Protein 1Z94 (pdb70)

InterPro domains:
  IPR013538 Activator of Hsp90 ATPase homologue 1/2-like, C-terminal [PF08327] (13-142)
  IPR023393 START-like domain superfamily [G3DSA:3.30.530.20] (1-147)

CATH classification: 3.30.530.20

B-factor: mean 37.77, std 13.96, range [12.82, 100.97]

Secondary structure (DSSP, 8-state):
---EEEEEEESS-HHHHHHHTT-HHHHHHHSS-TTEEE----B--STT-EE--EEETTT--EE-EEEEEEEEETTTEEEE--EES-----EEEEEEEETTEEEEEEEE----TTS-HHHHHHHHHHHHHHHHHHHS--/--EEEEEEEESS-HHHHHHHHH-HHHHHHHSS-TTEEE----B--STT-EE--EEETTT--EE-EEEEEEEEETTTEEEE--EES-TTS----EEEEEEE-SSSEEEEEEEE---TTS-HHHHHHHHHHHHHHHHHHHS--/-EEEEEEEEESS-HHHHHHHHH-HHHHHHHSS-TTEEE----B--STT-EE--EEETTT--EE-EEEEEEEEETTTEEEE--EE-STT-----EEEEEEEETTEEEEEEEEEEE-TTS-HHHHHHHHHHHHHHHHHHHS--/-EEEEEEEEESS-HHHHHHHTT-HHHHHHHSS-TTEEE----B--STT-EE--EEETTT--EE-EEEEEEEEETTTEEEE--EES-TT-----EEEEEEEETTEEEEEEEEEEE-TTS-HHHHHHHHHHHHHHHHHHHS--/-EEEEEEEEESS-HHHHHHHHH-HHHHHHHSS-TTEEE----B--STT-EE--EEETTT--EE---EEEEEEETTTEEEE--------EEEEEEEETTEEEEEEEEEEE-TTS-HHHHHHHHHHHHHHHHHHHS--/-EEEEEEEEESS-HHHHHHHHH-HHHHHHHSS-TTEEE----B--STT-EE--EEETTT--EE-EEEEEEEEETTTEEEE--EE-SSS-----EEEEEEEETTEEEEEEEEEEE-TTS-HHHHHHHHHHHHHHHHHHHS--

Organism: Chromobacterium violaceum (strain ATCC 12472 / DSM 30191 / JCM 1249 / CCUG 213 / NBRC 12614 / NCIMB 9131 / NCTC 9757 / MK) (NCBI:txid243365)

Foldseek 3Di:
DFKDKDKDDAQAALLLLLCLVQPPVNCQQQQFFPQKGDDWDDRPPDAQGKTKWIARNPPRDIKIKMWGWHDRDRSAKTKIKMDTPDDWMIKMWGWDADPSHIMIMMMDGTHDPVDDVVVVVVSVVRSVVRSRVPRNDD/DQKDKDKDDALAALLLLLCLVQDPVNCQFQQFFPQKGDDWDDGDPDAQDKTKWIARNVPRDIWMKMWGWHDRDRSAKTKIKIDTPPPVFDWIIKMWGWDADPSHIIIMMMGHTGGPVDDVVVVVVGVVRSVVRSNVVRNDD/DDKDKDKDFAQAALLLLLCLVQPPVNCQFQQFFPQKGDDWDARQPDQFGKGWWIARNVPRDIWIKIWGWNDDDRSAKTKTKMATPDPPAGDIIKMWGWDADPSHIMIMMMDPDGDPVDDPVVVVVSVVRSVVRSRVVRNDD/DFKDKDKDFAQAALQLLLCLVQDPVNCQQQQFFPQKGDDWDAGDPDAQGKGWWIARNVPRDIKIKIWGWHDDDRSAKTKIKMFIPDPVTPDIIKMWGWDADPSHIMIMMMGDDPPPVDPVVVVVVSVVRSVVRSRVVRNDD/DDKDKDKDFAQAALQLLLCLVQPPVSCQFQQFFPQKGDDWDDGPPDAQGKTWWIARNVPGDIKIKMWGWHDRDRSAKTWTWMDTCQIIKMWGWDQDPSHIMIMMMDPRDDVVDPVVVVVNSVVRSVVRSNVVGNDD/DDKDKDKDDAQAALQLLLCLVQDPVSCQFQQFFPQKGDDWDAGDPDQFDKTKWIARNPPRDIWIKMWGWHDRDRSAKTKTKMATPDPLHDDMIKIWGWDADPSHIMIMMMDPDRRPSDDVVVVVVRVVRSVVRSNVVGNDD

Structure (mmCIF, N/CA/C/O backbone):
data_1Z94
#
_entry.id   1Z94
#
_cell.length_a   105.095
_cell.length_b   170.247
_cell.length_c   128.126
_cell.angle_alpha   90.00
_cell.angle_beta   90.00
_cell.angle_gamma   90.00
#
_symmetry.space_group_name_H-M   'C 2 2 21'
#
loop_
_entity.id
_entity.type
_entity.pdbx_description
1 polymer 'conserved hypothetical protein'
2 water water
#
loop_
_atom_site.group_PDB
_atom_site.id
_atom_site.type_symbol
_atom_site.label_atom_id
_atom_site.label_alt_id
_atom_site.label_comp_id
_atom_site.label_asym_id
_atom_site.label_entity_id
_atom_site.label_seq_id
_atom_site.pdbx_PDB_ins_code
_atom_site.Cartn_x
_atom_site.Cartn_y
_atom_site.Cartn_z
_atom_site.occupancy
_atom_site.B_iso_or_equiv
_atom_site.auth_seq_id
_atom_site.auth_comp_id
_atom_site.auth_asym_id
_atom_site.auth_atom_id
_atom_site.pdbx_PDB_model_num
ATOM 1 N N . PRO A 1 2 ? 77.628 10.212 71.397 1.00 61.30 2 PRO A N 1
ATOM 2 C CA . PRO A 1 2 ? 76.408 10.878 70.874 1.00 59.87 2 PRO A CA 1
ATOM 3 C C . PRO A 1 2 ? 75.825 11.806 71.934 1.00 57.94 2 PRO A C 1
ATOM 4 O O . PRO A 1 2 ? 74.689 11.624 72.379 1.00 56.51 2 PRO A O 1
ATOM 8 N N . ASN A 1 3 ? 76.618 12.801 72.330 1.00 50.67 3 ASN A N 1
ATOM 9 C CA . ASN A 1 3 ? 76.210 13.759 73.349 1.00 46.47 3 ASN A CA 1
ATOM 10 C C . ASN A 1 3 ? 76.608 15.189 72.976 1.00 43.36 3 ASN A C 1
ATOM 11 O O . ASN A 1 3 ? 76.430 16.105 73.772 1.00 41.01 3 ASN A O 1
ATOM 16 N N . THR A 1 4 ? 77.161 15.378 71.782 1.00 44.54 4 THR A N 1
ATOM 17 C CA . THR A 1 4 ? 77.551 16.717 71.349 1.00 42.81 4 THR A CA 1
ATOM 18 C C . THR A 1 4 ? 76.704 17.201 70.181 1.00 42.86 4 THR A C 1
ATOM 19 O O . THR A 1 4 ? 76.462 16.463 69.228 1.00 42.77 4 THR A O 1
ATOM 23 N N . ILE A 1 5 ? 76.258 18.450 70.273 1.00 39.00 5 ILE A N 1
ATOM 24 C CA . ILE A 1 5 ? 75.424 19.075 69.250 1.00 37.95 5 ILE A CA 1
ATOM 25 C C . ILE A 1 5 ? 76.097 20.344 68.697 1.00 36.31 5 ILE A C 1
ATOM 26 O O . ILE A 1 5 ? 76.763 21.076 69.436 1.00 34.94 5 ILE A O 1
ATOM 31 N N . ARG A 1 6 ? 75.917 20.599 67.404 1.00 33.17 6 ARG A N 1
ATOM 32 C CA . ARG A 1 6 ? 76.509 21.771 66.757 1.00 33.07 6 ARG A CA 1
ATOM 33 C C . ARG A 1 6 ? 75.507 22.541 65.883 1.00 31.21 6 ARG A C 1
ATOM 34 O O . ARG A 1 6 ? 74.808 21.953 65.052 1.00 28.54 6 ARG A O 1
ATOM 42 N N . LEU A 1 7 ? 75.450 23.857 66.073 1.00 28.32 7 LEU A N 1
ATOM 43 C CA . LEU A 1 7 ? 74.541 24.704 65.299 1.00 28.28 7 LEU A CA 1
ATOM 44 C C . LEU A 1 7 ? 75.270 25.921 64.745 1.00 26.87 7 LEU A C 1
ATOM 45 O O . LEU A 1 7 ? 76.194 26.445 65.371 1.00 25.54 7 LEU A O 1
ATOM 50 N N . HIS A 1 8 ? 74.845 26.361 63.566 1.00 25.75 8 HIS A N 1
ATOM 51 C CA . HIS A 1 8 ? 75.443 27.516 62.912 1.00 27.65 8 HIS A CA 1
ATOM 52 C C . HIS A 1 8 ? 74.337 28.368 62.295 1.00 25.60 8 HIS A C 1
ATOM 53 O O . HIS A 1 8 ? 73.414 27.847 61.656 1.00 20.99 8 HIS A O 1
ATOM 60 N N . ARG A 1 9 ? 74.434 29.677 62.495 1.00 26.39 9 ARG A N 1
ATOM 61 C CA . ARG A 1 9 ? 73.456 30.610 61.954 1.00 25.38 9 ARG A CA 1
ATOM 62 C C . ARG A 1 9 ? 74.112 31.933 61.581 1.00 26.07 9 ARG A C 1
ATOM 63 O O . ARG A 1 9 ? 75.123 32.341 62.166 1.00 23.01 9 ARG A O 1
ATOM 71 N N . VAL A 1 10 ? 73.529 32.590 60.588 1.00 20.58 10 VAL A N 1
ATOM 72 C CA . VAL A 1 10 ? 73.994 33.887 60.169 1.00 19.90 10 VAL A CA 1
ATOM 73 C C . VAL A 1 10 ? 72.873 34.795 60.639 1.00 18.65 10 VAL A C 1
ATOM 74 O O . VAL A 1 10 ? 71.701 34.550 60.348 1.00 17.73 10 VAL A O 1
ATOM 78 N N . LEU A 1 11 ? 73.239 35.815 61.401 1.00 19.66 11 LEU A N 1
ATOM 79 C CA . LEU A 1 11 ? 72.266 36.756 61.946 1.00 22.43 11 LEU A CA 1
ATOM 80 C C . LEU A 1 11 ? 72.481 38.152 61.386 1.00 23.11 11 LEU A C 1
ATOM 81 O O . LEU A 1 11 ? 73.618 38.561 61.134 1.00 22.54 11 LEU A O 1
ATOM 86 N N . SER A 1 12 ? 71.380 38.870 61.182 1.00 24.12 12 SER A N 1
ATOM 87 C CA . SER A 1 12 ? 71.442 40.231 60.671 1.00 25.31 12 SER A CA 1
ATOM 88 C C . SER A 1 12 ? 71.536 41.197 61.839 1.00 24.68 12 SER A C 1
ATOM 89 O O . SER A 1 12 ? 70.683 42.061 62.020 1.00 26.22 12 SER A O 1
ATOM 92 N N . ALA A 1 13 ? 72.579 41.033 62.643 1.00 23.55 13 ALA A N 1
ATOM 93 C CA . ALA A 1 13 ? 72.785 41.906 63.787 1.00 23.25 13 ALA A CA 1
ATOM 94 C C . ALA A 1 13 ? 74.267 41.927 64.093 1.00 21.72 13 ALA A C 1
ATOM 95 O O . ALA A 1 13 ? 74.995 40.980 63.764 1.00 21.19 13 ALA A O 1
ATOM 97 N N . PRO A 1 14 ? 74.752 43.026 64.687 1.00 23.15 14 PRO A N 1
ATOM 98 C CA . PRO A 1 14 ? 76.182 43.044 64.991 1.00 22.43 14 PRO A CA 1
ATOM 99 C C . PRO A 1 14 ? 76.481 42.064 66.125 1.00 21.20 14 PRO A C 1
ATOM 100 O O . PRO A 1 14 ? 75.629 41.822 66.984 1.00 21.33 14 PRO A O 1
ATOM 104 N N . PRO A 1 15 ? 77.694 41.482 66.130 1.00 19.15 15 PRO A N 1
ATOM 105 C CA . PRO A 1 15 ? 78.160 40.515 67.133 1.00 20.64 15 PRO A CA 1
ATOM 106 C C . PRO A 1 15 ? 77.937 40.957 68.578 1.00 23.11 15 PRO A C 1
ATOM 107 O O . PRO A 1 15 ? 77.542 40.158 69.427 1.00 22.73 15 PRO A O 1
ATOM 111 N N . GLU A 1 16 ? 78.221 42.226 68.854 1.00 22.47 16 GLU A N 1
ATOM 112 C CA . GLU A 1 16 ? 78.067 42.762 70.202 1.00 24.49 16 GLU A CA 1
ATOM 113 C C . GLU A 1 16 ? 76.620 42.640 70.706 1.00 23.55 16 GLU A C 1
ATOM 114 O O . GLU A 1 16 ? 76.389 42.327 71.873 1.00 24.12 16 GLU A O 1
ATOM 120 N N . ARG A 1 17 ? 75.651 42.877 69.828 1.00 22.50 17 ARG A N 1
ATOM 121 C CA . ARG A 1 17 ? 74.243 42.787 70.220 1.00 21.15 17 ARG A CA 1
ATOM 122 C C . ARG A 1 17 ? 73.831 41.336 70.458 1.00 20.18 17 ARG A C 1
ATOM 123 O O . ARG A 1 17 ? 73.026 41.048 71.345 1.00 20.26 17 ARG A O 1
ATOM 131 N N . VAL A 1 18 ? 74.373 40.418 69.665 1.00 20.36 18 VAL A N 1
ATOM 132 C CA . VAL A 1 18 ? 74.028 39.014 69.839 1.00 19.56 18 VAL A CA 1
ATOM 133 C C . VAL A 1 18 ? 74.637 38.527 71.151 1.00 22.44 18 VAL A C 1
ATOM 134 O O . VAL A 1 18 ? 74.031 37.735 71.880 1.00 20.38 18 VAL A O 1
ATOM 138 N N . TYR A 1 19 ? 75.846 39.004 71.438 1.00 20.09 19 TYR A N 1
ATOM 139 C CA . TYR A 1 19 ? 76.550 38.643 72.666 1.00 22.05 19 TYR A CA 1
ATOM 140 C C . TYR A 1 19 ? 75.700 39.010 73.885 1.00 21.31 19 TYR A C 1
ATOM 141 O O . TYR A 1 19 ? 75.488 38.183 74.779 1.00 19.99 19 TYR A O 1
ATOM 150 N N . ARG A 1 20 ? 75.204 40.245 73.903 1.00 22.86 20 ARG A N 1
ATOM 151 C CA . ARG A 1 20 ? 74.386 40.736 75.016 1.00 23.27 20 ARG A CA 1
ATOM 152 C C . ARG A 1 20 ? 73.105 39.941 75.208 1.00 22.93 20 ARG A C 1
ATOM 153 O O . ARG A 1 20 ? 72.627 39.789 76.334 1.00 20.95 20 ARG A O 1
ATOM 161 N N . ALA A 1 21 ? 72.540 39.450 74.107 1.00 23.79 21 ALA A N 1
ATOM 162 C CA . ALA A 1 21 ? 71.308 38.683 74.171 1.00 23.26 21 ALA A CA 1
ATOM 163 C C . ALA A 1 21 ? 71.523 37.390 74.940 1.00 22.02 21 ALA A C 1
ATOM 164 O O . ALA A 1 21 ? 70.600 36.878 75.562 1.00 23.70 21 ALA A O 1
ATOM 166 N N . PHE A 1 22 ? 72.747 36.867 74.891 1.00 24.72 22 PHE A N 1
ATOM 167 C CA . PHE A 1 22 ? 73.099 35.627 75.585 1.00 25.32 22 PHE A CA 1
ATOM 168 C C . PHE A 1 22 ? 73.366 35.795 77.082 1.00 26.01 22 PHE A C 1
ATOM 169 O O . PHE A 1 22 ? 73.496 34.800 77.806 1.00 28.62 22 PHE A O 1
ATOM 177 N N . LEU A 1 23 ? 73.438 37.040 77.546 1.00 22.47 23 LEU A N 1
ATOM 178 C CA . LEU A 1 23 ? 73.720 37.315 78.951 1.00 24.94 23 LEU A CA 1
ATOM 179 C C . LEU A 1 23 ? 72.669 38.160 79.664 1.00 25.55 23 LEU A C 1
ATOM 180 O O . LEU A 1 23 ? 72.532 38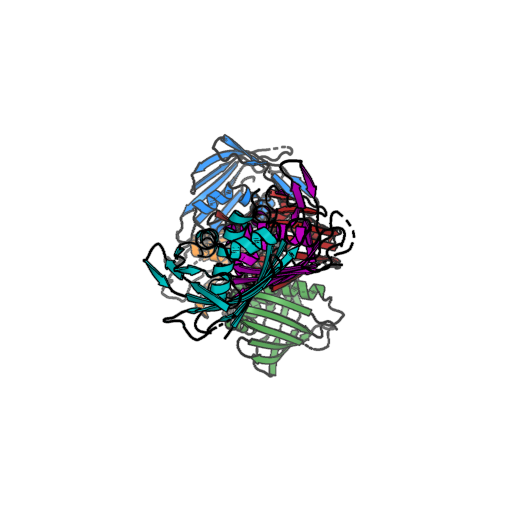.077 80.884 1.00 26.57 23 LEU A O 1
ATOM 185 N N . ASP A 1 24 ? 71.953 38.987 78.909 1.00 21.19 24 ASP A N 1
ATOM 186 C CA . ASP A 1 24 ? 70.930 39.862 79.481 1.00 23.08 24 ASP A CA 1
ATOM 187 C C . ASP A 1 24 ? 69.723 39.041 79.944 1.00 22.76 24 ASP A C 1
ATOM 188 O O . ASP A 1 24 ? 69.027 38.431 79.136 1.00 24.10 24 ASP A O 1
ATOM 193 N N . PRO A 1 25 ? 69.459 39.018 81.259 1.00 25.25 25 PRO A N 1
ATOM 194 C CA . PRO A 1 25 ? 68.323 38.244 81.769 1.00 24.25 25 PRO A CA 1
ATOM 195 C C . PRO A 1 25 ? 66.970 38.614 81.158 1.00 24.15 25 PRO A C 1
ATOM 196 O O . PRO A 1 25 ? 66.085 37.768 81.059 1.00 22.46 25 PRO A O 1
ATOM 200 N N . LEU A 1 26 ? 66.808 39.872 80.764 1.00 23.30 26 LEU A N 1
ATOM 201 C CA . LEU A 1 26 ? 65.559 40.307 80.157 1.00 22.83 26 LEU A CA 1
ATOM 202 C C . LEU A 1 26 ? 65.463 39.708 78.753 1.00 23.13 26 LEU A C 1
ATOM 203 O O . LEU A 1 26 ? 64.378 39.382 78.282 1.00 23.01 26 LEU A O 1
ATOM 208 N N . ALA A 1 27 ? 66.607 39.558 78.090 1.00 23.99 27 ALA A N 1
ATOM 209 C CA . ALA A 1 27 ? 66.641 38.970 76.750 1.00 21.59 27 ALA A CA 1
ATOM 210 C C . ALA A 1 27 ? 66.456 37.462 76.839 1.00 21.24 27 ALA A C 1
ATOM 211 O O . ALA A 1 27 ? 65.671 36.872 76.096 1.00 21.04 27 ALA A O 1
ATOM 213 N N . LEU A 1 28 ? 67.203 36.839 77.742 1.00 18.89 28 LEU A N 1
ATOM 214 C CA . LEU A 1 28 ? 67.140 35.392 77.904 1.00 23.06 28 LEU A CA 1
ATOM 215 C C . LEU A 1 28 ? 65.736 34.883 78.212 1.00 23.37 28 LEU A C 1
ATOM 216 O O . LEU A 1 28 ? 65.288 33.912 77.613 1.00 23.24 28 LEU A O 1
ATOM 221 N N . ALA A 1 29 ? 65.043 35.535 79.139 1.00 23.07 29 ALA A N 1
ATOM 222 C CA . ALA A 1 29 ? 63.699 35.099 79.484 1.00 26.20 29 ALA A CA 1
ATOM 223 C C . ALA A 1 29 ? 62.778 35.114 78.263 1.00 27.21 29 ALA A C 1
ATOM 224 O O . ALA A 1 29 ? 61.814 34.344 78.201 1.00 26.41 29 ALA A O 1
ATOM 226 N N . LYS A 1 30 ? 63.074 35.977 77.289 1.00 26.72 30 LYS A N 1
ATOM 227 C CA . LYS A 1 30 ? 62.231 36.057 76.096 1.00 23.80 30 LYS A CA 1
ATOM 228 C C . LYS A 1 30 ? 62.581 35.082 74.983 1.00 23.62 30 LYS A C 1
ATOM 229 O O . LYS A 1 30 ? 61.685 34.480 74.397 1.00 24.02 30 LYS A O 1
ATOM 235 N N . TRP A 1 31 ? 63.865 34.917 74.676 1.00 23.37 31 TRP A N 1
ATOM 236 C CA . TRP A 1 31 ? 64.238 34.028 73.577 1.00 22.91 31 TRP A CA 1
ATOM 237 C C . TRP A 1 31 ? 64.699 32.605 73.893 1.00 23.68 31 TRP A C 1
ATOM 238 O O . TRP A 1 31 ? 64.503 31.709 73.075 1.00 23.81 31 TRP A O 1
ATOM 249 N N . LEU A 1 32 ? 65.313 32.387 75.053 1.00 22.87 32 LEU A N 1
ATOM 250 C CA . LEU A 1 32 ? 65.814 31.051 75.390 1.00 24.65 32 LEU A CA 1
ATOM 251 C C . LEU A 1 32 ? 64.767 29.937 75.466 1.00 22.52 32 LEU A C 1
ATOM 252 O O . LEU A 1 32 ? 64.884 28.917 74.794 1.00 24.84 32 LEU A O 1
ATOM 257 N N . PRO A 1 33 ? 63.728 30.117 76.286 1.00 23.48 33 PRO A N 1
ATOM 258 C CA . PRO A 1 33 ? 62.721 29.055 76.379 1.00 23.03 33 PRO A CA 1
ATOM 259 C C . PRO A 1 33 ? 62.027 28.769 75.056 1.00 24.30 33 PRO A C 1
ATOM 260 O O . PRO A 1 33 ? 61.496 29.671 74.416 1.00 24.46 33 PRO A O 1
ATOM 264 N N . PRO A 1 34 ? 62.043 27.505 74.616 1.00 26.32 34 PRO A N 1
ATOM 265 C CA . PRO A 1 34 ? 61.382 27.187 73.348 1.00 27.90 34 PRO A CA 1
ATOM 266 C C . PRO A 1 34 ? 59.856 27.377 73.388 1.00 28.35 34 PRO A C 1
ATOM 267 O O . PRO A 1 34 ? 59.284 27.738 74.426 1.00 26.13 34 PRO A O 1
ATOM 271 N N . GLU A 1 35 ? 59.208 27.153 72.249 1.00 31.31 35 GLU A N 1
ATOM 272 C CA . GLU A 1 35 ? 57.761 27.334 72.136 1.00 33.66 35 GLU A CA 1
ATOM 273 C C . GLU A 1 35 ? 56.931 26.651 73.223 1.00 34.01 35 GLU A C 1
ATOM 274 O O . GLU A 1 35 ? 57.121 25.471 73.524 1.00 33.55 35 GLU A O 1
ATOM 280 N N . GLY A 1 36 ? 56.007 27.407 73.809 1.00 31.11 36 GLY A N 1
ATOM 281 C CA . GLY A 1 36 ? 55.163 26.855 74.850 1.00 29.12 36 GLY A CA 1
ATOM 282 C C . GLY A 1 36 ? 55.808 26.818 76.226 1.00 29.11 36 GLY A C 1
ATOM 283 O O . GLY A 1 36 ? 55.248 26.230 77.153 1.00 26.93 36 GLY A O 1
ATOM 284 N N . PHE A 1 37 ? 56.975 27.451 76.361 1.00 24.34 37 PHE A N 1
ATOM 285 C CA . PHE A 1 37 ? 57.709 27.499 77.626 1.00 23.24 37 PHE A CA 1
ATOM 286 C C . PHE A 1 37 ? 57.980 28.937 78.042 1.00 25.34 37 PHE A C 1
ATOM 287 O O . PHE A 1 37 ? 58.139 29.830 77.191 1.00 23.97 37 PHE A O 1
ATOM 295 N N . VAL A 1 38 ? 57.997 29.172 79.350 1.00 23.56 38 VAL A N 1
ATOM 296 C CA . VAL A 1 38 ? 58.348 30.486 79.870 1.00 25.07 38 VAL A CA 1
ATOM 297 C C . VAL A 1 38 ? 59.656 30.230 80.618 1.00 26.33 38 VAL A C 1
ATOM 298 O O . VAL A 1 38 ? 60.066 29.076 80.785 1.00 24.58 38 VAL A O 1
ATOM 302 N N . CYS A 1 39 ? 60.314 31.294 81.055 1.00 29.36 39 CYS A N 1
ATOM 303 C CA . CYS A 1 39 ? 61.578 31.155 81.759 1.00 29.57 39 CYS A CA 1
ATOM 304 C C . CYS A 1 39 ? 61.697 32.177 82.865 1.00 30.42 39 CYS A C 1
ATOM 305 O O . CYS A 1 39 ? 61.392 33.350 82.671 1.00 31.89 39 CYS A O 1
ATOM 308 N N . LYS A 1 40 ? 62.127 31.723 84.036 1.00 28.98 40 LYS A N 1
ATOM 309 C CA . LYS A 1 40 ? 62.330 32.623 85.168 1.00 28.64 40 LYS A CA 1
ATOM 310 C C . LYS A 1 40 ? 63.828 32.616 85.431 1.00 26.13 40 LYS A C 1
ATOM 311 O O . LYS A 1 40 ? 64.430 31.555 85.549 1.00 27.51 40 LYS A O 1
ATOM 317 N N . VAL A 1 41 ? 64.442 33.785 85.507 1.00 32.05 41 VAL A N 1
ATOM 318 C CA . VAL A 1 41 ? 65.880 33.830 85.761 1.00 33.67 41 VAL A CA 1
ATOM 319 C C . VAL A 1 41 ? 66.124 34.057 87.241 1.00 33.89 41 VAL A C 1
ATOM 320 O O . VAL A 1 41 ? 65.742 35.091 87.781 1.00 35.93 41 VAL A O 1
ATOM 324 N N . LEU A 1 42 ? 66.740 33.078 87.899 1.00 37.77 42 LEU A N 1
ATOM 325 C CA . LEU A 1 42 ? 67.027 33.176 89.330 1.00 39.77 42 LEU A CA 1
ATOM 326 C C . LEU A 1 42 ? 68.365 33.874 89.593 1.00 40.62 42 LEU A C 1
ATOM 327 O O . LEU A 1 42 ? 68.450 34.762 90.440 1.00 42.09 42 LEU A O 1
ATOM 332 N N . GLU A 1 43 ? 69.404 33.462 88.870 1.00 35.12 43 GLU A N 1
ATOM 333 C CA . GLU A 1 43 ? 70.736 34.046 89.021 1.00 35.35 43 GLU A CA 1
ATOM 334 C C . GLU A 1 43 ? 71.346 34.392 87.672 1.00 33.36 43 GLU A C 1
ATOM 335 O O . GLU A 1 43 ? 71.174 33.649 86.705 1.00 32.79 43 GLU A O 1
ATOM 341 N N . HIS A 1 44 ? 72.069 35.508 87.607 1.00 36.25 44 HIS A N 1
ATOM 342 C CA . HIS A 1 44 ? 72.697 35.927 86.353 1.00 36.26 44 HIS A CA 1
ATOM 343 C C . HIS A 1 44 ? 73.973 36.747 86.563 1.00 36.24 44 HIS A C 1
ATOM 344 O O . HIS A 1 44 ? 74.104 37.868 86.062 1.00 37.90 44 HIS A O 1
ATOM 351 N N . ASP A 1 45 ? 74.917 36.164 87.297 1.00 28.33 45 ASP A N 1
ATOM 352 C CA . ASP A 1 45 ? 76.192 36.811 87.584 1.00 26.02 45 ASP A CA 1
ATOM 353 C C . ASP A 1 45 ? 77.099 36.596 86.377 1.00 25.19 45 ASP A C 1
ATOM 354 O O . ASP A 1 45 ? 77.853 35.623 86.328 1.00 22.20 45 ASP A O 1
ATOM 359 N N . ALA A 1 46 ? 77.014 37.497 85.398 1.00 24.37 46 ALA A N 1
ATOM 360 C CA . ALA A 1 46 ? 77.810 37.374 84.178 1.00 23.47 46 ALA A CA 1
ATOM 361 C C . ALA A 1 46 ? 79.264 37.834 84.307 1.00 24.03 46 ALA A C 1
ATOM 362 O O . ALA A 1 46 ? 79.663 38.875 83.768 1.00 19.41 46 ALA A O 1
ATOM 364 N N . ARG A 1 47 ? 80.047 37.034 85.023 1.00 23.33 47 ARG A N 1
ATOM 365 C CA . ARG A 1 47 ? 81.473 37.275 85.237 1.00 22.99 47 ARG A CA 1
ATOM 366 C C . ARG A 1 47 ? 82.091 35.885 85.148 1.00 20.88 47 ARG A C 1
ATOM 367 O O . ARG A 1 47 ? 81.405 34.897 85.401 1.00 19.80 47 ARG A O 1
ATOM 375 N N . VAL A 1 48 ? 83.362 35.799 84.767 1.00 19.42 48 VAL A N 1
ATOM 376 C CA . VAL A 1 48 ? 84.022 34.505 84.665 1.00 20.31 48 VAL A CA 1
ATOM 377 C C . VAL A 1 48 ? 84.103 33.940 86.069 1.00 22.63 48 VAL A C 1
ATOM 378 O O . VAL A 1 48 ? 84.645 34.582 86.963 1.00 21.71 48 VAL A O 1
ATOM 382 N N . GLY A 1 49 ? 83.546 32.743 86.251 1.00 26.12 49 GLY A N 1
ATOM 383 C CA . GLY A 1 49 ? 83.527 32.110 87.554 1.00 24.31 49 GLY A CA 1
ATOM 384 C C . GLY A 1 49 ? 82.183 32.381 88.209 1.00 26.30 49 GLY A C 1
ATOM 385 O O . GLY A 1 49 ? 81.876 31.848 89.278 1.00 24.23 49 GLY A O 1
ATOM 386 N N . GLY A 1 50 ? 81.381 33.222 87.556 1.00 23.55 50 GLY A N 1
ATOM 387 C CA . GLY A 1 50 ? 80.061 33.569 88.067 1.00 23.83 50 GLY A CA 1
ATOM 388 C C . GLY A 1 50 ? 78.972 32.559 87.736 1.00 23.76 50 GLY A C 1
ATOM 389 O O . GLY A 1 50 ? 79.055 31.827 86.737 1.00 25.27 50 GLY A O 1
ATOM 390 N N . ALA A 1 51 ? 77.934 32.516 88.566 1.00 23.01 51 ALA A N 1
ATOM 391 C CA . ALA A 1 51 ? 76.842 31.571 88.345 1.00 24.15 51 ALA A CA 1
ATOM 392 C C . ALA A 1 51 ? 75.560 32.165 87.766 1.00 23.59 51 ALA A C 1
ATOM 393 O O . ALA A 1 51 ? 75.220 33.327 87.998 1.00 21.71 51 ALA A O 1
ATOM 395 N N . TYR A 1 52 ? 74.854 31.339 87.007 1.00 24.57 52 TYR A N 1
ATOM 396 C CA . TYR A 1 52 ? 73.572 31.717 86.435 1.00 27.07 52 TYR A CA 1
ATOM 397 C C . TYR A 1 52 ? 72.664 30.534 86.779 1.00 28.39 52 TYR A C 1
ATOM 398 O O . TYR A 1 52 ? 73.137 29.399 86.925 1.00 27.37 52 TYR A O 1
ATOM 407 N N . LYS A 1 53 ? 71.374 30.798 86.921 1.00 26.67 53 LYS A N 1
ATOM 408 C CA . LYS A 1 53 ? 70.421 29.747 87.241 1.00 30.31 53 LYS A CA 1
ATOM 409 C C . LYS A 1 53 ? 69.064 30.164 86.703 1.00 30.67 53 LYS A C 1
ATOM 410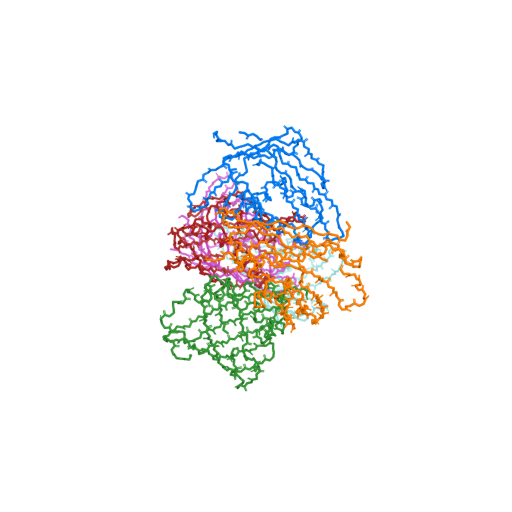 O O . LYS A 1 53 ? 68.621 31.288 86.933 1.00 30.98 53 LYS A O 1
ATOM 424 N N . GLU A 1 55 ? 64.934 28.518 85.187 1.00 33.83 55 GLU A N 1
ATOM 425 C CA . GLU A 1 55 ? 63.979 27.430 85.202 1.00 35.00 55 GLU A CA 1
ATOM 426 C C . GLU A 1 55 ? 63.005 27.603 84.046 1.00 33.42 55 GLU A C 1
ATOM 427 O O . GLU A 1 55 ? 62.486 28.698 83.817 1.00 33.73 55 GLU A O 1
ATOM 433 N N . PHE A 1 56 ? 62.807 26.529 83.287 1.00 31.43 56 PHE A N 1
ATOM 434 C CA . PHE A 1 56 ? 61.867 26.534 82.171 1.00 30.82 56 PHE A CA 1
ATOM 435 C C . PHE A 1 56 ? 60.584 25.903 82.690 1.00 32.31 56 PHE A C 1
ATOM 436 O O . PHE A 1 56 ? 60.629 24.888 83.393 1.00 33.22 56 PHE A O 1
ATOM 444 N N . LEU A 1 57 ? 59.445 26.497 82.354 1.00 37.35 57 LEU A N 1
ATOM 445 C CA . LEU A 1 57 ? 58.160 25.957 82.776 1.00 36.21 57 LEU A CA 1
ATOM 446 C C . LEU A 1 57 ? 57.237 25.782 81.576 1.00 35.72 57 LEU A C 1
ATOM 447 O O . LEU A 1 57 ? 57.015 26.731 80.826 1.00 34.19 57 LEU A O 1
ATOM 452 N N . ALA A 1 58 ? 56.720 24.572 81.379 1.00 30.23 58 ALA A N 1
ATOM 453 C CA . ALA A 1 58 ? 55.789 24.336 80.278 1.00 32.19 58 ALA A CA 1
ATOM 454 C C . ALA A 1 58 ? 54.558 25.132 80.691 1.00 32.01 58 ALA A C 1
ATOM 455 O O . ALA A 1 58 ? 54.016 24.917 81.781 1.00 33.19 58 ALA A O 1
ATOM 457 N N . PHE A 1 59 ? 54.118 26.059 79.845 1.00 30.57 59 PHE A N 1
ATOM 458 C CA . PHE A 1 59 ? 52.976 26.888 80.208 1.00 29.83 59 PHE A CA 1
ATOM 459 C C . PHE A 1 59 ? 51.651 26.158 80.418 1.00 29.82 59 PHE A C 1
ATOM 460 O O . PHE A 1 59 ? 50.896 26.489 81.333 1.00 30.11 59 PHE A O 1
ATOM 468 N N . ALA A 1 60 ? 51.360 25.176 79.577 1.00 31.37 60 ALA A N 1
ATOM 469 C CA . ALA A 1 60 ? 50.103 24.448 79.701 1.00 33.83 60 ALA A CA 1
ATOM 470 C C . ALA A 1 60 ? 50.025 23.602 80.971 1.00 36.68 60 ALA A C 1
ATOM 471 O O . ALA A 1 60 ? 49.105 23.764 81.772 1.00 37.44 60 ALA A O 1
ATOM 473 N N . SER A 1 61 ? 50.996 22.711 81.159 1.00 47.64 61 SER A N 1
ATOM 474 C CA . SER A 1 61 ? 51.016 21.827 82.323 1.00 50.04 61 SER A CA 1
ATOM 475 C C . SER A 1 61 ? 51.595 22.477 83.574 1.00 51.10 61 SER A C 1
ATOM 476 O O . SER A 1 61 ? 51.074 22.301 84.672 1.00 52.82 61 SER A O 1
ATOM 479 N N . GLY A 1 62 ? 52.686 23.213 83.409 1.00 47.34 62 GLY A N 1
ATOM 480 C CA . GLY A 1 62 ? 53.310 23.860 84.546 1.00 46.68 62 GLY A CA 1
ATOM 481 C C . GLY A 1 62 ? 54.505 23.065 85.037 1.00 47.36 62 GLY A C 1
ATOM 482 O O . GLY A 1 62 ? 55.080 23.380 86.079 1.00 46.98 62 GLY A O 1
ATOM 483 N N . GLN A 1 63 ? 54.876 22.026 84.293 1.00 37.44 63 GLN A N 1
ATOM 484 C CA . GLN A 1 63 ? 56.021 21.208 84.672 1.00 38.82 63 GLN A CA 1
ATOM 485 C C . GLN A 1 63 ? 57.275 22.089 84.692 1.00 39.59 63 GLN A C 1
ATOM 486 O O . GLN A 1 63 ? 57.599 22.756 83.702 1.00 36.93 63 GLN A O 1
ATOM 492 N N . LYS A 1 64 ? 57.967 22.080 85.826 1.00 50.85 64 LYS A N 1
ATOM 493 C CA . LYS A 1 64 ? 59.172 22.877 86.021 1.00 52.77 64 LYS A CA 1
ATOM 494 C C . LYS A 1 64 ? 60.449 22.117 85.657 1.00 52.57 64 LYS A C 1
ATOM 495 O O . LYS A 1 64 ? 60.497 20.891 85.726 1.00 53.33 64 LYS A O 1
ATOM 501 N N . HIS A 1 65 ? 61.475 22.864 85.262 1.00 46.47 65 HIS A N 1
ATOM 502 C CA . HIS A 1 65 ? 62.776 22.309 84.879 1.00 45.07 65 HIS A CA 1
ATOM 503 C C . HIS A 1 65 ? 63.852 23.337 85.203 1.00 42.68 65 HIS A C 1
ATOM 504 O O . HIS A 1 65 ? 64.058 24.285 84.444 1.00 41.73 65 HIS A O 1
ATOM 511 N N . ALA A 1 66 ? 64.539 23.153 86.324 1.00 39.52 66 ALA A N 1
ATOM 512 C CA . ALA A 1 66 ? 65.585 24.087 86.723 1.00 36.70 66 ALA A CA 1
ATOM 513 C C . ALA A 1 66 ? 66.957 23.623 86.246 1.00 35.66 66 ALA A C 1
ATOM 514 O O . ALA A 1 66 ? 67.230 22.422 86.188 1.00 33.76 66 ALA A O 1
ATOM 516 N N . PHE A 1 67 ? 67.804 24.582 85.879 1.00 34.61 67 PHE A N 1
ATOM 517 C CA . PHE A 1 67 ? 69.163 24.293 85.425 1.00 32.97 67 PHE A CA 1
ATOM 518 C C . PHE A 1 67 ? 70.066 25.492 85.702 1.00 32.25 67 PHE A C 1
ATOM 519 O O . PHE A 1 67 ? 69.594 26.621 85.831 1.00 32.20 67 PHE A O 1
ATOM 527 N N . GLY A 1 68 ? 71.367 25.240 85.789 1.00 30.50 68 GLY A N 1
ATOM 528 C CA . GLY A 1 68 ? 72.301 26.315 86.059 1.00 28.13 68 GLY A CA 1
ATOM 529 C C . GLY A 1 68 ? 73.729 25.908 85.773 1.00 27.83 68 GLY A C 1
ATOM 530 O O . GLY A 1 68 ? 74.005 24.766 85.410 1.00 24.90 68 GLY A O 1
ATOM 531 N N . GLY A 1 69 ? 74.646 26.853 85.938 1.00 30.64 69 GLY A N 1
ATOM 532 C CA . GLY A 1 69 ? 76.039 26.563 85.689 1.00 28.04 69 GLY A CA 1
ATOM 533 C C . GLY A 1 69 ? 76.884 27.787 85.942 1.00 28.69 69 GLY A C 1
ATOM 534 O O . GLY A 1 69 ? 76.462 28.716 86.634 1.00 27.40 69 GLY A O 1
ATOM 535 N N . ARG A 1 70 ? 78.087 27.796 85.385 1.00 26.98 70 ARG A N 1
ATOM 536 C CA . ARG A 1 70 ? 78.972 28.931 85.581 1.00 26.85 70 ARG A CA 1
ATOM 537 C C . ARG A 1 70 ? 79.613 29.340 84.265 1.00 25.33 70 ARG A C 1
ATOM 538 O O . ARG A 1 70 ? 79.788 28.518 83.365 1.00 23.22 70 ARG A O 1
ATOM 546 N N . TYR A 1 71 ? 79.938 30.621 84.156 1.00 24.03 71 TYR A N 1
ATOM 547 C CA . TYR A 1 71 ? 80.567 31.149 82.959 1.00 24.36 71 TYR A CA 1
ATOM 548 C C . TYR A 1 71 ? 82.076 30.897 83.034 1.00 23.27 71 TYR A C 1
ATOM 549 O O . TYR A 1 71 ? 82.717 31.195 84.050 1.00 21.21 71 TYR A O 1
ATOM 558 N N . LEU A 1 72 ? 82.632 30.350 81.958 1.00 23.52 72 LEU A N 1
ATOM 559 C CA . LEU A 1 72 ? 84.062 30.053 81.889 1.00 23.94 72 LEU A CA 1
ATOM 560 C C . LEU A 1 72 ? 84.823 31.034 80.987 1.00 24.77 72 LEU A C 1
ATOM 561 O O . LEU A 1 72 ? 86.017 31.262 81.173 1.00 21.92 72 LEU A O 1
ATOM 566 N N . GLU A 1 73 ? 84.126 31.595 80.002 1.00 25.00 73 GLU A N 1
ATOM 567 C CA . GLU A 1 73 ? 84.727 32.544 79.065 1.00 25.92 73 GLU A CA 1
ATOM 568 C C . GLU A 1 73 ? 83.704 33.612 78.677 1.00 25.72 73 GLU A C 1
ATOM 569 O O . GLU A 1 73 ? 82.534 33.308 78.436 1.00 25.39 73 GLU A O 1
ATOM 575 N N . LEU A 1 74 ? 84.155 34.860 78.623 1.00 24.96 74 LEU A N 1
ATOM 576 C CA . LEU A 1 74 ? 83.295 35.980 78.269 1.00 23.35 74 LEU A CA 1
ATOM 577 C C . LEU A 1 74 ? 84.074 37.048 77.508 1.00 22.93 74 LEU A C 1
ATOM 578 O O . LEU A 1 74 ? 84.653 37.951 78.111 1.00 22.71 74 LEU A O 1
ATOM 583 N N . VAL A 1 75 ? 84.106 36.942 76.186 1.00 23.97 75 VAL A N 1
ATOM 584 C CA . VAL A 1 75 ? 84.799 37.944 75.381 1.00 24.03 75 VAL A CA 1
ATOM 585 C C . VAL A 1 75 ? 83.725 38.668 74.582 1.00 24.37 75 VAL A C 1
ATOM 586 O O . VAL A 1 75 ? 83.188 38.120 73.625 1.00 24.30 75 VAL A O 1
ATOM 590 N N . PRO A 1 76 ? 83.403 39.914 74.975 1.00 21.55 76 PRO A N 1
ATOM 591 C CA . PRO A 1 76 ? 82.379 40.734 74.320 1.00 22.18 76 PRO A CA 1
ATOM 592 C C . PRO A 1 76 ? 82.377 40.653 72.799 1.00 21.19 76 PRO A C 1
ATOM 593 O O . PRO A 1 76 ? 83.355 41.018 72.149 1.00 22.17 76 PRO A O 1
ATOM 597 N N . GLY A 1 77 ? 81.268 40.162 72.254 1.00 21.72 77 GLY A N 1
ATOM 598 C CA . GLY A 1 77 ? 81.108 40.041 70.816 1.00 21.34 77 GLY A CA 1
ATOM 599 C C . GLY A 1 77 ? 81.909 38.942 70.141 1.00 22.28 77 GLY A C 1
ATOM 600 O O . GLY A 1 77 ? 81.982 38.894 68.922 1.00 22.25 77 GLY A O 1
ATOM 601 N N . GLU A 1 78 ? 82.503 38.044 70.914 1.00 21.47 78 GLU A N 1
ATOM 602 C CA . GLU A 1 78 ? 83.308 36.995 70.304 1.00 19.46 78 GLU A CA 1
ATOM 603 C C . GLU A 1 78 ? 83.114 35.596 70.865 1.00 20.80 78 GLU A C 1
ATOM 604 O O . GLU A 1 78 ? 83.075 34.624 70.107 1.00 18.33 78 GLU A O 1
ATOM 610 N N . ARG A 1 79 ? 82.992 35.488 72.183 1.00 19.85 79 ARG A N 1
ATOM 611 C CA . ARG A 1 79 ? 82.897 34.173 72.794 1.00 22.08 79 ARG A CA 1
ATOM 612 C C . ARG A 1 79 ? 82.283 34.134 74.186 1.00 22.18 79 ARG A C 1
ATOM 613 O O . ARG A 1 79 ? 82.528 35.000 75.029 1.00 21.67 79 ARG A O 1
ATOM 621 N N . ILE A 1 80 ? 81.480 33.105 74.405 1.00 20.21 80 ILE A N 1
ATOM 622 C CA . ILE A 1 80 ? 80.848 32.852 75.689 1.00 20.40 80 ILE A CA 1
ATOM 623 C C . ILE A 1 80 ? 80.913 31.341 75.859 1.00 21.23 80 ILE A C 1
ATOM 624 O O . ILE A 1 80 ? 80.624 30.591 74.923 1.00 20.34 80 ILE A O 1
ATOM 629 N N . ARG A 1 81 ? 81.339 30.899 77.034 1.00 21.33 81 ARG A N 1
ATOM 630 C CA . ARG A 1 81 ? 81.393 29.478 77.336 1.00 21.73 81 ARG A CA 1
ATOM 631 C C . ARG A 1 81 ? 80.878 29.340 78.755 1.00 22.66 81 ARG A C 1
ATOM 632 O O . ARG A 1 81 ? 81.242 30.126 79.634 1.00 21.49 81 ARG A O 1
ATOM 640 N N . TYR A 1 82 ? 80.002 28.367 78.973 1.00 23.33 82 TYR A N 1
ATOM 641 C CA . TYR A 1 82 ? 79.453 28.152 80.300 1.00 25.75 82 TYR A CA 1
ATOM 642 C C . TYR A 1 82 ? 79.062 26.700 80.495 1.00 25.87 82 TYR A C 1
ATOM 643 O O . TYR A 1 82 ? 78.833 25.967 79.525 1.00 24.42 82 TYR A O 1
ATOM 652 N N . THR A 1 83 ? 78.999 26.287 81.755 1.00 22.20 83 THR A N 1
ATOM 653 C CA . THR A 1 83 ? 78.610 24.924 82.082 1.00 25.09 83 THR A CA 1
ATOM 654 C C . THR A 1 83 ? 77.095 24.967 82.194 1.00 26.13 83 THR A C 1
ATOM 655 O O . THR A 1 83 ? 76.511 26.049 82.305 1.00 23.75 83 THR A O 1
ATOM 659 N N . ASP A 1 84 ? 76.466 23.799 82.163 1.00 24.58 84 ASP A N 1
ATOM 660 C CA . ASP A 1 84 ? 75.017 23.706 82.248 1.00 29.38 84 ASP A CA 1
ATOM 661 C C . ASP A 1 84 ? 74.649 22.364 82.885 1.00 32.22 84 ASP A C 1
ATOM 662 O O . ASP A 1 84 ? 75.081 21.311 82.418 1.00 30.85 84 ASP A O 1
ATOM 667 N N . ARG A 1 85 ? 73.847 22.408 83.943 1.00 31.95 85 ARG A N 1
ATOM 668 C CA . ARG A 1 85 ? 73.439 21.191 84.643 1.00 37.12 85 ARG A CA 1
ATOM 669 C C . ARG A 1 85 ? 71.997 21.273 85.145 1.00 37.92 85 ARG A C 1
ATOM 670 O O . ARG A 1 85 ? 71.583 22.283 85.710 1.00 37.87 85 ARG A O 1
ATOM 678 N N . PHE A 1 86 ? 71.235 20.204 84.932 1.00 43.42 86 PHE A N 1
ATOM 679 C CA . PHE A 1 86 ? 69.839 20.141 85.375 1.00 46.99 86 PHE A CA 1
ATOM 680 C C . PHE A 1 86 ? 69.740 19.650 86.823 1.00 50.02 86 PHE A C 1
ATOM 681 O O . PHE A 1 86 ? 70.555 18.839 87.267 1.00 49.41 86 PHE A O 1
ATOM 689 N N . ASP A 1 87 ? 68.742 20.136 87.555 1.00 59.20 87 ASP A N 1
ATOM 690 C CA . ASP A 1 87 ? 68.538 19.701 88.935 1.00 63.35 87 ASP A CA 1
ATOM 691 C C . ASP A 1 87 ? 67.814 18.354 88.953 1.00 66.07 87 ASP A C 1
ATOM 692 O O . ASP A 1 87 ? 66.870 18.160 89.720 1.00 66.73 87 ASP A O 1
ATOM 697 N N . ASP A 1 88 ? 68.260 17.428 88.107 1.00 69.44 88 ASP A N 1
ATOM 698 C CA . ASP A 1 88 ? 67.648 16.107 88.020 1.00 72.14 88 ASP A CA 1
ATOM 699 C C . ASP A 1 88 ? 68.669 15.029 87.655 1.00 73.23 88 ASP A C 1
ATOM 700 O O . ASP A 1 88 ? 69.267 15.066 86.579 1.00 73.71 88 ASP A O 1
ATOM 705 N N . ALA A 1 89 ? 68.861 14.065 88.551 1.00 77.37 89 ALA A N 1
ATOM 706 C CA . ALA A 1 89 ? 69.814 12.987 88.310 1.00 77.84 89 ALA A CA 1
ATOM 707 C C . ALA A 1 89 ? 69.134 11.789 87.656 1.00 77.82 89 ALA A C 1
ATOM 708 O O . ALA A 1 89 ? 68.621 11.887 86.541 1.00 78.04 89 ALA A O 1
ATOM 710 N N . GLY A 1 93 ? 74.751 14.831 85.095 1.00 59.39 93 GLY A N 1
ATOM 711 C CA . GLY A 1 93 ? 75.799 15.082 84.122 1.00 60.03 93 GLY A CA 1
ATOM 712 C C . GLY A 1 93 ? 75.911 16.558 83.789 1.00 59.41 93 GLY A C 1
ATOM 713 O O . GLY A 1 93 ? 74.897 17.251 83.665 1.00 60.63 93 GLY A O 1
ATOM 714 N N . ASP A 1 94 ? 77.141 17.040 83.627 1.00 43.75 94 ASP A N 1
ATOM 715 C CA . ASP A 1 94 ? 77.372 18.449 83.327 1.00 41.34 94 ASP A CA 1
ATOM 716 C C . ASP A 1 94 ? 77.698 18.720 81.853 1.00 39.32 94 ASP A C 1
ATOM 717 O O . ASP A 1 94 ? 78.494 18.010 81.231 1.00 38.20 94 ASP A O 1
ATOM 730 N N . ILE A 1 96 ? 78.805 21.578 78.692 1.00 31.22 96 ILE A N 1
ATOM 731 C CA . ILE A 1 96 ? 79.576 22.783 78.432 1.00 30.23 96 ILE A CA 1
ATOM 732 C C . ILE A 1 96 ? 79.183 23.251 77.042 1.00 29.92 96 ILE A C 1
ATOM 733 O O . ILE A 1 96 ? 79.263 22.499 76.067 1.00 29.71 96 ILE A O 1
ATOM 738 N N . THR A 1 97 ? 78.738 24.491 76.948 1.00 27.67 97 THR A N 1
ATOM 739 C CA . THR A 1 97 ? 78.350 25.015 75.657 1.00 27.93 97 THR A CA 1
ATOM 740 C C . THR A 1 97 ? 79.244 26.207 75.355 1.00 26.36 97 THR A C 1
ATOM 741 O O . THR A 1 97 ? 79.595 26.974 76.257 1.00 24.71 97 THR A O 1
ATOM 745 N N . THR A 1 98 ? 79.646 26.344 74.100 1.00 24.74 98 THR A N 1
ATOM 746 C CA . THR A 1 98 ? 80.467 27.477 73.730 1.00 25.53 98 THR A CA 1
ATOM 747 C C . THR A 1 98 ? 79.844 28.166 72.520 1.00 25.16 98 THR A C 1
ATOM 748 O O . THR A 1 98 ? 79.535 27.532 71.501 1.00 24.08 98 THR A O 1
ATOM 752 N N . ILE A 1 99 ? 79.623 29.466 72.672 1.00 22.61 99 ILE A N 1
ATOM 753 C CA . ILE A 1 99 ? 79.055 30.304 71.631 1.00 21.73 99 ILE A CA 1
ATOM 754 C C . ILE A 1 99 ? 80.201 31.134 71.068 1.00 20.89 99 ILE A C 1
ATOM 755 O O . ILE A 1 99 ? 80.957 31.764 71.818 1.00 21.14 99 ILE A O 1
ATOM 760 N N . THR A 1 100 ? 80.352 31.117 69.751 1.00 19.29 100 THR A N 1
ATOM 761 C CA . THR A 1 100 ? 81.410 31.876 69.114 1.00 19.58 100 THR A CA 1
ATOM 762 C C . THR A 1 100 ? 80.764 32.781 68.074 1.00 21.31 100 THR A C 1
ATOM 763 O O . THR A 1 100 ? 79.873 32.363 67.322 1.00 19.17 100 THR A O 1
ATOM 767 N N . LEU A 1 101 ? 81.205 34.031 68.055 1.00 22.08 101 LEU A N 1
ATOM 768 C CA . LEU A 1 101 ? 80.663 35.017 67.140 1.00 22.91 101 LEU A CA 1
ATOM 769 C C . LEU A 1 101 ? 81.774 35.700 66.368 1.00 24.65 101 LEU A C 1
ATOM 770 O O . LEU A 1 101 ? 82.866 35.916 66.896 1.00 22.70 101 LEU A O 1
ATOM 775 N N . ALA A 1 102 ? 81.483 36.043 65.118 1.00 23.69 102 ALA A N 1
ATOM 776 C CA . ALA A 1 102 ? 82.440 36.737 64.273 1.00 25.27 102 ALA A CA 1
ATOM 777 C C . ALA A 1 102 ? 81.661 37.747 63.444 1.00 25.82 102 ALA A C 1
ATOM 778 O O . ALA A 1 102 ? 80.504 37.519 63.101 1.00 24.53 102 ALA A O 1
ATOM 780 N N . PRO A 1 103 ? 82.281 38.891 63.129 1.00 26.37 103 PRO A N 1
ATOM 781 C CA . PRO A 1 103 ? 81.570 39.887 62.332 1.00 26.99 103 PRO A CA 1
ATOM 782 C C . PRO A 1 103 ? 81.425 39.483 60.870 1.00 26.39 103 PRO A C 1
ATOM 783 O O . PRO A 1 103 ? 82.233 38.727 60.335 1.00 27.06 103 PRO A O 1
ATOM 787 N N . LEU A 1 104 ? 80.373 39.988 60.240 1.00 22.44 104 LEU A N 1
ATOM 788 C CA . LEU A 1 104 ? 80.111 39.740 58.829 1.00 23.79 104 LEU A CA 1
ATOM 789 C C . LEU A 1 104 ? 79.563 41.044 58.294 1.00 25.17 104 LEU A C 1
ATOM 790 O O . LEU A 1 104 ? 79.060 41.872 59.062 1.00 23.68 104 LEU A O 1
ATOM 795 N N . SER A 1 105 ? 79.651 41.231 56.985 1.00 27.68 105 SER A N 1
ATOM 796 C CA . SER A 1 105 ? 79.126 42.445 56.384 1.00 29.14 105 SER A CA 1
ATOM 797 C C . SER A 1 105 ? 77.634 42.550 56.681 1.00 28.43 105 SER A C 1
ATOM 798 O O . SER A 1 105 ? 77.126 43.638 56.928 1.00 28.02 105 SER A O 1
ATOM 801 N N . CYS A 1 106 ? 76.931 41.419 56.670 1.00 28.82 106 CYS A N 1
ATOM 802 C CA . CYS A 1 106 ? 75.494 41.436 56.935 1.00 27.29 106 CYS A CA 1
ATOM 803 C C . CYS A 1 106 ? 75.157 41.439 58.427 1.00 26.54 106 CYS A C 1
ATOM 804 O O . CYS A 1 106 ? 74.006 41.592 58.802 1.00 29.50 106 CYS A O 1
ATOM 807 N N . GLY A 1 107 ? 76.151 41.264 59.285 1.00 24.36 107 GLY A N 1
ATOM 808 C CA . GLY A 1 107 ? 75.850 41.246 60.704 1.00 22.65 107 GLY A CA 1
ATOM 809 C C . GLY A 1 107 ? 76.769 40.347 61.500 1.00 21.94 107 GLY A C 1
ATOM 810 O O . GLY A 1 107 ? 77.894 40.738 61.818 1.00 21.30 107 GLY A O 1
ATOM 811 N N . ALA A 1 108 ? 76.313 39.137 61.815 1.00 20.26 108 ALA A N 1
ATOM 812 C CA . ALA A 1 108 ? 77.148 38.235 62.598 1.00 21.89 108 ALA A CA 1
ATOM 813 C C . ALA A 1 108 ? 77.017 36.757 62.267 1.00 21.94 108 ALA A C 1
ATOM 814 O O . ALA A 1 108 ? 75.954 36.283 61.848 1.00 21.82 108 ALA A O 1
ATOM 816 N N . ASP A 1 109 ? 78.124 36.045 62.461 1.00 23.44 109 ASP A N 1
ATOM 817 C CA . ASP A 1 109 ? 78.167 34.606 62.251 1.00 26.53 109 ASP A CA 1
ATOM 818 C C . ASP A 1 109 ? 78.134 33.975 63.636 1.00 25.80 109 ASP A C 1
ATOM 819 O O . ASP A 1 109 ? 78.984 34.269 64.474 1.00 28.30 109 ASP A O 1
ATOM 824 N N . LEU A 1 110 ? 77.157 33.107 63.866 1.00 23.27 110 LEU A N 1
ATOM 825 C CA . LEU A 1 110 ? 76.980 32.461 65.161 1.00 21.37 110 LEU A CA 1
ATOM 826 C C . LEU A 1 110 ? 77.207 30.953 65.122 1.00 24.20 110 LEU A C 1
ATOM 827 O O . LEU A 1 110 ? 76.588 30.246 64.321 1.00 22.64 110 LEU A O 1
ATOM 832 N N . SER A 1 111 ? 78.103 30.471 65.983 1.00 22.44 111 SER A N 1
ATOM 833 C CA . SER A 1 111 ? 78.393 29.043 66.072 1.00 25.40 111 SER A CA 1
ATOM 834 C C . SER A 1 111 ? 78.154 28.566 67.493 1.00 26.01 111 SER A C 1
ATOM 835 O O . SER A 1 111 ? 78.613 29.186 68.455 1.00 26.61 111 SER A O 1
ATOM 838 N N . ILE A 1 112 ? 77.440 27.459 67.630 1.00 26.78 112 ILE A N 1
ATOM 839 C CA . ILE A 1 112 ? 77.175 26.910 68.947 1.00 26.50 112 ILE A CA 1
ATOM 840 C C . ILE A 1 112 ? 77.569 25.440 69.001 1.00 28.52 112 ILE A C 1
ATOM 841 O O . ILE A 1 112 ? 77.300 24.668 68.076 1.00 26.66 112 ILE A O 1
ATOM 846 N N . VAL A 1 113 ? 78.233 25.070 70.088 1.00 29.87 113 VAL A N 1
ATOM 847 C CA . VAL A 1 113 ? 78.611 23.689 70.314 1.00 32.35 113 VAL A CA 1
ATOM 848 C C . VAL A 1 113 ? 78.210 23.375 71.748 1.00 31.80 113 VAL A C 1
ATOM 849 O O . VAL A 1 113 ? 78.563 24.099 72.684 1.00 31.18 113 VAL A O 1
ATOM 853 N N . GLN A 1 114 ? 77.429 22.316 71.909 1.00 33.14 114 GLN A N 1
ATOM 854 C CA . GLN A 1 114 ? 76.981 21.898 73.227 1.00 34.30 114 GLN A CA 1
ATOM 855 C C . GLN A 1 114 ? 77.464 20.464 73.448 1.00 34.90 114 GLN A C 1
ATOM 856 O O . GLN A 1 114 ? 76.996 19.535 72.786 1.00 35.66 114 GLN A O 1
ATOM 862 N N . GLU A 1 115 ? 78.414 20.303 74.366 1.00 33.15 115 GLU A N 1
ATOM 863 C CA . GLU A 1 115 ? 79.001 19.001 74.693 1.00 33.98 115 GLU A CA 1
ATOM 864 C C . GLU A 1 115 ? 78.509 18.451 76.029 1.00 32.03 115 GLU A C 1
ATOM 865 O O . GLU A 1 115 ? 78.045 19.204 76.890 1.00 29.13 115 GLU A O 1
ATOM 871 N N . GLY A 1 116 ? 78.638 17.134 76.198 1.00 32.22 116 GLY A N 1
ATOM 872 C CA . GLY A 1 116 ? 78.245 16.481 77.438 1.00 30.69 116 GLY A CA 1
ATOM 873 C C . GLY A 1 116 ? 76.762 16.300 77.688 1.00 32.44 116 GLY A C 1
ATOM 874 O O . GLY A 1 116 ? 76.346 16.065 78.826 1.00 32.04 116 GLY A O 1
ATOM 875 N N . ILE A 1 117 ? 75.952 16.398 76.638 1.00 30.43 117 ILE A N 1
ATOM 876 C CA . ILE A 1 117 ? 74.509 16.248 76.814 1.00 33.11 117 ILE A CA 1
ATOM 877 C C . ILE A 1 117 ? 74.212 14.821 77.302 1.00 33.10 117 ILE A C 1
ATOM 878 O O . ILE A 1 117 ? 74.617 13.855 76.667 1.00 32.99 117 ILE A O 1
ATOM 883 N N . PRO A 1 118 ? 73.503 14.678 78.437 1.00 40.72 118 PRO A N 1
ATOM 884 C CA . PRO A 1 118 ? 73.177 13.351 78.976 1.00 44.13 118 PRO A CA 1
ATOM 885 C C . PRO A 1 118 ? 72.517 12.447 77.940 1.00 47.01 118 PRO A C 1
ATOM 886 O O . PRO A 1 118 ? 71.655 12.887 77.175 1.00 47.29 118 PRO A O 1
ATOM 890 N N . ASP A 1 119 ? 72.930 11.185 77.918 1.00 52.47 119 ASP A N 1
ATOM 891 C CA . ASP A 1 119 ? 72.381 10.215 76.978 1.00 54.62 119 ASP A CA 1
ATOM 892 C C . ASP A 1 119 ? 70.874 10.065 77.168 1.00 54.74 119 ASP A C 1
ATOM 893 O O . ASP A 1 119 ? 70.168 9.626 76.261 1.00 55.60 119 ASP A O 1
ATOM 898 N N . ALA A 1 120 ? 70.385 10.442 78.346 1.00 51.57 120 ALA A N 1
ATOM 899 C CA . ALA A 1 120 ? 68.964 10.344 78.654 1.00 53.08 120 ALA A CA 1
ATOM 900 C C . ALA A 1 120 ? 68.123 11.236 77.752 1.00 54.67 120 ALA A C 1
ATOM 901 O O . ALA A 1 120 ? 66.973 10.914 77.445 1.00 55.84 120 ALA A O 1
ATOM 903 N N . ILE A 1 121 ? 68.690 12.364 77.336 1.00 56.46 121 ILE A N 1
ATOM 904 C CA . ILE A 1 121 ? 67.968 13.283 76.468 1.00 55.48 121 ILE A CA 1
ATOM 905 C C . ILE A 1 121 ? 68.433 13.125 75.023 1.00 53.90 121 ILE A C 1
ATOM 906 O O . ILE A 1 121 ? 69.592 13.376 74.698 1.00 53.86 121 ILE A O 1
ATOM 911 N N . PRO A 1 122 ? 67.524 12.680 74.138 1.00 43.11 122 PRO A N 1
ATOM 912 C CA . PRO A 1 122 ? 67.829 12.477 72.719 1.00 41.75 122 PRO A CA 1
ATOM 913 C C . PRO A 1 122 ? 68.382 13.751 72.088 1.00 40.60 122 PRO A C 1
ATOM 914 O O . PRO A 1 122 ? 67.792 14.820 72.225 1.00 38.89 122 PRO A O 1
ATOM 918 N N . PRO A 1 123 ? 69.526 13.650 71.394 1.00 53.48 123 PRO A N 1
ATOM 919 C CA . PRO A 1 123 ? 70.132 14.819 70.753 1.00 52.91 123 PRO A CA 1
ATOM 920 C C . PRO A 1 123 ? 69.157 15.536 69.816 1.00 52.41 123 PRO A C 1
ATOM 921 O O . PRO A 1 123 ? 69.116 16.766 69.783 1.00 52.78 123 PRO A O 1
ATOM 925 N N . GLU A 1 124 ? 68.374 14.757 69.070 1.00 37.92 124 GLU A N 1
ATOM 926 C CA . GLU A 1 124 ? 67.408 15.304 68.125 1.00 36.02 124 GLU A CA 1
ATOM 927 C C . GLU A 1 124 ? 66.459 16.278 68.798 1.00 33.62 124 GLU A C 1
ATOM 928 O O . GLU A 1 124 ? 66.045 17.259 68.193 1.00 32.07 124 GLU A O 1
ATOM 934 N N . ASN A 1 125 ? 66.113 16.004 70.050 1.00 31.83 125 ASN A N 1
ATOM 935 C CA . ASN A 1 125 ? 65.218 16.877 70.794 1.00 31.12 125 ASN A CA 1
ATOM 936 C C . ASN A 1 125 ? 65.944 18.166 71.185 1.00 30.99 125 ASN A C 1
ATOM 937 O O . ASN A 1 125 ? 65.313 19.195 71.412 1.00 29.04 125 ASN A O 1
ATOM 942 N N . CYS A 1 126 ? 67.269 18.101 71.277 1.00 33.05 126 CYS A N 1
ATOM 943 C CA . CYS A 1 126 ? 68.053 19.286 71.609 1.00 33.96 126 CYS A CA 1
ATOM 944 C C . CYS A 1 126 ? 68.116 20.201 70.384 1.00 32.69 126 CYS A C 1
ATOM 945 O O . CYS A 1 126 ? 68.062 21.423 70.511 1.00 33.24 126 CYS A O 1
ATOM 948 N N . TYR A 1 127 ? 68.241 19.600 69.204 1.00 30.20 127 TYR A N 1
ATOM 949 C CA . TYR A 1 127 ? 68.296 20.360 67.963 1.00 31.07 127 TYR A CA 1
ATOM 950 C C . TYR A 1 127 ? 66.976 21.096 67.781 1.00 32.45 127 TYR A C 1
ATOM 951 O O . TYR A 1 127 ? 66.964 22.285 67.468 1.00 33.38 127 TYR A O 1
ATOM 960 N N . LEU A 1 128 ? 65.870 20.381 67.984 1.00 32.99 128 LEU A N 1
ATOM 961 C CA . LEU A 1 128 ? 64.539 20.960 67.853 1.00 33.04 128 LEU A CA 1
ATOM 962 C C . LEU A 1 128 ? 64.360 22.126 68.815 1.00 32.73 128 LEU A C 1
ATOM 963 O O . LEU A 1 128 ? 63.799 23.166 68.455 1.00 33.07 128 LEU A O 1
ATOM 968 N N . GLY A 1 129 ? 64.832 21.944 70.044 1.00 31.04 129 GLY A N 1
ATOM 969 C CA . GLY A 1 129 ? 64.720 22.993 71.039 1.00 31.41 129 GLY A CA 1
ATOM 970 C C . GLY A 1 129 ? 65.548 24.207 70.660 1.00 30.71 129 GLY A C 1
ATOM 971 O O . GLY A 1 129 ? 65.097 25.347 70.792 1.00 32.02 129 GLY A O 1
ATOM 972 N N . TRP A 1 130 ? 66.768 23.968 70.193 1.00 30.71 130 TRP A N 1
ATOM 973 C CA . TRP A 1 130 ? 67.642 25.067 69.795 1.00 29.73 130 TRP A CA 1
ATOM 974 C C . TRP A 1 130 ? 67.116 25.791 68.552 1.00 27.15 130 TRP A C 1
ATOM 975 O O . TRP A 1 130 ? 67.200 27.016 68.464 1.00 26.32 130 TRP A O 1
ATOM 986 N N . GLN A 1 131 ? 66.572 25.042 67.597 1.00 24.16 131 GLN A N 1
ATOM 987 C CA . GLN A 1 131 ? 66.040 25.661 66.384 1.00 24.48 131 GLN A CA 1
ATOM 988 C C . GLN A 1 131 ? 64.953 26.669 66.738 1.00 25.31 131 GLN A C 1
ATOM 989 O O . GLN A 1 131 ? 64.908 27.766 66.182 1.00 26.03 131 GLN A O 1
ATOM 995 N N . GLN A 1 132 ? 64.095 26.306 67.683 1.00 25.33 132 GLN A N 1
ATOM 996 C CA . GLN A 1 132 ? 63.030 27.199 68.118 1.00 26.10 132 GLN A CA 1
ATOM 997 C C . GLN A 1 132 ? 63.629 28.409 68.831 1.00 24.70 132 GLN A C 1
ATOM 998 O O . GLN A 1 132 ? 63.213 29.541 68.594 1.00 24.85 132 GLN A O 1
ATOM 1004 N N . SER A 1 133 ? 64.609 28.168 69.699 1.00 21.24 133 SER A N 1
ATOM 1005 C CA . SER A 1 133 ? 65.251 29.256 70.441 1.00 20.94 133 SER A CA 1
ATOM 1006 C C . SER A 1 133 ? 65.996 30.242 69.543 1.00 19.36 133 SER A C 1
ATOM 1007 O O . SER A 1 133 ? 65.935 31.451 69.761 1.00 20.44 133 SER A O 1
ATOM 1010 N N . LEU A 1 134 ? 66.702 29.725 68.544 1.00 19.88 134 LEU A N 1
ATOM 1011 C CA . LEU A 1 134 ? 67.475 30.574 67.639 1.00 21.36 134 LEU A CA 1
ATOM 1012 C C . LEU A 1 134 ? 66.566 31.440 66.762 1.00 21.31 134 LEU A C 1
ATOM 1013 O O . LEU A 1 134 ? 66.926 32.562 66.390 1.00 21.24 134 LEU A O 1
ATOM 1018 N N . LYS A 1 135 ? 65.389 30.914 66.441 1.00 22.19 135 LYS A N 1
ATOM 1019 C CA . LYS A 1 135 ? 64.411 31.654 65.650 1.00 26.39 135 LYS A CA 1
ATOM 1020 C C . LYS A 1 135 ? 63.926 32.835 66.513 1.00 25.67 135 LYS A C 1
ATOM 1021 O O . LYS A 1 135 ? 63.756 33.958 66.026 1.00 26.16 135 LYS A O 1
ATOM 1027 N N . GLN A 1 136 ? 63.713 32.575 67.799 1.00 22.93 136 GLN A N 1
ATOM 1028 C CA . GLN A 1 136 ? 63.270 33.614 68.726 1.00 22.05 136 GLN A CA 1
ATOM 1029 C C . GLN A 1 136 ? 64.394 34.624 68.963 1.00 20.84 136 GLN A C 1
ATOM 1030 O O . GLN A 1 136 ? 64.135 35.809 69.157 1.00 20.53 136 GLN A O 1
ATOM 1036 N N . LEU A 1 137 ? 65.638 34.148 68.954 1.00 18.44 137 LEU A N 1
ATOM 1037 C CA . LEU A 1 137 ? 66.796 35.022 69.151 1.00 20.17 137 LEU A CA 1
ATOM 1038 C C . LEU A 1 137 ? 66.888 36.044 68.018 1.00 19.37 137 LEU A C 1
ATOM 1039 O O . LEU A 1 137 ? 67.083 37.243 68.253 1.00 18.83 137 LEU A O 1
ATOM 1044 N N . ALA A 1 138 ? 66.748 35.551 66.790 1.00 22.74 138 ALA A N 1
ATOM 1045 C CA . ALA A 1 138 ? 66.827 36.383 65.589 1.00 23.44 138 ALA A CA 1
ATOM 1046 C C . ALA A 1 138 ? 65.759 37.466 65.579 1.00 23.73 138 ALA A C 1
ATOM 1047 O O . ALA A 1 138 ? 66.030 38.606 65.203 1.00 24.84 138 ALA A O 1
ATOM 1049 N N . ALA A 1 139 ? 64.551 37.112 66.005 1.00 21.80 139 ALA A N 1
ATOM 1050 C CA . ALA A 1 139 ? 63.449 38.064 66.042 1.00 22.80 139 ALA A CA 1
ATOM 1051 C C . ALA A 1 139 ? 63.738 39.207 67.008 1.00 22.57 139 ALA A C 1
ATOM 1052 O O . ALA A 1 139 ? 63.299 40.332 66.796 1.00 22.81 139 ALA A O 1
ATOM 1054 N N . LEU A 1 140 ? 64.483 38.916 68.070 1.00 21.22 140 LEU A N 1
ATOM 1055 C CA . LEU A 1 140 ? 64.796 39.932 69.064 1.00 21.72 140 LEU A CA 1
ATOM 1056 C C . LEU A 1 140 ? 65.995 40.811 68.700 1.00 21.65 140 LEU A C 1
ATOM 1057 O O . LEU A 1 140 ? 65.948 42.026 68.864 1.00 21.06 140 LEU A O 1
ATOM 1062 N N . VAL A 1 141 ? 67.051 40.197 68.181 1.00 21.02 141 VAL A N 1
ATOM 1063 C CA . VAL A 1 141 ? 68.285 40.916 67.872 1.00 22.66 141 VAL A CA 1
ATOM 1064 C C . VAL A 1 141 ? 68.411 41.568 66.492 1.00 24.15 141 VAL A C 1
ATOM 1065 O O . VAL A 1 141 ? 69.145 42.541 66.332 1.00 22.86 141 VAL A O 1
ATOM 1069 N N . GLU A 1 142 ? 67.707 41.046 65.494 1.00 26.96 142 GLU A N 1
ATOM 1070 C CA . GLU A 1 142 ? 67.815 41.620 64.162 1.00 29.96 142 GLU A CA 1
ATOM 1071 C C . GLU A 1 142 ? 67.188 43.007 63.984 1.00 32.53 142 GLU A C 1
ATOM 1072 O O . GLU A 1 142 ? 67.709 43.821 63.227 1.00 32.81 142 GLU A O 1
ATOM 1078 N N . PRO A 1 143 ? 66.085 43.307 64.698 1.00 30.88 143 PRO A N 1
ATOM 1079 C CA . PRO A 1 143 ? 65.453 44.627 64.557 1.00 33.35 143 PRO A CA 1
ATOM 1080 C C . PRO A 1 143 ? 66.331 45.836 64.894 1.00 36.75 143 PRO A C 1
ATOM 1081 O O . PRO A 1 143 ? 67.246 45.749 65.716 1.00 34.77 143 PRO A O 1
ATOM 1085 N N . ASP A 1 144 ? 66.012 46.956 64.244 1.00 65.33 144 ASP A N 1
ATOM 1086 C CA . ASP A 1 144 ? 66.684 48.250 64.396 1.00 69.65 144 ASP A CA 1
ATOM 1087 C C . ASP A 1 144 ? 68.195 48.238 64.551 1.00 70.73 144 ASP A C 1
ATOM 1088 O O . ASP A 1 144 ? 68.680 48.981 65.431 1.00 56.78 144 ASP A O 1
ATOM 1101 N N . PRO B 1 2 ? 85.060 28.962 52.071 1.00 51.73 2 PRO B N 1
ATOM 1102 C CA . PRO B 1 2 ? 85.057 29.594 50.747 1.00 46.28 2 PRO B CA 1
ATOM 1103 C C . PRO B 1 2 ? 84.081 28.953 49.756 1.00 41.04 2 PRO B C 1
ATOM 1104 O O . PRO B 1 2 ? 84.085 27.739 49.566 1.00 39.40 2 PRO B O 1
ATOM 1108 N N . ASN B 1 3 ? 83.246 29.782 49.134 1.00 38.60 3 ASN B N 1
ATOM 1109 C CA . ASN B 1 3 ? 82.258 29.337 48.150 1.00 34.11 3 ASN B CA 1
ATOM 1110 C C . ASN B 1 3 ? 81.440 28.132 48.596 1.00 30.69 3 ASN B C 1
ATOM 1111 O O . ASN B 1 3 ? 80.856 27.436 47.768 1.00 29.65 3 ASN B O 1
ATOM 1116 N N . THR B 1 4 ? 81.375 27.883 49.894 1.00 35.64 4 THR B N 1
ATOM 1117 C CA . THR B 1 4 ? 80.633 26.727 50.363 1.00 33.80 4 THR B CA 1
ATOM 1118 C C . THR B 1 4 ? 79.680 27.036 51.508 1.00 34.32 4 THR B C 1
ATOM 1119 O O . THR B 1 4 ? 79.926 27.929 52.318 1.00 35.00 4 THR B O 1
ATOM 1123 N N . ILE B 1 5 ? 78.589 26.282 51.565 1.00 31.33 5 ILE B N 1
ATOM 1124 C CA . ILE B 1 5 ? 77.578 26.460 52.592 1.00 30.20 5 ILE B CA 1
ATOM 1125 C C . ILE B 1 5 ? 77.161 25.095 53.127 1.00 27.90 5 ILE B C 1
ATOM 1126 O O . ILE B 1 5 ? 77.005 24.158 52.352 1.00 27.41 5 ILE B O 1
ATOM 1131 N N . ARG B 1 6 ? 76.982 24.986 54.444 1.00 25.46 6 ARG B N 1
ATOM 1132 C CA . ARG B 1 6 ? 76.557 23.731 55.071 1.00 24.60 6 ARG B CA 1
ATOM 1133 C C . ARG B 1 6 ? 75.419 23.989 56.058 1.00 24.47 6 ARG B C 1
ATOM 1134 O O . ARG B 1 6 ? 75.546 24.807 56.972 1.00 24.30 6 ARG B O 1
ATOM 1142 N N . LEU B 1 7 ? 74.317 23.268 55.880 1.00 26.37 7 LEU B N 1
ATOM 1143 C CA . LEU B 1 7 ? 73.130 23.439 56.713 1.00 26.16 7 LEU B CA 1
ATOM 1144 C C . LEU B 1 7 ? 72.620 22.128 57.299 1.00 26.19 7 LEU B C 1
ATOM 1145 O O . LEU B 1 7 ? 72.570 21.106 56.608 1.00 26.13 7 LEU B O 1
ATOM 1150 N N . HIS B 1 8 ? 72.227 22.171 58.568 1.00 24.77 8 HIS B N 1
ATOM 1151 C CA . HIS B 1 8 ? 71.702 20.998 59.246 1.00 24.59 8 HIS B CA 1
ATOM 1152 C C . HIS B 1 8 ? 70.471 21.343 60.069 1.00 25.56 8 HIS B C 1
ATOM 1153 O O . HIS B 1 8 ? 70.476 22.298 60.857 1.00 24.75 8 HIS B O 1
ATOM 1160 N N . ARG B 1 9 ? 69.419 20.553 59.876 1.00 28.15 9 ARG B N 1
ATOM 1161 C CA . ARG B 1 9 ? 68.152 20.742 60.574 1.00 29.17 9 ARG B CA 1
ATOM 1162 C C . ARG B 1 9 ? 67.501 19.407 60.898 1.00 28.82 9 ARG B C 1
ATOM 1163 O O . ARG B 1 9 ? 67.690 18.423 60.181 1.00 28.60 9 ARG B O 1
ATOM 1171 N N . VAL B 1 10 ? 66.733 19.395 61.980 1.00 26.79 10 VAL B N 1
ATOM 1172 C CA . VAL B 1 10 ? 65.978 18.228 62.401 1.00 28.13 10 VAL B CA 1
ATOM 1173 C C . VAL B 1 10 ? 64.514 18.582 62.099 1.00 29.66 10 VAL B C 1
ATOM 1174 O O . VAL B 1 10 ? 63.992 19.590 62.590 1.00 28.16 10 VAL B O 1
ATOM 1178 N N . LEU B 1 11 ? 63.859 17.763 61.284 1.00 34.53 11 LEU B N 1
ATOM 1179 C CA . LEU B 1 11 ? 62.474 18.025 60.915 1.00 36.10 11 LEU B CA 1
ATOM 1180 C C . LEU B 1 11 ? 61.505 17.010 61.497 1.00 37.98 11 LEU B C 1
ATOM 1181 O O . LEU B 1 11 ? 61.771 15.809 61.504 1.00 40.58 11 LEU B O 1
ATOM 1186 N N . SER B 1 12 ? 60.373 17.502 61.986 1.00 33.51 12 SER B N 1
ATOM 1187 C CA . SER B 1 12 ? 59.349 16.637 62.559 1.00 33.68 12 SER B CA 1
ATOM 1188 C C . SER B 1 12 ? 58.481 16.070 61.442 1.00 32.81 12 SER B C 1
ATOM 1189 O O . SER B 1 12 ? 57.261 16.201 61.452 1.00 33.71 12 SER B O 1
ATOM 1192 N N . ALA B 1 13 ? 59.132 15.449 60.469 1.00 36.31 13 ALA B N 1
ATOM 1193 C CA . ALA B 1 13 ? 58.445 14.853 59.332 1.00 36.68 13 ALA B CA 1
ATOM 1194 C C . ALA B 1 13 ? 59.279 13.689 58.810 1.00 38.33 13 ALA B C 1
ATOM 1195 O O . ALA B 1 13 ? 60.507 13.693 58.924 1.00 36.23 13 ALA B O 1
ATOM 1197 N N . PRO B 1 14 ? 58.617 12.672 58.235 1.00 42.44 14 PRO B N 1
ATOM 1198 C CA . PRO B 1 14 ? 59.297 11.496 57.690 1.00 41.43 14 PRO B CA 1
ATOM 1199 C C . PRO B 1 14 ? 60.241 11.871 56.555 1.00 41.22 14 PRO B C 1
ATOM 1200 O O . PRO B 1 14 ? 59.958 12.781 55.777 1.00 41.77 14 PRO B O 1
ATOM 1204 N N . PRO B 1 15 ? 61.378 11.169 56.443 1.00 39.08 15 PRO B N 1
ATOM 1205 C CA . PRO B 1 15 ? 62.366 11.430 55.393 1.00 38.34 15 PRO B CA 1
ATOM 1206 C C . PRO B 1 15 ? 61.760 11.441 53.987 1.00 38.37 15 PRO B C 1
ATOM 1207 O O . PRO B 1 15 ? 62.133 12.255 53.143 1.00 39.46 15 PRO B O 1
ATOM 1211 N N . GLU B 1 16 ? 60.827 10.531 53.737 1.00 33.92 16 GLU B N 1
ATOM 1212 C CA . GLU B 1 16 ? 60.177 10.445 52.433 1.00 34.98 16 GLU B CA 1
ATOM 1213 C C . GLU B 1 16 ? 59.391 11.720 52.091 1.00 33.74 16 GLU B C 1
ATOM 1214 O O . GLU B 1 16 ? 59.409 12.176 50.949 1.00 34.13 16 GLU B O 1
ATOM 1220 N N . ARG B 1 17 ? 58.694 12.278 53.077 1.00 35.96 17 ARG B N 1
ATOM 1221 C CA . ARG B 1 17 ? 57.914 13.501 52.879 1.00 36.17 17 ARG B CA 1
ATOM 1222 C C . ARG B 1 17 ? 58.839 14.690 52.575 1.00 35.06 17 ARG B C 1
ATOM 1223 O O . ARG B 1 17 ? 58.551 15.497 51.692 1.00 35.20 17 ARG B O 1
ATOM 1231 N N . VAL B 1 18 ? 59.953 14.797 53.299 1.00 35.00 18 VAL B N 1
ATOM 1232 C CA . VAL B 1 18 ? 60.891 15.893 53.058 1.00 32.46 18 VAL B CA 1
ATOM 1233 C C . VAL B 1 18 ? 61.476 15.738 51.662 1.00 32.38 18 VAL B C 1
ATOM 1234 O O . VAL B 1 18 ? 61.563 16.698 50.895 1.00 32.44 18 VAL B O 1
ATOM 1238 N N . TYR B 1 19 ? 61.884 14.514 51.346 1.00 33.66 19 TYR B N 1
ATOM 1239 C CA . TYR B 1 19 ? 62.442 14.185 50.037 1.00 34.77 19 TYR B CA 1
ATOM 1240 C C . TYR B 1 19 ? 61.495 14.694 48.952 1.00 33.40 19 TYR B C 1
ATOM 1241 O O . TYR B 1 19 ? 61.902 15.360 47.996 1.00 35.07 19 TYR B O 1
ATOM 1250 N N . ARG B 1 20 ? 60.221 14.367 49.127 1.00 33.92 20 ARG B N 1
ATOM 1251 C CA . ARG B 1 20 ? 59.165 14.744 48.196 1.00 34.07 20 ARG B CA 1
ATOM 1252 C C . ARG B 1 20 ? 59.101 16.263 48.014 1.00 33.37 20 ARG B C 1
ATOM 1253 O O . ARG B 1 20 ? 58.917 16.764 46.908 1.00 34.23 20 ARG B O 1
ATOM 1261 N N . ALA B 1 21 ? 59.272 16.997 49.106 1.00 31.15 21 ALA B N 1
ATOM 1262 C CA . ALA B 1 21 ? 59.228 18.457 49.062 1.00 29.02 21 ALA B CA 1
ATOM 1263 C C . ALA B 1 21 ? 60.336 19.082 48.215 1.00 29.80 21 ALA B C 1
ATOM 1264 O O . ALA B 1 21 ? 60.194 20.201 47.722 1.00 25.23 21 ALA B O 1
ATOM 1266 N N . PHE B 1 22 ? 61.444 18.365 48.052 1.00 32.01 22 PHE B N 1
ATOM 1267 C CA . PHE B 1 22 ? 62.570 18.869 47.268 1.00 33.59 22 PHE B CA 1
ATOM 1268 C C . PHE B 1 22 ? 62.418 18.630 45.765 1.00 34.09 22 PHE B C 1
ATOM 1269 O O . PHE B 1 22 ? 63.169 19.193 44.967 1.00 34.52 22 PHE B O 1
ATOM 1277 N N . LEU B 1 23 ? 61.450 17.807 45.376 1.00 40.14 23 LEU B N 1
ATOM 1278 C CA . LEU B 1 23 ? 61.259 17.492 43.962 1.00 43.17 23 LEU B CA 1
ATOM 1279 C C . LEU B 1 23 ? 59.893 17.872 43.386 1.00 42.85 23 LEU B C 1
ATOM 1280 O O . LEU B 1 23 ? 59.747 17.995 42.170 1.00 43.62 23 LEU B O 1
ATOM 1285 N N . ASP B 1 24 ? 58.900 18.053 44.256 1.00 36.87 24 ASP B N 1
ATOM 1286 C CA . ASP B 1 24 ? 57.547 18.424 43.821 1.00 36.13 24 ASP B CA 1
ATOM 1287 C C . ASP B 1 24 ? 57.468 19.920 43.514 1.00 35.49 24 ASP B C 1
ATOM 1288 O O . ASP B 1 24 ? 57.627 20.755 44.400 1.00 35.42 24 ASP B O 1
ATOM 1293 N N . PRO B 1 25 ? 57.200 20.274 42.248 1.00 39.43 25 PRO B N 1
ATOM 1294 C CA . PRO B 1 25 ? 57.104 21.671 41.812 1.00 38.42 25 PRO B CA 1
ATOM 1295 C C . PRO B 1 25 ? 56.143 22.550 42.616 1.00 38.18 25 PRO B C 1
ATOM 1296 O O . PRO B 1 25 ? 56.372 23.753 42.747 1.00 38.67 25 PRO B O 1
ATOM 1300 N N . LEU B 1 26 ? 55.069 21.962 43.143 1.00 31.87 26 LEU B N 1
ATOM 1301 C CA . LEU B 1 26 ? 54.092 22.742 43.907 1.00 31.57 26 LEU B CA 1
ATOM 1302 C C . LEU B 1 26 ? 54.623 23.078 45.294 1.00 32.63 26 LEU B C 1
ATOM 1303 O O . LEU B 1 26 ? 54.317 24.136 45.848 1.00 33.11 26 LEU B O 1
ATOM 1308 N N . ALA B 1 27 ? 55.414 22.170 45.858 1.00 33.21 27 ALA B N 1
ATOM 1309 C CA . ALA B 1 27 ? 56.001 22.393 47.172 1.00 33.02 27 ALA B CA 1
ATOM 1310 C C . ALA B 1 27 ? 57.112 23.427 47.031 1.00 33.08 27 ALA B C 1
ATOM 1311 O O . ALA B 1 27 ? 57.164 24.412 47.769 1.00 31.99 27 ALA B O 1
ATOM 1313 N N . LEU B 1 28 ? 57.999 23.181 46.071 1.00 36.16 28 LEU B N 1
ATOM 1314 C CA . LEU B 1 28 ? 59.134 24.051 45.792 1.00 36.14 28 LEU B CA 1
ATOM 1315 C C . LEU B 1 28 ? 58.758 25.507 45.563 1.00 36.30 28 LEU B C 1
ATOM 1316 O O . LEU B 1 28 ? 59.421 26.414 46.070 1.00 36.52 28 LEU B O 1
ATOM 1321 N N . ALA B 1 29 ? 57.703 25.736 44.789 1.00 31.38 29 ALA B N 1
ATOM 1322 C CA . ALA B 1 29 ? 57.273 27.098 44.506 1.00 29.69 29 ALA B CA 1
ATOM 1323 C C . ALA B 1 29 ? 56.849 27.806 45.793 1.00 29.13 29 ALA B C 1
ATOM 1324 O O . ALA B 1 29 ? 56.904 29.036 45.878 1.00 27.56 29 ALA B O 1
ATOM 1326 N N . LYS B 1 30 ? 56.438 27.031 46.792 1.00 27.13 30 LYS B N 1
ATOM 1327 C CA . LYS B 1 30 ? 56.008 27.618 48.051 1.00 27.65 30 LYS B CA 1
ATOM 1328 C C . LYS B 1 30 ? 57.107 27.806 49.098 1.00 27.00 30 LYS B C 1
ATOM 1329 O O . LYS B 1 30 ? 57.188 28.861 49.715 1.00 24.95 30 LYS B O 1
ATOM 1335 N N . TRP B 1 31 ? 57.953 26.799 49.299 1.00 25.69 31 TRP B N 1
ATOM 1336 C CA . TRP B 1 31 ? 58.976 26.924 50.330 1.00 26.11 31 TRP B CA 1
ATOM 1337 C C . TRP B 1 31 ? 60.358 27.372 49.893 1.00 25.56 31 TRP B C 1
ATOM 1338 O O . TRP B 1 31 ? 61.074 27.993 50.676 1.00 23.20 31 TRP B O 1
ATOM 1349 N N . LEU B 1 32 ? 60.736 27.074 48.653 1.00 25.93 32 LEU B N 1
ATOM 1350 C CA . LEU B 1 32 ? 62.073 27.424 48.182 1.00 26.48 32 LEU B CA 1
ATOM 1351 C C . LEU B 1 32 ? 62.418 28.912 48.142 1.00 25.99 32 LEU B C 1
ATOM 1352 O O . LEU B 1 32 ? 63.427 29.327 48.708 1.00 27.08 32 LEU B O 1
ATOM 1357 N N . PRO B 1 33 ? 61.599 29.736 47.465 1.00 27.73 33 PRO B N 1
ATOM 1358 C CA . PRO B 1 33 ? 61.916 31.170 47.416 1.00 26.92 33 PRO B CA 1
ATOM 1359 C C . PRO B 1 33 ? 61.875 31.810 48.802 1.00 25.86 33 PRO B C 1
ATOM 1360 O O . PRO B 1 33 ? 60.920 31.618 49.551 1.00 28.34 33 PRO B O 1
ATOM 1364 N N . PRO B 1 34 ? 62.917 32.573 49.160 1.00 24.54 34 PRO B N 1
ATOM 1365 C CA . PRO B 1 34 ? 62.964 33.229 50.469 1.00 24.82 34 PRO B CA 1
ATOM 1366 C C . PRO B 1 34 ? 61.879 34.299 50.606 1.00 25.68 34 PRO B C 1
ATOM 1367 O O . PRO B 1 34 ? 61.110 34.548 49.672 1.00 24.48 34 PRO B O 1
ATOM 1371 N N . GLU B 1 35 ? 61.836 34.933 51.772 1.00 28.17 35 GLU B N 1
ATOM 1372 C CA . GLU B 1 35 ? 60.846 35.965 52.050 1.00 29.92 35 GLU B CA 1
ATOM 1373 C C . GLU B 1 35 ? 60.887 37.122 51.054 1.00 28.91 35 GLU B C 1
ATOM 1374 O O . GLU B 1 35 ? 61.953 37.647 50.713 1.00 27.72 35 GLU B O 1
ATOM 1380 N N . GLY B 1 36 ? 59.709 37.513 50.587 1.00 28.35 36 GLY B N 1
ATOM 1381 C CA . GLY B 1 36 ? 59.622 38.606 49.642 1.00 28.26 36 GLY B CA 1
ATOM 1382 C C . GLY B 1 36 ? 59.882 38.170 48.214 1.00 27.57 36 GLY B C 1
ATOM 1383 O O . GLY B 1 36 ? 59.917 38.999 47.311 1.00 25.98 36 GLY B O 1
ATOM 1384 N N . PHE B 1 37 ? 60.060 36.868 48.013 1.00 26.06 37 PHE B N 1
ATOM 1385 C CA . PHE B 1 37 ? 60.313 36.316 46.686 1.00 26.18 37 PHE B CA 1
ATOM 1386 C C . PHE B 1 37 ? 59.243 35.301 46.319 1.00 25.02 37 PHE B C 1
ATOM 1387 O O . PHE B 1 37 ? 58.680 34.645 47.186 1.00 24.56 37 PHE B O 1
ATOM 1395 N N . VAL B 1 38 ? 58.958 35.182 45.029 1.00 25.09 38 VAL B N 1
ATOM 1396 C CA . VAL B 1 38 ? 58.004 34.191 44.561 1.00 27.61 38 VAL B CA 1
ATOM 1397 C C . VAL B 1 38 ? 58.781 33.317 43.589 1.00 29.69 38 VAL B C 1
ATOM 1398 O O . VAL B 1 38 ? 59.808 33.740 43.050 1.00 30.31 38 VAL B O 1
ATOM 1402 N N . CYS B 1 39 ? 58.304 32.099 43.380 1.00 32.23 39 CYS B N 1
ATOM 1403 C CA . CYS B 1 39 ? 58.984 31.167 42.497 1.00 34.54 39 CYS B CA 1
ATOM 1404 C C . CYS B 1 39 ? 58.129 30.641 41.358 1.00 36.64 39 CYS B C 1
ATOM 1405 O O . CYS B 1 39 ? 56.950 30.340 41.532 1.00 36.92 39 CYS B O 1
ATOM 1408 N N . LYS B 1 40 ? 58.746 30.529 40.189 1.00 32.07 40 LYS B N 1
ATOM 1409 C CA . LYS B 1 40 ? 58.083 29.995 39.011 1.00 34.33 40 LYS B CA 1
ATOM 1410 C C . LYS B 1 40 ? 58.940 28.842 38.487 1.00 34.51 40 LYS B C 1
ATOM 1411 O O . LYS B 1 40 ? 60.120 29.024 38.182 1.00 32.96 40 LYS B O 1
ATOM 1417 N N . VAL B 1 41 ? 58.356 27.651 38.409 1.00 34.70 41 VAL B N 1
ATOM 1418 C CA . VAL B 1 41 ? 59.085 26.495 37.910 1.00 36.83 41 VAL B CA 1
ATOM 1419 C C . VAL B 1 41 ? 58.915 26.384 36.396 1.00 38.95 41 VAL B C 1
ATOM 1420 O O . VAL B 1 41 ? 57.806 26.178 35.907 1.00 38.89 41 VAL B O 1
ATOM 1424 N N . LEU B 1 42 ? 60.012 26.532 35.659 1.00 51.19 42 LEU B N 1
ATOM 1425 C CA . LEU B 1 42 ? 59.974 26.439 34.202 1.00 54.75 42 LEU B CA 1
ATOM 1426 C C . LEU B 1 42 ? 60.050 24.993 33.716 1.00 56.35 42 LEU B C 1
ATOM 1427 O O . LEU B 1 42 ? 59.241 24.565 32.895 1.00 58.48 42 LEU B O 1
ATOM 1432 N N . GLU B 1 43 ? 61.026 24.243 34.218 1.00 50.33 43 GLU B N 1
ATOM 1433 C CA . GLU B 1 43 ? 61.195 22.846 33.828 1.00 52.00 43 GLU B CA 1
ATOM 1434 C C . GLU B 1 43 ? 61.475 22.008 35.072 1.00 51.49 43 GLU B C 1
ATOM 1435 O O . GLU B 1 43 ? 62.158 22.465 35.985 1.00 51.38 43 GLU B O 1
ATOM 1441 N N . HIS B 1 44 ? 60.951 20.786 35.113 1.00 49.88 44 HIS B N 1
ATOM 1442 C CA . HIS B 1 44 ? 61.158 19.929 36.277 1.00 49.73 44 HIS B CA 1
ATOM 1443 C C . HIS B 1 44 ? 61.142 18.425 36.002 1.00 48.76 44 HIS B C 1
ATOM 1444 O O . HIS B 1 44 ? 60.173 17.740 36.323 1.00 49.39 44 HIS B O 1
ATOM 1451 N N . ASP B 1 45 ? 62.224 17.910 35.422 1.00 51.18 45 ASP B N 1
ATOM 1452 C CA . ASP B 1 45 ? 62.327 16.479 35.129 1.00 49.38 45 ASP B CA 1
ATOM 1453 C C . ASP B 1 45 ? 63.045 15.786 36.287 1.00 48.14 45 ASP B C 1
ATOM 1454 O O . ASP B 1 45 ? 64.271 15.664 36.288 1.00 47.85 45 ASP B O 1
ATOM 1459 N N . ALA B 1 46 ? 62.266 15.322 37.260 1.00 41.11 46 ALA B N 1
ATOM 1460 C CA . ALA B 1 46 ? 62.800 14.678 38.456 1.00 41.11 46 ALA B CA 1
ATOM 1461 C C . ALA B 1 46 ? 63.403 13.290 38.285 1.00 41.40 46 ALA B C 1
ATOM 1462 O O . ALA B 1 46 ? 62.922 12.326 38.875 1.00 41.32 46 ALA B O 1
ATOM 1464 N N . ARG B 1 47 ? 64.463 13.188 37.495 1.00 48.99 47 ARG B N 1
ATOM 1465 C CA . ARG B 1 47 ? 65.131 11.907 37.302 1.00 51.22 47 ARG B CA 1
ATOM 1466 C C . ARG B 1 47 ? 66.604 12.131 36.999 1.00 50.55 47 ARG B C 1
ATOM 1467 O O . ARG B 1 47 ? 66.988 13.180 36.484 1.00 49.69 47 ARG B O 1
ATOM 1475 N N . VAL B 1 48 ? 67.427 11.144 37.332 1.00 58.02 48 VAL B N 1
ATOM 1476 C CA . VAL B 1 48 ? 68.862 11.245 37.102 1.00 58.40 48 VAL B CA 1
ATOM 1477 C C . VAL B 1 48 ? 69.144 11.675 35.669 1.00 58.21 48 VAL B C 1
ATOM 1478 O O . VAL B 1 48 ? 68.683 11.042 34.721 1.00 59.50 48 VAL B O 1
ATOM 1482 N N . GLY B 1 49 ? 69.899 12.758 35.520 1.00 44.41 49 GLY B N 1
ATOM 1483 C CA . GLY B 1 49 ? 70.223 13.263 34.199 1.00 44.19 49 GLY B CA 1
ATOM 1484 C C . GLY B 1 49 ? 69.218 14.300 33.730 1.00 44.99 49 GLY B C 1
ATOM 1485 O O . GLY B 1 49 ? 69.491 15.076 32.812 1.00 44.32 49 GLY B O 1
ATOM 1486 N N . GLY B 1 50 ? 68.052 14.318 34.368 1.00 59.11 50 GLY B N 1
ATOM 1487 C CA . GLY B 1 50 ? 67.020 15.270 33.996 1.00 59.86 50 GLY B CA 1
ATOM 1488 C C . GLY B 1 50 ? 67.369 16.702 34.357 1.00 60.11 50 GLY B C 1
ATOM 1489 O O . GLY B 1 50 ? 68.020 16.959 35.372 1.00 60.00 50 GLY B O 1
ATOM 1490 N N . ALA B 1 51 ? 66.929 17.641 33.524 1.00 53.15 51 ALA B N 1
ATOM 1491 C CA . ALA B 1 51 ? 67.198 19.053 33.755 1.00 53.01 51 ALA B CA 1
ATOM 1492 C C . ALA B 1 51 ? 66.024 19.747 34.435 1.00 52.75 51 ALA B C 1
ATOM 1493 O O . ALA B 1 51 ? 64.909 19.226 34.471 1.00 52.36 51 ALA B O 1
ATOM 1495 N N . TYR B 1 52 ? 66.291 20.926 34.982 1.00 45.65 52 TYR B N 1
ATOM 1496 C CA . TYR B 1 52 ? 65.265 21.711 35.651 1.00 44.91 52 TYR B CA 1
ATOM 1497 C C . TYR B 1 52 ? 65.651 23.178 35.606 1.00 43.14 52 TYR B C 1
ATOM 1498 O O . TYR B 1 52 ? 66.831 23.523 35.562 1.00 41.46 52 TYR B O 1
ATOM 1507 N N . LYS B 1 53 ? 64.647 24.043 35.604 1.00 39.50 53 LYS B N 1
ATOM 1508 C CA . LYS B 1 53 ? 64.895 25.468 35.593 1.00 38.45 53 LYS B CA 1
ATOM 1509 C C . LYS B 1 53 ? 63.793 26.181 36.364 1.00 37.43 53 LYS B C 1
ATOM 1510 O O . LYS B 1 53 ? 62.627 25.765 36.357 1.00 35.55 53 LYS B O 1
ATOM 1524 N N . GLU B 1 55 ? 62.849 30.354 38.288 1.00 36.63 55 GLU B N 1
ATOM 1525 C CA . GLU B 1 55 ? 63.201 31.749 38.369 1.00 35.09 55 GLU B CA 1
ATOM 1526 C C . GLU B 1 55 ? 62.637 32.282 39.667 1.00 33.55 55 GLU B C 1
ATOM 1527 O O . GLU B 1 55 ? 61.553 31.877 40.106 1.00 31.66 55 GLU B O 1
ATOM 1533 N N . PHE B 1 56 ? 63.413 33.141 40.312 1.00 35.92 56 PHE B N 1
ATOM 1534 C CA . PHE B 1 56 ? 62.988 33.767 41.548 1.00 34.51 56 PHE B CA 1
ATOM 1535 C C . PHE B 1 56 ? 62.674 35.196 41.183 1.00 32.30 56 PHE B C 1
ATOM 1536 O O . PHE B 1 56 ? 63.359 35.798 40.358 1.00 33.91 56 PHE B O 1
ATOM 1544 N N . LEU B 1 57 ? 61.622 35.738 41.773 1.00 29.87 57 LEU B N 1
ATOM 1545 C CA . LEU B 1 57 ? 61.254 37.110 41.491 1.00 25.98 57 LEU B CA 1
ATOM 1546 C C . LEU B 1 57 ? 61.041 37.867 42.792 1.00 25.23 57 LEU B C 1
ATOM 1547 O O . LEU B 1 57 ? 60.293 37.423 43.659 1.00 21.78 57 LEU B O 1
ATOM 1552 N N . ALA B 1 58 ? 61.728 38.993 42.944 1.00 25.94 58 ALA B N 1
ATOM 1553 C CA . ALA B 1 58 ? 61.548 39.814 44.133 1.00 25.84 58 ALA B CA 1
ATOM 1554 C C . ALA B 1 58 ? 60.149 40.404 43.923 1.00 28.52 58 ALA B C 1
ATOM 1555 O O . ALA B 1 58 ? 59.913 41.108 42.930 1.00 26.87 58 ALA B O 1
ATOM 1557 N N . PHE B 1 59 ? 59.220 40.119 44.833 1.00 31.34 59 PHE B N 1
ATOM 1558 C CA . PHE B 1 59 ? 57.854 40.602 44.652 1.00 32.76 59 PHE B CA 1
ATOM 1559 C C . PHE B 1 59 ? 57.719 42.116 44.627 1.00 31.43 59 PHE B C 1
ATOM 1560 O O . PHE B 1 59 ? 56.909 42.648 43.876 1.00 35.14 59 PHE B O 1
ATOM 1568 N N . ALA B 1 60 ? 58.509 42.817 45.429 1.00 31.16 60 ALA B N 1
ATOM 1569 C CA . ALA B 1 60 ? 58.418 44.275 45.467 1.00 31.68 60 ALA B CA 1
ATOM 1570 C C . ALA B 1 60 ? 58.961 44.991 44.235 1.00 32.86 60 ALA B C 1
ATOM 1571 O O . ALA B 1 60 ? 58.350 45.947 43.760 1.00 33.92 60 ALA B O 1
ATOM 1573 N N . SER B 1 61 ? 60.098 44.536 43.717 1.00 31.09 61 SER B N 1
ATOM 1574 C CA . SER B 1 61 ? 60.719 45.189 42.563 1.00 34.24 61 SER B CA 1
ATOM 1575 C C . SER B 1 61 ? 60.475 44.505 41.226 1.00 34.22 61 SER B C 1
ATOM 1576 O O . SER B 1 61 ? 60.590 45.134 40.176 1.00 36.92 61 SER B O 1
ATOM 1579 N N . GLY B 1 62 ? 60.156 43.220 41.262 1.00 42.20 62 GLY B N 1
ATOM 1580 C CA . GLY B 1 62 ? 59.929 42.492 40.029 1.00 43.06 62 GLY B CA 1
ATOM 1581 C C . GLY B 1 62 ? 61.219 41.889 39.497 1.00 44.84 62 GLY B C 1
ATOM 1582 O O . GLY B 1 62 ? 61.186 41.050 38.597 1.00 45.99 62 GLY B O 1
ATOM 1583 N N . GLN B 1 63 ? 62.353 42.312 40.056 1.00 34.16 63 GLN B N 1
ATOM 1584 C CA . GLN B 1 63 ? 63.663 41.808 39.634 1.00 35.16 63 GLN B CA 1
ATOM 1585 C C . GLN B 1 63 ? 63.675 40.281 39.589 1.00 34.64 63 GLN B C 1
ATOM 1586 O O . GLN B 1 63 ? 63.327 39.607 40.570 1.00 30.14 63 GLN B O 1
ATOM 1592 N N . LYS B 1 64 ? 64.096 39.745 38.448 1.00 33.40 64 LYS B N 1
ATOM 1593 C CA . LYS B 1 64 ? 64.123 38.304 38.234 1.00 34.92 64 LYS B CA 1
ATOM 1594 C C . LYS B 1 64 ? 65.525 37.690 38.284 1.00 35.25 64 LYS B C 1
ATOM 1595 O O . LYS B 1 64 ? 66.523 38.352 38.005 1.00 34.12 64 LYS B O 1
ATOM 1601 N N . HIS B 1 65 ? 65.579 36.411 38.643 1.00 37.23 65 HIS B N 1
ATOM 1602 C CA . HIS B 1 65 ? 66.824 35.655 38.714 1.00 38.94 65 HIS B CA 1
ATOM 1603 C C . HIS B 1 65 ? 66.495 34.222 38.343 1.00 38.43 65 HIS B C 1
ATOM 1604 O O . HIS B 1 65 ? 65.741 33.548 39.048 1.00 37.29 65 HIS B O 1
ATOM 1611 N N . ALA B 1 66 ? 67.043 33.753 37.229 1.00 36.92 66 ALA B N 1
ATOM 1612 C CA . ALA B 1 66 ? 66.769 32.387 36.805 1.00 36.85 66 ALA B CA 1
ATOM 1613 C C . ALA B 1 66 ? 68.005 31.509 36.944 1.00 36.98 66 ALA B C 1
ATOM 1614 O O . ALA B 1 66 ? 69.124 31.951 36.701 1.00 37.54 66 ALA B O 1
ATOM 1616 N N . PHE B 1 67 ? 67.791 30.267 37.356 1.00 39.80 67 PHE B N 1
ATOM 1617 C CA . PHE B 1 67 ? 68.876 29.314 37.527 1.00 41.59 67 PHE B CA 1
ATOM 1618 C C . PHE B 1 67 ? 68.388 27.937 37.108 1.00 41.60 67 PHE B C 1
ATOM 1619 O O . PHE B 1 67 ? 67.184 27.700 37.018 1.00 41.12 67 PHE B O 1
ATOM 1627 N N . GLY B 1 68 ? 69.326 27.035 36.849 1.00 41.47 68 GLY B N 1
ATOM 1628 C CA . GLY B 1 68 ? 68.958 25.695 36.440 1.00 42.77 68 GLY B CA 1
ATOM 1629 C C . GLY B 1 68 ? 70.115 24.720 36.493 1.00 44.40 68 GLY B C 1
ATOM 1630 O O . GLY B 1 68 ? 71.256 25.099 36.771 1.00 44.21 68 GLY B O 1
ATOM 1631 N N . GLY B 1 69 ? 69.815 23.455 36.230 1.00 46.28 69 GLY B N 1
ATOM 1632 C CA . GLY B 1 69 ? 70.844 22.434 36.245 1.00 48.60 69 GLY B CA 1
ATOM 1633 C C . GLY B 1 69 ? 70.285 21.058 35.957 1.00 48.54 69 GLY B C 1
ATOM 1634 O O . GLY B 1 69 ? 69.226 20.915 35.344 1.00 48.20 69 GLY B O 1
ATOM 1635 N N . ARG B 1 70 ? 70.997 20.035 36.407 1.00 46.74 70 ARG B N 1
ATOM 1636 C CA . ARG B 1 70 ? 70.564 18.669 36.187 1.00 47.21 70 ARG B CA 1
ATOM 1637 C C . ARG B 1 70 ? 70.735 17.877 37.474 1.00 47.07 70 ARG B C 1
ATOM 1638 O O . ARG B 1 70 ? 71.578 18.209 38.311 1.00 47.20 70 ARG B O 1
ATOM 1646 N N . TYR B 1 71 ? 69.923 16.841 37.642 1.00 45.79 71 TYR B N 1
ATOM 1647 C CA . TYR B 1 71 ? 70.022 16.004 38.823 1.00 46.77 71 TYR B CA 1
ATOM 1648 C C . TYR B 1 71 ? 71.147 14.993 38.600 1.00 48.11 71 TYR B C 1
ATOM 1649 O O . TYR B 1 71 ? 71.287 14.438 37.504 1.00 48.58 71 TYR B O 1
ATOM 1658 N N . LEU B 1 72 ? 71.957 14.772 39.632 1.00 51.40 72 LEU B N 1
ATOM 1659 C CA . LEU B 1 72 ? 73.068 13.831 39.544 1.00 51.78 72 LEU B CA 1
ATOM 1660 C C . LEU B 1 72 ? 72.731 12.501 40.208 1.00 52.51 72 LEU B C 1
ATOM 1661 O O . LEU B 1 72 ? 73.258 11.456 39.825 1.00 53.37 72 LEU B O 1
ATOM 1666 N N . GLU B 1 73 ? 71.853 12.540 41.205 1.00 47.71 73 GLU B N 1
ATOM 1667 C CA . GLU B 1 73 ? 71.454 11.329 41.913 1.00 48.84 73 GLU B CA 1
ATOM 1668 C C . GLU B 1 73 ? 70.161 11.528 42.698 1.00 48.36 73 GLU B C 1
ATOM 1669 O O . GLU B 1 73 ? 69.913 12.604 43.247 1.00 47.80 73 GLU B O 1
ATOM 1675 N N . LEU B 1 74 ? 69.335 10.486 42.743 1.00 56.55 74 LEU B N 1
ATOM 1676 C CA . LEU B 1 74 ? 68.061 10.557 43.447 1.00 57.08 74 LEU B CA 1
ATOM 1677 C C . LEU B 1 74 ? 67.701 9.245 44.138 1.00 57.65 74 LEU B C 1
ATOM 1678 O O . LEU B 1 74 ? 67.304 8.279 43.488 1.00 59.66 74 LEU B O 1
ATOM 1683 N N . VAL B 1 75 ? 67.841 9.217 45.457 1.00 54.58 75 VAL B N 1
ATOM 1684 C CA . VAL B 1 75 ? 67.510 8.034 46.239 1.00 53.72 75 VAL B CA 1
ATOM 1685 C C . VAL B 1 75 ? 66.390 8.422 47.195 1.00 54.03 75 VAL B C 1
ATOM 1686 O O . VAL B 1 75 ? 66.610 9.159 48.158 1.00 55.16 75 VAL B O 1
ATOM 1690 N N . PRO B 1 76 ? 65.167 7.930 46.936 1.00 55.51 76 PRO B N 1
ATOM 1691 C CA . PRO B 1 76 ? 63.978 8.206 47.745 1.00 54.74 76 PRO B CA 1
ATOM 1692 C C . PRO B 1 76 ? 64.201 8.281 49.249 1.00 54.46 76 PRO B C 1
ATOM 1693 O O . PRO B 1 76 ? 64.635 7.314 49.882 1.00 55.78 76 PRO B O 1
ATOM 1697 N N . GLY B 1 77 ? 63.894 9.444 49.813 1.00 42.86 77 GLY B N 1
ATOM 1698 C CA . GLY B 1 77 ? 64.039 9.645 51.241 1.00 40.46 77 GLY B CA 1
ATOM 1699 C C . GLY B 1 77 ? 65.444 9.517 51.787 1.00 37.86 77 GLY B C 1
ATOM 1700 O O . GLY B 1 77 ? 65.623 9.359 52.992 1.00 38.28 77 GLY B O 1
ATOM 1701 N N . GLU B 1 78 ? 66.445 9.587 50.919 1.00 44.95 78 GLU B N 1
ATOM 1702 C CA . GLU B 1 78 ? 67.820 9.479 51.379 1.00 44.78 78 GLU B CA 1
ATOM 1703 C C . GLU B 1 78 ? 68.727 10.590 50.874 1.00 43.48 78 GLU B C 1
ATOM 1704 O O . GLU B 1 78 ? 69.419 11.223 51.670 1.00 43.82 78 GLU B O 1
ATOM 1710 N N . ARG B 1 79 ? 68.740 10.837 49.567 1.00 36.55 79 ARG B N 1
ATOM 1711 C CA . ARG B 1 79 ? 69.584 11.908 49.058 1.00 36.79 79 ARG B CA 1
ATOM 1712 C C . ARG B 1 79 ? 69.255 12.440 47.675 1.00 35.75 79 ARG B C 1
ATOM 1713 O O . ARG B 1 79 ? 68.665 11.749 46.841 1.00 35.55 79 ARG B O 1
ATOM 1721 N N . ILE B 1 80 ? 69.665 13.684 47.445 1.00 35.40 80 ILE B N 1
ATOM 1722 C CA . ILE B 1 80 ? 69.446 14.366 46.178 1.00 35.26 80 ILE B CA 1
ATOM 1723 C C . ILE B 1 80 ? 70.657 15.229 45.859 1.00 34.94 80 ILE B C 1
ATOM 1724 O O . ILE B 1 80 ? 71.127 15.980 46.711 1.00 36.15 80 ILE B O 1
ATOM 1729 N N . ARG B 1 81 ? 71.172 15.123 44.642 1.00 33.16 81 ARG B N 1
ATOM 1730 C CA . ARG B 1 81 ? 72.303 15.946 44.246 1.00 35.28 81 ARG B CA 1
ATOM 1731 C C . ARG B 1 81 ? 72.010 16.544 42.892 1.00 35.03 81 ARG B C 1
ATOM 1732 O O . ARG B 1 81 ? 71.533 15.852 41.992 1.00 35.80 81 ARG B O 1
ATOM 1740 N N . TYR B 1 82 ? 72.302 17.830 42.737 1.00 39.38 82 TYR B N 1
ATOM 1741 C CA . TYR B 1 82 ? 72.041 18.492 41.472 1.00 38.79 82 TYR B CA 1
ATOM 1742 C C . TYR B 1 82 ? 72.986 19.646 41.217 1.00 40.27 82 TYR B C 1
ATOM 1743 O O . TYR B 1 82 ? 73.556 20.220 42.144 1.00 41.76 82 TYR B O 1
ATOM 1752 N N . THR B 1 83 ? 73.161 19.969 39.945 1.00 30.66 83 THR B N 1
ATOM 1753 C CA . THR B 1 83 ? 74.008 21.074 39.556 1.00 32.16 83 THR B CA 1
ATOM 1754 C C . THR B 1 83 ? 73.110 22.303 39.606 1.00 33.32 83 THR B C 1
ATOM 1755 O O . THR B 1 83 ? 71.898 22.207 39.397 1.00 31.65 83 THR B O 1
ATOM 1759 N N . ASP B 1 84 ? 73.696 23.454 39.894 1.00 44.32 84 ASP B N 1
ATOM 1760 C CA . ASP B 1 84 ? 72.916 24.670 39.991 1.00 46.43 84 ASP B CA 1
ATOM 1761 C C . ASP B 1 84 ? 73.745 25.840 39.499 1.00 46.97 84 ASP B C 1
ATOM 1762 O O . ASP B 1 84 ? 74.767 26.175 40.098 1.00 46.16 84 ASP B O 1
ATOM 1767 N N . ARG B 1 85 ? 73.307 26.453 38.403 1.00 38.89 85 ARG B N 1
ATOM 1768 C CA . ARG B 1 85 ? 74.002 27.608 37.846 1.00 41.51 85 ARG B CA 1
ATOM 1769 C C . ARG B 1 85 ? 73.024 28.719 37.468 1.00 41.63 85 ARG B C 1
ATOM 1770 O O . ARG B 1 85 ? 71.892 28.448 37.071 1.00 41.73 85 ARG B O 1
ATOM 1778 N N . PHE B 1 86 ? 73.471 29.965 37.608 1.00 45.61 86 PHE B N 1
ATOM 1779 C CA . PHE B 1 86 ? 72.662 31.143 37.291 1.00 46.77 86 PHE B CA 1
ATOM 1780 C C . PHE B 1 86 ? 72.814 31.526 35.825 1.00 47.97 86 PHE B C 1
ATOM 1781 O O . PHE B 1 86 ? 73.832 31.228 35.202 1.00 47.20 86 PHE B O 1
ATOM 1789 N N . ASP B 1 87 ? 71.805 32.202 35.280 1.00 44.96 87 ASP B N 1
ATOM 1790 C CA . ASP B 1 87 ? 71.858 32.643 33.894 1.00 46.56 87 ASP B CA 1
ATOM 1791 C C . ASP B 1 87 ? 72.645 33.944 33.831 1.00 47.52 87 ASP B C 1
ATOM 1792 O O . ASP B 1 87 ? 73.298 34.246 32.831 1.00 46.82 87 ASP B O 1
ATOM 1797 N N . ASP B 1 88 ? 72.587 34.707 34.916 1.00 61.27 88 ASP B N 1
ATOM 1798 C CA . ASP B 1 88 ? 73.294 35.975 34.998 1.00 62.94 88 ASP B CA 1
ATOM 1799 C C . ASP B 1 88 ? 74.792 35.748 34.783 1.00 63.16 88 ASP B C 1
ATOM 1800 O O . ASP B 1 88 ? 75.434 35.003 35.526 1.00 63.08 88 ASP B O 1
ATOM 1805 N N . ALA B 1 89 ? 75.340 36.389 33.755 1.00 59.61 89 ALA B N 1
ATOM 1806 C CA . ALA B 1 89 ? 76.755 36.253 33.431 1.00 59.77 89 ALA B CA 1
ATOM 1807 C C . ALA B 1 89 ? 77.635 36.846 34.526 1.00 59.20 89 ALA B C 1
ATOM 1808 O O . ALA B 1 89 ? 78.819 36.527 34.622 1.00 58.95 89 ALA B O 1
ATOM 1810 N N . GLY B 1 90 ? 77.050 37.712 35.346 1.00 61.14 90 GLY B N 1
ATOM 1811 C CA . GLY B 1 90 ? 77.799 38.321 36.427 1.00 58.97 90 GLY B CA 1
ATOM 1812 C C . GLY B 1 90 ? 77.950 37.352 37.583 1.00 57.62 90 GLY B C 1
ATOM 1813 O O . GLY B 1 90 ? 78.633 37.646 38.562 1.00 58.81 90 GLY B O 1
ATOM 1814 N N . LEU B 1 91 ? 77.313 36.190 37.466 1.00 48.06 91 LEU B N 1
ATOM 1815 C CA . LEU B 1 91 ? 77.377 35.171 38.511 1.00 45.84 91 LEU B CA 1
ATOM 1816 C C . LEU B 1 91 ? 77.843 33.832 37.935 1.00 44.66 91 LEU B C 1
ATOM 1817 O O . LEU B 1 91 ? 77.144 32.822 38.042 1.00 43.40 91 LEU B O 1
ATOM 1822 N N . PRO B 1 92 ? 79.038 33.806 37.324 1.00 44.23 92 PRO B N 1
ATOM 1823 C CA . PRO B 1 92 ? 79.551 32.561 36.746 1.00 44.21 92 PRO B CA 1
ATOM 1824 C C . PRO B 1 92 ? 79.988 31.577 37.822 1.00 44.00 92 PRO B C 1
ATOM 1825 O O . PRO B 1 92 ? 80.469 31.974 38.883 1.00 44.26 92 PRO B O 1
ATOM 1829 N N . GLY B 1 93 ? 79.829 30.292 37.535 1.00 47.42 93 GLY B N 1
ATOM 1830 C CA . GLY B 1 93 ? 80.216 29.279 38.493 1.00 47.80 93 GLY B CA 1
ATOM 1831 C C . GLY B 1 93 ? 79.134 28.236 38.658 1.00 47.46 93 GLY B C 1
ATOM 1832 O O . GLY B 1 93 ? 77.982 28.556 38.945 1.00 47.49 93 GLY B O 1
ATOM 1833 N N . ASP B 1 94 ? 79.509 26.979 38.465 1.00 42.53 94 ASP B N 1
ATOM 1834 C CA . ASP B 1 94 ? 78.580 25.874 38.598 1.00 41.46 94 ASP B CA 1
ATOM 1835 C C . ASP B 1 94 ? 78.538 25.443 40.064 1.00 40.90 94 ASP B C 1
ATOM 1836 O O . ASP B 1 94 ? 79.583 25.205 40.679 1.00 39.61 94 ASP B O 1
ATOM 1849 N N . ILE B 1 96 ? 77.128 22.809 43.142 1.00 34.14 96 ILE B N 1
ATOM 1850 C CA . ILE B 1 96 ? 76.731 21.430 43.340 1.00 34.82 96 ILE B CA 1
ATOM 1851 C C . ILE B 1 96 ? 76.166 21.381 44.740 1.00 35.03 96 ILE B C 1
ATOM 1852 O O . ILE B 1 96 ? 76.837 21.762 45.694 1.00 34.89 96 ILE B O 1
ATOM 1857 N N . THR B 1 97 ? 74.923 20.941 44.870 1.00 33.55 97 THR B N 1
ATOM 1858 C CA . THR B 1 97 ? 74.331 20.871 46.190 1.00 33.92 97 THR B CA 1
ATOM 1859 C C . THR B 1 97 ? 73.883 19.452 46.427 1.00 32.36 97 THR B C 1
ATOM 1860 O O . THR B 1 97 ? 73.320 18.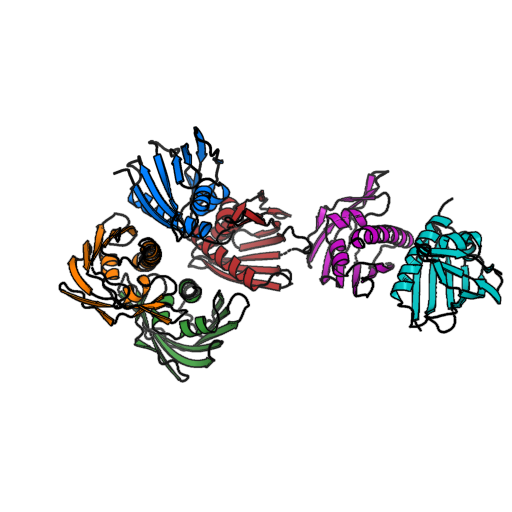814 45.535 1.00 32.90 97 THR B O 1
ATOM 1864 N N . THR B 1 98 ? 74.144 18.941 47.621 1.00 33.00 98 THR B N 1
ATOM 1865 C CA . THR B 1 98 ? 73.735 17.585 47.926 1.00 33.90 98 THR B CA 1
ATOM 1866 C C . THR B 1 98 ? 72.922 17.575 49.214 1.00 33.93 98 THR B C 1
ATOM 1867 O O . THR B 1 98 ? 73.356 18.078 50.259 1.00 34.72 98 THR B O 1
ATOM 1871 N N . ILE B 1 99 ? 71.722 17.018 49.114 1.00 32.59 99 ILE B N 1
ATOM 1872 C CA . ILE B 1 99 ? 70.806 16.924 50.237 1.00 32.35 99 ILE B CA 1
ATOM 1873 C C . ILE B 1 99 ? 70.838 15.503 50.770 1.00 32.68 99 ILE B C 1
ATOM 1874 O O . ILE B 1 99 ? 70.724 14.547 50.007 1.00 33.73 99 ILE B O 1
ATOM 1879 N N . THR B 1 100 ? 70.995 15.356 52.077 1.00 30.15 100 THR B N 1
ATOM 1880 C CA . THR B 1 100 ? 71.016 14.033 52.670 1.00 32.08 100 THR B CA 1
ATOM 1881 C C . THR B 1 100 ? 69.977 13.963 53.776 1.00 32.46 100 THR B C 1
ATOM 1882 O O . THR B 1 100 ? 69.882 14.865 54.612 1.00 32.77 100 THR B O 1
ATOM 1886 N N . LEU B 1 101 ? 69.193 12.890 53.764 1.00 34.80 101 LEU B N 1
ATOM 1887 C CA . LEU B 1 101 ? 68.144 12.678 54.750 1.00 35.83 101 LEU B CA 1
ATOM 1888 C C . LEU B 1 101 ? 68.323 11.352 55.477 1.00 37.22 101 LEU B C 1
ATOM 1889 O O . LEU B 1 101 ? 68.825 10.385 54.906 1.00 37.25 101 LEU B O 1
ATOM 1894 N N . ALA B 1 102 ? 67.905 11.311 56.739 1.00 38.25 102 ALA B N 1
ATOM 1895 C CA . ALA B 1 102 ? 67.994 10.096 57.536 1.00 39.20 102 ALA B CA 1
ATOM 1896 C C . ALA B 1 102 ? 66.871 10.099 58.558 1.00 40.34 102 ALA B C 1
ATOM 1897 O O . ALA B 1 102 ? 66.482 11.152 59.069 1.00 38.96 102 ALA B O 1
ATOM 1899 N N . PRO B 1 103 ? 66.328 8.914 58.870 1.00 40.34 103 PRO B N 1
ATOM 1900 C CA . PRO B 1 103 ? 65.237 8.783 59.837 1.00 40.12 103 PRO B CA 1
ATOM 1901 C C . PRO B 1 103 ? 65.625 9.089 61.278 1.00 40.52 103 PRO B C 1
ATOM 1902 O O . PRO B 1 103 ? 66.772 8.910 61.681 1.00 40.16 103 PRO B O 1
ATOM 1906 N N . LEU B 1 104 ? 64.647 9.558 62.043 1.00 39.29 104 LEU B N 1
ATOM 1907 C CA . LEU B 1 104 ? 64.818 9.873 63.456 1.00 39.87 104 LEU B CA 1
ATOM 1908 C C . LEU B 1 104 ? 63.480 9.533 64.085 1.00 39.27 104 LEU B C 1
ATOM 1909 O O . LEU B 1 104 ? 62.498 9.365 63.375 1.00 39.80 104 LEU B O 1
ATOM 1914 N N . SER B 1 105 ? 63.435 9.436 65.407 1.00 48.58 105 SER B N 1
ATOM 1915 C CA . SER B 1 105 ? 62.192 9.112 66.097 1.00 49.52 105 SER B CA 1
ATOM 1916 C C . SER B 1 105 ? 61.184 10.254 65.994 1.00 50.92 105 SER B C 1
ATOM 1917 O O . SER B 1 105 ? 59.973 10.030 66.011 1.00 51.67 105 SER B O 1
ATOM 1920 N N . CYS B 1 106 ? 61.686 11.481 65.887 1.00 45.85 106 CYS B N 1
ATOM 1921 C CA . CYS B 1 106 ? 60.816 12.646 65.791 1.00 44.87 106 CYS B CA 1
ATOM 1922 C C . CYS B 1 106 ? 60.464 12.947 64.340 1.00 43.33 106 CYS B C 1
ATOM 1923 O O . CYS B 1 106 ? 59.519 13.680 64.061 1.00 42.90 106 CYS B O 1
ATOM 1926 N N . GLY B 1 107 ? 61.234 12.385 63.417 1.00 42.92 107 GLY B N 1
ATOM 1927 C CA . GLY B 1 107 ? 60.974 12.630 62.014 1.00 40.69 107 GLY B CA 1
ATOM 1928 C C . GLY B 1 107 ? 62.171 12.381 61.121 1.00 40.04 107 GLY B C 1
ATOM 1929 O O . GLY B 1 107 ? 62.405 11.248 60.706 1.00 40.96 107 GLY B O 1
ATOM 1930 N N . ALA B 1 108 ? 62.935 13.429 60.819 1.00 33.05 108 ALA B N 1
ATOM 1931 C CA . ALA B 1 108 ? 64.089 13.266 59.946 1.00 31.61 108 ALA B CA 1
ATOM 1932 C C . ALA B 1 108 ? 65.242 14.227 60.183 1.00 33.32 108 ALA B C 1
ATOM 1933 O O . ALA B 1 108 ? 65.060 15.357 60.656 1.00 34.17 108 ALA B O 1
ATOM 1935 N N . ASP B 1 109 ? 66.435 13.762 59.835 1.00 36.27 109 ASP B N 1
ATOM 1936 C CA . ASP B 1 109 ? 67.640 14.562 59.959 1.00 36.81 109 ASP B CA 1
ATOM 1937 C C . ASP B 1 109 ? 67.949 15.035 58.551 1.00 36.32 109 ASP B C 1
ATOM 1938 O O . ASP B 1 109 ? 67.933 14.240 57.609 1.00 35.12 109 ASP B O 1
ATOM 1943 N N . LEU B 1 110 ? 68.215 16.331 58.409 1.00 33.66 110 LEU B N 1
ATOM 1944 C CA . LEU B 1 110 ? 68.498 16.916 57.104 1.00 31.58 110 LEU B CA 1
ATOM 1945 C C . LEU B 1 110 ? 69.818 17.663 57.074 1.00 31.58 110 LEU B C 1
ATOM 1946 O O . LEU B 1 110 ? 70.064 18.535 57.911 1.00 31.76 110 LEU B O 1
ATOM 1951 N N . SER B 1 111 ? 70.656 17.323 56.100 1.00 27.65 111 SER B N 1
ATOM 1952 C CA . SER B 1 111 ? 71.940 17.984 55.929 1.00 28.55 111 SER B CA 1
ATOM 1953 C C . SER B 1 111 ? 72.017 18.498 54.509 1.00 26.92 111 SER B C 1
ATOM 1954 O O . SER B 1 111 ? 71.664 17.794 53.564 1.00 27.31 111 SER B O 1
ATOM 1957 N N . ILE B 1 112 ? 72.470 19.734 54.356 1.00 28.38 112 ILE B N 1
ATOM 1958 C CA . ILE B 1 112 ? 72.593 20.323 53.034 1.00 28.86 112 ILE B CA 1
ATOM 1959 C C . ILE B 1 112 ? 73.970 20.938 52.866 1.00 29.64 112 ILE B C 1
ATOM 1960 O O . ILE B 1 112 ? 74.456 21.642 53.749 1.00 31.19 112 ILE B O 1
ATOM 1965 N N . VAL B 1 113 ? 74.596 20.667 51.731 1.00 30.03 113 VAL B N 1
ATOM 1966 C CA . VAL B 1 113 ? 75.903 21.229 51.437 1.00 31.90 113 VAL B CA 1
ATOM 1967 C C . VAL B 1 113 ? 75.868 21.783 50.024 1.00 32.19 113 VAL B C 1
ATOM 1968 O O . VAL B 1 113 ? 75.532 21.068 49.078 1.00 33.96 113 VAL B O 1
ATOM 1972 N N . GLN B 1 114 ? 76.200 23.065 49.891 1.00 29.62 114 GLN B N 1
ATOM 1973 C CA . GLN B 1 114 ? 76.204 23.740 48.600 1.00 30.40 114 GLN B CA 1
ATOM 1974 C C . GLN B 1 114 ? 77.622 24.185 48.297 1.00 31.40 114 GLN B C 1
ATOM 1975 O O . GLN B 1 114 ? 78.175 25.045 48.986 1.00 29.23 114 GLN B O 1
ATOM 1981 N N . GLU B 1 115 ? 78.203 23.586 47.260 1.00 33.14 115 GLU B N 1
ATOM 1982 C CA . GLU B 1 115 ? 79.571 23.871 46.845 1.00 34.04 115 GLU B CA 1
ATOM 1983 C C . GLU B 1 115 ? 79.601 24.614 45.521 1.00 33.22 115 GLU B C 1
ATOM 1984 O O . GLU B 1 115 ? 78.686 24.483 44.709 1.00 34.17 115 GLU B O 1
ATOM 1990 N N . GLY B 1 116 ? 80.661 25.383 45.301 1.00 31.63 116 GLY B N 1
ATOM 1991 C CA . GLY B 1 116 ? 80.792 26.112 44.051 1.00 32.11 116 GLY B CA 1
ATOM 1992 C C . GLY B 1 116 ? 80.007 27.404 43.909 1.00 31.81 116 GLY B C 1
ATOM 1993 O O . GLY B 1 116 ? 79.767 27.859 42.790 1.00 32.67 116 GLY B O 1
ATOM 1994 N N . ILE B 1 117 ? 79.613 28.004 45.028 1.00 29.85 117 ILE B N 1
ATOM 1995 C CA . ILE B 1 117 ? 78.863 29.258 44.988 1.00 28.52 117 ILE B CA 1
ATOM 1996 C C . ILE B 1 117 ? 79.702 30.308 44.265 1.00 28.13 117 ILE B C 1
ATOM 1997 O O . ILE B 1 117 ? 80.892 30.456 44.543 1.00 28.64 117 ILE B O 1
ATOM 2002 N N . PRO B 1 118 ? 79.101 31.041 43.316 1.00 31.94 118 PRO B N 1
ATOM 2003 C CA . PRO B 1 118 ? 79.854 32.069 42.589 1.00 34.84 118 PRO B CA 1
ATOM 2004 C C . PRO B 1 118 ? 80.580 33.022 43.536 1.00 37.37 118 PRO B C 1
ATOM 2005 O O . PRO B 1 118 ? 80.080 33.335 44.621 1.00 37.95 118 PRO B O 1
ATOM 2009 N N . ASP B 1 119 ? 81.758 33.477 43.122 1.00 35.31 119 ASP B N 1
ATOM 2010 C CA . ASP B 1 119 ? 82.555 34.380 43.938 1.00 38.89 119 ASP B CA 1
ATOM 2011 C C . ASP B 1 119 ? 81.856 35.706 44.185 1.00 38.51 119 ASP B C 1
ATOM 2012 O O . ASP B 1 119 ? 82.168 36.400 45.149 1.00 38.98 119 ASP B O 1
ATOM 2017 N N . ALA B 1 120 ? 80.916 36.054 43.310 1.00 42.95 120 ALA B N 1
ATOM 2018 C CA . ALA B 1 120 ? 80.179 37.308 43.424 1.00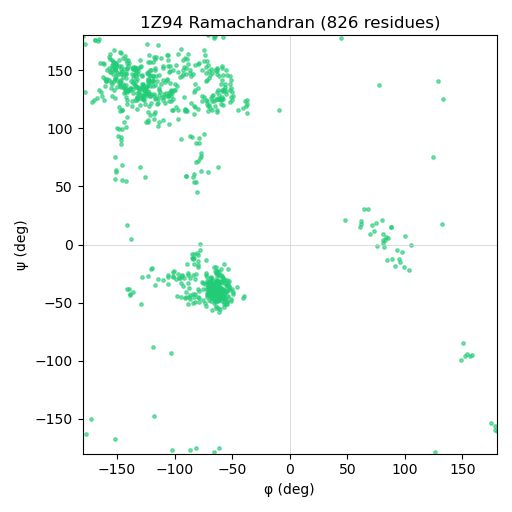 42.99 120 ALA B CA 1
ATOM 2019 C C . ALA B 1 120 ? 79.045 37.212 44.439 1.00 43.10 120 ALA B C 1
ATOM 2020 O O . ALA B 1 120 ? 78.395 38.209 44.752 1.00 44.39 120 ALA B O 1
ATOM 2022 N N . ILE B 1 121 ? 78.804 36.008 44.947 1.00 42.29 121 ILE B N 1
ATOM 2023 C CA . ILE B 1 121 ? 77.744 35.802 45.924 1.00 39.56 121 ILE B CA 1
ATOM 2024 C C . ILE B 1 121 ? 78.330 35.499 47.303 1.00 38.41 121 ILE B C 1
ATOM 2025 O O . ILE B 1 121 ? 78.846 34.409 47.537 1.00 37.93 121 ILE B O 1
ATOM 2030 N N . PRO B 1 122 ? 78.251 36.456 48.234 1.00 30.11 122 PRO B N 1
ATOM 2031 C CA . PRO B 1 122 ? 78.789 36.226 49.579 1.00 28.46 122 PRO B CA 1
ATOM 2032 C C . PRO B 1 122 ? 78.094 35.009 50.194 1.00 25.27 122 PRO B C 1
ATOM 2033 O O . PRO B 1 122 ? 76.870 34.944 50.224 1.00 25.36 122 PRO B O 1
ATOM 2037 N N . PRO B 1 123 ? 78.865 34.021 50.669 1.00 25.09 123 PRO B N 1
ATOM 2038 C CA . PRO B 1 123 ? 78.236 32.835 51.269 1.00 23.60 123 PRO B CA 1
ATOM 2039 C C . PRO B 1 123 ? 77.255 33.169 52.401 1.00 22.85 123 PRO B C 1
ATOM 2040 O O . PRO B 1 123 ? 76.286 32.456 52.614 1.00 22.77 123 PRO B O 1
ATOM 2044 N N . GLU B 1 124 ? 77.495 34.253 53.123 1.00 26.07 124 GLU B N 1
ATOM 2045 C CA . GLU B 1 124 ? 76.593 34.617 54.212 1.00 27.08 124 GLU B CA 1
ATOM 2046 C C . GLU B 1 124 ? 75.193 34.925 53.680 1.00 26.88 124 GLU B C 1
ATOM 2047 O O . GLU B 1 124 ? 74.195 34.655 54.347 1.00 25.35 124 GLU B O 1
ATOM 2053 N N . ASN B 1 125 ? 75.122 35.481 52.471 1.00 25.36 125 ASN B N 1
ATOM 2054 C CA . ASN B 1 125 ? 73.833 35.798 51.865 1.00 25.60 125 ASN B CA 1
ATOM 2055 C C . ASN B 1 125 ? 73.059 34.514 51.588 1.00 23.96 125 ASN B C 1
ATOM 2056 O O . ASN B 1 125 ? 71.835 34.481 51.699 1.00 24.60 125 ASN B O 1
ATOM 2061 N N . CYS B 1 126 ? 73.777 33.455 51.226 1.00 24.09 126 CYS B N 1
ATOM 2062 C CA . CYS B 1 126 ? 73.135 32.179 50.939 1.00 24.91 126 CYS B CA 1
ATOM 2063 C C . CYS B 1 126 ? 72.587 31.580 52.225 1.00 23.08 126 CYS B C 1
ATOM 2064 O O . CYS B 1 126 ? 71.521 30.975 52.221 1.00 24.16 126 CYS B O 1
ATOM 2067 N N . TYR B 1 127 ? 73.320 31.747 53.323 1.00 24.18 127 TYR B N 1
ATOM 2068 C CA . TYR B 1 127 ? 72.858 31.237 54.610 1.00 23.83 127 TYR B CA 1
ATOM 2069 C C . TYR B 1 127 ? 71.563 31.963 54.991 1.00 22.21 127 TYR B C 1
ATOM 2070 O O . TYR B 1 127 ? 70.602 31.332 55.407 1.00 23.56 127 TYR B O 1
ATOM 2079 N N . LEU B 1 128 ? 71.541 33.288 54.846 1.00 21.69 128 LEU B N 1
ATOM 2080 C CA . LEU B 1 128 ? 70.338 34.053 55.186 1.00 22.90 128 LEU B CA 1
ATOM 2081 C C . LEU B 1 128 ? 69.152 33.567 54.352 1.00 22.83 128 LEU B C 1
ATOM 2082 O O . LEU B 1 128 ? 68.051 33.403 54.865 1.00 20.01 128 LEU B O 1
ATOM 2087 N N . GLY B 1 129 ? 69.390 33.330 53.065 1.00 22.21 129 GLY B N 1
ATOM 2088 C CA . GLY B 1 129 ? 68.329 32.843 52.204 1.00 22.30 129 GLY B CA 1
ATOM 2089 C C . GLY B 1 129 ? 67.860 31.443 52.571 1.00 22.29 129 GLY B C 1
ATOM 2090 O O . GLY B 1 129 ? 66.663 31.196 52.723 1.00 23.64 129 GLY B O 1
ATOM 2091 N N . TRP B 1 130 ? 68.796 30.511 52.722 1.00 24.29 130 TRP B N 1
ATOM 2092 C CA . TRP B 1 130 ? 68.418 29.143 53.062 1.00 23.95 130 TRP B CA 1
ATOM 2093 C C . TRP B 1 130 ? 67.736 29.063 54.418 1.00 21.30 130 TRP B C 1
ATOM 2094 O O . TRP B 1 130 ? 66.836 28.253 54.610 1.00 21.90 130 TRP B O 1
ATOM 2105 N N . GLN B 1 131 ? 68.157 29.899 55.365 1.00 20.85 131 GLN B N 1
ATOM 2106 C CA . GLN B 1 131 ? 67.533 29.880 56.684 1.00 20.73 131 GLN B CA 1
ATOM 2107 C C . GLN B 1 131 ? 66.042 30.207 56.543 1.00 22.27 131 GLN B C 1
ATOM 2108 O O . GLN B 1 131 ? 65.196 29.606 57.203 1.00 21.47 131 GLN B O 1
ATOM 2114 N N . GLN B 1 132 ? 65.708 31.133 55.656 1.00 23.30 132 GLN B N 1
ATOM 2115 C CA . GLN B 1 132 ? 64.297 31.470 55.456 1.00 23.17 132 GLN B CA 1
ATOM 2116 C C . GLN B 1 132 ? 63.584 30.329 54.733 1.00 22.53 132 GLN B C 1
ATOM 2117 O O . GLN B 1 132 ? 62.474 29.941 55.095 1.00 21.79 132 GLN B O 1
ATOM 2123 N N . SER B 1 133 ? 64.234 29.780 53.712 1.00 21.74 133 SER B N 1
ATOM 2124 C CA . SER B 1 133 ? 63.631 28.692 52.951 1.00 22.24 133 SER B CA 1
ATOM 2125 C C . SER B 1 133 ? 63.415 27.463 53.832 1.00 22.97 133 SER B C 1
ATOM 2126 O O . SER B 1 133 ? 62.397 26.785 53.727 1.00 21.74 133 SER B O 1
ATOM 2129 N N . LEU B 1 134 ? 64.378 27.187 54.708 1.00 23.55 134 LEU B N 1
ATOM 2130 C CA . LEU B 1 134 ? 64.293 26.037 55.604 1.00 23.83 134 LEU B CA 1
ATOM 2131 C C . LEU B 1 134 ? 63.154 26.180 56.603 1.00 23.88 134 LEU B C 1
ATOM 2132 O O . LEU B 1 134 ? 62.533 25.185 56.991 1.00 22.93 134 LEU B O 1
ATOM 2137 N N . LYS B 1 135 ? 62.879 27.412 57.031 1.00 24.15 135 LYS B N 1
ATOM 2138 C CA . LYS B 1 135 ? 61.778 27.646 57.957 1.00 25.62 135 LYS B CA 1
ATOM 2139 C C . LYS B 1 135 ? 60.469 27.372 57.213 1.00 24.45 135 LYS B C 1
ATOM 2140 O O . LYS B 1 135 ? 59.555 26.744 57.744 1.00 24.95 135 LYS B O 1
ATOM 2146 N N . GLN B 1 136 ? 60.385 27.850 55.982 1.00 24.72 136 GLN B N 1
ATOM 2147 C CA . GLN B 1 136 ? 59.188 27.629 55.183 1.00 25.73 136 GLN B CA 1
ATOM 2148 C C . GLN B 1 136 ? 59.025 26.134 54.895 1.00 25.47 136 GLN B C 1
ATOM 2149 O O . GLN B 1 136 ? 57.908 25.628 54.903 1.00 25.80 136 GLN B O 1
ATOM 2155 N N . LEU B 1 137 ? 60.133 25.428 54.651 1.00 24.58 137 LEU B N 1
ATOM 2156 C CA . LEU B 1 137 ? 60.065 23.981 54.390 1.00 24.29 137 LEU B CA 1
ATOM 2157 C C . LEU B 1 137 ? 59.447 23.244 55.586 1.00 25.25 137 LEU B C 1
ATOM 2158 O O . LEU B 1 137 ? 58.586 22.370 55.426 1.00 25.16 137 LEU B O 1
ATOM 2163 N N . ALA B 1 138 ? 59.900 23.598 56.783 1.00 32.30 138 ALA B N 1
ATOM 2164 C CA . ALA B 1 138 ? 59.401 22.989 58.012 1.00 32.81 138 ALA B CA 1
ATOM 2165 C C . ALA B 1 138 ? 57.897 23.206 58.135 1.00 34.08 138 ALA B C 1
ATOM 2166 O O . ALA B 1 138 ? 57.139 22.281 58.443 1.00 35.46 138 ALA B O 1
ATOM 2168 N N . ALA B 1 139 ? 57.467 24.439 57.889 1.00 26.78 139 ALA B N 1
ATOM 2169 C CA . ALA B 1 139 ? 56.052 24.775 57.972 1.00 28.31 139 ALA B CA 1
ATOM 2170 C C . ALA B 1 139 ? 55.206 23.921 57.016 1.00 28.56 139 ALA B C 1
ATOM 2171 O O . ALA B 1 139 ? 54.059 23.589 57.311 1.00 29.57 139 ALA B O 1
ATOM 2173 N N . LEU B 1 140 ? 55.779 23.560 55.875 1.00 33.87 140 LEU B N 1
ATOM 2174 C CA . LEU B 1 140 ? 55.066 22.761 54.885 1.00 35.42 140 LEU B CA 1
ATOM 2175 C C . LEU B 1 140 ? 55.086 21.260 55.134 1.00 37.26 140 LEU B C 1
ATOM 2176 O O . LEU B 1 140 ? 54.056 20.589 55.030 1.00 38.15 140 LEU B O 1
ATOM 2181 N N . VAL B 1 141 ? 56.261 20.738 55.466 1.00 36.10 141 VAL B N 1
ATOM 2182 C CA . VAL B 1 141 ? 56.426 19.305 55.663 1.00 37.57 141 VAL B CA 1
ATOM 2183 C C . VAL B 1 141 ? 56.072 18.729 57.035 1.00 37.76 141 VAL B C 1
ATOM 2184 O O . VAL B 1 141 ? 55.707 17.560 57.138 1.00 37.57 141 VAL B O 1
ATOM 2188 N N . GLU B 1 142 ? 56.152 19.534 58.087 1.00 37.50 142 GLU B N 1
ATOM 2189 C CA . GLU B 1 142 ? 55.875 19.019 59.426 1.00 39.29 142 GLU B CA 1
ATOM 2190 C C . GLU B 1 142 ? 54.438 18.770 59.876 1.00 42.31 142 GLU B C 1
ATOM 2191 O O . GLU B 1 142 ? 54.187 17.855 60.653 1.00 42.80 142 GLU B O 1
ATOM 2197 N N . PRO B 1 143 ? 53.474 19.567 59.401 1.00 43.30 143 PRO B N 1
ATOM 2198 C CA . PRO B 1 143 ? 52.103 19.316 59.855 1.00 45.43 143 PRO B CA 1
ATOM 2199 C C . PRO B 1 143 ? 51.461 17.976 59.501 1.00 47.49 143 PRO B C 1
ATOM 2200 O O . PRO B 1 143 ? 51.792 17.350 58.493 1.00 47.19 143 PRO B O 1
ATOM 2204 N N . ASP B 1 144 ? 50.542 17.558 60.371 1.00 75.06 144 ASP B N 1
ATOM 2205 C CA . ASP B 1 144 ? 49.775 16.318 60.250 1.00 78.09 144 ASP B CA 1
ATOM 2206 C C . ASP B 1 144 ? 50.562 15.120 59.723 1.00 78.31 144 ASP B C 1
ATOM 2207 O O . ASP B 1 144 ? 51.270 14.477 60.528 1.00 58.20 144 ASP B O 1
ATOM 2212 N N . PRO C 1 2 ? 23.753 30.639 56.580 1.00 40.13 2 PRO C N 1
ATOM 2213 C CA . PRO C 1 2 ? 25.158 30.982 56.250 1.00 39.95 2 PRO C CA 1
ATOM 2214 C C . PRO C 1 2 ? 25.752 31.969 57.251 1.00 39.74 2 PRO C C 1
ATOM 2215 O O . PRO C 1 2 ? 25.028 32.579 58.044 1.00 39.15 2 PRO C O 1
ATOM 2219 N N . ASN C 1 3 ? 27.073 32.124 57.213 1.00 34.37 3 ASN C N 1
ATOM 2220 C CA . ASN C 1 3 ? 27.743 33.044 58.120 1.00 31.77 3 ASN C CA 1
ATOM 2221 C C . ASN C 1 3 ? 28.701 33.995 57.410 1.00 29.88 3 ASN C C 1
ATOM 2222 O O . ASN C 1 3 ? 29.245 33.685 56.353 1.00 28.56 3 ASN C O 1
ATOM 2227 N N . THR C 1 4 ? 28.898 35.160 58.010 1.00 29.95 4 THR C N 1
ATOM 2228 C CA . THR C 1 4 ? 29.806 36.150 57.464 1.00 31.01 4 THR C CA 1
ATOM 2229 C C . THR C 1 4 ? 30.939 36.304 58.457 1.00 30.15 4 THR C C 1
ATOM 2230 O O . THR C 1 4 ? 30.724 36.305 59.667 1.00 30.05 4 THR C O 1
ATOM 2234 N N . ILE C 1 5 ? 32.145 36.437 57.930 1.00 29.28 5 ILE C N 1
ATOM 2235 C CA . ILE C 1 5 ? 33.339 36.581 58.743 1.00 29.43 5 ILE C CA 1
ATOM 2236 C C . ILE C 1 5 ? 34.121 37.798 58.252 1.00 28.08 5 ILE C C 1
ATOM 2237 O O . ILE C 1 5 ? 33.999 38.185 57.092 1.00 25.81 5 ILE C O 1
ATOM 2242 N N . ARG C 1 6 ? 34.908 38.409 59.137 1.00 27.57 6 ARG C N 1
ATOM 2243 C CA . ARG C 1 6 ? 35.705 39.566 58.751 1.00 27.10 6 ARG C CA 1
ATOM 2244 C C . ARG C 1 6 ? 37.030 39.612 59.503 1.00 27.08 6 ARG C C 1
ATOM 2245 O O . ARG C 1 6 ? 37.107 39.280 60.690 1.00 24.64 6 ARG C O 1
ATOM 2253 N N . LEU C 1 7 ? 38.073 40.019 58.794 1.00 25.94 7 LEU C N 1
ATOM 2254 C CA . LEU C 1 7 ? 39.395 40.124 59.382 1.00 26.29 7 LEU C CA 1
ATOM 2255 C C . LEU C 1 7 ? 39.982 41.482 59.074 1.00 25.18 7 LEU C C 1
ATOM 2256 O O . LEU C 1 7 ? 39.577 42.147 58.121 1.00 24.11 7 LEU C O 1
ATOM 2261 N N . HIS C 1 8 ? 40.948 41.885 59.885 1.00 23.67 8 HIS C N 1
ATOM 2262 C CA . HIS C 1 8 ? 41.600 43.155 59.688 1.00 23.17 8 HIS C CA 1
ATOM 2263 C C . HIS C 1 8 ? 43.088 43.055 60.030 1.00 22.51 8 HIS C C 1
ATOM 2264 O O . HIS C 1 8 ? 43.470 42.473 61.048 1.00 21.21 8 HIS C O 1
ATOM 2271 N N . ARG C 1 9 ? 43.927 43.609 59.169 1.00 21.84 9 ARG C N 1
ATOM 2272 C CA . ARG C 1 9 ? 45.372 43.605 59.406 1.00 22.31 9 ARG C CA 1
ATOM 2273 C C . ARG C 1 9 ? 46.003 44.891 58.893 1.00 22.77 9 ARG C C 1
ATOM 2274 O O . ARG C 1 9 ? 45.567 45.445 57.881 1.00 24.06 9 ARG C O 1
ATOM 2282 N N . VAL C 1 10 ? 47.010 45.383 59.605 1.00 20.93 10 VAL C N 1
ATOM 2283 C CA . VAL C 1 10 ? 47.733 46.556 59.134 1.00 21.68 10 VAL C CA 1
ATOM 2284 C C . VAL C 1 10 ? 48.998 45.910 58.600 1.00 22.35 10 VAL C C 1
ATOM 2285 O O . VAL C 1 10 ? 49.590 45.054 59.271 1.00 21.06 10 VAL C O 1
ATOM 2289 N N . LEU C 1 11 ? 49.395 46.294 57.394 1.00 21.46 11 LEU C N 1
ATOM 2290 C CA . LEU C 1 11 ? 50.579 45.725 56.760 1.00 22.96 11 LEU C CA 1
ATOM 2291 C C . LEU C 1 11 ? 51.620 46.780 56.399 1.00 24.41 11 LEU C C 1
ATOM 2292 O O . LEU C 1 11 ? 51.273 47.861 55.933 1.00 23.80 11 LEU C O 1
ATOM 2297 N N . SER C 1 12 ? 52.897 46.456 56.598 1.00 25.41 12 SER C N 1
ATOM 2298 C CA . SER C 1 12 ? 53.976 47.378 56.265 1.00 26.82 12 SER C CA 1
ATOM 2299 C C . SER C 1 12 ? 54.323 47.294 54.788 1.00 26.30 12 SER C C 1
ATOM 2300 O O . SER C 1 12 ? 55.447 46.958 54.420 1.00 27.30 12 SER C O 1
ATOM 2303 N N . ALA C 1 13 ? 53.341 47.590 53.945 1.00 25.39 13 ALA C N 1
ATOM 2304 C CA . ALA C 1 13 ? 53.528 47.557 52.499 1.00 24.20 13 ALA C CA 1
ATOM 2305 C C . ALA C 1 13 ? 52.476 48.460 51.873 1.00 23.31 13 ALA C C 1
ATOM 2306 O O . ALA C 1 13 ? 51.398 48.654 52.442 1.00 21.85 13 ALA C O 1
ATOM 2308 N N . PRO C 1 14 ? 52.776 49.031 50.693 1.00 24.58 14 PRO C N 1
ATOM 2309 C CA . PRO C 1 14 ? 51.824 49.914 50.013 1.00 24.01 14 PRO C CA 1
ATOM 2310 C C . PRO C 1 14 ? 50.623 49.099 49.559 1.00 22.29 14 PRO C C 1
ATOM 2311 O O . PRO C 1 14 ? 50.764 47.934 49.204 1.00 22.10 14 PRO C O 1
ATOM 2315 N N . PRO C 1 15 ? 49.428 49.702 49.547 1.00 23.23 15 PRO C N 1
ATOM 2316 C CA . PRO C 1 15 ? 48.249 48.949 49.115 1.00 23.14 15 PRO C CA 1
ATOM 2317 C C . PRO C 1 15 ? 48.355 48.315 47.717 1.00 23.79 15 PRO C C 1
ATOM 2318 O O . PRO C 1 15 ? 47.836 47.222 47.490 1.00 22.65 15 PRO C O 1
ATOM 2322 N N . GLU C 1 16 ? 49.034 48.977 46.785 1.00 22.89 16 GLU C N 1
ATOM 2323 C CA . GLU C 1 16 ? 49.165 48.413 45.441 1.00 24.55 16 GLU C CA 1
ATOM 2324 C C . GLU C 1 16 ? 49.912 47.077 45.440 1.00 23.12 16 GLU C C 1
ATOM 2325 O O . GLU C 1 16 ? 49.562 46.170 44.687 1.00 22.63 16 GLU C O 1
ATOM 2331 N N . ARG C 1 17 ? 50.929 46.953 46.289 1.00 25.10 17 ARG C N 1
ATOM 2332 C CA . ARG C 1 17 ? 51.698 45.715 46.370 1.00 24.91 17 ARG C CA 1
ATOM 2333 C C . ARG C 1 17 ? 50.867 44.599 47.000 1.00 24.31 17 ARG C C 1
ATOM 2334 O O . ARG C 1 17 ? 50.991 43.439 46.611 1.00 25.14 17 ARG C O 1
ATOM 2342 N N . VAL C 1 18 ? 50.030 44.942 47.978 1.00 22.64 18 VAL C N 1
ATOM 2343 C CA . VAL C 1 18 ? 49.174 43.941 48.632 1.00 20.90 18 VAL C CA 1
ATOM 2344 C C . VAL C 1 18 ? 48.115 43.502 47.625 1.00 21.87 18 VAL C C 1
ATOM 2345 O O . VAL C 1 18 ? 47.762 42.325 47.535 1.00 19.16 18 VAL C O 1
ATOM 2349 N N . TYR C 1 19 ? 47.614 44.478 46.873 1.00 24.30 19 TYR C N 1
ATOM 2350 C CA . TYR C 1 19 ? 46.603 44.246 45.847 1.00 25.59 19 TYR C CA 1
ATOM 2351 C C . TYR C 1 19 ? 47.136 43.212 44.852 1.00 24.78 19 TYR C C 1
ATOM 2352 O O . TYR C 1 19 ? 46.466 42.218 44.557 1.00 27.34 19 TYR C O 1
ATOM 2361 N N . ARG C 1 20 ? 48.342 43.446 44.342 1.00 25.23 20 ARG C N 1
ATOM 2362 C CA . ARG C 1 20 ? 48.956 42.524 43.385 1.00 24.90 20 ARG C CA 1
ATOM 2363 C C . ARG C 1 20 ? 49.077 41.127 43.982 1.00 25.32 20 ARG C C 1
ATOM 2364 O O . ARG C 1 20 ? 48.858 40.129 43.295 1.00 24.46 20 ARG C O 1
ATOM 2372 N N . ALA C 1 21 ? 49.427 41.057 45.262 1.00 21.78 21 ALA C N 1
ATOM 2373 C CA . ALA C 1 21 ? 49.583 39.761 45.926 1.00 23.23 21 ALA C CA 1
ATOM 2374 C C . ALA C 1 21 ? 48.304 38.926 45.875 1.00 23.15 21 ALA C C 1
ATOM 2375 O O . ALA C 1 21 ? 48.357 37.699 45.886 1.00 22.48 21 ALA C O 1
ATOM 2377 N N . PHE C 1 22 ? 47.152 39.588 45.830 1.00 26.26 22 PHE C N 1
ATOM 2378 C CA . PHE C 1 22 ? 45.872 38.877 45.775 1.00 26.51 22 PHE C CA 1
ATOM 2379 C C . PHE C 1 22 ? 45.507 38.371 44.373 1.00 26.82 22 PHE C C 1
ATOM 2380 O O . PHE C 1 22 ? 44.672 37.482 44.240 1.00 26.62 22 PHE C O 1
ATOM 2388 N N . LEU C 1 23 ? 46.131 38.930 43.340 1.00 28.92 23 LEU C N 1
ATOM 2389 C CA . LEU C 1 23 ? 45.825 38.542 41.960 1.00 30.83 23 LEU C CA 1
ATOM 2390 C C . LEU C 1 23 ? 46.930 37.765 41.232 1.00 32.89 23 LEU C C 1
ATOM 2391 O O . LEU C 1 23 ? 46.645 36.950 40.349 1.00 33.06 23 LEU C O 1
ATOM 2396 N N . ASP C 1 24 ? 48.184 38.026 41.590 1.00 27.42 24 ASP C N 1
ATOM 2397 C CA . ASP C 1 24 ? 49.321 37.354 40.965 1.00 28.45 24 ASP C CA 1
ATOM 2398 C C . ASP C 1 24 ? 49.359 35.860 41.318 1.00 29.03 24 ASP C C 1
ATOM 2399 O O . ASP C 1 24 ? 49.552 35.492 42.475 1.00 28.03 24 ASP C O 1
ATOM 2404 N N . PRO C 1 25 ? 49.201 34.980 40.311 1.00 35.35 25 PRO C N 1
ATOM 2405 C CA . PRO C 1 25 ? 49.214 33.531 40.548 1.00 35.27 25 PRO C CA 1
ATOM 2406 C C . PRO C 1 25 ? 50.454 33.020 41.271 1.00 33.82 25 PRO C C 1
ATOM 2407 O O . PRO C 1 25 ? 50.371 32.081 42.056 1.00 35.94 25 PRO C O 1
ATOM 2411 N N . LEU C 1 26 ? 51.601 33.633 41.005 1.00 29.22 26 LEU C N 1
ATOM 2412 C CA . LEU C 1 26 ? 52.837 33.217 41.657 1.00 30.15 26 LEU C CA 1
ATOM 2413 C C . LEU C 1 26 ? 52.789 33.577 43.147 1.00 29.66 26 LEU C C 1
ATOM 2414 O O . LEU C 1 26 ? 53.309 32.848 43.982 1.00 28.61 26 LEU C O 1
ATOM 2419 N N . ALA C 1 27 ? 52.165 34.708 43.470 1.00 29.38 27 ALA C N 1
ATOM 2420 C CA . ALA C 1 27 ? 52.064 35.143 44.858 1.00 27.73 27 ALA C CA 1
ATOM 2421 C C . ALA C 1 27 ? 51.068 34.254 45.578 1.00 27.44 27 ALA C C 1
ATOM 2422 O O . ALA C 1 27 ? 51.369 33.686 46.624 1.00 27.56 27 ALA C O 1
ATOM 2424 N N . LEU C 1 28 ? 49.875 34.142 45.004 1.00 27.58 28 LEU C N 1
ATOM 2425 C CA . LEU C 1 28 ? 48.806 33.334 45.577 1.00 27.69 28 LEU C CA 1
ATOM 2426 C C . LEU C 1 28 ? 49.242 31.912 45.927 1.00 29.08 28 LEU C C 1
ATOM 2427 O O . LEU C 1 28 ? 48.942 31.412 47.013 1.00 28.27 28 LEU C O 1
ATOM 2432 N N . ALA C 1 29 ? 49.937 31.259 44.999 1.00 30.21 29 ALA C N 1
ATOM 2433 C CA . ALA C 1 29 ? 50.401 29.894 45.219 1.00 30.11 29 ALA C CA 1
ATOM 2434 C C . ALA C 1 29 ? 51.322 29.804 46.436 1.00 30.41 29 ALA C C 1
ATOM 2435 O O . ALA C 1 29 ? 51.426 28.752 47.062 1.00 30.81 29 ALA C O 1
ATOM 2437 N N . LYS C 1 30 ? 51.989 30.902 46.780 1.00 29.45 30 LYS C N 1
ATOM 2438 C CA . LYS C 1 30 ? 52.879 30.873 47.936 1.00 28.40 30 LYS C CA 1
ATOM 2439 C C . LYS C 1 30 ? 52.209 31.260 49.252 1.00 27.75 30 LYS C C 1
ATOM 2440 O O . LYS C 1 30 ? 52.382 30.574 50.255 1.00 26.79 30 LYS C O 1
ATOM 2446 N N . TRP C 1 31 ? 51.433 32.341 49.258 1.00 25.99 31 TRP C N 1
ATOM 2447 C CA . TRP C 1 31 ? 50.809 32.768 50.511 1.00 27.04 31 TRP C CA 1
ATOM 2448 C C . TRP C 1 31 ? 49.400 32.275 50.826 1.00 26.06 31 TRP C C 1
ATOM 2449 O O . TRP C 1 31 ? 49.040 32.167 51.996 1.00 27.86 31 TRP C O 1
ATOM 2460 N N . LEU C 1 32 ? 48.598 31.977 49.809 1.00 30.10 32 LEU C N 1
ATOM 2461 C CA . LEU C 1 32 ? 47.215 31.551 50.051 1.00 30.30 32 LEU C CA 1
ATOM 2462 C C . LEU C 1 32 ? 47.014 30.225 50.803 1.00 31.39 32 LEU C C 1
ATOM 2463 O O . LEU C 1 32 ? 46.314 30.187 51.819 1.00 30.98 32 LEU C O 1
ATOM 2468 N N . PRO C 1 33 ? 47.611 29.121 50.324 1.00 25.79 33 PRO C N 1
ATOM 2469 C CA . PRO C 1 33 ? 47.416 27.854 51.044 1.00 25.92 33 PRO C CA 1
ATOM 2470 C C . PRO C 1 33 ? 47.956 27.861 52.481 1.00 26.05 33 PRO C C 1
ATOM 2471 O O . PRO C 1 33 ? 49.077 28.293 52.740 1.00 27.59 33 PRO C O 1
ATOM 2475 N N . PRO C 1 34 ? 47.153 27.386 53.439 1.00 32.10 34 PRO C N 1
ATOM 2476 C CA . PRO C 1 34 ? 47.590 27.359 54.837 1.00 32.24 34 PRO C CA 1
ATOM 2477 C C . PRO C 1 34 ? 48.769 26.412 55.026 1.00 32.97 34 PRO C C 1
ATOM 2478 O O . PRO C 1 34 ? 49.223 25.778 54.079 1.00 31.35 34 PRO C O 1
ATOM 2482 N N . GLU C 1 35 ? 49.252 26.315 56.259 1.00 31.48 35 GLU C N 1
ATOM 2483 C CA . GLU C 1 35 ? 50.381 25.452 56.576 1.00 32.63 35 GLU C CA 1
ATOM 2484 C C . GLU C 1 35 ? 50.112 23.986 56.238 1.00 33.63 35 GLU C C 1
ATOM 2485 O O . GLU C 1 35 ? 49.065 23.435 56.592 1.00 33.58 35 GLU C O 1
ATOM 2491 N N . GLY C 1 36 ? 51.066 23.359 55.557 1.00 35.56 36 GLY C N 1
ATOM 2492 C CA . GLY C 1 36 ? 50.922 21.961 55.187 1.00 35.49 36 GLY C CA 1
ATOM 2493 C C . GLY C 1 36 ? 50.128 21.753 53.911 1.00 35.15 36 GLY C C 1
ATOM 2494 O O . GLY C 1 36 ? 49.822 20.621 53.533 1.00 34.88 36 GLY C O 1
ATOM 2495 N N . PHE C 1 37 ? 49.791 22.850 53.244 1.00 32.99 37 PHE C N 1
ATOM 2496 C CA . PHE C 1 37 ? 49.033 22.785 52.006 1.00 33.26 37 PHE C CA 1
ATOM 2497 C C . PHE C 1 37 ? 49.789 23.459 50.874 1.00 33.39 37 PHE C C 1
ATOM 2498 O O . PHE C 1 37 ? 50.450 24.478 51.082 1.00 35.88 37 PHE C O 1
ATOM 2506 N N . VAL C 1 38 ? 49.713 22.880 49.682 1.00 30.19 38 VAL C N 1
ATOM 2507 C CA . VAL C 1 38 ? 50.342 23.491 48.524 1.00 31.49 38 VAL C CA 1
ATOM 2508 C C . VAL C 1 38 ? 49.187 23.921 47.644 1.00 32.85 38 VAL C C 1
ATOM 2509 O O . VAL C 1 38 ? 48.069 23.430 47.804 1.00 33.07 38 VAL C O 1
ATOM 2513 N N . CYS C 1 39 ? 49.443 24.841 46.726 1.00 35.47 39 CYS C N 1
ATOM 2514 C CA . CYS C 1 39 ? 48.386 25.331 45.866 1.00 37.29 39 CYS C CA 1
ATOM 2515 C C . CYS C 1 39 ? 48.763 25.324 44.402 1.00 38.10 39 CYS C C 1
ATOM 2516 O O . CYS C 1 39 ? 49.831 25.800 44.019 1.00 39.37 39 CYS C O 1
ATOM 2519 N N . LYS C 1 40 ? 47.876 24.770 43.586 1.00 35.10 40 LYS C N 1
ATOM 2520 C CA . LYS C 1 40 ? 48.090 24.731 42.147 1.00 36.28 40 LYS C CA 1
ATOM 2521 C C . LYS C 1 40 ? 47.063 25.694 41.576 1.00 35.09 40 LYS C C 1
ATOM 2522 O O . LYS C 1 40 ? 45.874 25.566 41.848 1.00 35.64 40 LYS C O 1
ATOM 2528 N N . VAL C 1 41 ? 47.520 26.670 40.805 1.00 34.07 41 VAL C N 1
ATOM 2529 C CA . VAL C 1 41 ? 46.605 27.641 40.225 1.00 36.18 41 VAL C CA 1
ATOM 2530 C C . VAL C 1 41 ? 46.255 27.251 38.791 1.00 39.08 41 VAL C C 1
ATOM 2531 O O . VAL C 1 41 ? 47.084 27.354 37.888 1.00 39.33 41 VAL C O 1
ATOM 2535 N N . LEU C 1 42 ? 45.019 26.801 38.593 1.00 55.76 42 LEU C N 1
ATOM 2536 C CA . LEU C 1 42 ? 44.553 26.374 37.276 1.00 58.94 42 LEU C CA 1
ATOM 2537 C C . LEU C 1 42 ? 44.158 27.515 36.334 1.00 59.92 42 LEU C C 1
ATOM 2538 O O . LEU C 1 42 ? 44.419 27.449 35.132 1.00 61.33 42 LEU C O 1
ATOM 2543 N N . GLU C 1 43 ? 43.523 28.552 36.872 1.00 51.78 43 GLU C N 1
ATOM 2544 C CA . GLU C 1 43 ? 43.106 29.700 36.065 1.00 51.03 43 GLU C CA 1
ATOM 2545 C C . GLU C 1 43 ? 43.172 30.966 36.913 1.00 49.69 43 GLU C C 1
ATOM 2546 O O . GLU C 1 43 ? 42.823 30.947 38.095 1.00 49.86 43 GLU C O 1
ATOM 2552 N N . HIS C 1 44 ? 43.627 32.061 36.310 1.00 45.08 44 HIS C N 1
ATOM 2553 C CA . HIS C 1 44 ? 43.766 33.328 37.023 1.00 44.02 44 HIS C CA 1
ATOM 2554 C C . HIS C 1 44 ? 43.474 34.545 36.146 1.00 41.32 44 HIS C C 1
ATOM 2555 O O . HIS C 1 44 ? 44.292 35.454 36.026 1.00 41.90 44 HIS C O 1
ATOM 2562 N N . ASP C 1 45 ? 42.290 34.555 35.549 1.00 39.13 45 ASP C N 1
ATOM 2563 C CA . ASP C 1 45 ? 41.854 35.647 34.682 1.00 35.83 45 ASP C CA 1
ATOM 2564 C C . ASP C 1 45 ? 41.396 36.816 35.562 1.00 34.19 45 ASP C C 1
ATOM 2565 O O . ASP C 1 45 ? 40.227 36.892 35.950 1.00 32.86 45 ASP C O 1
ATOM 2570 N N . ALA C 1 46 ? 42.320 37.726 35.867 1.00 33.20 46 ALA C N 1
ATOM 2571 C CA . ALA C 1 46 ? 42.032 38.866 36.737 1.00 31.07 46 ALA C CA 1
ATOM 2572 C C . ALA C 1 46 ? 41.353 40.032 36.037 1.00 29.80 46 ALA C C 1
ATOM 2573 O O . ALA C 1 46 ? 41.954 41.085 35.836 1.00 28.91 46 ALA C O 1
ATOM 2575 N N . ARG C 1 47 ? 40.091 39.836 35.682 1.00 28.65 47 ARG C N 1
ATOM 2576 C CA . ARG C 1 47 ? 39.299 40.859 35.010 1.00 28.89 47 ARG C CA 1
ATOM 2577 C C . ARG C 1 47 ? 37.910 40.764 35.594 1.00 29.14 47 ARG C C 1
ATOM 2578 O O . ARG C 1 47 ? 37.523 39.705 36.105 1.00 26.66 47 ARG C O 1
ATOM 2586 N N . VAL C 1 48 ? 37.158 41.858 35.528 1.00 35.53 48 VAL C N 1
ATOM 2587 C CA . VAL C 1 48 ? 35.794 41.833 36.024 1.00 39.45 48 VAL C CA 1
ATOM 2588 C C . VAL C 1 48 ? 35.064 40.825 35.147 1.00 40.86 48 VAL C C 1
ATOM 2589 O O . VAL C 1 48 ? 34.932 41.021 33.938 1.00 43.57 48 VAL C O 1
ATOM 2593 N N . GLY C 1 49 ? 34.605 39.741 35.760 1.00 40.51 49 GLY C N 1
ATOM 2594 C CA . GLY C 1 49 ? 33.917 38.707 35.015 1.00 40.40 49 GLY C CA 1
ATOM 2595 C C . GLY C 1 49 ? 34.842 37.522 34.806 1.00 41.46 49 GLY C C 1
ATOM 2596 O O . GLY C 1 49 ? 34.379 36.402 34.566 1.00 40.85 49 GLY C O 1
ATOM 2597 N N . GLY C 1 50 ? 36.151 37.773 34.897 1.00 33.31 50 GLY C N 1
ATOM 2598 C CA . GLY C 1 50 ? 37.139 36.717 34.723 1.00 33.47 50 GLY C CA 1
ATOM 2599 C C . GLY C 1 50 ? 36.974 35.582 35.717 1.00 35.11 50 GLY C C 1
ATOM 2600 O O . GLY C 1 50 ? 36.465 35.786 36.821 1.00 35.18 50 GLY C O 1
ATOM 2601 N N . ALA C 1 51 ? 37.421 34.385 35.344 1.00 36.34 51 ALA C N 1
ATOM 2602 C CA . ALA C 1 51 ? 37.286 33.224 36.216 1.00 38.23 51 ALA C CA 1
ATOM 2603 C C . ALA C 1 51 ? 38.485 32.948 37.124 1.00 40.10 51 ALA C C 1
ATOM 2604 O O . ALA C 1 51 ? 39.636 33.171 36.755 1.00 39.64 51 ALA C O 1
ATOM 2606 N N . TYR C 1 52 ? 38.172 32.432 38.310 1.00 45.12 52 TYR C N 1
ATOM 2607 C CA . TYR C 1 52 ? 39.128 32.098 39.363 1.00 48.30 52 TYR C CA 1
ATOM 2608 C C . TYR C 1 52 ? 39.206 30.575 39.451 1.00 48.35 52 TYR C C 1
ATOM 2609 O O . TYR C 1 52 ? 38.172 29.919 39.552 1.00 48.66 52 TYR C O 1
ATOM 2618 N N . LYS C 1 53 ? 40.409 30.007 39.434 1.00 46.55 53 LYS C N 1
ATOM 2619 C CA . LYS C 1 53 ? 40.536 28.557 39.550 1.00 47.93 53 LYS C CA 1
ATOM 2620 C C . LYS C 1 53 ? 41.863 28.038 40.089 1.00 46.52 53 LYS C C 1
ATOM 2621 O O . LYS C 1 53 ? 42.930 28.346 39.564 1.00 46.88 53 LYS C O 1
ATOM 2635 N N . GLU C 1 55 ? 43.454 24.810 43.286 1.00 40.62 55 GLU C N 1
ATOM 2636 C CA . GLU C 1 55 ? 43.107 23.766 44.235 1.00 39.65 55 GLU C CA 1
ATOM 2637 C C . GLU C 1 55 ? 44.189 23.562 45.279 1.00 36.64 55 GLU C C 1
ATOM 2638 O O . GLU C 1 55 ? 45.377 23.655 44.986 1.00 36.37 55 GLU C O 1
ATOM 2644 N N . PHE C 1 56 ? 43.758 23.315 46.508 1.00 44.68 56 PHE C N 1
ATOM 2645 C CA . PHE C 1 56 ? 44.669 23.089 47.617 1.00 42.53 56 PHE C CA 1
ATOM 2646 C C . PHE C 1 56 ? 44.873 21.597 47.793 1.00 42.55 56 PHE C C 1
ATOM 2647 O O . PHE C 1 56 ? 43.945 20.803 47.608 1.00 42.18 56 PHE C O 1
ATOM 2655 N N . LEU C 1 57 ? 46.091 21.219 48.155 1.00 37.62 57 LEU C N 1
ATOM 2656 C CA . LEU C 1 57 ? 46.404 19.820 48.383 1.00 36.34 57 LEU C CA 1
ATOM 2657 C C . LEU C 1 57 ? 47.160 19.679 49.688 1.00 36.16 57 LEU C C 1
ATOM 2658 O O . LEU C 1 57 ? 48.159 20.372 49.909 1.00 35.86 57 LEU C O 1
ATOM 2663 N N . ALA C 1 58 ? 46.670 18.804 50.559 1.00 37.38 58 ALA C N 1
ATOM 2664 C CA . ALA C 1 58 ? 47.334 18.548 51.827 1.00 37.73 58 ALA C CA 1
ATOM 2665 C C . ALA C 1 58 ? 48.613 17.852 51.387 1.00 38.90 58 ALA C C 1
ATOM 2666 O O . ALA C 1 58 ? 48.561 16.865 50.647 1.00 39.05 58 ALA C O 1
ATOM 2668 N N . PHE C 1 59 ? 49.761 18.365 51.815 1.00 36.44 59 PHE C N 1
ATOM 2669 C CA . PHE C 1 59 ? 51.016 17.765 51.391 1.00 35.71 59 PHE C CA 1
ATOM 2670 C C . PHE C 1 59 ? 51.297 16.390 51.989 1.00 34.96 59 PHE C C 1
ATOM 2671 O O . PHE C 1 59 ? 51.930 15.561 51.343 1.00 36.25 59 PHE C O 1
ATOM 2679 N N . ALA C 1 60 ? 50.830 16.143 53.207 1.00 42.95 60 ALA C N 1
ATOM 2680 C CA . ALA C 1 60 ? 51.075 14.858 53.862 1.00 46.23 60 ALA C CA 1
ATOM 2681 C C . ALA C 1 60 ? 50.089 13.744 53.518 1.00 48.45 60 ALA C C 1
ATOM 2682 O O . ALA C 1 60 ? 50.304 12.596 53.899 1.00 50.26 60 ALA C O 1
ATOM 2684 N N . SER C 1 61 ? 49.010 14.065 52.809 1.00 48.06 61 SER C N 1
ATOM 2685 C CA . SER C 1 61 ? 48.030 13.038 52.459 1.00 49.38 61 SER C CA 1
ATOM 2686 C C . SER C 1 61 ? 47.720 13.029 50.973 1.00 50.12 61 SER C C 1
ATOM 2687 O O . SER C 1 61 ? 47.364 11.995 50.412 1.00 50.45 61 SER C O 1
ATOM 2690 N N . GLY C 1 62 ? 47.866 14.184 50.336 1.00 43.78 62 GLY C N 1
ATOM 2691 C CA . GLY C 1 62 ? 47.576 14.280 48.918 1.00 44.88 62 GLY C CA 1
ATOM 2692 C C . GLY C 1 62 ? 46.151 14.760 48.721 1.00 46.13 62 GLY C C 1
ATOM 2693 O O . GLY C 1 62 ? 45.760 15.132 47.617 1.00 44.78 62 GLY C O 1
ATOM 2694 N N . GLN C 1 63 ? 45.382 14.741 49.808 1.00 51.47 63 GLN C N 1
ATOM 2695 C CA . GLN C 1 63 ? 43.988 15.179 49.817 1.00 54.06 63 GLN C CA 1
ATOM 2696 C C . GLN C 1 63 ? 43.855 16.500 49.061 1.00 54.51 63 GLN C C 1
ATOM 2697 O O . GLN C 1 63 ? 44.415 17.514 49.477 1.00 53.32 63 GLN C O 1
ATOM 2703 N N . LYS C 1 64 ? 43.118 16.492 47.955 1.00 54.48 64 LYS C N 1
ATOM 2704 C CA . LYS C 1 64 ? 42.951 17.704 47.165 1.00 56.00 64 LYS C CA 1
ATOM 2705 C C . LYS C 1 64 ? 41.558 18.315 47.247 1.00 56.42 64 LYS C C 1
ATOM 2706 O O . LYS C 1 64 ? 40.553 17.608 47.252 1.00 56.43 64 LYS C O 1
ATOM 2712 N N . HIS C 1 65 ? 41.519 19.642 47.322 1.00 63.53 65 HIS C N 1
ATOM 2713 C CA . HIS C 1 65 ? 40.270 20.390 47.385 1.00 63.84 65 HIS C CA 1
ATOM 2714 C C . HIS C 1 65 ? 40.320 21.535 46.385 1.00 62.32 65 HIS C C 1
ATOM 2715 O O . HIS C 1 65 ? 41.156 22.432 46.491 1.00 62.05 65 HIS C O 1
ATOM 2722 N N . ALA C 1 66 ? 39.427 21.496 45.405 1.00 52.10 66 ALA C N 1
ATOM 2723 C CA . ALA C 1 66 ? 39.385 22.534 44.392 1.00 50.09 66 ALA C CA 1
ATOM 2724 C C . ALA C 1 66 ? 38.266 23.531 44.656 1.00 47.09 66 ALA C C 1
ATOM 2725 O O . ALA C 1 66 ? 37.240 23.197 45.247 1.00 46.71 66 ALA C O 1
ATOM 2727 N N . PHE C 1 67 ? 38.492 24.767 44.233 1.00 46.41 67 PHE C N 1
ATOM 2728 C CA . PHE C 1 67 ? 37.506 25.826 44.385 1.00 44.95 67 PHE C CA 1
ATOM 2729 C C . PHE C 1 67 ? 37.769 26.896 43.342 1.00 42.35 67 PHE C C 1
ATOM 2730 O O . PHE C 1 67 ? 38.834 26.931 42.728 1.00 41.68 67 PHE C O 1
ATOM 2738 N N . GLY C 1 68 ? 36.786 27.757 43.129 1.00 40.76 68 GLY C N 1
ATOM 2739 C CA . GLY C 1 68 ? 36.944 28.808 42.148 1.00 37.93 68 GLY C CA 1
ATOM 2740 C C . GLY C 1 68 ? 35.731 29.710 42.099 1.00 36.75 68 GLY C C 1
ATOM 2741 O O . GLY C 1 68 ? 34.709 29.432 42.729 1.00 36.70 68 GLY C O 1
ATOM 2742 N N . GLY C 1 69 ? 35.851 30.794 41.343 1.00 34.27 69 GLY C N 1
ATOM 2743 C CA . GLY C 1 69 ? 34.759 31.732 41.212 1.00 33.15 69 GLY C CA 1
ATOM 2744 C C . GLY C 1 69 ? 35.103 32.758 40.159 1.00 32.00 69 GLY C C 1
ATOM 2745 O O . GLY C 1 69 ? 35.844 32.462 39.223 1.00 31.06 69 GLY C O 1
ATOM 2746 N N . ARG C 1 70 ? 34.574 33.965 40.309 1.00 28.49 70 ARG C N 1
ATOM 2747 C CA . ARG C 1 70 ? 34.836 35.027 39.350 1.00 30.24 70 ARG C CA 1
ATOM 2748 C C . ARG C 1 70 ? 35.042 36.366 40.043 1.00 29.90 70 ARG C C 1
ATOM 2749 O O . ARG C 1 70 ? 34.578 36.579 41.163 1.00 29.40 70 ARG C O 1
ATOM 2757 N N . TYR C 1 71 ? 35.751 37.263 39.372 1.00 29.83 71 TYR C N 1
ATOM 2758 C CA . TYR C 1 71 ? 35.993 38.587 39.911 1.00 30.68 71 TYR C CA 1
ATOM 2759 C C . TYR C 1 71 ? 34.781 39.444 39.588 1.00 30.09 71 TYR C C 1
ATOM 2760 O O . TYR C 1 71 ? 34.435 39.622 38.418 1.00 30.77 71 TYR C O 1
ATOM 2769 N N . LEU C 1 72 ? 34.123 39.947 40.627 1.00 28.88 72 LEU C N 1
ATOM 2770 C CA . LEU C 1 72 ? 32.945 40.787 40.446 1.00 28.48 72 LEU C CA 1
ATOM 2771 C C . LEU C 1 72 ? 33.346 42.233 40.288 1.00 26.90 72 LEU C C 1
ATOM 2772 O O . LEU C 1 72 ? 32.749 42.970 39.506 1.00 26.56 72 LEU C O 1
ATOM 2777 N N . GLU C 1 73 ? 34.370 42.638 41.030 1.00 24.05 73 GLU C N 1
ATOM 2778 C CA . GLU C 1 73 ? 34.846 44.012 40.975 1.00 22.51 73 GLU C CA 1
ATOM 2779 C C . GLU C 1 73 ? 36.355 44.080 41.184 1.00 22.96 73 GLU C C 1
ATOM 2780 O O . GLU C 1 73 ? 36.929 43.271 41.923 1.00 22.43 73 GLU C O 1
ATOM 2786 N N . LEU C 1 74 ? 36.988 45.053 40.534 1.00 28.43 74 LEU C N 1
ATOM 2787 C CA . LEU C 1 74 ? 38.422 45.270 40.667 1.00 29.38 74 LEU C CA 1
ATOM 2788 C C . LEU C 1 74 ? 38.758 46.760 40.587 1.00 30.34 74 LEU C C 1
ATOM 2789 O O . LEU C 1 74 ? 38.531 47.397 39.567 1.00 32.30 74 LEU C O 1
ATOM 2794 N N . VAL C 1 75 ? 39.277 47.315 41.677 1.00 27.23 75 VAL C N 1
ATOM 2795 C CA . VAL C 1 75 ? 39.696 48.711 41.702 1.00 27.42 75 VAL C CA 1
ATOM 2796 C C . VAL C 1 75 ? 41.167 48.634 42.107 1.00 28.53 75 VAL C C 1
ATOM 2797 O O . VAL C 1 75 ? 41.495 48.375 43.273 1.00 27.09 75 VAL C O 1
ATOM 2801 N N . PRO C 1 76 ? 42.072 48.844 41.142 1.00 31.71 76 PRO C N 1
ATOM 2802 C CA . PRO C 1 76 ? 43.517 48.794 41.372 1.00 31.19 76 PRO C CA 1
ATOM 2803 C C . PRO C 1 76 ? 43.986 49.356 42.702 1.00 31.57 76 PRO C C 1
ATOM 2804 O O . PRO C 1 76 ? 43.753 50.529 43.023 1.00 28.66 76 PRO C O 1
ATOM 2808 N N . GLY C 1 77 ? 44.644 48.491 43.471 1.00 29.32 77 GLY C N 1
ATOM 2809 C CA . GLY C 1 77 ? 45.176 48.874 44.763 1.00 26.62 77 GLY C CA 1
ATOM 2810 C C . GLY C 1 77 ? 44.134 49.316 45.768 1.00 27.81 77 GLY C C 1
ATOM 2811 O O . GLY C 1 77 ? 44.466 49.988 46.747 1.00 27.29 77 GLY C O 1
ATOM 2812 N N . GLU C 1 78 ? 42.877 48.938 45.552 1.00 27.55 78 GLU C N 1
ATOM 2813 C CA . GLU C 1 78 ? 41.830 49.357 46.473 1.00 25.61 78 GLU C CA 1
ATOM 2814 C C . GLU C 1 78 ? 40.746 48.358 46.812 1.00 25.08 78 GLU C C 1
ATOM 2815 O O . GLU C 1 78 ? 40.311 48.286 47.962 1.00 26.14 78 GLU C O 1
ATOM 2821 N N . ARG C 1 79 ? 40.312 47.578 45.832 1.00 24.75 79 ARG C N 1
ATOM 2822 C CA . ARG C 1 79 ? 39.196 46.676 46.067 1.00 23.92 79 ARG C CA 1
ATOM 2823 C C . ARG C 1 79 ? 39.144 45.449 45.170 1.00 24.66 79 ARG C C 1
ATOM 2824 O O . ARG C 1 79 ? 39.401 45.513 43.968 1.00 25.48 79 ARG C O 1
ATOM 2832 N N . ILE C 1 80 ? 38.813 44.324 45.779 1.00 21.81 80 ILE C N 1
ATOM 2833 C CA . ILE C 1 80 ? 38.659 43.082 45.048 1.00 23.75 80 ILE C CA 1
ATOM 2834 C C . ILE C 1 80 ? 37.470 42.370 45.674 1.00 23.19 80 ILE C C 1
ATOM 2835 O O . ILE C 1 80 ? 37.445 42.171 46.892 1.00 21.90 80 ILE C O 1
ATOM 2840 N N . ARG C 1 81 ? 36.474 42.024 44.861 1.00 25.40 81 ARG C N 1
ATOM 2841 C CA . ARG C 1 81 ? 35.319 41.277 45.357 1.00 26.54 81 ARG C CA 1
ATOM 2842 C C . ARG C 1 81 ? 35.181 40.100 44.410 1.00 28.02 81 ARG C C 1
ATOM 2843 O O . ARG C 1 81 ? 35.158 40.279 43.189 1.00 28.45 81 ARG C O 1
ATOM 2851 N N . TYR C 1 82 ? 35.100 38.895 44.957 1.00 25.25 82 TYR C N 1
ATOM 2852 C CA . TYR C 1 82 ? 34.987 37.729 44.101 1.00 27.27 82 TYR C CA 1
ATOM 2853 C C . TYR C 1 82 ? 34.139 36.642 44.722 1.00 28.16 82 TYR C C 1
ATOM 2854 O O . TYR C 1 82 ? 34.022 36.552 45.945 1.00 26.73 82 TYR C O 1
ATOM 2863 N N . THR C 1 83 ? 33.540 35.818 43.866 1.00 28.61 83 THR C N 1
ATOM 2864 C CA . THR C 1 83 ? 32.706 34.722 44.332 1.00 30.58 83 THR C CA 1
ATOM 2865 C C . THR C 1 83 ? 33.581 33.498 44.525 1.00 33.68 83 THR C C 1
ATOM 2866 O O . THR C 1 83 ? 34.670 33.401 43.960 1.00 33.34 83 THR C O 1
ATOM 2870 N N . ASP C 1 84 ? 33.090 32.563 45.325 1.00 31.31 84 ASP C N 1
ATOM 2871 C CA . ASP C 1 84 ? 33.801 31.326 45.579 1.00 38.69 84 ASP C CA 1
ATOM 2872 C C . ASP C 1 84 ? 32.787 30.195 45.509 1.00 42.80 84 ASP C C 1
ATOM 2873 O O . ASP C 1 84 ? 31.691 30.302 46.059 1.00 43.09 84 ASP C O 1
ATOM 2878 N N . ARG C 1 85 ? 33.151 29.127 44.808 1.00 63.66 85 ARG C N 1
ATOM 2879 C CA . ARG C 1 85 ? 32.295 27.955 44.660 1.00 69.32 85 ARG C CA 1
ATOM 2880 C C . ARG C 1 85 ? 33.185 26.736 44.901 1.00 71.91 85 ARG C C 1
ATOM 2881 O O . ARG C 1 85 ? 34.212 26.574 44.239 1.00 71.27 85 ARG C O 1
ATOM 2889 N N . PHE C 1 86 ? 32.799 25.891 45.854 1.00 75.87 86 PHE C N 1
ATOM 2890 C CA . PHE C 1 86 ? 33.576 24.696 46.174 1.00 78.81 86 PHE C CA 1
ATOM 2891 C C . PHE C 1 86 ? 33.199 23.530 45.266 1.00 80.69 86 PHE C C 1
ATOM 2892 O O . PHE C 1 86 ? 32.040 23.115 45.227 1.00 81.28 86 PHE C O 1
ATOM 2900 N N . ASP C 1 87 ? 34.182 23.001 44.543 1.00 79.78 87 ASP C N 1
ATOM 2901 C CA . ASP C 1 87 ? 33.947 21.873 43.647 1.00 81.89 87 ASP C CA 1
ATOM 2902 C C . ASP C 1 87 ? 33.852 20.572 44.434 1.00 83.32 87 ASP C C 1
ATOM 2903 O O . ASP C 1 87 ? 33.666 19.499 43.858 1.00 83.72 87 ASP C O 1
ATOM 2908 N N . ASP C 1 88 ? 33.989 20.676 45.753 1.00 89.10 88 ASP C N 1
ATOM 2909 C CA . ASP C 1 88 ? 33.905 19.517 46.633 1.00 90.13 88 ASP C CA 1
ATOM 2910 C C . ASP C 1 88 ? 32.465 19.022 46.663 1.00 90.59 88 ASP C C 1
ATOM 2911 O O . ASP C 1 88 ? 31.528 19.820 46.633 1.00 90.25 88 ASP C O 1
ATOM 2916 N N . ALA C 1 89 ? 32.293 17.706 46.723 1.00 92.30 89 ALA C N 1
ATOM 2917 C CA . ALA C 1 89 ? 30.962 17.114 46.752 1.00 92.56 89 ALA C CA 1
ATOM 2918 C C . ALA C 1 89 ? 30.296 17.305 48.112 1.00 92.77 89 ALA C C 1
ATOM 2919 O O . ALA C 1 89 ? 30.520 16.521 49.038 1.00 93.15 89 ALA C O 1
ATOM 2921 N N . GLY C 1 90 ? 29.483 18.353 48.228 1.00 91.94 90 GLY C N 1
ATOM 2922 C CA . GLY C 1 90 ? 28.787 18.616 49.476 1.00 91.75 90 GLY C CA 1
ATOM 2923 C C . GLY C 1 90 ? 28.856 20.044 49.991 1.00 91.24 90 GLY C C 1
ATOM 2924 O O . GLY C 1 90 ? 28.586 20.288 51.168 1.00 91.29 90 GLY C O 1
ATOM 2925 N N . LEU C 1 91 ? 29.204 20.992 49.124 1.00 92.24 91 LEU C N 1
ATOM 2926 C CA . LEU C 1 91 ? 29.304 22.391 49.534 1.00 91.14 91 LEU C CA 1
ATOM 2927 C C . LEU C 1 91 ? 28.813 23.389 48.486 1.00 90.01 91 LEU C C 1
ATOM 2928 O O . LEU C 1 91 ? 29.545 24.305 48.106 1.00 90.31 91 LEU C O 1
ATOM 2933 N N . PRO C 1 92 ? 27.569 23.231 48.004 1.00 86.23 92 PRO C N 1
ATOM 2934 C CA . PRO C 1 92 ? 27.060 24.171 46.999 1.00 84.92 92 PRO C CA 1
ATOM 2935 C C . PRO C 1 92 ? 26.703 25.525 47.624 1.00 83.68 92 PRO C C 1
ATOM 2936 O O . PRO C 1 92 ? 26.643 25.653 48.850 1.00 83.47 92 PRO C O 1
ATOM 2940 N N . GLY C 1 93 ? 26.473 26.530 46.781 1.00 85.43 93 GLY C N 1
ATOM 2941 C CA . GLY C 1 93 ? 26.130 27.853 47.279 1.00 82.36 93 GLY C CA 1
ATOM 2942 C C . GLY C 1 93 ? 27.042 28.939 46.733 1.00 79.90 93 GLY C C 1
ATOM 2943 O O . GLY C 1 93 ? 27.942 28.655 45.941 1.00 80.15 93 GLY C O 1
ATOM 2944 N N . ASP C 1 94 ? 26.820 30.184 47.150 1.00 59.26 94 ASP C N 1
ATOM 2945 C CA . ASP C 1 94 ? 27.645 31.293 46.677 1.00 55.50 94 ASP C CA 1
ATOM 2946 C C . ASP C 1 94 ? 28.302 32.080 47.814 1.00 52.15 94 ASP C C 1
ATOM 2947 O O . ASP C 1 94 ? 27.644 32.833 48.536 1.00 49.53 94 ASP C O 1
ATOM 2960 N N . ILE C 1 96 ? 30.897 34.960 48.971 1.00 34.56 96 ILE C N 1
ATOM 2961 C CA . ILE C 1 96 ? 31.495 36.170 48.421 1.00 29.21 96 ILE C CA 1
ATOM 2962 C C . ILE C 1 96 ? 32.481 36.830 49.372 1.00 25.09 96 ILE C C 1
ATOM 2963 O O . ILE C 1 96 ? 32.195 37.029 50.550 1.00 23.73 96 ILE C O 1
ATOM 2968 N N . THR C 1 97 ? 33.659 37.154 48.863 1.00 26.28 97 THR C N 1
ATOM 2969 C CA . THR C 1 97 ? 34.632 37.827 49.699 1.00 25.31 97 THR C CA 1
ATOM 2970 C C . THR C 1 97 ? 35.038 39.142 49.064 1.00 23.23 97 THR C C 1
ATOM 2971 O O . THR C 1 97 ?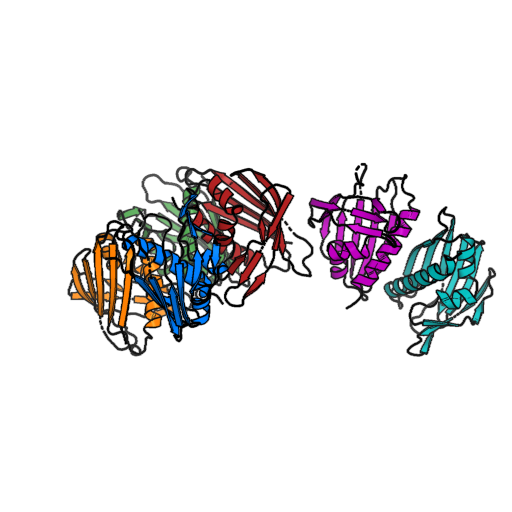 35.124 39.268 47.837 1.00 23.45 97 THR C O 1
ATOM 2975 N N . THR C 1 98 ? 35.226 40.150 49.902 1.00 21.34 98 THR C N 1
ATOM 2976 C CA . THR C 1 98 ? 35.635 41.447 49.399 1.00 20.83 98 THR C CA 1
ATOM 2977 C C . THR C 1 98 ? 36.808 41.947 50.215 1.00 19.20 98 THR C C 1
ATOM 2978 O O . THR C 1 98 ? 36.814 41.913 51.453 1.00 17.45 98 THR C O 1
ATOM 2982 N N . ILE C 1 99 ? 37.837 42.342 49.482 1.00 22.71 99 ILE C N 1
ATOM 2983 C CA . ILE C 1 99 ? 39.073 42.832 50.048 1.00 22.76 99 ILE C CA 1
ATOM 2984 C C . ILE C 1 99 ? 39.111 44.335 49.865 1.00 22.00 99 ILE C C 1
ATOM 2985 O O . ILE C 1 99 ? 38.924 44.834 48.752 1.00 23.45 99 ILE C O 1
ATOM 2990 N N . THR C 1 100 ? 39.344 45.062 50.949 1.00 19.07 100 THR C N 1
ATOM 2991 C CA . THR C 1 100 ? 39.422 46.507 50.848 1.00 20.54 100 THR C CA 1
ATOM 2992 C C . THR C 1 100 ? 40.765 46.945 51.394 1.00 19.69 100 THR C C 1
ATOM 2993 O O . THR C 1 100 ? 41.164 46.550 52.492 1.00 19.09 100 THR C O 1
ATOM 2997 N N . LEU C 1 101 ? 41.456 47.763 50.613 1.00 21.26 101 LEU C N 1
ATOM 2998 C CA . LEU C 1 101 ? 42.767 48.270 50.975 1.00 23.19 101 LEU C CA 1
ATOM 2999 C C . LEU C 1 101 ? 42.774 49.792 50.964 1.00 24.42 101 LEU C C 1
ATOM 3000 O O . LEU C 1 101 ? 42.142 50.424 50.115 1.00 25.16 101 LEU C O 1
ATOM 3005 N N . ALA C 1 102 ? 43.492 50.365 51.921 1.00 23.42 102 ALA C N 1
ATOM 3006 C CA . ALA C 1 102 ? 43.619 51.804 52.049 1.00 25.33 102 ALA C CA 1
ATOM 3007 C C . ALA C 1 102 ? 45.051 52.106 52.451 1.00 24.92 102 ALA C C 1
ATOM 3008 O O . ALA C 1 102 ? 45.705 51.296 53.095 1.00 25.14 102 ALA C O 1
ATOM 3010 N N . PRO C 1 103 ? 45.561 53.284 52.079 1.00 27.65 103 PRO C N 1
ATOM 3011 C CA . PRO C 1 103 ? 46.939 53.618 52.447 1.00 26.95 103 PRO C CA 1
ATOM 3012 C C . PRO C 1 103 ? 47.052 54.100 53.890 1.00 28.25 103 PRO C C 1
ATOM 3013 O O . PRO C 1 103 ? 46.088 54.586 54.474 1.00 28.45 103 PRO C O 1
ATOM 3017 N N . LEU C 1 104 ? 48.242 53.942 54.454 1.00 30.85 104 LEU C N 1
ATOM 3018 C CA . LEU C 1 104 ? 48.546 54.382 55.807 1.00 31.53 104 LEU C CA 1
ATOM 3019 C C . LEU C 1 104 ? 49.992 54.842 55.727 1.00 32.08 104 LEU C C 1
ATOM 3020 O O . LEU C 1 104 ? 50.701 54.469 54.797 1.00 31.51 104 LEU C O 1
ATOM 3025 N N . SER C 1 105 ? 50.429 55.650 56.686 1.00 31.87 105 SER C N 1
ATOM 3026 C CA . SER C 1 105 ? 51.809 56.122 56.688 1.00 33.09 105 SER C CA 1
ATOM 3027 C C . SER C 1 105 ? 52.769 54.942 56.753 1.00 32.94 105 SER C C 1
ATOM 3028 O O . SER C 1 105 ? 53.827 54.958 56.124 1.00 34.57 105 SER C O 1
ATOM 3031 N N . CYS C 1 106 ? 52.399 53.920 57.516 1.00 34.68 106 CYS C N 1
ATOM 3032 C CA . CYS C 1 106 ? 53.248 52.743 57.670 1.00 34.51 106 CYS C CA 1
ATOM 3033 C C . CYS C 1 106 ? 53.073 51.755 56.527 1.00 32.90 106 CYS C C 1
ATOM 3034 O O . CYS C 1 106 ? 53.849 50.806 56.398 1.00 34.76 106 CYS C O 1
ATOM 3037 N N . GLY C 1 107 ? 52.048 51.959 55.705 1.00 25.32 107 GLY C N 1
ATOM 3038 C CA . GLY C 1 107 ? 51.832 51.044 54.600 1.00 23.86 107 GLY C CA 1
ATOM 3039 C C . GLY C 1 107 ? 50.399 50.888 54.123 1.00 25.03 107 GLY C C 1
ATOM 3040 O O . GLY C 1 107 ? 49.910 51.694 53.323 1.00 22.46 107 GLY C O 1
ATOM 3041 N N . ALA C 1 108 ? 49.711 49.858 54.607 1.00 25.44 108 ALA C N 1
ATOM 3042 C CA . ALA C 1 108 ? 48.344 49.619 54.161 1.00 25.13 108 ALA C CA 1
ATOM 3043 C C . ALA C 1 108 ? 47.431 48.974 55.191 1.00 24.90 108 ALA C C 1
ATOM 3044 O O . ALA C 1 108 ? 47.871 48.158 56.005 1.00 22.13 108 ALA C O 1
ATOM 3046 N N . ASP C 1 109 ? 46.157 49.351 55.129 1.00 23.06 109 ASP C N 1
ATOM 3047 C CA . ASP C 1 109 ? 45.137 48.791 55.999 1.00 25.73 109 ASP C CA 1
ATOM 3048 C C . ASP C 1 109 ? 44.392 47.765 55.152 1.00 23.70 109 ASP C C 1
ATOM 3049 O O . ASP C 1 109 ? 43.911 48.078 54.057 1.00 23.51 109 ASP C O 1
ATOM 3054 N N . LEU C 1 110 ? 44.320 46.538 55.650 1.00 21.45 110 LEU C N 1
ATOM 3055 C CA . LEU C 1 110 ? 43.670 45.461 54.926 1.00 20.13 110 LEU C CA 1
ATOM 3056 C C . LEU C 1 110 ? 42.426 44.957 55.625 1.00 22.27 110 LEU C C 1
ATOM 3057 O O . LEU C 1 110 ? 42.473 44.519 56.779 1.00 18.29 110 LEU C O 1
ATOM 3062 N N . SER C 1 111 ? 41.313 45.029 54.908 1.00 18.98 111 SER C N 1
ATOM 3063 C CA . SER C 1 111 ? 40.035 44.566 55.409 1.00 20.78 111 SER C CA 1
ATOM 3064 C C . SER C 1 111 ? 39.509 43.427 54.543 1.00 22.29 111 SER C C 1
ATOM 3065 O O . SER C 1 111 ? 39.459 43.526 53.311 1.00 18.36 111 SER C O 1
ATOM 3068 N N . ILE C 1 112 ? 39.116 42.341 55.193 1.00 23.01 112 ILE C N 1
ATOM 3069 C CA . ILE C 1 112 ? 38.579 41.199 54.483 1.00 22.20 112 ILE C CA 1
ATOM 3070 C C . ILE C 1 112 ? 37.245 40.774 55.087 1.00 24.37 112 ILE C C 1
ATOM 3071 O O . ILE C 1 112 ? 37.098 40.684 56.308 1.00 23.00 112 ILE C O 1
ATOM 3076 N N . VAL C 1 113 ? 36.273 40.521 54.223 1.00 23.33 113 VAL C N 1
ATOM 3077 C CA . VAL C 1 113 ? 34.974 40.052 54.674 1.00 24.86 113 VAL C CA 1
ATOM 3078 C C . VAL C 1 113 ? 34.510 38.970 53.717 1.00 23.08 113 VAL C C 1
ATOM 3079 O O . VAL C 1 113 ? 34.610 39.122 52.500 1.00 22.92 113 VAL C O 1
ATOM 3083 N N . GLN C 1 114 ? 34.042 37.865 54.283 1.00 23.75 114 GLN C N 1
ATOM 3084 C CA . GLN C 1 114 ? 33.530 36.744 53.510 1.00 26.46 114 GLN C CA 1
ATOM 3085 C C . GLN C 1 114 ? 32.102 36.508 53.956 1.00 27.60 114 GLN C C 1
ATOM 3086 O O . GLN C 1 114 ? 31.856 36.224 55.133 1.00 28.90 114 GLN C O 1
ATOM 3092 N N . GLU C 1 115 ? 31.167 36.636 53.019 1.00 26.44 115 GLU C N 1
ATOM 3093 C CA . GLU C 1 115 ? 29.748 36.441 53.301 1.00 26.96 115 GLU C CA 1
ATOM 3094 C C . GLU C 1 115 ? 29.289 35.101 52.720 1.00 28.73 115 GLU C C 1
ATOM 3095 O O . GLU C 1 115 ? 29.963 34.522 51.872 1.00 27.15 115 GLU C O 1
ATOM 3101 N N . GLY C 1 116 ? 28.138 34.621 53.181 1.00 36.11 116 GLY C N 1
ATOM 3102 C CA . GLY C 1 116 ? 27.586 33.380 52.669 1.00 36.81 116 GLY C CA 1
ATOM 3103 C C . GLY C 1 116 ? 28.370 32.109 52.925 1.00 38.80 116 GLY C C 1
ATOM 3104 O O . GLY C 1 116 ? 28.314 31.180 52.123 1.00 39.02 116 GLY C O 1
ATOM 3105 N N . ILE C 1 117 ? 29.104 32.051 54.030 1.00 31.91 117 ILE C N 1
ATOM 3106 C CA . ILE C 1 117 ? 29.864 30.848 54.342 1.00 33.30 117 ILE C CA 1
ATOM 3107 C C . ILE C 1 117 ? 28.866 29.792 54.813 1.00 33.38 117 ILE C C 1
ATOM 3108 O O . ILE C 1 117 ? 28.069 30.049 55.717 1.00 31.61 117 ILE C O 1
ATOM 3113 N N . PRO C 1 118 ? 28.887 28.597 54.198 1.00 34.77 118 PRO C N 1
ATOM 3114 C CA . PRO C 1 118 ? 27.969 27.510 54.571 1.00 37.06 118 PRO C CA 1
ATOM 3115 C C . PRO C 1 118 ? 27.974 27.235 56.072 1.00 38.36 118 PRO C C 1
ATOM 3116 O O . PRO C 1 118 ? 29.024 27.278 56.707 1.00 37.22 118 PRO C O 1
ATOM 3120 N N . ASP C 1 119 ? 26.803 26.949 56.635 1.00 52.90 119 ASP C N 1
ATOM 3121 C CA . ASP C 1 119 ? 26.704 26.663 58.062 1.00 54.63 119 ASP C CA 1
ATOM 3122 C C . ASP C 1 119 ? 27.478 25.401 58.419 1.00 54.96 119 ASP C C 1
ATOM 3123 O O . ASP C 1 119 ? 27.891 25.222 59.565 1.00 54.88 119 ASP C O 1
ATOM 3128 N N . ALA C 1 120 ? 27.670 24.529 57.434 1.00 47.38 120 ALA C N 1
ATOM 3129 C CA . ALA C 1 120 ? 28.402 23.283 57.643 1.00 47.54 120 ALA C CA 1
ATOM 3130 C C . ALA C 1 120 ? 29.849 23.560 58.037 1.00 46.60 120 ALA C C 1
ATOM 3131 O O . ALA C 1 120 ? 30.420 22.855 58.870 1.00 45.50 120 ALA C O 1
ATOM 3133 N N . ILE C 1 121 ? 30.438 24.583 57.422 1.00 49.42 121 ILE C N 1
ATOM 3134 C CA . ILE C 1 121 ? 31.819 24.956 57.702 1.00 49.36 121 ILE C CA 1
ATOM 3135 C C . ILE C 1 121 ? 31.884 25.831 58.951 1.00 49.27 121 ILE C C 1
ATOM 3136 O O . ILE C 1 121 ? 31.405 26.968 58.954 1.00 50.09 121 ILE C O 1
ATOM 3141 N N . PRO C 1 122 ? 32.475 25.309 60.036 1.00 41.00 122 PRO C N 1
ATOM 3142 C CA . PRO C 1 122 ? 32.570 26.098 61.269 1.00 40.38 122 PRO C CA 1
ATOM 3143 C C . PRO C 1 122 ? 33.390 27.372 61.066 1.00 38.87 122 PRO C C 1
ATOM 3144 O O . PRO C 1 122 ? 34.528 27.324 60.605 1.00 38.78 122 PRO C O 1
ATOM 3148 N N . PRO C 1 123 ? 32.806 28.531 61.401 1.00 38.89 123 PRO C N 1
ATOM 3149 C CA . PRO C 1 123 ? 33.477 29.825 61.253 1.00 38.10 123 PRO C CA 1
ATOM 3150 C C . PRO C 1 123 ? 34.881 29.836 61.846 1.00 36.83 123 PRO C C 1
ATOM 3151 O O . PRO C 1 123 ? 35.799 30.395 61.254 1.00 36.25 123 PRO C O 1
ATOM 3155 N N . GLU C 1 124 ? 35.037 29.208 63.010 1.00 38.30 124 GLU C N 1
ATOM 3156 C CA . GLU C 1 124 ? 36.325 29.146 63.689 1.00 37.29 124 GLU C CA 1
ATOM 3157 C C . GLU C 1 124 ? 37.406 28.607 62.756 1.00 36.44 124 GLU C C 1
ATOM 3158 O O . GLU C 1 124 ? 38.543 29.078 62.785 1.00 36.51 124 GLU C O 1
ATOM 3164 N N . ASN C 1 125 ? 37.050 27.629 61.924 1.00 30.59 125 ASN C N 1
ATOM 3165 C CA . ASN C 1 125 ? 38.012 27.053 60.987 1.00 32.37 125 ASN C CA 1
ATOM 3166 C C . ASN C 1 125 ? 38.430 28.062 59.925 1.00 31.67 125 ASN C C 1
ATOM 3167 O O . ASN C 1 125 ? 39.579 28.064 59.479 1.00 32.81 125 ASN C O 1
ATOM 3172 N N . CYS C 1 126 ? 37.501 28.917 59.514 1.00 30.65 126 CYS C N 1
ATOM 3173 C CA . CYS C 1 126 ? 37.818 29.914 58.495 1.00 31.76 126 CYS C CA 1
ATOM 3174 C C . CYS C 1 126 ? 38.798 30.950 59.048 1.00 30.49 126 CYS C C 1
ATOM 3175 O O . CYS C 1 126 ? 39.696 31.412 58.339 1.00 28.63 126 CYS C O 1
ATOM 3178 N N . TYR C 1 127 ? 38.609 31.320 60.310 1.00 28.06 127 TYR C N 1
ATOM 3179 C CA . TYR C 1 127 ? 39.494 32.283 60.949 1.00 29.49 127 TYR C CA 1
ATOM 3180 C C . TYR C 1 127 ? 40.898 31.682 61.080 1.00 28.50 127 TYR C C 1
ATOM 3181 O O . TYR C 1 127 ? 41.898 32.322 60.742 1.00 30.19 127 TYR C O 1
ATOM 3190 N N . LEU C 1 128 ? 40.979 30.445 61.553 1.00 29.15 128 LEU C N 1
ATOM 3191 C CA . LEU C 1 128 ? 42.277 29.798 61.691 1.00 29.79 128 LEU C CA 1
ATOM 3192 C C . LEU C 1 128 ? 42.976 29.758 60.339 1.00 29.11 128 LEU C C 1
ATOM 3193 O O . LEU C 1 128 ? 44.174 30.030 60.238 1.00 28.36 128 LEU C O 1
ATOM 3198 N N . GLY C 1 129 ? 42.215 29.424 59.302 1.00 26.81 129 GLY C N 1
ATOM 3199 C CA . GLY C 1 129 ? 42.777 29.351 57.966 1.00 25.90 129 GLY C CA 1
ATOM 3200 C C . GLY C 1 129 ? 43.303 30.691 57.487 1.00 26.38 129 GL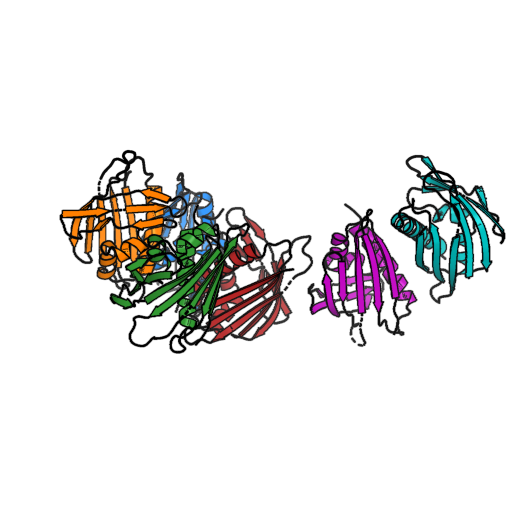Y C C 1
ATOM 3201 O O . GLY C 1 129 ? 44.427 30.781 56.984 1.00 25.11 129 GLY C O 1
ATOM 3202 N N . TRP C 1 130 ? 42.492 31.736 57.634 1.00 23.70 130 TRP C N 1
ATOM 3203 C CA . TRP C 1 130 ? 42.916 33.072 57.211 1.00 24.49 130 TRP C CA 1
ATOM 3204 C C . TRP C 1 130 ? 44.098 33.590 58.015 1.00 20.18 130 TRP C C 1
ATOM 3205 O O . TRP C 1 130 ? 44.970 34.255 57.469 1.00 19.71 130 TRP C O 1
ATOM 3216 N N . GLN C 1 131 ? 44.128 33.293 59.311 1.00 24.25 131 GLN C N 1
ATOM 3217 C CA . GLN C 1 131 ? 45.223 33.763 60.152 1.00 26.08 131 GLN C CA 1
ATOM 3218 C C . GLN C 1 131 ? 46.558 33.226 59.649 1.00 26.39 131 GLN C C 1
ATOM 3219 O O . GLN C 1 131 ? 47.557 33.953 59.618 1.00 28.20 131 GLN C O 1
ATOM 3225 N N . GLN C 1 132 ? 46.581 31.962 59.240 1.00 22.24 132 GLN C N 1
ATOM 3226 C CA . GLN C 1 132 ? 47.811 31.380 58.715 1.00 23.21 132 GLN C CA 1
ATOM 3227 C C . GLN C 1 132 ? 48.183 32.038 57.390 1.00 23.64 132 GLN C C 1
ATOM 3228 O O . GLN C 1 132 ? 49.339 32.406 57.172 1.00 23.75 132 GLN C O 1
ATOM 3234 N N . SER C 1 133 ? 47.201 32.198 56.507 1.00 20.94 133 SER C N 1
ATOM 3235 C CA . SER C 1 133 ? 47.452 32.806 55.204 1.00 22.17 133 SER C CA 1
ATOM 3236 C C . SER C 1 133 ? 47.875 34.267 55.293 1.00 22.17 133 SER C C 1
ATOM 3237 O O . SER C 1 133 ? 48.704 34.720 54.512 1.00 22.68 133 SER C O 1
ATOM 3240 N N . LEU C 1 134 ? 47.307 35.006 56.241 1.00 24.37 134 LEU C N 1
ATOM 3241 C CA . LEU C 1 134 ? 47.642 36.421 56.387 1.00 22.83 134 LEU C CA 1
ATOM 3242 C C . LEU C 1 134 ? 49.076 36.577 56.887 1.00 22.19 134 LEU C C 1
ATOM 3243 O O . LEU C 1 134 ? 49.779 37.517 56.512 1.00 22.27 134 LEU C O 1
ATOM 3248 N N . LYS C 1 135 ? 49.505 35.652 57.735 1.00 23.82 135 LYS C N 1
ATOM 3249 C CA . LYS C 1 135 ? 50.873 35.676 58.252 1.00 26.35 135 LYS C CA 1
ATOM 3250 C C . LYS C 1 135 ? 51.821 35.488 57.063 1.00 25.03 135 LYS C C 1
ATOM 3251 O O . LYS C 1 135 ? 52.838 36.176 56.947 1.00 23.10 135 LYS C O 1
ATOM 3257 N N . GLN C 1 136 ? 51.467 34.564 56.174 1.00 23.53 136 GLN C N 1
ATOM 3258 C CA . GLN C 1 136 ? 52.270 34.284 54.981 1.00 23.15 136 GLN C CA 1
ATOM 3259 C C . GLN C 1 136 ? 52.236 35.444 53.983 1.00 23.08 136 GLN C C 1
ATOM 3260 O O . GLN C 1 136 ? 53.238 35.734 53.323 1.00 22.72 136 GLN C O 1
ATOM 3266 N N . LEU C 1 137 ? 51.087 36.112 53.872 1.00 20.98 137 LEU C N 1
ATOM 3267 C CA . LEU C 1 137 ? 50.959 37.258 52.971 1.00 20.33 137 LEU C CA 1
ATOM 3268 C C . LEU C 1 137 ? 51.918 38.360 53.424 1.00 21.36 137 LEU C C 1
ATOM 3269 O O . LEU C 1 137 ? 52.597 38.990 52.608 1.00 22.18 137 LEU C O 1
ATOM 3274 N N . ALA C 1 138 ? 51.956 38.598 54.735 1.00 23.59 138 ALA C N 1
ATOM 3275 C CA . ALA C 1 138 ? 52.818 39.634 55.298 1.00 24.68 138 ALA C CA 1
ATOM 3276 C C . ALA C 1 138 ? 54.304 39.392 55.012 1.00 26.41 138 ALA C C 1
ATOM 3277 O O . ALA C 1 138 ? 55.034 40.326 54.665 1.00 25.63 138 ALA C O 1
ATOM 3279 N N . ALA C 1 139 ? 54.747 38.143 55.158 1.00 27.10 139 ALA C N 1
ATOM 3280 C CA . ALA C 1 139 ? 56.149 37.799 54.926 1.00 27.59 139 ALA C CA 1
ATOM 3281 C C . ALA C 1 139 ? 56.535 38.101 53.491 1.00 28.41 139 ALA C C 1
ATOM 3282 O O . ALA C 1 139 ? 57.678 38.476 53.203 1.00 27.88 139 ALA C O 1
ATOM 3284 N N . LEU C 1 140 ? 55.568 37.945 52.595 1.00 27.79 140 LEU C N 1
ATOM 3285 C CA . LEU C 1 140 ? 55.803 38.163 51.179 1.00 29.37 140 LEU C CA 1
ATOM 3286 C C . LEU C 1 140 ? 55.795 39.615 50.728 1.00 29.65 140 LEU C C 1
ATOM 3287 O O . LEU C 1 140 ? 56.676 40.046 49.982 1.00 29.40 140 LEU C O 1
ATOM 3292 N N . VAL C 1 141 ? 54.808 40.365 51.203 1.00 21.84 141 VAL C N 1
ATOM 3293 C CA . VAL C 1 141 ? 54.630 41.742 50.783 1.00 22.02 141 VAL C CA 1
ATOM 3294 C C . VAL C 1 141 ? 55.360 42.826 51.562 1.00 22.75 141 VAL C C 1
ATOM 3295 O O . VAL C 1 141 ? 55.627 43.896 51.024 1.00 22.73 141 VAL C O 1
ATOM 3299 N N . GLU C 1 142 ? 55.693 42.570 52.821 1.00 23.10 142 GLU C N 1
ATOM 3300 C CA . GLU C 1 142 ? 56.354 43.591 53.613 1.00 25.48 142 GLU C CA 1
ATOM 3301 C C . GLU C 1 142 ? 57.818 43.891 53.264 1.00 28.16 142 GLU C C 1
ATOM 3302 O O . GLU C 1 142 ? 58.265 45.027 53.399 1.00 27.64 142 GLU C O 1
ATOM 3308 N N . PRO C 1 143 ? 58.578 42.891 52.792 1.00 31.95 143 PRO C N 1
ATOM 3309 C CA . PRO C 1 143 ? 59.981 43.169 52.461 1.00 36.72 143 PRO C CA 1
ATOM 3310 C C . PRO C 1 143 ? 60.240 44.263 51.415 1.00 42.09 143 PRO C C 1
ATOM 3311 O O . PRO C 1 143 ? 59.465 44.443 50.466 1.00 41.94 143 PRO C O 1
ATOM 3315 N N . ASP C 1 144 ? 61.346 44.978 51.619 1.00 65.57 144 ASP C N 1
ATOM 3316 C CA . ASP C 1 144 ? 61.806 46.059 50.750 1.00 70.30 144 ASP C CA 1
ATOM 3317 C C . ASP C 1 144 ? 60.699 47.018 50.336 1.00 70.67 144 ASP C C 1
ATOM 3318 O O . ASP C 1 144 ? 60.377 47.052 49.131 1.00 54.44 144 ASP C O 1
ATOM 3323 N N . PRO D 1 2 ? 40.771 60.884 71.545 1.00 58.99 2 PRO D N 1
ATOM 3324 C CA . PRO D 1 2 ? 41.463 59.576 71.595 1.00 57.67 2 PRO D CA 1
ATOM 3325 C C . PRO D 1 2 ? 40.862 58.603 70.587 1.00 56.43 2 PRO D C 1
ATOM 3326 O O . PRO D 1 2 ? 39.755 58.819 70.089 1.00 56.51 2 PRO D O 1
ATOM 3330 N N . ASN D 1 3 ? 41.596 57.532 70.294 1.00 44.05 3 ASN D N 1
ATOM 3331 C CA . ASN D 1 3 ? 41.132 56.518 69.351 1.00 41.78 3 ASN D CA 1
ATOM 3332 C C . ASN D 1 3 ? 41.005 55.163 70.037 1.00 39.70 3 ASN D C 1
ATOM 3333 O O . ASN D 1 3 ? 41.642 54.914 71.064 1.00 38.78 3 ASN D O 1
ATOM 3338 N N . THR D 1 4 ? 40.177 54.297 69.461 1.00 36.73 4 THR D N 1
ATOM 3339 C CA . THR D 1 4 ? 39.945 52.958 69.986 1.00 34.43 4 THR D CA 1
ATOM 3340 C C . THR D 1 4 ? 40.371 51.903 68.974 1.00 33.97 4 THR D C 1
ATOM 3341 O O . THR D 1 4 ? 40.074 52.011 67.784 1.00 33.22 4 THR D O 1
ATOM 3345 N N . ILE D 1 5 ? 41.058 50.880 69.468 1.00 36.49 5 ILE D N 1
ATOM 3346 C CA . ILE D 1 5 ? 41.554 49.774 68.650 1.00 34.76 5 ILE D CA 1
ATOM 3347 C C . ILE D 1 5 ? 40.823 48.474 69.030 1.00 33.80 5 ILE D C 1
ATOM 3348 O O . ILE D 1 5 ? 40.467 48.271 70.194 1.00 32.60 5 ILE D O 1
ATOM 3353 N N . ARG D 1 6 ? 40.596 47.608 68.045 1.00 31.22 6 ARG D N 1
ATOM 3354 C CA . ARG D 1 6 ? 39.922 46.328 68.268 1.00 31.98 6 ARG D CA 1
ATOM 3355 C C . ARG D 1 6 ? 40.602 45.213 67.469 1.00 31.49 6 ARG D C 1
ATOM 3356 O O . ARG D 1 6 ? 40.901 45.372 66.280 1.00 28.24 6 ARG D O 1
ATOM 3364 N N . LEU D 1 7 ? 40.838 44.085 68.127 1.00 29.06 7 LEU D N 1
ATOM 3365 C CA . LEU D 1 7 ? 41.480 42.948 67.480 1.00 27.47 7 LEU D CA 1
ATOM 3366 C C . LEU D 1 7 ? 40.742 41.672 67.804 1.00 26.87 7 LEU D C 1
ATOM 3367 O O . LEU D 1 7 ? 40.133 41.553 68.870 1.00 25.58 7 LEU D O 1
ATOM 3372 N N . HIS D 1 8 ? 40.820 40.712 66.889 1.00 24.76 8 HIS D N 1
ATOM 3373 C CA . HIS D 1 8 ? 40.163 39.431 67.071 1.00 26.92 8 HIS D CA 1
ATOM 3374 C C . HIS D 1 8 ? 41.029 38.282 66.567 1.00 27.52 8 HIS D C 1
ATOM 3375 O O . HIS D 1 8 ? 41.560 38.339 65.457 1.00 27.87 8 HIS D O 1
ATOM 3382 N N . ARG D 1 9 ? 41.165 37.240 67.387 1.00 26.60 9 ARG D N 1
ATOM 3383 C CA . ARG D 1 9 ? 41.937 36.057 67.014 1.00 25.19 9 ARG D CA 1
ATOM 3384 C C . ARG D 1 9 ? 41.270 34.785 67.540 1.00 25.76 9 ARG D C 1
ATOM 3385 O O . ARG D 1 9 ? 40.636 34.792 68.595 1.00 22.67 9 ARG D O 1
ATOM 3393 N N . VAL D 1 10 ? 41.405 33.700 66.787 1.00 24.39 10 VAL D N 1
ATOM 3394 C CA . VAL D 1 10 ? 40.896 32.410 67.219 1.00 24.31 10 VAL D CA 1
ATOM 3395 C C . VAL D 1 10 ? 42.176 31.685 67.609 1.00 25.33 10 VAL D C 1
ATOM 3396 O O . VAL D 1 10 ? 43.127 31.644 66.828 1.00 26.17 10 VAL D O 1
ATOM 3400 N N . LEU D 1 11 ? 42.217 31.138 68.815 1.00 26.21 11 LEU D N 1
ATOM 3401 C CA . LEU D 1 11 ? 43.411 30.437 69.273 1.00 27.95 11 LEU D CA 1
ATOM 3402 C C . LEU D 1 11 ? 43.120 28.969 69.582 1.00 28.42 11 LEU D C 1
ATOM 3403 O O . LEU D 1 11 ? 42.065 28.644 70.122 1.00 29.46 11 LEU D O 1
ATOM 3408 N N . SER D 1 12 ? 44.058 28.096 69.223 1.00 29.42 12 SER D N 1
ATOM 3409 C CA . SER D 1 12 ? 43.927 26.663 69.460 1.00 31.48 12 SER D CA 1
ATOM 3410 C C . SER D 1 12 ? 44.315 26.334 70.898 1.00 30.19 12 SER D C 1
ATOM 3411 O O . SER D 1 12 ? 45.175 25.488 71.144 1.00 29.27 12 SER D O 1
ATOM 3414 N N . ALA D 1 13 ? 43.689 27.017 71.844 1.00 27.32 13 ALA D N 1
ATOM 3415 C CA . ALA D 1 13 ? 43.971 26.778 73.252 1.00 29.64 13 ALA D CA 1
ATOM 3416 C C . ALA D 1 13 ? 42.741 27.147 74.071 1.00 30.61 13 ALA D C 1
ATOM 3417 O O . ALA D 1 13 ? 42.004 28.059 73.709 1.00 32.24 13 ALA D O 1
ATOM 3419 N N . PRO D 1 14 ? 42.502 26.436 75.184 1.00 34.28 14 PRO D N 1
ATOM 3420 C CA . PRO D 1 14 ? 41.338 26.736 76.024 1.00 32.65 14 PRO D CA 1
ATOM 3421 C C . PRO D 1 14 ? 41.400 28.138 76.628 1.00 32.44 14 PRO D C 1
ATOM 3422 O O . PRO D 1 14 ? 42.480 28.659 76.904 1.00 32.29 14 PRO D O 1
ATOM 3426 N N . PRO D 1 15 ? 40.233 28.764 76.848 1.00 28.21 15 PRO D N 1
ATOM 3427 C CA . PRO D 1 15 ? 40.151 30.114 77.415 1.00 27.85 15 PRO D CA 1
ATOM 3428 C C . PRO D 1 15 ? 40.907 30.344 78.719 1.00 28.46 15 PRO D C 1
ATOM 3429 O O . PRO D 1 15 ? 41.444 31.430 78.942 1.00 27.32 15 PRO D O 1
ATOM 3433 N N . GLU D 1 16 ? 40.942 29.335 79.584 1.00 28.43 16 GLU D N 1
ATOM 3434 C CA . GLU D 1 16 ? 41.626 29.488 80.866 1.00 31.28 16 GLU D CA 1
ATOM 3435 C C . GLU D 1 16 ? 43.138 29.644 80.712 1.00 28.82 16 GLU D C 1
ATOM 3436 O O . GLU D 1 16 ? 43.761 30.424 81.433 1.00 28.76 16 GLU D O 1
ATOM 3442 N N . ARG D 1 17 ? 43.725 28.919 79.769 1.00 31.56 17 ARG D N 1
ATOM 3443 C CA . ARG D 1 17 ? 45.163 29.017 79.553 1.00 32.53 17 ARG D CA 1
ATOM 3444 C C . ARG D 1 17 ? 45.478 30.387 78.960 1.00 31.94 17 ARG D C 1
ATOM 3445 O O . ARG D 1 17 ? 46.466 31.025 79.337 1.00 32.43 17 ARG D O 1
ATOM 3453 N N . VAL D 1 18 ? 44.626 30.844 78.044 1.00 29.62 18 VAL D N 1
ATOM 3454 C CA . VAL D 1 18 ? 44.828 32.145 77.413 1.00 28.84 18 VAL D CA 1
ATOM 3455 C C . VAL D 1 18 ? 44.702 33.228 78.478 1.00 29.85 18 VAL D C 1
ATOM 3456 O O . VAL D 1 18 ? 45.497 34.165 78.525 1.00 28.42 18 VAL D O 1
ATOM 3460 N N . TYR D 1 19 ? 43.690 33.079 79.331 1.00 29.21 19 TYR D N 1
ATOM 3461 C CA . TYR D 1 19 ? 43.429 34.011 80.425 1.00 30.24 19 TYR D CA 1
ATOM 3462 C C . TYR D 1 19 ? 44.688 34.141 81.273 1.00 29.98 19 TYR D C 1
ATOM 3463 O O . TYR D 1 19 ? 45.137 35.242 81.593 1.00 29.33 19 TYR D O 1
ATOM 3472 N N . ARG D 1 20 ? 45.240 32.986 81.624 1.00 33.94 20 ARG D N 1
ATOM 3473 C CA . ARG D 1 20 ? 46.434 32.874 82.450 1.00 36.51 20 ARG D CA 1
ATOM 3474 C C . ARG D 1 20 ? 47.626 33.627 81.840 1.00 37.21 20 ARG D C 1
ATOM 3475 O O . ARG D 1 20 ? 48.407 34.263 82.554 1.00 37.73 20 ARG D O 1
ATOM 3483 N N . ALA D 1 21 ? 47.748 33.566 80.517 1.00 33.25 21 ALA D N 1
ATOM 3484 C CA . ALA D 1 21 ? 48.845 34.230 79.812 1.00 31.63 21 ALA D CA 1
ATOM 3485 C C . ALA D 1 21 ? 48.815 35.755 79.965 1.00 32.32 21 ALA D C 1
ATOM 3486 O O . ALA D 1 21 ? 49.847 36.418 79.846 1.00 32.42 21 ALA D O 1
ATOM 3488 N N . PHE D 1 22 ? 47.635 36.308 80.231 1.00 31.92 22 PHE D N 1
ATOM 3489 C CA . PHE D 1 22 ? 47.475 37.755 80.391 1.00 32.76 22 PHE D CA 1
ATOM 3490 C C . PHE D 1 22 ? 47.791 38.257 81.808 1.00 33.39 22 PHE D C 1
ATOM 3491 O O . PHE D 1 22 ? 47.912 39.464 82.030 1.00 32.78 22 PHE D O 1
ATOM 3499 N N . LEU D 1 23 ? 47.936 37.337 82.760 1.00 36.03 23 LEU D N 1
ATOM 3500 C CA . LEU D 1 23 ? 48.202 37.716 84.145 1.00 35.57 23 LEU D CA 1
ATOM 3501 C C . LEU D 1 23 ? 49.510 37.166 84.727 1.00 37.55 23 LEU D C 1
ATOM 3502 O O . LEU D 1 23 ? 50.037 37.699 85.707 1.00 40.35 23 LEU D O 1
ATOM 3507 N N . ASP D 1 24 ? 50.031 36.099 84.136 1.00 32.32 24 ASP D N 1
ATOM 3508 C CA . ASP D 1 24 ? 51.277 35.510 84.607 1.00 32.54 24 ASP D CA 1
ATOM 3509 C C . ASP D 1 24 ? 52.451 36.386 84.139 1.00 33.56 24 ASP D C 1
ATOM 3510 O O . ASP D 1 24 ? 52.619 36.635 82.945 1.00 33.69 24 ASP D O 1
ATOM 3515 N N . PRO D 1 25 ? 53.276 36.866 85.082 1.00 40.22 25 PRO D N 1
ATOM 3516 C CA . PRO D 1 25 ? 54.427 37.716 84.746 1.00 39.98 25 PRO D CA 1
ATOM 3517 C C . PRO D 1 25 ? 55.478 37.059 83.849 1.00 39.32 25 PRO D C 1
ATOM 3518 O O . PRO D 1 25 ? 56.112 37.734 83.030 1.00 40.21 25 PRO D O 1
ATOM 3522 N N . LEU D 1 26 ? 55.660 35.752 84.010 1.00 32.63 26 LEU D N 1
ATOM 3523 C CA . LEU D 1 26 ? 56.629 35.009 83.218 1.00 32.37 26 LEU D CA 1
ATOM 3524 C C . LEU D 1 26 ? 56.144 34.869 81.778 1.00 32.69 26 LEU D C 1
ATOM 3525 O O . LEU D 1 26 ? 56.948 34.755 80.852 1.00 34.31 26 LEU D O 1
ATOM 3530 N N . ALA D 1 27 ? 54.826 34.868 81.593 1.00 31.42 27 ALA D N 1
ATOM 3531 C CA . ALA D 1 27 ? 54.249 34.749 80.257 1.00 29.50 27 ALA D CA 1
ATOM 3532 C C . ALA D 1 27 ? 54.246 36.119 79.584 1.00 28.68 27 ALA D C 1
ATOM 3533 O O . ALA D 1 27 ? 54.699 36.266 78.447 1.00 30.58 27 ALA D O 1
ATOM 3535 N N . LEU D 1 28 ? 53.739 37.120 80.294 1.00 27.26 28 LEU D N 1
ATOM 3536 C CA . LEU D 1 28 ? 53.679 38.477 79.768 1.00 28.82 28 LEU D CA 1
ATOM 3537 C C . LEU D 1 28 ? 55.056 38.962 79.316 1.00 28.61 28 LEU D C 1
ATOM 3538 O O . LEU D 1 28 ? 55.191 39.603 78.278 1.00 28.76 28 LEU D O 1
ATOM 3543 N N . ALA D 1 29 ? 56.081 38.651 80.098 1.00 34.32 29 ALA D N 1
ATOM 3544 C CA . ALA D 1 29 ? 57.428 39.073 79.757 1.00 34.54 29 ALA D CA 1
ATOM 3545 C C . ALA D 1 29 ? 57.870 38.438 78.447 1.00 33.81 29 ALA D C 1
ATOM 3546 O O . ALA D 1 29 ? 58.713 38.989 77.731 1.00 33.15 29 ALA D O 1
ATOM 3548 N N . LYS D 1 30 ? 57.301 37.283 78.121 1.00 28.47 30 LYS D N 1
ATOM 3549 C CA . LYS D 1 30 ? 57.681 36.614 76.888 1.00 28.06 30 LYS D CA 1
ATOM 3550 C C . LYS D 1 30 ? 56.859 36.998 75.656 1.00 28.76 30 LYS D C 1
ATOM 3551 O O . LYS D 1 30 ? 57.421 37.164 74.579 1.00 29.28 30 LYS D O 1
ATOM 3557 N N . TRP D 1 31 ? 55.543 37.144 75.797 1.00 29.05 31 TRP D N 1
ATOM 3558 C CA . TRP D 1 31 ? 54.730 37.468 74.629 1.00 29.17 31 TRP D CA 1
ATOM 3559 C C . TRP D 1 31 ? 54.293 38.913 74.455 1.00 28.80 31 TRP D C 1
ATOM 3560 O O . TRP D 1 31 ? 54.066 39.347 73.331 1.00 30.97 31 TRP D O 1
ATOM 3571 N N . LEU D 1 32 ? 54.172 39.663 75.543 1.00 27.50 32 LEU D N 1
ATOM 3572 C CA . LEU D 1 32 ? 53.714 41.049 75.438 1.00 28.48 32 LEU D CA 1
ATOM 3573 C C . LEU D 1 32 ? 54.621 42.007 74.649 1.00 26.59 32 LEU D C 1
ATOM 3574 O O . LEU D 1 32 ? 54.147 42.743 73.785 1.00 26.66 32 LEU D O 1
ATOM 3579 N N . PRO D 1 33 ? 55.937 42.017 74.943 1.00 25.11 33 PRO D N 1
ATOM 3580 C CA . PRO D 1 33 ? 56.826 42.923 74.210 1.00 24.09 33 PRO D CA 1
ATOM 3581 C C . PRO D 1 33 ? 56.956 42.519 72.750 1.00 24.56 33 PRO D C 1
ATOM 3582 O O . PRO D 1 33 ? 57.248 41.365 72.444 1.00 24.27 33 PRO D O 1
ATOM 3586 N N . PRO D 1 34 ? 56.727 43.465 71.825 1.00 26.16 34 PRO D N 1
ATOM 3587 C CA . PRO D 1 34 ? 56.838 43.131 70.400 1.00 25.50 34 PRO D CA 1
ATOM 3588 C C . PRO D 1 34 ? 58.284 42.902 69.965 1.00 25.12 34 PRO D C 1
ATOM 3589 O O . PRO D 1 34 ? 59.208 43.002 70.776 1.00 21.45 34 PRO D O 1
ATOM 3593 N N . GLU D 1 35 ? 58.475 42.591 68.685 1.00 24.58 35 GLU D N 1
ATOM 3594 C CA . GLU D 1 35 ? 59.802 42.287 68.151 1.00 26.04 35 GLU D CA 1
ATOM 3595 C C . GLU D 1 35 ? 60.868 43.323 68.447 1.00 25.61 35 GLU D C 1
ATOM 3596 O O . GLU D 1 35 ? 60.644 44.527 68.287 1.00 25.14 35 GLU D O 1
ATOM 3602 N N . GLY D 1 36 ? 62.031 42.845 68.893 1.00 22.59 36 GLY D N 1
ATOM 3603 C CA . GLY D 1 36 ? 63.127 43.742 69.205 1.00 20.58 36 GLY D CA 1
ATOM 3604 C C . GLY D 1 36 ? 62.998 44.382 70.570 1.00 22.44 36 GLY D C 1
ATOM 3605 O O . GLY D 1 36 ? 63.841 45.191 70.977 1.00 21.59 36 GLY D O 1
ATOM 3606 N N . PHE D 1 37 ? 61.943 44.014 71.289 1.00 24.43 37 PHE D N 1
ATOM 3607 C CA . PHE D 1 37 ? 61.709 44.553 72.623 1.00 24.15 37 PHE D CA 1
ATOM 3608 C C . PHE D 1 37 ? 61.713 43.461 73.690 1.00 24.09 37 PHE D C 1
ATOM 3609 O O . PHE D 1 37 ? 61.289 42.330 73.444 1.00 22.57 37 PHE D O 1
ATOM 3617 N N . VAL D 1 38 ? 62.208 43.795 74.874 1.00 20.71 38 VAL D N 1
ATOM 3618 C CA . VAL D 1 38 ? 62.171 42.849 75.980 1.00 23.14 38 VAL D CA 1
ATOM 3619 C C . VAL D 1 38 ? 61.282 43.524 77.016 1.00 25.59 38 VAL D C 1
ATOM 3620 O O . VAL D 1 38 ? 61.076 44.743 76.964 1.00 25.21 38 VAL D O 1
ATOM 3624 N N . CYS D 1 39 ? 60.741 42.739 77.941 1.00 32.25 39 CYS D N 1
ATOM 3625 C CA . CYS D 1 39 ? 59.860 43.280 78.961 1.00 33.83 39 CYS D CA 1
ATOM 3626 C C . CYS D 1 39 ? 60.366 43.011 80.369 1.00 35.88 39 CYS D C 1
ATOM 3627 O O . CYS D 1 39 ? 60.821 41.915 80.677 1.00 36.95 39 CYS D O 1
ATOM 3630 N N . LYS D 1 40 ? 60.286 44.029 81.214 1.00 32.59 40 LYS D N 1
ATOM 3631 C CA . LYS D 1 40 ? 60.695 43.918 82.606 1.00 33.72 40 LYS D CA 1
ATOM 3632 C C . LYS D 1 40 ? 59.424 44.172 83.397 1.00 33.14 40 LYS D C 1
ATOM 3633 O O . LYS D 1 40 ? 58.757 45.183 83.191 1.00 30.67 40 LYS D O 1
ATOM 3639 N N . VAL D 1 41 ? 59.069 43.245 84.276 1.00 31.76 41 VAL D N 1
ATOM 3640 C CA . VAL D 1 41 ? 57.869 43.411 85.083 1.00 35.97 41 VAL D CA 1
ATOM 3641 C C . VAL D 1 41 ? 58.278 43.935 86.456 1.00 38.04 41 VAL D C 1
ATOM 3642 O O . VAL D 1 41 ? 59.022 43.274 87.179 1.00 37.87 41 VAL D O 1
ATOM 3646 N N . LEU D 1 42 ? 57.807 45.129 86.803 1.00 43.32 42 LEU D N 1
ATOM 3647 C CA . LEU D 1 42 ? 58.143 45.725 88.089 1.00 46.91 42 LEU D CA 1
ATOM 3648 C C . LEU D 1 42 ? 57.161 45.299 89.175 1.00 49.51 42 LEU D C 1
ATOM 3649 O O . LEU D 1 42 ? 57.571 44.836 90.240 1.00 49.99 42 LEU D O 1
ATOM 3654 N N . GLU D 1 43 ? 55.868 45.457 88.907 1.00 58.84 43 GLU D N 1
ATOM 3655 C CA . GLU D 1 43 ? 54.840 45.079 89.871 1.00 61.35 43 GLU D CA 1
ATOM 3656 C C . GLU D 1 43 ? 53.714 44.340 89.154 1.00 60.85 43 GLU D C 1
ATOM 3657 O O . GLU D 1 43 ? 53.322 44.719 88.051 1.00 60.70 43 GLU D O 1
ATOM 3663 N N . HIS D 1 44 ? 53.187 43.294 89.785 1.00 58.46 44 HIS D N 1
ATOM 3664 C CA . HIS D 1 44 ? 52.123 42.509 89.169 1.00 57.76 44 HIS D CA 1
ATOM 3665 C C . HIS D 1 44 ? 51.091 41.938 90.146 1.00 56.99 44 HIS D C 1
ATOM 3666 O O . HIS D 1 44 ? 51.007 40.724 90.340 1.00 56.75 44 HIS D O 1
ATOM 3673 N N . ASP D 1 45 ? 50.296 42.821 90.744 1.00 51.02 45 ASP D N 1
ATOM 3674 C CA . ASP D 1 45 ? 49.260 42.406 91.691 1.00 49.40 45 ASP D CA 1
ATOM 3675 C C . ASP D 1 45 ? 47.977 42.067 90.927 1.00 47.56 45 ASP D C 1
ATOM 3676 O O . ASP D 1 45 ? 47.147 42.938 90.656 1.00 46.50 45 ASP D O 1
ATOM 3681 N N . ALA D 1 46 ? 47.823 40.791 90.597 1.00 41.06 46 ALA D N 1
ATOM 3682 C CA . ALA D 1 46 ? 46.674 40.311 89.839 1.00 40.90 46 ALA D CA 1
ATOM 3683 C C . ALA D 1 46 ? 45.373 40.164 90.624 1.00 40.85 46 ALA D C 1
ATOM 3684 O O . ALA D 1 46 ? 44.961 39.053 90.958 1.00 39.65 46 ALA D O 1
ATOM 3686 N N . ARG D 1 47 ? 44.722 41.289 90.897 1.00 38.56 47 ARG D N 1
ATOM 3687 C CA . ARG D 1 47 ? 43.450 41.294 91.608 1.00 39.18 47 ARG D CA 1
ATOM 3688 C C . ARG D 1 47 ? 42.816 42.665 91.412 1.00 38.60 47 ARG D C 1
ATOM 3689 O O . ARG D 1 47 ? 43.517 43.643 91.134 1.00 36.94 47 ARG D O 1
ATOM 3697 N N . VAL D 1 48 ? 41.495 42.738 91.545 1.00 44.30 48 VAL D N 1
ATOM 3698 C CA . VAL D 1 48 ? 40.790 44.002 91.366 1.00 44.50 48 VAL D CA 1
ATOM 3699 C C . VAL D 1 48 ? 41.416 45.105 92.214 1.00 45.84 48 VAL D C 1
ATOM 3700 O O . VAL D 1 48 ? 41.602 44.947 93.424 1.00 45.81 48 VAL D O 1
ATOM 3704 N N . GLY D 1 49 ? 41.748 46.218 91.567 1.00 47.26 49 GLY D N 1
ATOM 3705 C CA . GLY D 1 49 ? 42.366 47.325 92.269 1.00 48.73 49 GLY D CA 1
ATOM 3706 C C . GLY D 1 49 ? 43.868 47.136 92.381 1.00 49.05 49 GLY D C 1
ATOM 3707 O O . GLY D 1 49 ? 44.596 48.069 92.726 1.00 49.95 49 GLY D O 1
ATOM 3708 N N . GLY D 1 50 ? 44.332 45.922 92.095 1.00 42.85 50 GLY D N 1
ATOM 3709 C CA . GLY D 1 50 ? 45.754 45.637 92.156 1.00 44.17 50 GLY D CA 1
ATOM 3710 C C . GLY D 1 50 ? 46.541 46.452 91.143 1.00 44.51 50 GLY D C 1
ATOM 3711 O O . GLY D 1 50 ? 46.049 46.737 90.050 1.00 43.61 50 GLY D O 1
ATOM 3712 N N . ALA D 1 51 ? 47.768 46.823 91.507 1.00 45.91 51 ALA D N 1
ATOM 3713 C CA . ALA D 1 51 ? 48.628 47.621 90.638 1.00 46.67 51 ALA D CA 1
ATOM 3714 C C . ALA D 1 51 ? 49.389 46.779 89.614 1.00 47.63 51 ALA D C 1
ATOM 3715 O O . ALA D 1 51 ? 49.789 45.642 89.876 1.00 45.27 51 ALA D O 1
ATOM 3717 N N . TYR D 1 52 ? 49.600 47.390 88.455 1.00 49.63 52 TYR D N 1
ATOM 3718 C CA . TYR D 1 52 ? 50.257 46.782 87.304 1.00 51.57 52 TYR D CA 1
ATOM 3719 C C . TYR D 1 52 ? 51.404 47.710 86.883 1.00 50.24 52 TYR D C 1
ATOM 3720 O O . TYR D 1 52 ? 51.201 48.912 86.725 1.00 48.66 52 TYR D O 1
ATOM 3729 N N . LYS D 1 53 ? 52.606 47.170 86.709 1.00 51.12 53 LYS D N 1
ATOM 3730 C CA . LYS D 1 53 ? 53.722 48.015 86.298 1.00 50.55 53 LYS D CA 1
ATOM 3731 C C . LYS D 1 53 ? 54.842 47.272 85.578 1.00 49.91 53 LYS D C 1
ATOM 3732 O O . LYS D 1 53 ? 55.377 46.278 86.073 1.00 48.96 53 LYS D O 1
ATOM 3746 N N . GLU D 1 55 ? 57.891 47.712 81.921 1.00 43.36 55 GLU D N 1
ATOM 3747 C CA . GLU D 1 55 ? 58.512 48.583 80.946 1.00 42.35 55 GLU D CA 1
ATOM 3748 C C . GLU D 1 55 ? 59.087 47.790 79.792 1.00 38.28 55 GLU D C 1
ATOM 3749 O O . GLU D 1 55 ? 59.598 46.686 79.974 1.00 37.50 55 GLU D O 1
ATOM 3755 N N . PHE D 1 56 ? 58.961 48.355 78.598 1.00 33.55 56 PHE D N 1
ATOM 3756 C CA . PHE D 1 56 ? 59.495 47.733 77.406 1.00 32.74 56 PHE D CA 1
ATOM 3757 C C . PHE D 1 56 ? 60.807 48.435 77.110 1.00 31.61 56 PHE D C 1
ATOM 3758 O O . PHE D 1 56 ? 60.902 49.656 77.238 1.00 32.85 56 PHE D O 1
ATOM 3766 N N . LEU D 1 57 ? 61.818 47.664 76.738 1.00 32.11 57 LEU D N 1
ATOM 3767 C CA . LEU D 1 57 ? 63.106 48.233 76.372 1.00 30.21 57 LEU D CA 1
ATOM 3768 C C . LEU D 1 57 ? 63.430 47.730 74.976 1.00 27.19 57 LEU D C 1
ATOM 3769 O O . LEU D 1 57 ? 63.314 46.538 74.706 1.00 24.83 57 LEU D O 1
ATOM 3774 N N . ALA D 1 58 ? 63.801 48.643 74.086 1.00 27.99 58 ALA D N 1
ATOM 3775 C CA . ALA D 1 58 ? 64.185 48.267 72.729 1.00 26.04 58 ALA D CA 1
ATOM 3776 C C . ALA D 1 58 ? 65.540 47.608 72.965 1.00 25.44 58 ALA D C 1
ATOM 3777 O O . ALA D 1 58 ? 66.429 48.221 73.549 1.00 25.79 58 ALA D O 1
ATOM 3779 N N . PHE D 1 59 ? 65.714 46.364 72.539 1.00 24.34 59 PHE D N 1
ATOM 3780 C CA . PHE D 1 59 ? 66.987 45.712 72.811 1.00 24.36 59 PHE D CA 1
ATOM 3781 C C . PHE D 1 59 ? 68.203 46.358 72.153 1.00 26.08 59 PHE D C 1
ATOM 3782 O O . PHE D 1 59 ? 69.272 46.405 72.749 1.00 26.95 59 PHE D O 1
ATOM 3790 N N . ALA D 1 60 ? 68.045 46.860 70.936 1.00 29.52 60 ALA D N 1
ATOM 3791 C CA . ALA D 1 60 ? 69.173 47.449 70.226 1.00 32.55 60 ALA D CA 1
ATOM 3792 C C . ALA D 1 60 ? 69.687 48.748 70.835 1.00 34.77 60 ALA D C 1
ATOM 3793 O O . ALA D 1 60 ? 70.887 48.901 71.051 1.00 35.27 60 ALA D O 1
ATOM 3795 N N . SER D 1 61 ? 68.777 49.671 71.128 1.00 33.82 61 SER D N 1
ATOM 3796 C CA . SER D 1 61 ? 69.144 50.967 71.682 1.00 34.51 61 SER D CA 1
ATOM 3797 C C . SER D 1 61 ? 69.098 51.028 73.203 1.00 35.33 61 SER D C 1
ATOM 3798 O O . SER D 1 61 ? 69.798 51.829 73.817 1.00 35.33 61 SER D O 1
ATOM 3801 N N . GLY D 1 62 ? 68.277 50.184 73.812 1.00 36.83 62 GLY D N 1
ATOM 3802 C CA . GLY D 1 62 ? 68.164 50.203 75.259 1.00 38.22 62 GLY D CA 1
ATOM 3803 C C . GLY D 1 62 ? 67.154 51.245 75.715 1.00 40.12 62 GLY D C 1
ATOM 3804 O O . GLY D 1 62 ? 66.996 51.491 76.911 1.00 39.44 62 GLY D O 1
ATOM 3805 N N . GLN D 1 63 ? 66.477 51.864 74.751 1.00 37.95 63 GLN D N 1
ATOM 3806 C CA . GLN D 1 63 ? 65.457 52.879 75.021 1.00 40.48 63 GLN D CA 1
ATOM 3807 C C . GLN D 1 63 ? 64.329 52.289 75.875 1.00 40.83 63 GLN D C 1
ATOM 3808 O O . GLN D 1 63 ? 63.711 51.292 75.501 1.00 38.45 63 GLN D O 1
ATOM 3814 N N . LYS D 1 64 ? 64.061 52.916 77.016 1.00 42.29 64 LYS D N 1
ATOM 3815 C CA . LYS D 1 64 ? 63.024 52.441 77.919 1.00 43.77 64 LYS D CA 1
ATOM 3816 C C . LYS D 1 64 ? 61.663 53.090 77.696 1.00 42.83 64 LYS D C 1
ATOM 3817 O O . LYS D 1 64 ? 61.563 54.238 77.262 1.00 41.50 64 LYS D O 1
ATOM 3823 N N . HIS D 1 65 ? 60.620 52.328 78.007 1.00 42.63 65 HIS D N 1
ATOM 3824 C CA . HIS D 1 65 ? 59.241 52.779 77.887 1.00 42.97 65 HIS D CA 1
ATOM 3825 C C . HIS D 1 65 ? 58.467 52.136 79.027 1.00 42.10 65 HIS D C 1
ATOM 3826 O O . HIS D 1 65 ? 58.079 50.972 78.947 1.00 41.54 65 HIS D O 1
ATOM 3833 N N . ALA D 1 66 ? 58.254 52.894 80.095 1.00 44.56 66 ALA D N 1
ATOM 3834 C CA . ALA D 1 66 ? 57.537 52.375 81.248 1.00 43.48 66 ALA D CA 1
ATOM 3835 C C . ALA D 1 66 ? 56.048 52.635 81.120 1.00 42.59 66 ALA D C 1
ATOM 3836 O O . ALA D 1 66 ? 55.630 53.633 80.539 1.00 43.81 66 ALA D O 1
ATOM 3838 N N . PHE D 1 67 ? 55.251 51.714 81.647 1.00 41.70 67 PHE D N 1
ATOM 3839 C CA . PHE D 1 67 ? 53.803 51.854 81.620 1.00 40.41 67 PHE D CA 1
ATOM 3840 C C . PHE D 1 67 ? 53.214 51.035 82.744 1.00 39.21 67 PHE D C 1
ATOM 3841 O O . PHE D 1 67 ? 53.852 50.114 83.255 1.00 38.88 67 PHE D O 1
ATOM 3849 N N . GLY D 1 68 ? 51.992 51.372 83.126 1.00 34.50 68 GLY D N 1
ATOM 3850 C CA . GLY D 1 68 ? 51.341 50.648 84.200 1.00 34.56 68 GLY D CA 1
ATOM 3851 C C . GLY D 1 68 ? 49.874 50.990 84.315 1.00 33.39 68 GLY D C 1
ATOM 3852 O O . GLY D 1 68 ? 49.367 51.860 83.601 1.00 31.61 68 GLY D O 1
ATOM 3853 N N . GLY D 1 69 ? 49.189 50.306 85.222 1.00 33.94 69 GLY D N 1
ATOM 3854 C CA . GLY D 1 69 ? 47.776 50.558 85.402 1.00 35.23 69 GLY D CA 1
ATOM 3855 C C . GLY D 1 69 ? 47.197 49.731 86.526 1.00 35.87 69 GLY D C 1
ATOM 3856 O O . GLY D 1 69 ? 47.921 49.184 87.353 1.00 34.69 69 GLY D O 1
ATOM 3857 N N . ARG D 1 70 ? 45.877 49.632 86.543 1.00 37.87 70 ARG D N 1
ATOM 3858 C CA . ARG D 1 70 ? 45.184 48.882 87.574 1.00 40.22 70 ARG D CA 1
ATOM 3859 C C . ARG D 1 70 ? 44.223 47.882 86.950 1.00 39.40 70 ARG D C 1
ATOM 3860 O O . ARG D 1 70 ? 43.627 48.147 85.903 1.00 37.95 70 ARG D O 1
ATOM 3868 N N . TYR D 1 71 ? 44.088 46.727 87.588 1.00 43.58 71 TYR D N 1
ATOM 3869 C CA . TYR D 1 71 ? 43.159 45.716 87.111 1.00 43.66 71 TYR D CA 1
ATOM 3870 C C . TYR D 1 71 ? 41.801 46.134 87.654 1.00 45.13 71 TYR D C 1
ATOM 3871 O O . TYR D 1 71 ? 41.613 46.215 88.869 1.00 44.70 71 TYR D O 1
ATOM 3880 N N . LEU D 1 72 ? 40.864 46.415 86.756 1.00 42.79 72 LEU D N 1
ATOM 3881 C CA . LEU D 1 72 ? 39.528 46.833 87.158 1.00 42.81 72 LEU D CA 1
ATOM 3882 C C . LEU D 1 72 ? 38.567 45.653 87.256 1.00 43.76 72 LEU D C 1
ATOM 3883 O O . LEU D 1 72 ? 37.701 45.619 88.128 1.00 45.18 72 LEU D O 1
ATOM 3888 N N . GLU D 1 73 ? 38.721 44.682 86.362 1.00 40.15 73 GLU D N 1
ATOM 3889 C CA . GLU D 1 73 ? 37.834 43.527 86.352 1.00 40.96 73 GLU D CA 1
ATOM 3890 C C . GLU D 1 73 ? 38.594 42.258 85.977 1.00 40.94 73 GLU D C 1
ATOM 3891 O O . GLU D 1 73 ? 39.408 42.260 85.048 1.00 40.54 73 GLU D O 1
ATOM 3897 N N . LEU D 1 74 ? 38.329 41.179 86.709 1.00 44.06 74 LEU D N 1
ATOM 3898 C CA . LEU D 1 74 ? 38.984 39.899 86.470 1.00 43.81 74 LEU D CA 1
ATOM 3899 C C . LEU D 1 74 ? 38.019 38.734 86.649 1.00 44.59 74 LEU D C 1
ATOM 3900 O O . LEU D 1 74 ? 37.607 38.432 87.765 1.00 44.45 74 LEU D O 1
ATOM 3905 N N . VAL D 1 75 ? 37.663 38.086 85.547 1.00 37.10 75 VAL D N 1
ATOM 3906 C CA . VAL D 1 75 ? 36.766 36.940 85.576 1.00 36.29 75 VAL D CA 1
ATOM 3907 C C . VAL D 1 75 ? 37.473 35.784 84.878 1.00 36.12 75 VAL D C 1
ATOM 3908 O O . VAL D 1 75 ? 37.576 35.759 83.651 1.00 34.22 75 VAL D O 1
ATOM 3912 N N . PRO D 1 76 ? 37.963 34.806 85.656 1.00 46.07 76 PRO D N 1
ATOM 3913 C CA . PRO D 1 76 ? 38.672 33.631 85.145 1.00 45.30 76 PRO D CA 1
ATOM 3914 C C . PRO D 1 76 ? 38.152 33.063 83.833 1.00 44.86 76 PRO D C 1
ATOM 3915 O O . PRO D 1 76 ? 36.971 32.743 83.704 1.00 44.84 76 PRO D O 1
ATOM 3919 N N . GLY D 1 77 ? 39.059 32.959 82.863 1.00 36.68 77 GLY D N 1
ATOM 3920 C CA . GLY D 1 77 ? 38.739 32.412 81.556 1.00 33.51 77 GLY D CA 1
ATOM 3921 C C . GLY D 1 77 ? 37.688 33.127 80.731 1.00 32.61 77 GLY D C 1
ATOM 3922 O O . GLY D 1 77 ? 37.206 32.581 79.740 1.00 31.65 77 GLY D O 1
ATOM 3923 N N . GLU D 1 78 ? 37.347 34.354 81.101 1.00 34.89 78 GLU D N 1
ATOM 3924 C CA . GLU D 1 78 ? 36.317 35.073 80.371 1.00 35.41 78 GLU D CA 1
ATOM 3925 C C . GLU D 1 78 ? 36.544 36.549 80.112 1.00 35.34 78 GLU D C 1
ATOM 3926 O O . GLU D 1 78 ? 36.186 37.048 79.045 1.00 34.19 78 GLU D O 1
ATOM 3932 N N . ARG D 1 79 ? 37.107 37.261 81.082 1.00 36.72 79 ARG D N 1
ATOM 3933 C CA . ARG D 1 79 ? 37.264 38.696 80.909 1.00 37.67 79 ARG D CA 1
ATOM 3934 C C . ARG D 1 79 ? 38.327 39.356 81.777 1.00 38.14 79 ARG D C 1
ATOM 3935 O O . ARG D 1 79 ? 38.521 38.992 82.942 1.00 38.15 79 ARG D O 1
ATOM 3943 N N . ILE D 1 80 ? 39.013 40.333 81.192 1.00 35.28 80 ILE D N 1
ATOM 3944 C CA . ILE D 1 80 ? 40.037 41.089 81.899 1.00 35.44 80 ILE D CA 1
ATOM 3945 C C . ILE D 1 80 ? 39.923 42.537 81.460 1.00 36.03 80 ILE D C 1
ATOM 3946 O O . ILE D 1 80 ? 39.856 42.829 80.268 1.00 35.35 80 ILE D O 1
ATOM 3951 N N . ARG D 1 81 ? 39.894 43.442 82.427 1.00 34.15 81 ARG D N 1
ATOM 3952 C CA . ARG D 1 81 ? 39.786 44.858 82.127 1.00 34.00 81 ARG D CA 1
ATOM 3953 C C . ARG D 1 81 ? 40.760 45.603 83.029 1.00 34.05 81 ARG D C 1
ATOM 3954 O O . ARG D 1 81 ? 40.665 45.535 84.258 1.00 33.30 81 ARG D O 1
ATOM 3962 N N . TYR D 1 82 ? 41.717 46.292 82.415 1.00 29.35 82 TYR D N 1
ATOM 3963 C CA . TYR D 1 82 ? 42.706 47.048 83.174 1.00 30.40 82 TYR D CA 1
ATOM 3964 C C . TYR D 1 82 ? 42.996 48.377 82.493 1.00 30.44 82 TYR D C 1
ATOM 3965 O O . TYR D 1 82 ? 42.736 48.540 81.298 1.00 30.30 82 TYR D O 1
ATOM 3974 N N . THR D 1 83 ? 43.512 49.332 83.259 1.00 29.55 83 THR D N 1
ATOM 3975 C CA . THR D 1 83 ? 43.855 50.634 82.712 1.00 31.24 83 THR D CA 1
ATOM 3976 C C . THR D 1 83 ? 45.319 50.551 82.300 1.00 32.55 83 THR D C 1
ATOM 3977 O O . THR D 1 83 ? 46.063 49.695 82.784 1.00 32.48 83 THR D O 1
ATOM 3981 N N . ASP D 1 84 ? 45.734 51.433 81.406 1.00 33.29 84 ASP D N 1
ATOM 3982 C CA . ASP D 1 84 ? 47.113 51.426 80.958 1.00 36.05 84 ASP D CA 1
ATOM 3983 C C . ASP D 1 84 ? 47.522 52.847 80.643 1.00 38.23 84 ASP D C 1
ATOM 3984 O O . ASP D 1 84 ? 46.762 53.593 80.029 1.00 38.44 84 ASP D O 1
ATOM 3989 N N . ARG D 1 85 ? 48.720 53.224 81.071 1.00 39.70 85 ARG D N 1
ATOM 3990 C CA . ARG D 1 85 ? 49.232 54.563 80.810 1.00 43.98 85 ARG D CA 1
ATOM 3991 C C . ARG D 1 85 ? 50.759 54.561 80.776 1.00 44.80 85 ARG D C 1
ATOM 3992 O O . ARG D 1 85 ? 51.401 53.975 81.644 1.00 43.69 85 ARG D O 1
ATOM 4000 N N . PHE D 1 86 ? 51.330 55.196 79.754 1.00 48.50 86 PHE D N 1
ATOM 4001 C CA . PHE D 1 86 ? 52.782 55.294 79.612 1.00 52.00 86 PHE D CA 1
ATOM 4002 C C . PHE D 1 86 ? 53.286 56.492 80.416 1.00 53.76 86 PHE D C 1
ATOM 4003 O O . PHE D 1 86 ? 52.599 57.512 80.513 1.00 53.35 86 PHE D O 1
ATOM 4011 N N . ASP D 1 87 ? 54.478 56.371 80.993 1.00 63.64 87 ASP D N 1
ATOM 4012 C CA . ASP D 1 87 ? 55.054 57.462 81.779 1.00 66.48 87 ASP D CA 1
ATOM 4013 C C . ASP D 1 87 ? 55.632 58.547 80.881 1.00 68.20 87 ASP D C 1
ATOM 4014 O O . ASP D 1 87 ? 56.849 58.668 80.745 1.00 68.14 87 ASP D O 1
ATOM 4019 N N . ASP D 1 88 ? 54.755 59.338 80.272 1.00 73.55 88 ASP D N 1
ATOM 4020 C CA . ASP D 1 88 ? 55.194 60.407 79.386 1.00 75.38 88 ASP D CA 1
ATOM 4021 C C . ASP D 1 88 ? 54.443 61.703 79.633 1.00 75.56 88 ASP D C 1
ATOM 4022 O O . ASP D 1 88 ? 53.261 61.695 79.976 1.00 75.41 88 ASP D O 1
ATOM 4027 N N . ALA D 1 89 ? 55.142 62.818 79.456 1.00 76.84 89 ALA D N 1
ATOM 4028 C CA . ALA D 1 89 ? 54.537 64.128 79.628 1.00 77.13 89 ALA D CA 1
ATOM 4029 C C . ALA D 1 89 ? 53.595 64.332 78.448 1.00 76.84 89 ALA D C 1
ATOM 4030 O O . ALA D 1 89 ? 53.745 63.688 77.408 1.00 77.91 89 ALA D O 1
ATOM 4032 N N . GLY D 1 90 ? 52.626 65.224 78.610 1.00 73.83 90 GLY D N 1
ATOM 4033 C CA . GLY D 1 90 ? 51.681 65.478 77.539 1.00 73.11 90 GLY D CA 1
ATOM 4034 C C . GLY D 1 90 ? 50.666 64.358 77.426 1.00 72.47 90 GLY D C 1
ATOM 4035 O O . GLY D 1 90 ? 49.767 64.407 76.586 1.00 72.48 90 GLY D O 1
ATOM 4036 N N . LEU D 1 91 ? 50.814 63.347 78.278 1.00 68.05 91 LEU D N 1
ATOM 4037 C CA . LEU D 1 91 ? 49.914 62.199 78.288 1.00 67.21 91 LEU D CA 1
ATOM 4038 C C . LEU D 1 91 ? 49.421 61.920 79.708 1.00 65.90 91 LEU D C 1
ATOM 4039 O O . LEU D 1 91 ? 49.752 60.888 80.295 1.00 65.30 91 LEU D O 1
ATOM 4044 N N . PRO D 1 92 ? 48.620 62.838 80.277 1.00 69.66 92 PRO D N 1
ATOM 4045 C CA . PRO D 1 92 ? 48.090 62.671 81.636 1.00 68.31 92 PRO D CA 1
ATOM 4046 C C . PRO D 1 92 ? 47.019 61.579 81.757 1.00 66.96 92 PRO D C 1
ATOM 4047 O O . PRO D 1 92 ? 46.976 60.847 82.747 1.00 66.07 92 PRO D O 1
ATOM 4051 N N . GLY D 1 93 ? 46.161 61.476 80.745 1.00 62.35 93 GLY D N 1
ATOM 4052 C CA . GLY D 1 93 ? 45.102 60.482 80.769 1.00 60.48 93 GLY D CA 1
ATOM 4053 C C . GLY D 1 93 ? 45.568 59.055 80.536 1.00 59.41 93 GLY D C 1
ATOM 4054 O O . GLY D 1 93 ? 46.674 58.823 80.043 1.00 58.55 93 GLY D O 1
ATOM 4055 N N . ASP D 1 94 ? 44.722 58.090 80.894 1.00 48.40 94 ASP D N 1
ATOM 4056 C CA . ASP D 1 94 ? 45.063 56.688 80.709 1.00 46.68 94 ASP D CA 1
ATOM 4057 C C . ASP D 1 94 ? 44.109 55.983 79.756 1.00 44.25 94 ASP D C 1
ATOM 4058 O O . ASP D 1 94 ? 43.070 56.522 79.384 1.00 43.10 94 ASP D O 1
ATOM 4071 N N . ILE D 1 96 ? 42.022 52.213 78.634 1.00 33.81 96 ILE D N 1
ATOM 4072 C CA . ILE D 1 96 ? 41.354 51.050 79.222 1.00 33.03 96 ILE D CA 1
ATOM 4073 C C . ILE D 1 96 ? 41.270 49.982 78.151 1.00 31.77 96 ILE D C 1
ATOM 4074 O O . ILE D 1 96 ? 40.804 50.244 77.042 1.00 31.78 96 ILE D O 1
ATOM 4079 N N . THR D 1 97 ? 41.722 48.781 78.469 1.00 35.68 97 THR D N 1
ATOM 4080 C CA . THR D 1 97 ? 41.664 47.700 77.504 1.00 35.94 97 THR D CA 1
ATOM 4081 C C . THR D 1 97 ? 40.927 46.533 78.129 1.00 34.98 97 THR D C 1
ATOM 4082 O O . THR D 1 97 ? 41.162 46.185 79.294 1.00 35.13 97 THR D O 1
ATOM 4086 N N . THR D 1 98 ? 40.004 45.953 77.371 1.00 34.77 98 THR D N 1
ATOM 4087 C CA . THR D 1 98 ? 39.251 44.824 77.879 1.00 34.35 98 THR D CA 1
ATOM 4088 C C . THR D 1 98 ? 39.458 43.618 76.975 1.00 33.42 98 THR D C 1
ATOM 4089 O O . THR D 1 98 ? 39.323 43.693 75.746 1.00 32.19 98 THR D O 1
ATOM 4093 N N . ILE D 1 99 ? 39.831 42.512 77.603 1.00 30.70 99 ILE D N 1
ATOM 4094 C CA . ILE D 1 99 ? 40.065 41.261 76.909 1.00 30.21 99 ILE D CA 1
ATOM 4095 C C . ILE D 1 99 ? 38.871 40.351 77.196 1.00 31.14 99 ILE D C 1
ATOM 4096 O O . ILE D 1 99 ? 38.474 40.198 78.352 1.00 30.54 99 ILE D O 1
ATOM 4101 N N . THR D 1 100 ? 38.284 39.767 76.154 1.00 29.76 100 THR D N 1
ATOM 4102 C CA . THR D 1 100 ? 37.150 38.868 76.353 1.00 31.11 100 THR D CA 1
ATOM 4103 C C . THR D 1 100 ? 37.430 37.537 75.681 1.00 29.89 100 THR D C 1
ATOM 4104 O O . THR D 1 100 ? 37.873 37.483 74.532 1.00 28.16 100 THR D O 1
ATOM 4108 N N . LEU D 1 101 ? 37.174 36.464 76.413 1.00 31.86 101 LEU D N 1
ATOM 4109 C CA . LEU D 1 101 ? 37.400 35.122 75.911 1.00 34.00 101 LEU D CA 1
ATOM 4110 C C . LEU D 1 101 ? 36.122 34.295 75.957 1.00 35.04 101 LEU D C 1
ATOM 4111 O O . LEU D 1 101 ? 35.279 34.477 76.839 1.00 36.90 101 LEU D O 1
ATOM 4116 N N . ALA D 1 102 ? 35.979 33.401 74.988 1.00 34.06 102 ALA D N 1
ATOM 4117 C CA . ALA D 1 102 ? 34.825 32.521 74.911 1.00 33.76 102 ALA D CA 1
ATOM 4118 C C . ALA D 1 102 ? 35.343 31.201 74.378 1.00 34.00 102 ALA D C 1
ATOM 4119 O O . ALA D 1 102 ? 36.284 31.168 73.585 1.00 33.13 102 ALA D O 1
ATOM 4121 N N . PRO D 1 103 ? 34.742 30.088 74.811 1.00 33.72 103 PRO D N 1
ATOM 4122 C CA . PRO D 1 103 ? 35.222 28.797 74.316 1.00 32.87 103 PRO D CA 1
ATOM 4123 C C . PRO D 1 103 ? 34.816 28.499 72.880 1.00 32.78 103 PRO D C 1
ATOM 4124 O O . PRO D 1 103 ? 33.869 29.074 72.361 1.00 33.13 103 PRO D O 1
ATOM 4128 N N . LEU D 1 104 ? 35.573 27.611 72.244 1.00 32.66 104 LEU D N 1
ATOM 4129 C CA . LEU D 1 104 ? 35.322 27.158 70.879 1.00 34.26 104 LEU D CA 1
ATOM 4130 C C . LEU D 1 104 ? 35.831 25.727 70.896 1.00 35.21 104 LEU D C 1
ATOM 4131 O O . LEU D 1 104 ? 36.707 25.396 71.692 1.00 35.10 104 LEU D O 1
ATOM 4136 N N . SER D 1 105 ? 35.303 24.877 70.029 1.00 40.38 105 SER D N 1
ATOM 4137 C CA . SER D 1 105 ? 35.754 23.496 70.024 1.00 42.59 105 SER D CA 1
ATOM 4138 C C . SER D 1 105 ? 37.241 23.420 69.694 1.00 42.40 105 SER D C 1
ATOM 4139 O O . SER D 1 105 ? 37.942 22.530 70.170 1.00 44.04 105 SER D O 1
ATOM 4142 N N . CYS D 1 106 ? 37.718 24.359 68.882 1.00 42.91 106 CYS D N 1
ATOM 4143 C CA . CYS D 1 106 ? 39.125 24.387 68.494 1.00 42.24 106 CYS D CA 1
ATOM 4144 C C . CYS D 1 106 ? 39.974 24.991 69.605 1.00 40.42 106 CYS D C 1
ATOM 4145 O O . CYS D 1 106 ? 41.194 24.825 69.619 1.00 41.38 106 CYS D O 1
ATOM 4148 N N . GLY D 1 107 ? 39.332 25.697 70.532 1.00 36.70 107 GLY D N 1
ATOM 4149 C CA . GLY D 1 107 ? 40.069 26.311 71.623 1.00 33.74 107 GLY D CA 1
ATOM 4150 C C . GLY D 1 107 ? 39.391 27.538 72.200 1.00 34.98 107 GLY D C 1
ATOM 4151 O O . GLY D 1 107 ? 38.524 27.423 73.069 1.00 33.77 107 GLY D O 1
ATOM 4152 N N . ALA D 1 108 ? 39.763 28.723 71.719 1.00 30.48 108 ALA D N 1
ATOM 4153 C CA . ALA D 1 108 ? 39.158 29.935 72.248 1.00 28.60 108 ALA D CA 1
ATOM 4154 C C . ALA D 1 108 ? 39.084 31.108 71.284 1.00 29.36 108 ALA D C 1
ATOM 4155 O O . ALA D 1 108 ? 39.908 31.255 70.372 1.00 27.33 108 ALA D O 1
ATOM 4157 N N . ASP D 1 109 ? 38.073 31.941 71.502 1.00 29.25 109 ASP D N 1
ATOM 4158 C CA . ASP D 1 109 ? 37.890 33.135 70.705 1.00 29.25 109 ASP D CA 1
ATOM 4159 C C . ASP D 1 109 ? 38.332 34.305 71.577 1.00 28.51 109 ASP D C 1
ATOM 4160 O O . ASP D 1 109 ? 37.842 34.494 72.691 1.00 27.73 109 ASP D O 1
ATOM 4165 N N . LEU D 1 110 ? 39.281 35.077 71.071 1.00 27.23 110 LEU D N 1
ATOM 4166 C CA . LEU D 1 110 ? 39.808 36.220 71.804 1.00 26.24 110 LEU D CA 1
ATOM 4167 C C . LEU D 1 110 ? 39.452 37.556 71.155 1.00 28.31 110 LEU D C 1
ATOM 4168 O O . LEU D 1 110 ? 39.638 37.742 69.947 1.00 27.67 110 LEU D O 1
ATOM 4173 N N . SER D 1 111 ? 38.946 38.482 71.964 1.00 26.91 111 SER D N 1
ATOM 4174 C CA . SER D 1 111 ? 38.595 39.812 71.489 1.00 29.18 111 SER D CA 1
ATOM 4175 C C . SER D 1 111 ? 39.283 40.802 72.408 1.00 29.69 111 SER D C 1
ATOM 4176 O O . SER D 1 111 ? 39.229 40.669 73.627 1.00 30.98 111 SER D O 1
ATOM 4179 N N . ILE D 1 112 ? 39.935 41.792 71.820 1.00 27.86 112 ILE D N 1
ATOM 4180 C CA . ILE D 1 112 ? 40.638 42.798 72.594 1.00 28.07 112 ILE D CA 1
ATOM 4181 C C . ILE D 1 112 ? 40.148 44.151 72.118 1.00 29.12 112 ILE D C 1
ATOM 4182 O O . ILE D 1 112 ? 39.952 44.360 70.917 1.00 26.49 112 ILE D O 1
ATOM 4187 N N . VAL D 1 113 ? 39.926 45.057 73.065 1.00 31.21 113 VAL D N 1
ATOM 4188 C CA . VAL D 1 113 ? 39.483 46.403 72.740 1.00 33.25 113 VAL D CA 1
ATOM 4189 C C . VAL D 1 113 ? 40.272 47.374 73.598 1.00 34.60 113 VAL D C 1
ATOM 4190 O O . VAL D 1 113 ? 40.290 47.262 74.825 1.00 34.74 113 VAL D O 1
ATOM 4194 N N . GLN D 1 114 ? 40.952 48.310 72.948 1.00 31.52 114 GLN D N 1
ATOM 4195 C CA . GLN D 1 114 ? 41.740 49.297 73.667 1.00 34.28 114 GLN D CA 1
ATOM 4196 C C . GLN D 1 114 ? 41.258 50.681 73.274 1.00 36.02 114 GLN D C 1
ATOM 4197 O O . GLN D 1 114 ? 41.399 51.089 72.120 1.00 35.98 114 GLN D O 1
ATOM 4203 N N . GLU D 1 115 ? 40.677 51.403 74.226 1.00 41.04 115 GLU D N 1
ATOM 4204 C CA . GLU D 1 115 ? 40.175 52.744 73.943 1.00 44.09 115 GLU D CA 1
ATOM 4205 C C . GLU D 1 115 ? 40.924 53.803 74.747 1.00 44.42 115 GLU D C 1
ATOM 4206 O O . GLU D 1 115 ? 41.592 53.489 75.734 1.00 44.81 115 GLU D O 1
ATOM 4212 N N . GLY D 1 116 ? 40.826 55.055 74.308 1.00 49.27 116 GLY D N 1
ATOM 4213 C CA . GLY D 1 116 ? 41.504 56.135 75.003 1.00 48.32 116 GLY D CA 1
ATOM 4214 C C . GLY D 1 116 ? 42.931 56.364 74.538 1.00 47.45 116 GLY D C 1
ATOM 4215 O O . GLY D 1 116 ? 43.711 57.038 75.212 1.00 47.79 116 GLY D O 1
ATOM 4216 N N . ILE D 1 117 ? 43.280 55.795 73.390 1.00 38.26 117 ILE D N 1
ATOM 4217 C CA . ILE D 1 117 ? 44.619 55.950 72.840 1.00 37.38 117 ILE D CA 1
ATOM 4218 C C . ILE D 1 117 ? 44.768 57.405 72.381 1.00 39.06 117 ILE D C 1
ATOM 4219 O O . ILE D 1 117 ? 44.011 57.876 71.534 1.00 38.39 117 ILE D O 1
ATOM 4224 N N . PRO D 1 118 ? 45.735 58.140 72.951 1.00 46.24 118 PRO D N 1
ATOM 4225 C CA . PRO D 1 118 ? 45.951 59.541 72.578 1.00 48.90 118 PRO D CA 1
ATOM 4226 C C . PRO D 1 118 ? 46.061 59.733 71.068 1.00 51.11 118 PRO D C 1
ATOM 4227 O O . PRO D 1 118 ? 46.750 58.972 70.389 1.00 52.55 118 PRO D O 1
ATOM 4231 N N . ASP D 1 119 ? 45.378 60.751 70.553 1.00 53.86 119 ASP D N 1
ATOM 4232 C CA . ASP D 1 119 ? 45.390 61.051 69.126 1.00 55.40 119 ASP D CA 1
ATOM 4233 C C . ASP D 1 119 ? 46.800 61.194 68.579 1.00 55.56 119 ASP D C 1
ATOM 4234 O O . ASP D 1 119 ? 47.026 61.058 67.375 1.00 55.23 119 ASP D O 1
ATOM 4239 N N . ALA D 1 120 ? 47.742 61.471 69.473 1.00 54.15 120 ALA D N 1
ATOM 4240 C CA . ALA D 1 120 ? 49.138 61.643 69.099 1.00 53.92 120 ALA D CA 1
ATOM 4241 C C . ALA D 1 120 ? 49.762 60.328 68.644 1.00 53.16 120 ALA D C 1
ATOM 4242 O O . ALA D 1 120 ? 50.687 60.320 67.832 1.00 53.29 120 ALA D O 1
ATOM 4244 N N . ILE D 1 121 ? 49.258 59.220 69.178 1.00 55.29 121 ILE D N 1
ATOM 4245 C CA . ILE D 1 121 ? 49.767 57.898 68.827 1.00 53.74 121 ILE D CA 1
ATOM 4246 C C . ILE D 1 121 ? 48.968 57.361 67.641 1.00 51.52 121 ILE D C 1
ATOM 4247 O O . ILE D 1 121 ? 47.764 57.133 67.747 1.00 51.74 121 ILE D O 1
ATOM 4252 N N . PRO D 1 122 ? 49.625 57.159 66.490 1.00 39.60 122 PRO D N 1
ATOM 4253 C CA . PRO D 1 122 ? 48.878 56.645 65.339 1.00 38.55 122 PRO D CA 1
ATOM 4254 C C . PRO D 1 122 ? 48.350 55.227 65.582 1.00 35.52 122 PRO D C 1
ATOM 4255 O O . PRO D 1 122 ? 49.118 54.299 65.800 1.00 35.87 122 PRO D O 1
ATOM 4259 N N . PRO D 1 123 ? 47.021 55.050 65.548 1.00 43.70 123 PRO D N 1
ATOM 4260 C CA . PRO D 1 123 ? 46.391 53.743 65.769 1.00 42.05 123 PRO D CA 1
ATOM 4261 C C . PRO D 1 123 ? 47.053 52.599 65.003 1.00 41.57 123 PRO D C 1
ATOM 4262 O O . PRO D 1 123 ? 47.150 51.482 65.507 1.00 41.25 123 PRO D O 1
ATOM 4266 N N . GLU D 1 124 ? 47.514 52.879 63.787 1.00 32.08 124 GLU D N 1
ATOM 4267 C CA . GLU D 1 124 ? 48.158 51.851 62.984 1.00 31.52 124 GLU D CA 1
ATOM 4268 C C . GLU D 1 124 ? 49.364 51.244 63.706 1.00 31.31 124 GLU D C 1
ATOM 4269 O O . GLU D 1 124 ? 49.587 50.040 63.634 1.00 27.92 124 GLU D O 1
ATOM 4275 N N . ASN D 1 125 ? 50.136 52.073 64.404 1.00 29.67 125 ASN D N 1
ATOM 4276 C CA . ASN D 1 125 ? 51.307 51.577 65.122 1.00 30.31 125 ASN D CA 1
ATOM 4277 C C . ASN D 1 125 ? 50.892 50.610 66.220 1.00 29.81 125 ASN D C 1
ATOM 4278 O O . ASN D 1 125 ? 51.592 49.633 66.495 1.00 28.50 125 ASN D O 1
ATOM 4283 N N . CYS D 1 126 ? 49.754 50.894 66.847 1.00 30.00 126 CYS D N 1
ATOM 4284 C CA . CYS D 1 126 ? 49.245 50.038 67.910 1.00 30.34 126 CYS D CA 1
ATOM 4285 C C . CYS D 1 126 ? 48.850 48.693 67.331 1.00 28.69 126 CYS D C 1
ATOM 4286 O O . CYS D 1 126 ? 49.082 47.655 67.952 1.00 28.27 126 CYS D O 1
ATOM 4289 N N . TYR D 1 127 ? 48.247 48.710 66.145 1.00 28.62 127 TYR D N 1
ATOM 4290 C CA . TYR D 1 127 ? 47.834 47.472 65.487 1.00 28.10 127 TYR D CA 1
ATOM 4291 C C . TYR D 1 127 ? 49.048 46.591 65.181 1.00 27.70 127 TYR D C 1
ATOM 4292 O O . TYR D 1 127 ? 49.040 45.388 65.452 1.00 26.72 127 TYR D O 1
ATOM 4301 N N . LEU D 1 128 ? 50.087 47.196 64.610 1.00 29.32 128 LEU D N 1
ATOM 4302 C CA . LEU D 1 128 ? 51.304 46.467 64.281 1.00 28.20 128 LEU D CA 1
ATOM 4303 C C . LEU D 1 128 ? 51.867 45.846 65.556 1.00 28.46 128 LEU D C 1
ATOM 4304 O O . LEU D 1 128 ? 52.240 44.672 65.578 1.00 29.20 128 LEU D O 1
ATOM 4309 N N . GLY D 1 129 ? 51.927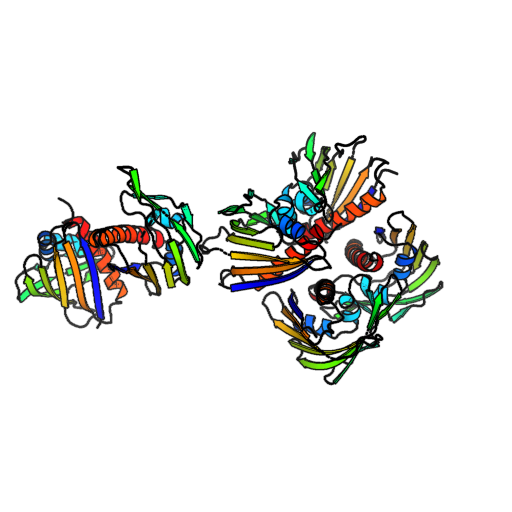 46.650 66.614 1.00 25.58 129 GLY D N 1
ATOM 4310 C CA . GLY D 1 129 ? 52.432 46.161 67.882 1.00 26.33 129 GLY D CA 1
ATOM 4311 C C . GLY D 1 129 ? 51.642 44.948 68.354 1.00 26.01 129 GLY D C 1
ATOM 4312 O O . GLY D 1 129 ? 52.227 43.901 68.631 1.00 25.58 129 GLY D O 1
ATOM 4313 N N . TRP D 1 130 ? 50.318 45.082 68.430 1.00 21.71 130 TRP D N 1
ATOM 4314 C CA . TRP D 1 130 ? 49.466 43.980 68.884 1.00 23.39 130 TRP D CA 1
ATOM 4315 C C . TRP D 1 130 ? 49.555 42.756 67.991 1.00 21.34 130 TRP D C 1
ATOM 4316 O O . TRP D 1 130 ? 49.527 41.630 68.481 1.00 21.72 130 TRP D O 1
ATOM 4327 N N . GLN D 1 131 ? 49.660 42.968 66.681 1.00 20.46 131 GLN D N 1
ATOM 4328 C CA . GLN D 1 131 ? 49.766 41.846 65.761 1.00 21.50 131 GLN D CA 1
ATOM 4329 C C . GLN D 1 131 ? 51.011 41.022 66.087 1.00 20.73 131 GLN D C 1
ATOM 4330 O O . GLN D 1 131 ? 50.988 39.789 66.045 1.00 20.24 131 GLN D O 1
ATOM 4336 N N . GLN D 1 132 ? 52.097 41.702 66.427 1.00 22.50 132 GLN D N 1
ATOM 4337 C CA . GLN D 1 132 ? 53.324 41.003 66.778 1.00 24.50 132 GLN D CA 1
ATOM 4338 C C . GLN D 1 132 ? 53.149 40.295 68.127 1.00 23.17 132 GLN D C 1
ATOM 4339 O O . GLN D 1 132 ? 53.538 39.142 68.284 1.00 23.44 132 GLN D O 1
ATOM 4345 N N . SER D 1 133 ? 52.549 40.983 69.094 1.00 22.34 133 SER D N 1
ATOM 4346 C CA . SER D 1 133 ? 52.338 40.390 70.416 1.00 25.18 133 SER D CA 1
ATOM 4347 C C . SER D 1 133 ? 51.421 39.175 70.338 1.00 24.67 133 SER D C 1
ATOM 4348 O O . SER D 1 133 ? 51.667 38.155 70.987 1.00 25.36 133 SER D O 1
ATOM 4351 N N . LEU D 1 134 ? 50.362 39.287 69.541 1.00 24.00 134 LEU D N 1
ATOM 4352 C CA . LEU D 1 134 ? 49.409 38.194 69.401 1.00 22.56 134 LEU D CA 1
ATOM 4353 C C . LEU D 1 134 ? 50.019 36.948 68.755 1.00 21.31 134 LEU D C 1
ATOM 4354 O O . LEU D 1 134 ? 49.635 35.829 69.100 1.00 18.96 134 LEU D O 1
ATOM 4359 N N . LYS D 1 135 ? 50.958 37.129 67.823 1.00 20.89 135 LYS D N 1
ATOM 4360 C CA . LYS D 1 135 ? 51.610 35.977 67.197 1.00 24.04 135 LYS D CA 1
ATOM 4361 C C . LYS D 1 135 ? 52.471 35.262 68.245 1.00 23.19 135 LYS D C 1
ATOM 4362 O O . LYS D 1 135 ? 52.555 34.033 68.256 1.00 24.46 135 LYS D O 1
ATOM 4368 N N . GLN D 1 136 ? 53.112 36.042 69.113 1.00 22.94 136 GLN D N 1
ATOM 4369 C CA . GLN D 1 136 ? 53.952 35.480 70.172 1.00 23.21 136 GLN D CA 1
ATOM 4370 C C . GLN D 1 136 ? 53.044 34.789 71.191 1.00 22.81 136 GLN D C 1
ATOM 4371 O O . GLN D 1 136 ? 53.383 33.734 71.715 1.00 23.19 136 GLN D O 1
ATOM 4377 N N . LEU D 1 137 ? 51.893 35.393 71.467 1.00 23.69 137 LEU D N 1
ATOM 4378 C CA . LEU D 1 137 ? 50.940 34.811 72.415 1.00 26.43 137 LEU D CA 1
ATOM 4379 C C . LEU D 1 137 ? 50.516 33.419 71.941 1.00 25.69 137 LEU D C 1
ATOM 4380 O O . LEU D 1 137 ? 50.539 32.459 72.704 1.00 27.73 137 LEU D O 1
ATOM 4385 N N . ALA D 1 138 ? 50.137 33.314 70.672 1.00 25.68 138 ALA D N 1
ATOM 4386 C CA . ALA D 1 138 ? 49.715 32.042 70.090 1.00 25.77 138 ALA D CA 1
ATOM 4387 C C . ALA D 1 138 ? 50.782 30.943 70.206 1.00 27.67 138 ALA D C 1
ATOM 4388 O O . ALA D 1 138 ? 50.467 29.789 70.531 1.00 26.51 138 ALA D O 1
ATOM 4390 N N . ALA D 1 139 ? 52.038 31.295 69.933 1.00 27.00 139 ALA D N 1
ATOM 4391 C CA . ALA D 1 139 ? 53.132 30.327 70.010 1.00 28.52 139 ALA D CA 1
ATOM 4392 C C . ALA D 1 139 ? 53.313 29.807 71.434 1.00 27.61 139 ALA D C 1
ATOM 4393 O O . ALA D 1 139 ? 53.732 28.664 71.646 1.00 27.55 139 ALA D O 1
ATOM 4395 N N . LEU D 1 140 ? 53.005 30.652 72.410 1.00 27.95 140 LEU D N 1
ATOM 4396 C CA . LEU D 1 140 ? 53.136 30.262 73.813 1.00 27.63 140 LEU D CA 1
ATOM 4397 C C . LEU D 1 140 ? 51.981 29.395 74.320 1.00 29.10 140 LEU D C 1
ATOM 4398 O O . LEU D 1 140 ? 52.205 28.336 74.915 1.00 30.03 140 LEU D O 1
ATOM 4403 N N . VAL D 1 141 ? 50.754 29.848 74.070 1.00 24.93 141 VAL D N 1
ATOM 4404 C CA . VAL D 1 141 ? 49.543 29.170 74.548 1.00 25.50 141 VAL D CA 1
ATOM 4405 C C . VAL D 1 141 ? 49.014 27.976 73.757 1.00 27.48 141 VAL D C 1
ATOM 4406 O O . VAL D 1 141 ? 48.337 27.114 74.319 1.00 25.68 141 VAL D O 1
ATOM 4410 N N . GLU D 1 142 ? 49.309 27.908 72.465 1.00 30.34 142 GLU D N 1
ATOM 4411 C CA . GLU D 1 142 ? 48.797 26.804 71.660 1.00 33.63 142 GLU D CA 1
ATOM 4412 C C . GLU D 1 142 ? 49.449 25.435 71.878 1.00 35.95 142 GLU D C 1
ATOM 4413 O O . GLU D 1 142 ? 48.782 24.407 71.776 1.00 34.75 142 GLU D O 1
ATOM 4419 N N . PRO D 1 143 ? 50.756 25.397 72.182 1.00 33.89 143 PRO D N 1
ATOM 4420 C CA . PRO D 1 143 ? 51.398 24.094 72.400 1.00 36.13 143 PRO D CA 1
ATOM 4421 C C . PRO D 1 143 ? 50.716 23.229 73.461 1.00 38.06 143 PRO D C 1
ATOM 4422 O O . PRO D 1 143 ? 50.184 23.745 74.446 1.00 37.12 143 PRO D O 1
ATOM 4426 N N . ASP D 1 144 ? 50.756 21.916 73.225 1.00 64.04 144 ASP D N 1
ATOM 4427 C CA . ASP D 1 144 ? 50.174 20.877 74.082 1.00 69.25 144 ASP D CA 1
ATOM 4428 C C . ASP D 1 144 ? 48.650 20.883 74.085 1.00 70.74 144 ASP D C 1
ATOM 4429 O O . ASP D 1 144 ? 48.070 19.958 73.475 1.00 54.37 144 ASP D O 1
ATOM 4434 N N . PRO E 1 2 ? 23.200 72.563 97.347 1.00 63.56 2 PRO E N 1
ATOM 4435 C CA . PRO E 1 2 ? 22.176 73.484 96.808 1.00 63.23 2 PRO E CA 1
ATOM 4436 C C . PRO E 1 2 ? 22.727 74.864 96.457 1.00 61.41 2 PRO E C 1
ATOM 4437 O O . PRO E 1 2 ? 21.999 75.856 96.486 1.00 61.82 2 PRO E O 1
ATOM 4441 N N . ASN E 1 3 ? 24.012 74.926 96.119 1.00 58.69 3 ASN E N 1
ATOM 4442 C CA . ASN E 1 3 ? 24.631 76.193 95.753 1.00 55.27 3 ASN E CA 1
ATOM 4443 C C . ASN E 1 3 ? 25.637 76.064 94.614 1.00 51.38 3 ASN E C 1
ATOM 4444 O O . ASN E 1 3 ? 26.367 75.080 94.527 1.00 51.42 3 ASN E O 1
ATOM 4449 N N . THR E 1 4 ? 25.666 77.072 93.749 1.00 40.60 4 THR E N 1
ATOM 4450 C CA . THR E 1 4 ? 26.563 77.089 92.605 1.00 36.86 4 THR E CA 1
ATOM 4451 C C . THR E 1 4 ? 27.562 78.241 92.673 1.00 36.34 4 THR E C 1
ATOM 4452 O O . THR E 1 4 ? 27.209 79.368 93.022 1.00 35.02 4 THR E O 1
ATOM 4456 N N . ILE E 1 5 ? 28.810 77.937 92.331 1.00 36.12 5 ILE E N 1
ATOM 4457 C CA . ILE E 1 5 ? 29.895 78.911 92.337 1.00 35.04 5 ILE E CA 1
ATOM 4458 C C . ILE E 1 5 ? 30.512 79.011 90.945 1.00 32.63 5 ILE E C 1
ATOM 4459 O O . ILE E 1 5 ? 30.571 78.018 90.217 1.00 32.00 5 ILE E O 1
ATOM 4464 N N . ARG E 1 6 ? 30.961 80.207 90.574 1.00 28.88 6 ARG E N 1
ATOM 4465 C CA . ARG E 1 6 ? 31.581 80.421 89.267 1.00 29.06 6 ARG E CA 1
ATOM 4466 C C . ARG E 1 6 ? 32.899 81.181 89.402 1.00 28.67 6 ARG E C 1
ATOM 4467 O O . ARG E 1 6 ? 32.994 82.161 90.132 1.00 25.97 6 ARG E O 1
ATOM 4475 N N . LEU E 1 7 ? 33.917 80.717 88.693 1.00 32.58 7 LEU E N 1
ATOM 4476 C CA . LEU E 1 7 ? 35.221 81.355 88.751 1.00 31.48 7 LEU E CA 1
ATOM 4477 C C . LEU E 1 7 ? 35.765 81.542 87.355 1.00 29.86 7 LEU E C 1
ATOM 4478 O O . LEU E 1 7 ? 35.543 80.715 86.472 1.00 29.14 7 LEU E O 1
ATOM 4483 N N . HIS E 1 8 ? 36.482 82.637 87.156 1.00 26.25 8 HIS E N 1
ATOM 4484 C CA . HIS E 1 8 ? 37.063 82.908 85.862 1.00 24.77 8 HIS E CA 1
ATOM 4485 C C . HIS E 1 8 ? 38.444 83.527 85.963 1.00 24.29 8 HIS E C 1
ATOM 4486 O O . HIS E 1 8 ? 38.684 84.412 86.784 1.00 23.03 8 HIS E O 1
ATOM 4493 N N . ARG E 1 9 ? 39.351 83.052 85.120 1.00 24.05 9 ARG E N 1
ATOM 4494 C CA . ARG E 1 9 ? 40.690 83.598 85.097 1.00 25.96 9 ARG E CA 1
ATOM 4495 C C . ARG E 1 9 ? 41.386 83.404 83.772 1.00 25.88 9 ARG E C 1
ATOM 4496 O O . ARG E 1 9 ? 41.146 82.433 83.052 1.00 26.36 9 ARG E O 1
ATOM 4504 N N . VAL E 1 10 ? 42.241 84.360 83.443 1.00 25.60 10 VAL E N 1
ATOM 4505 C CA . VAL E 1 10 ? 43.012 84.272 82.224 1.00 23.68 10 VAL E CA 1
ATOM 4506 C C . VAL E 1 10 ? 44.382 83.868 82.712 1.00 23.81 10 VAL E C 1
ATOM 4507 O O . VAL E 1 10 ? 44.892 84.426 83.687 1.00 25.31 10 VAL E O 1
ATOM 4511 N N . LEU E 1 11 ? 44.957 82.873 82.054 1.00 22.29 11 LEU E N 1
ATOM 4512 C CA . LEU E 1 11 ? 46.265 82.357 82.411 1.00 24.81 11 LEU E CA 1
ATOM 4513 C C . LEU E 1 11 ? 47.225 82.542 81.251 1.00 27.12 11 LEU E C 1
ATOM 4514 O O . LEU E 1 11 ? 46.831 82.434 80.081 1.00 26.14 11 LEU E O 1
ATOM 4519 N N . SER E 1 12 ? 48.485 82.810 81.584 1.00 27.23 12 SER E N 1
ATOM 4520 C CA . SER E 1 12 ? 49.521 82.992 80.583 1.00 29.04 12 SER E CA 1
ATOM 4521 C C . SER E 1 12 ? 50.158 81.658 80.278 1.00 29.08 12 SER E C 1
ATOM 4522 O O . SER E 1 12 ? 51.357 81.479 80.464 1.00 29.73 12 SER E O 1
ATOM 4525 N N . ALA E 1 13 ? 49.340 80.719 79.820 1.00 27.46 13 ALA E N 1
ATOM 4526 C CA . ALA E 1 13 ? 49.809 79.383 79.489 1.00 27.92 13 ALA E CA 1
ATOM 4527 C C . ALA E 1 13 ? 48.868 78.794 78.443 1.00 28.57 13 ALA E C 1
ATOM 4528 O O . ALA E 1 13 ? 47.703 79.171 78.359 1.00 27.46 13 ALA E O 1
ATOM 4530 N N . PRO E 1 14 ? 49.364 77.857 77.633 1.00 31.21 14 PRO E N 1
ATOM 4531 C CA . PRO E 1 14 ? 48.503 77.258 76.612 1.00 32.85 14 PRO E CA 1
ATOM 4532 C C . PRO E 1 14 ? 47.460 76.303 77.207 1.00 32.80 14 PRO E C 1
ATOM 4533 O O . PRO E 1 14 ? 47.746 75.563 78.147 1.00 32.49 14 PRO E O 1
ATOM 4537 N N . PRO E 1 15 ? 46.232 76.320 76.666 1.00 34.26 15 PRO E N 1
ATOM 4538 C CA . PRO E 1 15 ? 45.144 75.460 77.138 1.00 33.25 15 PRO E CA 1
ATOM 4539 C C . PRO E 1 15 ? 45.556 74.035 77.498 1.00 33.16 15 PRO E C 1
ATOM 4540 O O . PRO E 1 15 ? 45.139 73.506 78.529 1.00 31.63 15 PRO E O 1
ATOM 4544 N N . GLU E 1 16 ? 46.373 73.416 76.654 1.00 27.77 16 GLU E N 1
ATOM 4545 C CA . GLU E 1 16 ? 46.799 72.043 76.903 1.00 30.03 16 GLU E CA 1
ATOM 4546 C C . GLU E 1 16 ? 47.599 71.878 78.191 1.00 28.66 16 GLU E C 1
ATOM 4547 O O . GLU E 1 16 ? 47.427 70.891 78.907 1.00 27.65 16 GLU E O 1
ATOM 4553 N N . ARG E 1 17 ? 48.462 72.843 78.497 1.00 30.47 17 ARG E N 1
ATOM 4554 C CA . ARG E 1 17 ? 49.264 72.764 79.716 1.00 29.96 17 ARG E CA 1
ATOM 4555 C C . ARG E 1 17 ? 48.353 72.887 80.941 1.00 28.72 17 ARG E C 1
ATOM 4556 O O . ARG E 1 17 ? 48.525 72.161 81.914 1.00 30.12 17 ARG E O 1
ATOM 4564 N N . VAL E 1 18 ? 47.384 73.800 80.890 1.00 28.53 18 VAL E N 1
ATOM 4565 C CA . VAL E 1 18 ? 46.452 73.977 82.004 1.00 26.05 18 VAL E CA 1
ATOM 4566 C C . VAL E 1 18 ? 45.657 72.679 82.177 1.00 27.81 18 VAL E C 1
ATOM 4567 O O . VAL E 1 18 ? 45.463 72.204 83.299 1.00 26.58 18 VAL E O 1
ATOM 4571 N N . TYR E 1 19 ? 45.212 72.106 81.059 1.00 25.61 19 TYR E N 1
ATOM 4572 C CA . TYR E 1 19 ? 44.454 70.847 81.069 1.00 25.27 19 TYR E CA 1
ATOM 4573 C C . TYR E 1 19 ? 45.242 69.769 81.818 1.00 23.94 19 TYR E C 1
ATOM 4574 O O . TYR E 1 19 ? 44.724 69.094 82.701 1.00 24.25 19 TYR E O 1
ATOM 4583 N N . ARG E 1 20 ? 46.504 69.627 81.445 1.00 25.66 20 ARG E N 1
ATOM 4584 C CA . ARG E 1 20 ? 47.403 68.653 82.044 1.00 26.26 20 ARG E CA 1
ATOM 4585 C C . ARG E 1 20 ? 47.490 68.832 83.571 1.00 26.68 20 ARG E C 1
ATOM 4586 O O . ARG E 1 20 ? 47.495 67.854 84.327 1.00 25.55 20 ARG E O 1
ATOM 4594 N N . ALA E 1 21 ? 47.549 70.084 84.018 1.00 25.70 21 ALA E N 1
ATOM 4595 C CA . ALA E 1 21 ? 47.648 70.384 85.445 1.00 26.76 21 ALA E CA 1
ATOM 4596 C C . ALA E 1 21 ? 46.410 69.945 86.235 1.00 27.15 21 ALA E C 1
ATOM 4597 O O . ALA E 1 21 ? 46.479 69.735 87.446 1.00 27.03 21 ALA E O 1
ATOM 4599 N N . PHE E 1 22 ? 45.278 69.800 85.556 1.00 28.22 22 PHE E N 1
ATOM 4600 C CA . PHE E 1 22 ? 44.052 69.386 86.234 1.00 30.60 22 PHE E CA 1
ATOM 4601 C C . PHE E 1 22 ? 43.945 67.873 86.395 1.00 31.57 22 PHE E C 1
ATOM 4602 O O . PHE E 1 22 ? 43.106 67.388 87.151 1.00 33.70 22 PHE E O 1
ATOM 4610 N N . LEU E 1 23 ? 44.804 67.134 85.698 1.00 34.82 23 LEU E N 1
ATOM 4611 C CA . LEU E 1 23 ? 44.774 65.677 85.746 1.00 35.88 23 LEU E CA 1
ATOM 4612 C C . LEU E 1 23 ? 46.034 65.031 86.322 1.00 37.08 23 LEU E C 1
ATOM 4613 O O . LEU E 1 23 ? 45.961 64.001 86.985 1.00 38.50 23 LEU E O 1
ATOM 4618 N N . ASP E 1 24 ? 47.186 65.640 86.061 1.00 31.99 24 ASP E N 1
ATOM 4619 C CA . ASP E 1 24 ? 48.471 65.127 86.540 1.00 30.79 24 ASP E CA 1
ATOM 4620 C C . ASP E 1 24 ? 48.517 65.140 88.076 1.00 29.38 24 ASP E C 1
ATOM 4621 O O . ASP E 1 24 ? 48.512 66.202 88.701 1.00 29.81 24 ASP E O 1
ATOM 4626 N N . PRO E 1 25 ? 48.571 63.949 88.700 1.00 29.51 25 PRO E N 1
ATOM 4627 C CA . PRO E 1 25 ? 48.613 63.769 90.157 1.00 28.91 25 PRO E CA 1
ATOM 4628 C C . PRO E 1 25 ? 49.672 64.599 90.873 1.00 28.20 25 PRO E C 1
ATOM 4629 O O . PRO E 1 25 ? 49.445 65.098 91.979 1.00 29.19 25 PRO E O 1
ATOM 4633 N N . LEU E 1 26 ? 50.833 64.733 90.249 1.00 29.11 26 LEU E N 1
ATOM 4634 C CA . LEU E 1 26 ? 51.926 65.495 90.849 1.00 29.47 26 LEU E CA 1
ATOM 4635 C C . LEU E 1 26 ? 51.600 66.989 90.840 1.00 28.17 26 LEU E C 1
ATOM 4636 O O . LEU E 1 26 ? 51.935 67.718 91.773 1.00 29.91 26 LEU E O 1
ATOM 4641 N N . ALA E 1 27 ? 50.947 67.447 89.778 1.00 24.78 27 ALA E N 1
ATOM 4642 C CA . ALA E 1 27 ? 50.587 68.855 89.685 1.00 23.66 27 ALA E CA 1
ATOM 4643 C C . ALA E 1 27 ? 49.460 69.141 90.665 1.00 23.76 27 ALA E C 1
ATOM 4644 O O . ALA E 1 27 ? 49.494 70.129 91.396 1.00 22.24 27 ALA E O 1
ATOM 4646 N N . LEU E 1 28 ? 48.460 68.268 90.683 1.00 26.47 28 LEU E N 1
ATOM 4647 C CA . LEU E 1 28 ? 47.320 68.446 91.578 1.00 25.30 28 LEU E CA 1
ATOM 4648 C C . LEU E 1 28 ? 47.735 68.514 93.038 1.00 27.16 28 LEU E C 1
ATOM 4649 O O . LEU E 1 28 ? 47.236 69.348 93.801 1.00 27.21 28 LEU E O 1
ATOM 4654 N N . ALA E 1 29 ? 48.643 67.630 93.436 1.00 25.09 29 ALA E N 1
ATOM 4655 C CA . ALA E 1 29 ? 49.090 67.616 94.819 1.00 26.07 29 ALA E CA 1
ATOM 4656 C C . ALA E 1 29 ? 49.755 68.941 95.184 1.00 25.97 29 ALA E C 1
ATOM 4657 O O . ALA E 1 29 ? 49.752 69.340 96.343 1.00 26.34 29 ALA E O 1
ATOM 4659 N N . LYS E 1 30 ? 50.315 69.632 94.199 1.00 23.61 30 LYS E N 1
ATOM 4660 C CA . LYS E 1 30 ? 50.961 70.902 94.483 1.00 23.48 30 LYS E CA 1
ATOM 4661 C C . LYS E 1 30 ? 50.030 72.114 94.456 1.00 24.59 30 LYS E C 1
ATOM 4662 O O . LYS E 1 30 ? 50.088 72.940 95.353 1.00 24.94 30 LYS E O 1
ATOM 4668 N N . TRP E 1 31 ? 49.164 72.223 93.449 1.00 25.49 31 TRP E N 1
ATOM 4669 C CA . TRP E 1 31 ? 48.306 73.404 93.363 1.00 25.09 31 TRP E CA 1
ATOM 4670 C C . TRP E 1 31 ? 46.888 73.317 93.913 1.00 24.71 31 TRP E C 1
ATOM 4671 O O . TRP E 1 31 ? 46.321 74.338 94.283 1.00 26.02 31 TRP E O 1
ATOM 4682 N N . LEU E 1 32 ? 46.313 72.121 93.972 1.00 25.27 32 LEU E N 1
ATOM 4683 C CA . LEU E 1 32 ? 44.940 71.965 94.460 1.00 24.83 32 LEU E CA 1
ATOM 4684 C C . LEU E 1 32 ? 44.668 72.334 95.922 1.00 24.01 32 LEU E C 1
ATOM 4685 O O . LEU E 1 32 ? 43.753 73.110 96.209 1.00 21.82 32 LEU E O 1
ATOM 4690 N N . PRO E 1 33 ? 45.437 71.765 96.872 1.00 24.75 33 PRO E N 1
ATOM 4691 C CA . PRO E 1 33 ? 45.165 72.115 98.271 1.00 24.22 33 PRO E CA 1
ATOM 4692 C C . PRO E 1 33 ? 45.472 73.576 98.581 1.00 24.86 33 PRO E C 1
ATOM 4693 O O . PRO E 1 33 ? 46.549 74.071 98.264 1.00 26.71 33 PRO E O 1
ATOM 4697 N N . PRO E 1 34 ? 44.512 74.289 99.191 1.00 27.03 34 PRO E N 1
ATOM 4698 C CA . PRO E 1 34 ? 44.683 75.700 99.545 1.00 26.98 34 PRO E CA 1
ATOM 4699 C C . PRO E 1 34 ? 45.880 75.903 100.472 1.00 27.08 34 PRO E C 1
ATOM 4700 O O . PRO E 1 34 ? 46.558 74.944 100.853 1.00 24.42 34 PRO E O 1
ATOM 4704 N N . GLU E 1 35 ? 46.133 77.156 100.827 1.00 26.17 35 GLU E N 1
ATOM 4705 C CA . GLU E 1 35 ? 47.242 77.481 101.710 1.00 26.88 35 GLU E CA 1
ATOM 4706 C C . GLU E 1 35 ? 47.080 76.787 103.055 1.00 26.79 35 GLU E C 1
ATOM 4707 O O . GLU E 1 35 ? 45.974 76.725 103.605 1.00 25.74 35 GLU E O 1
ATOM 4713 N N . GLY E 1 36 ? 48.185 76.258 103.573 1.00 25.76 36 GLY E N 1
ATOM 4714 C CA . GLY E 1 36 ? 48.147 75.584 104.855 1.00 22.53 36 GLY E CA 1
ATOM 4715 C C . GLY E 1 36 ? 47.674 74.152 104.752 1.00 24.19 36 GLY E C 1
ATOM 4716 O O . GLY E 1 36 ? 47.628 73.441 105.757 1.00 23.92 36 GLY E O 1
ATOM 4717 N N . PHE E 1 37 ? 47.327 73.721 103.540 1.00 23.70 37 PHE E N 1
ATOM 4718 C CA . PHE E 1 37 ? 46.857 72.358 103.322 1.00 25.98 37 PHE E CA 1
ATOM 4719 C C . PHE E 1 37 ? 47.786 71.569 102.406 1.00 26.35 37 PHE E C 1
ATOM 4720 O O . PHE E 1 37 ? 48.481 72.138 101.564 1.00 25.51 37 PHE E O 1
ATOM 4728 N N . VAL E 1 38 ? 47.803 70.251 102.590 1.00 24.08 38 VAL E N 1
ATOM 4729 C CA . VAL E 1 38 ? 48.594 69.382 101.733 1.00 26.08 38 VAL E CA 1
ATOM 4730 C C . VAL E 1 38 ? 47.584 68.422 101.141 1.00 27.05 38 VAL E C 1
ATOM 4731 O O . VAL E 1 38 ? 46.470 68.311 101.643 1.00 28.15 38 VAL E O 1
ATOM 4735 N N . CYS E 1 39 ? 47.959 67.751 100.065 1.00 30.10 39 CYS E N 1
ATOM 4736 C CA . CYS E 1 39 ? 47.057 66.830 99.398 1.00 32.93 39 CYS E CA 1
ATOM 4737 C C . CYS E 1 39 ? 47.693 65.473 99.141 1.00 35.15 39 CYS E C 1
ATOM 4738 O O . CYS E 1 39 ? 48.832 65.378 98.683 1.00 35.29 39 CYS E O 1
ATOM 4741 N N . LYS E 1 40 ? 46.934 64.427 99.436 1.00 33.82 40 LYS E N 1
ATOM 4742 C CA . LYS E 1 40 ? 47.374 63.059 99.222 1.00 35.89 40 LYS E CA 1
ATOM 4743 C C . LYS E 1 40 ? 46.446 62.488 98.158 1.00 34.83 40 LYS E C 1
ATOM 4744 O O . LYS E 1 40 ? 45.233 62.470 98.333 1.00 35.04 40 LYS E O 1
ATOM 4750 N N . VAL E 1 41 ? 47.016 62.055 97.041 1.00 40.08 41 VAL E N 1
ATOM 4751 C CA . VAL E 1 41 ? 46.227 61.480 95.960 1.00 41.25 41 VAL E CA 1
ATOM 4752 C C . VAL E 1 41 ? 46.136 59.975 96.186 1.00 43.82 41 VAL E C 1
ATOM 4753 O O . VAL E 1 41 ? 47.150 59.276 96.169 1.00 42.83 41 VAL E O 1
ATOM 4757 N N . LEU E 1 42 ? 44.918 59.483 96.400 1.00 44.99 42 LEU E N 1
ATOM 4758 C CA . LEU E 1 42 ? 44.698 58.065 96.657 1.00 46.05 42 LEU E CA 1
ATOM 4759 C C . LEU E 1 42 ? 44.359 57.265 95.399 1.00 46.88 42 LEU E C 1
ATOM 4760 O O . LEU E 1 42 ? 44.719 56.095 95.286 1.00 47.95 42 LEU E O 1
ATOM 4765 N N . GLU E 1 43 ? 43.666 57.896 94.458 1.00 41.95 43 GLU E N 1
ATOM 4766 C CA . GLU E 1 43 ? 43.285 57.245 93.207 1.00 41.59 43 GLU E CA 1
ATOM 4767 C C . GLU E 1 43 ? 43.149 58.302 92.120 1.00 39.93 43 GLU E C 1
ATOM 4768 O O . GLU E 1 43 ? 42.646 59.392 92.380 1.00 39.31 43 GLU E O 1
ATOM 4774 N N . HIS E 1 44 ? 43.594 57.983 90.909 1.00 42.64 44 HIS E N 1
ATOM 4775 C CA . HIS E 1 44 ? 43.524 58.941 89.809 1.00 44.36 44 HIS E CA 1
ATOM 4776 C C . HIS E 1 44 ? 43.383 58.297 88.429 1.00 43.34 44 HIS E C 1
ATOM 4777 O O . HIS E 1 44 ? 44.256 58.428 87.572 1.00 43.71 44 HIS E O 1
ATOM 4784 N N . ASP E 1 45 ? 42.267 57.613 88.216 1.00 43.72 45 ASP E N 1
ATOM 4785 C CA . ASP E 1 45 ? 41.996 56.964 86.942 1.00 41.97 45 ASP E CA 1
ATOM 4786 C C . ASP E 1 45 ? 41.518 58.067 86.001 1.00 42.19 45 ASP E C 1
ATOM 4787 O O . ASP E 1 45 ? 40.317 58.308 85.876 1.00 41.59 45 ASP E O 1
ATOM 4792 N N . ALA E 1 46 ? 42.459 58.729 85.334 1.00 40.94 46 ALA E N 1
ATOM 4793 C CA . ALA E 1 46 ? 42.131 59.834 84.437 1.00 40.88 46 ALA E CA 1
ATOM 4794 C C . ALA E 1 46 ? 41.560 59.445 83.078 1.00 40.01 46 ALA E C 1
ATOM 4795 O O . ALA E 1 46 ? 42.261 59.455 82.063 1.00 41.73 46 ALA E O 1
ATOM 4797 N N . ARG E 1 47 ? 40.275 59.114 83.065 1.00 35.15 47 ARG E N 1
ATOM 4798 C CA . ARG E 1 47 ? 39.579 58.742 81.838 1.00 33.12 47 ARG E CA 1
ATOM 4799 C C . ARG E 1 47 ? 38.094 58.871 82.124 1.00 31.60 47 ARG E C 1
ATOM 4800 O O . ARG E 1 47 ? 37.680 58.795 83.284 1.00 29.44 47 ARG E O 1
ATOM 4808 N N . VAL E 1 48 ? 37.294 59.068 81.081 1.00 35.79 48 VAL E N 1
ATOM 4809 C CA . VAL E 1 48 ? 35.852 59.192 81.268 1.00 36.01 48 VAL E CA 1
ATOM 4810 C C . VAL E 1 48 ? 35.315 57.916 81.910 1.00 36.18 48 VAL E C 1
ATOM 4811 O O . VAL E 1 48 ? 35.463 56.819 81.366 1.00 33.98 48 VAL E O 1
ATOM 4815 N N . GLY E 1 49 ? 34.693 58.065 83.072 1.00 35.25 49 GLY E N 1
ATOM 4816 C CA . GLY E 1 49 ? 34.160 56.912 83.771 1.00 34.71 49 GLY E CA 1
ATOM 4817 C C . GLY E 1 49 ? 35.120 56.484 84.861 1.00 34.43 49 GLY E C 1
ATOM 4818 O O . GLY E 1 49 ? 34.740 55.782 85.789 1.00 31.95 49 GLY E O 1
ATOM 4819 N N . GLY E 1 50 ? 36.376 56.914 84.744 1.00 36.14 50 GLY E N 1
ATOM 4820 C CA . GLY E 1 50 ? 37.376 56.566 85.739 1.00 35.97 50 GLY E CA 1
ATOM 4821 C C . GLY E 1 50 ? 37.142 57.286 87.056 1.00 36.18 50 GLY E C 1
ATOM 4822 O O . GLY E 1 50 ? 36.548 58.363 87.095 1.00 35.95 50 GLY E O 1
ATOM 4823 N N . ALA E 1 51 ? 37.621 56.698 88.143 1.00 34.63 51 ALA E N 1
ATOM 4824 C CA . ALA E 1 51 ? 37.434 57.295 89.454 1.00 34.77 51 ALA E CA 1
ATOM 4825 C C . ALA E 1 51 ? 38.695 57.956 89.987 1.00 34.10 51 ALA E C 1
ATOM 4826 O O . ALA E 1 51 ? 39.814 57.586 89.622 1.00 32.34 51 ALA E O 1
ATOM 4828 N N . TYR E 1 52 ? 38.497 58.940 90.856 1.00 33.96 52 TYR E N 1
ATOM 4829 C CA . TYR E 1 52 ? 39.595 59.665 91.477 1.00 34.33 52 TYR E CA 1
ATOM 4830 C C . TYR E 1 52 ? 39.254 59.783 92.951 1.00 35.02 52 TYR E C 1
ATOM 4831 O O . TYR E 1 52 ? 38.082 59.813 93.314 1.00 35.79 52 TYR E O 1
ATOM 4840 N N . LYS E 1 53 ? 40.274 59.841 93.799 1.00 31.30 53 LYS E N 1
ATOM 4841 C CA . LYS E 1 53 ? 40.056 59.989 95.233 1.00 33.15 53 LYS E CA 1
ATOM 4842 C C . LYS E 1 53 ? 41.246 60.726 95.820 1.00 34.27 53 LYS E C 1
ATOM 4843 O O . LYS E 1 53 ? 42.398 60.464 95.458 1.00 34.97 53 LYS E O 1
ATOM 4857 N N . GLU E 1 55 ? 42.579 63.431 99.449 1.00 40.11 55 GLU E N 1
ATOM 4858 C CA . GLU E 1 55 ? 42.324 63.914 100.789 1.00 39.91 55 GLU E CA 1
ATOM 4859 C C . GLU E 1 55 ? 43.195 65.119 101.094 1.00 37.96 55 GLU E C 1
ATOM 4860 O O . GLU E 1 55 ? 44.395 65.127 100.804 1.00 37.13 55 GLU E O 1
ATOM 4866 N N . PHE E 1 56 ? 42.566 66.149 101.651 1.00 33.18 56 PHE E N 1
ATOM 4867 C CA . PHE E 1 56 ? 43.262 67.362 102.027 1.00 31.30 56 PHE E CA 1
ATOM 4868 C C . PHE E 1 56 ? 43.525 67.272 103.522 1.00 31.13 56 PHE E C 1
ATOM 4869 O O . PHE E 1 56 ? 42.626 66.934 104.290 1.00 30.79 56 PHE E O 1
ATOM 4877 N N . LEU E 1 57 ? 44.750 67.564 103.939 1.00 30.46 57 LEU E N 1
ATOM 4878 C CA . LEU E 1 57 ? 45.071 67.540 105.361 1.00 29.77 57 LEU E CA 1
ATOM 4879 C C . LEU E 1 57 ? 45.557 68.917 105.762 1.00 27.56 57 LEU E C 1
ATOM 4880 O O . LEU E 1 57 ? 46.427 69.476 105.098 1.00 27.23 57 LEU E O 1
ATOM 4885 N N . ALA E 1 58 ? 44.990 69.473 106.827 1.00 29.32 58 ALA E N 1
ATOM 4886 C CA . ALA E 1 58 ? 45.433 70.774 107.308 1.00 30.25 58 ALA E CA 1
ATOM 4887 C C . ALA E 1 58 ? 46.784 70.477 107.947 1.00 32.04 58 ALA E C 1
ATOM 4888 O O . ALA E 1 58 ? 46.887 69.615 108.827 1.00 30.30 58 ALA E O 1
ATOM 4890 N N . PHE E 1 59 ? 47.821 71.178 107.503 1.00 33.76 59 PHE E N 1
ATOM 4891 C CA . PHE E 1 59 ? 49.155 70.916 108.013 1.00 34.88 59 PHE E CA 1
ATOM 4892 C C . PHE E 1 59 ? 49.361 71.191 109.492 1.00 36.99 59 PHE E C 1
ATOM 4893 O O . PHE E 1 59 ? 50.004 70.403 110.180 1.00 38.05 59 PHE E O 1
ATOM 4901 N N . ALA E 1 60 ? 48.823 72.305 109.979 1.00 40.49 60 ALA E N 1
ATOM 4902 C CA . ALA E 1 60 ? 48.997 72.673 111.377 1.00 42.44 60 ALA E CA 1
ATOM 4903 C C . ALA E 1 60 ? 48.242 71.787 112.361 1.00 43.96 60 ALA E C 1
ATOM 4904 O O . ALA E 1 60 ? 48.772 71.455 113.418 1.00 45.33 60 ALA E O 1
ATOM 4906 N N . SER E 1 61 ? 47.015 71.403 112.022 1.00 47.37 61 SER E N 1
ATOM 4907 C CA . SER E 1 61 ? 46.218 70.572 112.919 1.00 49.02 61 SER E CA 1
ATOM 4908 C C . SER E 1 61 ? 46.276 69.098 112.549 1.00 49.60 61 SER E C 1
ATOM 4909 O O . SER E 1 61 ? 46.412 68.238 113.417 1.00 51.31 61 SER E O 1
ATOM 4912 N N . GLY E 1 62 ? 46.163 68.811 111.257 1.00 38.27 62 GLY E N 1
ATOM 4913 C CA . GLY E 1 62 ? 46.203 67.433 110.802 1.00 38.11 62 GLY E CA 1
ATOM 4914 C C . GLY E 1 62 ? 44.828 66.936 110.411 1.00 39.20 62 GLY E C 1
ATOM 4915 O O . GLY E 1 62 ? 44.668 65.797 109.986 1.00 39.51 62 GLY E O 1
ATOM 4916 N N . GLN E 1 63 ? 43.830 67.797 110.548 1.00 40.31 63 GLN E N 1
ATOM 4917 C CA . GLN E 1 63 ? 42.463 67.441 110.206 1.00 42.21 63 GLN E CA 1
ATOM 4918 C C . GLN E 1 63 ? 42.354 66.993 108.749 1.00 42.87 63 GLN E C 1
ATOM 4919 O O . GLN E 1 63 ? 42.859 67.662 107.843 1.00 41.01 63 GLN E O 1
ATOM 4925 N N . LYS E 1 64 ? 41.685 65.862 108.539 1.00 51.64 64 LYS E N 1
ATOM 4926 C CA . LYS E 1 64 ? 41.499 65.281 107.212 1.00 54.06 64 LYS E CA 1
ATOM 4927 C C . LYS E 1 64 ? 40.228 65.768 106.527 1.00 54.65 64 LYS E C 1
ATOM 4928 O O . LYS E 1 64 ? 39.247 66.111 107.183 1.00 56.06 64 LYS E O 1
ATOM 4934 N N . HIS E 1 65 ? 40.262 65.790 105.199 1.00 49.57 65 HIS E N 1
ATOM 4935 C CA . HIS E 1 65 ? 39.125 66.205 104.374 1.00 49.69 65 HIS E CA 1
ATOM 4936 C C . HIS E 1 65 ? 39.212 65.354 103.110 1.00 48.34 65 HIS E C 1
ATOM 49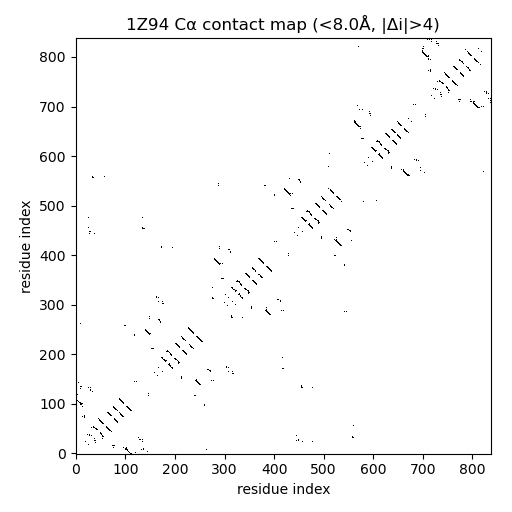37 O O . HIS E 1 65 ? 39.895 65.724 102.156 1.00 47.64 65 HIS E O 1
ATOM 4944 N N . ALA E 1 66 ? 38.532 64.216 103.097 1.00 52.06 66 ALA E N 1
ATOM 4945 C CA . ALA E 1 66 ? 38.588 63.336 101.936 1.00 51.26 66 ALA E CA 1
ATOM 4946 C C . ALA E 1 66 ? 37.419 63.510 100.978 1.00 50.07 66 ALA E C 1
ATOM 4947 O O . ALA E 1 66 ? 36.311 63.835 101.390 1.00 51.56 66 ALA E O 1
ATOM 4949 N N . PHE E 1 67 ? 37.681 63.295 99.692 1.00 43.59 67 PHE E N 1
ATOM 4950 C CA . PHE E 1 67 ? 36.648 63.401 98.669 1.00 41.42 67 PHE E CA 1
ATOM 4951 C C . PHE E 1 67 ? 37.015 62.604 97.420 1.00 40.24 67 PHE E C 1
ATOM 4952 O O . PHE E 1 67 ? 38.179 62.248 97.209 1.00 39.27 67 PHE E O 1
ATOM 4960 N N . GLY E 1 68 ? 36.015 62.313 96.596 1.00 40.86 68 GLY E N 1
ATOM 4961 C CA . GLY E 1 68 ? 36.273 61.556 95.388 1.00 40.43 68 GLY E CA 1
ATOM 4962 C C . GLY E 1 68 ? 35.092 61.535 94.446 1.00 39.26 68 GLY E C 1
ATOM 4963 O O . GLY E 1 68 ? 34.019 62.049 94.766 1.00 40.82 68 GLY E O 1
ATOM 4964 N N . GLY E 1 69 ? 35.285 60.937 93.277 1.00 35.93 69 GLY E N 1
ATOM 4965 C CA . GLY E 1 69 ? 34.206 60.873 92.314 1.00 33.96 69 GLY E CA 1
ATOM 4966 C C . GLY E 1 69 ? 34.669 60.276 91.008 1.00 33.00 69 GLY E C 1
ATOM 4967 O O . GLY E 1 69 ? 35.633 59.509 90.978 1.00 31.59 69 GLY E O 1
ATOM 4968 N N . ARG E 1 70 ? 33.993 60.640 89.926 1.00 27.62 70 ARG E N 1
ATOM 4969 C CA . ARG E 1 70 ? 34.328 60.122 88.612 1.00 29.34 70 ARG E CA 1
ATOM 4970 C C . ARG E 1 70 ? 34.375 61.220 87.574 1.00 27.62 70 ARG E C 1
ATOM 4971 O O . ARG E 1 70 ? 33.708 62.241 87.699 1.00 25.61 70 ARG E O 1
ATOM 4979 N N . TYR E 1 71 ? 35.168 60.998 86.538 1.00 30.42 71 TYR E N 1
ATOM 4980 C CA . TYR E 1 71 ? 35.263 61.957 85.456 1.00 30.81 71 TYR E CA 1
ATOM 4981 C C . TYR E 1 71 ? 34.074 61.693 84.544 1.00 30.45 71 TYR E C 1
ATOM 4982 O O . TYR E 1 71 ? 33.786 60.539 84.207 1.00 28.68 71 TYR E O 1
ATOM 4991 N N . LEU E 1 72 ? 33.377 62.761 84.168 1.00 30.35 72 LEU E N 1
ATOM 4992 C CA . LEU E 1 72 ? 32.217 62.659 83.294 1.00 30.83 72 LEU E CA 1
ATOM 4993 C C . LEU E 1 72 ? 32.544 63.149 81.889 1.00 32.07 72 LEU E C 1
ATOM 4994 O O . LEU E 1 72 ? 31.903 62.750 80.917 1.00 32.52 72 LEU E O 1
ATOM 4999 N N . GLU E 1 73 ? 33.532 64.031 81.797 1.00 29.88 73 GLU E N 1
ATOM 5000 C CA . GLU E 1 73 ? 33.961 64.588 80.517 1.00 30.68 73 GLU E CA 1
ATOM 5001 C C . GLU E 1 73 ? 35.459 64.877 80.545 1.00 30.39 73 GLU E C 1
ATOM 5002 O O . GLU E 1 73 ? 35.987 65.377 81.544 1.00 29.40 73 GLU E O 1
ATOM 5008 N N . LEU E 1 74 ? 36.133 64.574 79.442 1.00 30.31 74 LEU E N 1
ATOM 5009 C CA . LEU E 1 74 ? 37.558 64.834 79.312 1.00 31.07 74 LEU E CA 1
ATOM 5010 C C . LEU E 1 74 ? 37.908 65.127 77.866 1.00 33.39 74 LEU E C 1
ATOM 5011 O O . LEU E 1 74 ? 38.148 64.203 77.088 1.00 33.34 74 LEU E O 1
ATOM 5016 N N . VAL E 1 75 ? 37.917 66.410 77.506 1.00 30.97 75 VAL E N 1
ATOM 5017 C CA . VAL E 1 75 ? 38.277 66.831 76.156 1.00 30.32 75 VAL E CA 1
ATOM 5018 C C . VAL E 1 75 ? 39.570 67.639 76.283 1.00 30.95 75 VAL E C 1
ATOM 5019 O O . VAL E 1 75 ? 39.541 68.802 76.672 1.00 29.30 75 VAL E O 1
ATOM 5023 N N . PRO E 1 76 ? 40.718 67.026 75.957 1.00 39.02 76 PRO E N 1
ATOM 5024 C CA . PRO E 1 76 ? 42.044 67.649 76.026 1.00 39.39 76 PRO E CA 1
ATOM 5025 C C . PRO E 1 76 ? 42.110 69.111 75.600 1.00 39.75 76 PRO E C 1
ATOM 5026 O O . PRO E 1 76 ? 41.726 69.466 74.485 1.00 38.56 76 PRO E O 1
ATOM 5030 N N . GLY E 1 77 ? 42.602 69.951 76.508 1.00 35.16 77 GLY E N 1
ATOM 5031 C CA . GLY E 1 77 ? 42.735 71.369 76.230 1.00 33.68 77 GLY E CA 1
ATOM 5032 C C . GLY E 1 77 ? 41.432 72.130 76.138 1.00 33.09 77 GLY E C 1
ATOM 5033 O O . GLY E 1 77 ? 41.431 73.300 75.769 1.00 33.20 77 GLY E O 1
ATOM 5034 N N . GLU E 1 78 ? 40.318 71.499 76.503 1.00 30.73 78 GLU E N 1
ATOM 5035 C CA . GLU E 1 78 ? 39.038 72.182 76.381 1.00 29.43 78 GLU E CA 1
ATOM 5036 C C . GLU E 1 78 ? 38.032 72.024 77.508 1.00 28.72 78 GLU E C 1
ATOM 5037 O O . GLU E 1 78 ? 37.393 72.994 77.914 1.00 28.06 78 GLU E O 1
ATOM 5043 N N . ARG E 1 79 ? 37.868 70.807 78.002 1.00 28.32 79 ARG E N 1
ATOM 5044 C CA . ARG E 1 79 ? 36.857 70.582 79.017 1.00 29.33 79 ARG E CA 1
ATOM 5045 C C . ARG E 1 79 ? 37.162 69.434 79.963 1.00 28.36 79 ARG E C 1
ATOM 5046 O O . ARG E 1 79 ? 37.740 68.414 79.579 1.00 28.32 79 ARG E O 1
ATOM 5054 N N . ILE E 1 80 ? 36.785 69.630 81.217 1.00 27.78 80 ILE E N 1
ATOM 5055 C CA . ILE E 1 80 ? 36.959 68.623 82.243 1.00 26.18 80 ILE E CA 1
ATOM 5056 C C . ILE E 1 80 ? 35.747 68.725 83.151 1.00 26.01 80 ILE E C 1
ATOM 5057 O O . ILE E 1 80 ? 35.363 69.818 83.582 1.00 25.51 80 ILE E O 1
ATOM 5062 N N . ARG E 1 81 ? 35.127 67.587 83.422 1.00 26.25 81 ARG E N 1
ATOM 5063 C CA . ARG E 1 81 ? 33.968 67.559 84.302 1.00 26.03 81 ARG E CA 1
ATOM 5064 C C . ARG E 1 81 ? 34.007 66.313 85.163 1.00 25.53 81 ARG E C 1
ATOM 5065 O O . ARG E 1 81 ? 34.260 65.222 84.660 1.00 25.77 81 ARG E O 1
ATOM 5073 N N . TYR E 1 82 ? 33.769 66.482 86.461 1.00 24.53 82 TYR E N 1
ATOM 5074 C CA . TYR E 1 82 ? 33.768 65.354 87.383 1.00 24.09 82 TYR E CA 1
ATOM 5075 C C . TYR E 1 82 ? 32.803 65.556 88.537 1.00 25.53 82 TYR E C 1
ATOM 5076 O O . TYR E 1 82 ? 32.423 66.681 88.854 1.00 25.83 82 TYR E O 1
ATOM 5085 N N . THR E 1 83 ? 32.400 64.454 89.162 1.00 25.23 83 THR E N 1
ATOM 5086 C CA . THR E 1 83 ? 31.487 64.518 90.293 1.00 28.52 83 THR E CA 1
ATOM 5087 C C . THR E 1 83 ? 32.321 64.531 91.563 1.00 32.51 83 THR E C 1
ATOM 5088 O O . THR E 1 83 ? 33.528 64.283 91.521 1.00 32.31 83 THR E O 1
ATOM 5092 N N . ASP E 1 84 ? 31.683 64.824 92.689 1.00 31.82 84 ASP E N 1
ATOM 5093 C CA . ASP E 1 84 ? 32.389 64.835 93.963 1.00 38.83 84 ASP E CA 1
ATOM 5094 C C . ASP E 1 84 ? 31.463 64.458 95.110 1.00 42.87 84 ASP E C 1
ATOM 5095 O O . ASP E 1 84 ? 30.327 64.933 95.200 1.00 40.76 84 ASP E O 1
ATOM 5100 N N . ARG E 1 85 ? 31.968 63.592 95.980 1.00 67.67 85 ARG E N 1
ATOM 5101 C CA . ARG E 1 85 ? 31.229 63.130 97.144 1.00 73.52 85 ARG E CA 1
ATOM 5102 C C . ARG E 1 85 ? 32.169 62.984 98.333 1.00 77.10 85 ARG E C 1
ATOM 5103 O O . ARG E 1 85 ? 32.922 62.013 98.430 1.00 78.08 85 ARG E O 1
ATOM 5111 N N . PHE E 1 86 ? 32.132 63.968 99.227 1.00 76.12 86 PHE E N 1
ATOM 5112 C CA . PHE E 1 86 ? 32.967 63.958 100.423 1.00 78.94 86 PHE E CA 1
ATOM 5113 C C . PHE E 1 86 ? 32.703 62.672 101.208 1.00 80.46 86 PHE E C 1
ATOM 5114 O O . PHE E 1 86 ? 31.550 62.268 101.375 1.00 80.96 86 PHE E O 1
ATOM 5122 N N . ASP E 1 87 ? 33.765 62.027 101.682 1.00 79.69 87 ASP E N 1
ATOM 5123 C CA . ASP E 1 87 ? 33.616 60.794 102.450 1.00 81.12 87 ASP E CA 1
ATOM 5124 C C . ASP E 1 87 ? 32.839 61.050 103.739 1.00 81.14 87 ASP E C 1
ATOM 5125 O O . ASP E 1 87 ? 31.614 60.920 103.774 1.00 80.86 87 ASP E O 1
ATOM 5130 N N . GLY E 1 93 ? 23.967 63.235 97.734 1.00 63.14 93 GLY E N 1
ATOM 5131 C CA . GLY E 1 93 ? 24.636 64.494 97.451 1.00 62.20 93 GLY E CA 1
ATOM 5132 C C . GLY E 1 93 ? 25.735 64.355 96.412 1.00 61.17 93 GLY E C 1
ATOM 5133 O O . GLY E 1 93 ? 26.511 63.400 96.443 1.00 61.05 93 GLY E O 1
ATOM 5134 N N . ASP E 1 94 ? 25.806 65.307 95.486 1.00 43.67 94 ASP E N 1
ATOM 5135 C CA . ASP E 1 94 ? 26.824 65.266 94.445 1.00 41.07 94 ASP E CA 1
ATOM 5136 C C . ASP E 1 94 ? 27.207 66.659 93.948 1.00 39.38 94 ASP E C 1
ATOM 5137 O O . ASP E 1 94 ? 26.410 67.352 93.323 1.00 38.42 94 ASP E O 1
ATOM 5150 N N . ILE E 1 96 ? 28.931 68.826 91.408 1.00 38.48 96 ILE E N 1
ATOM 5151 C CA . ILE E 1 96 ? 29.420 68.753 90.033 1.00 34.95 96 ILE E CA 1
ATOM 5152 C C . ILE E 1 96 ? 30.334 69.928 89.665 1.00 33.29 96 ILE E C 1
ATOM 5153 O O . ILE E 1 96 ? 29.955 71.093 89.807 1.00 30.68 96 ILE E O 1
ATOM 5158 N N . THR E 1 97 ? 31.535 69.627 89.183 1.00 29.42 97 THR E N 1
ATOM 5159 C CA . THR E 1 97 ? 32.452 70.698 88.791 1.00 28.43 97 THR E CA 1
ATOM 5160 C C . THR E 1 97 ? 32.849 70.568 87.329 1.00 25.59 97 THR E C 1
ATOM 5161 O O . THR E 1 97 ? 33.269 69.496 86.896 1.00 25.35 97 THR E O 1
ATOM 5165 N N . THR E 1 98 ? 32.705 71.637 86.552 1.00 23.27 98 THR E N 1
ATOM 5166 C CA . THR E 1 98 ? 33.121 71.551 85.158 1.00 24.49 98 THR E CA 1
ATOM 5167 C C . THR E 1 98 ? 34.073 72.698 84.805 1.00 23.32 98 THR E C 1
ATOM 5168 O O . THR E 1 98 ? 33.813 73.870 85.070 1.00 24.44 98 THR E O 1
ATOM 5172 N N . ILE E 1 99 ? 35.209 72.325 84.246 1.00 24.67 99 ILE E N 1
ATOM 5173 C CA . ILE E 1 99 ? 36.228 73.276 83.868 1.00 26.60 99 ILE E CA 1
ATOM 5174 C C . ILE E 1 99 ? 36.239 73.387 82.354 1.00 26.01 99 ILE E C 1
ATOM 5175 O O . ILE E 1 99 ? 36.254 72.373 81.660 1.00 28.07 99 ILE E O 1
ATOM 5180 N N . THR E 1 100 ? 36.210 74.609 81.838 1.00 26.48 100 THR E N 1
ATOM 5181 C CA . THR E 1 100 ? 36.251 74.796 80.389 1.00 28.06 100 THR E CA 1
ATOM 5182 C C . THR E 1 100 ? 37.414 75.725 80.058 1.00 27.94 100 THR E C 1
ATOM 5183 O O . THR E 1 100 ? 37.594 76.771 80.690 1.00 28.42 100 THR E O 1
ATOM 5187 N N . LEU E 1 101 ? 38.219 75.322 79.082 1.00 27.62 101 LEU E N 1
ATOM 5188 C CA . LEU E 1 101 ? 39.372 76.098 78.657 1.00 28.26 101 LEU E CA 1
ATOM 5189 C C . LEU E 1 101 ? 39.202 76.527 77.214 1.00 32.51 101 LEU E C 1
ATOM 5190 O O . LEU E 1 101 ? 38.561 75.826 76.422 1.00 32.97 101 LEU E O 1
ATOM 5195 N N . ALA E 1 102 ? 39.783 77.673 76.875 1.00 36.62 102 ALA E N 1
ATOM 5196 C CA . ALA E 1 102 ? 39.701 78.204 75.520 1.00 38.54 102 ALA E CA 1
ATOM 5197 C C . ALA E 1 102 ? 40.979 78.959 75.163 1.00 39.99 102 ALA E C 1
ATOM 5198 O O . ALA E 1 102 ? 41.602 79.592 76.016 1.00 39.01 102 ALA E O 1
ATOM 5200 N N . PRO E 1 103 ? 41.384 78.905 73.885 1.00 37.37 103 PRO E N 1
ATOM 5201 C CA . PRO E 1 103 ? 42.598 79.592 73.443 1.00 36.50 103 PRO E CA 1
ATOM 5202 C C . PRO E 1 103 ? 42.507 81.114 73.556 1.00 35.99 103 PRO E C 1
ATOM 5203 O O . PRO E 1 103 ? 41.430 81.698 73.461 1.00 36.63 103 PRO E O 1
ATOM 5207 N N . LEU E 1 104 ? 43.653 81.743 73.773 1.00 34.41 104 LEU E N 1
ATOM 5208 C CA . LEU E 1 104 ? 43.743 83.193 73.858 1.00 34.05 104 LEU E CA 1
ATOM 5209 C C . LEU E 1 104 ? 45.140 83.561 73.392 1.00 33.84 104 LEU E C 1
ATOM 5210 O O . LEU E 1 104 ? 46.060 82.749 73.463 1.00 32.49 104 LEU E O 1
ATOM 5215 N N . SER E 1 105 ? 45.298 84.784 72.906 1.00 39.38 105 SER E N 1
ATOM 5216 C CA . SER E 1 105 ? 46.600 85.226 72.440 1.00 41.49 105 SER E CA 1
ATOM 5217 C C . SER E 1 105 ? 47.648 85.037 73.531 1.00 41.07 105 SER E C 1
ATOM 5218 O O . SER E 1 105 ? 48.697 84.438 73.297 1.00 41.89 105 SER E O 1
ATOM 5221 N N . CYS E 1 106 ? 47.344 85.540 74.725 1.00 41.65 106 CYS E N 1
ATOM 5222 C CA . CYS E 1 106 ? 48.250 85.457 75.868 1.00 42.84 106 CYS E CA 1
ATOM 5223 C C . CYS E 1 106 ? 48.379 84.061 76.475 1.00 41.33 106 CYS E C 1
ATOM 5224 O O . CYS E 1 106 ? 49.278 83.813 77.285 1.00 41.29 106 CYS E O 1
ATOM 5227 N N . GLY E 1 107 ? 47.484 83.155 76.098 1.00 34.84 107 GLY E N 1
ATOM 5228 C CA . GLY E 1 107 ? 47.554 81.813 76.648 1.00 30.98 107 GLY E CA 1
ATOM 5229 C C . GLY E 1 107 ? 46.220 81.094 76.746 1.00 29.87 107 GLY E C 1
ATOM 5230 O O . GLY E 1 107 ? 45.864 80.333 75.848 1.00 29.49 107 GLY E O 1
ATOM 5231 N N . ALA E 1 108 ? 45.468 81.324 77.819 1.00 29.78 108 ALA E N 1
ATOM 5232 C CA . ALA E 1 108 ? 44.192 80.626 77.954 1.00 29.64 108 ALA E CA 1
ATOM 5233 C C . ALA E 1 108 ? 43.175 81.246 78.885 1.00 28.18 108 ALA E C 1
ATOM 5234 O O . ALA E 1 108 ? 43.509 81.900 79.875 1.00 28.49 108 ALA E O 1
ATOM 5236 N N . ASP E 1 109 ? 41.915 81.019 78.554 1.00 23.78 109 ASP E N 1
ATOM 5237 C CA . ASP E 1 109 ? 40.819 81.504 79.364 1.00 26.01 109 ASP E CA 1
ATOM 5238 C C . ASP E 1 109 ? 40.321 80.267 80.113 1.00 27.36 109 ASP E C 1
ATOM 5239 O O . ASP E 1 109 ? 40.119 79.201 79.518 1.00 26.36 109 ASP E O 1
ATOM 5244 N N . LEU E 1 110 ? 40.161 80.406 81.424 1.00 28.36 110 LEU E N 1
ATOM 5245 C CA . LEU E 1 110 ? 39.710 79.305 82.272 1.00 26.03 110 LEU E CA 1
ATOM 5246 C C . LEU E 1 110 ? 38.445 79.712 83.003 1.00 24.48 110 LEU E C 1
ATOM 5247 O O . LEU E 1 110 ? 38.374 80.788 83.592 1.00 21.40 110 LEU E O 1
ATOM 5252 N N . SER E 1 111 ? 37.433 78.859 82.953 1.00 24.04 111 SER E N 1
ATOM 5253 C CA . SER E 1 111 ? 36.205 79.161 83.657 1.00 25.71 111 SER E CA 1
ATOM 5254 C C . SER E 1 111 ? 35.783 77.897 84.389 1.00 26.54 111 SER E C 1
ATOM 5255 O O . SER E 1 111 ? 35.867 76.791 83.854 1.00 26.07 111 SER E O 1
ATOM 5258 N N . ILE E 1 112 ? 35.346 78.067 85.628 1.00 25.08 112 ILE E N 1
ATOM 5259 C CA . ILE E 1 112 ? 34.942 76.937 86.431 1.00 26.52 112 ILE E CA 1
ATOM 5260 C C . ILE E 1 112 ? 33.563 77.162 86.992 1.00 27.33 112 ILE E C 1
ATOM 5261 O O . ILE E 1 112 ? 33.248 78.251 87.460 1.00 27.67 112 ILE E O 1
ATOM 5266 N N . VAL E 1 113 ? 32.738 76.126 86.923 1.00 27.90 113 VAL E N 1
ATOM 5267 C CA . VAL E 1 113 ? 31.399 76.188 87.474 1.00 30.36 113 VAL E CA 1
ATOM 5268 C C . VAL E 1 113 ? 31.256 74.945 88.339 1.00 29.99 113 VAL E C 1
ATOM 5269 O O . VAL E 1 113 ? 31.403 73.822 87.860 1.00 29.41 113 VAL E O 1
ATOM 5273 N N . GLN E 1 114 ? 31.003 75.165 89.625 1.00 30.73 114 GLN E N 1
ATOM 5274 C CA . GLN E 1 114 ? 30.858 74.093 90.597 1.00 31.65 114 GLN E CA 1
ATOM 5275 C C . GLN E 1 114 ? 29.440 74.140 91.169 1.00 34.67 114 GLN E C 1
ATOM 5276 O O . GLN E 1 114 ? 29.079 75.094 91.867 1.00 32.48 114 GLN E O 1
ATOM 5282 N N . GLU E 1 115 ? 28.646 73.114 90.854 1.00 43.61 115 GLU E N 1
ATOM 5283 C CA . GLU E 1 115 ? 27.251 73.020 91.296 1.00 46.22 115 GLU E CA 1
ATOM 5284 C C . GLU E 1 115 ? 27.013 71.996 92.404 1.00 47.70 115 GLU E C 1
ATOM 5285 O O . GLU E 1 115 ? 27.834 71.104 92.641 1.00 47.37 115 GLU E O 1
ATOM 5291 N N . GLY E 1 116 ? 25.865 72.130 93.065 1.00 38.99 116 GLY E N 1
ATOM 5292 C CA . GLY E 1 116 ? 25.493 71.208 94.122 1.00 37.51 116 GLY E CA 1
ATOM 5293 C C . GLY E 1 116 ? 26.322 71.252 95.387 1.00 38.07 116 GLY E C 1
ATOM 5294 O O . GLY E 1 116 ? 26.490 70.236 96.060 1.00 37.17 116 GLY E O 1
ATOM 5295 N N . ILE E 1 117 ? 26.852 72.420 95.716 1.00 38.16 117 ILE E N 1
ATOM 5296 C CA . ILE E 1 117 ? 27.637 72.555 96.927 1.00 38.27 117 ILE E CA 1
ATOM 5297 C C . ILE E 1 117 ? 26.642 72.578 98.084 1.00 40.55 117 ILE E C 1
ATOM 5298 O O . ILE E 1 117 ? 25.690 73.358 98.067 1.00 39.69 117 ILE E O 1
ATOM 5303 N N . PRO E 1 118 ? 26.841 71.711 99.094 1.00 52.50 118 PRO E N 1
ATOM 5304 C CA . PRO E 1 118 ? 25.948 71.643 100.258 1.00 54.27 118 PRO E CA 1
ATOM 5305 C C . PRO E 1 118 ? 25.893 72.976 100.989 1.00 55.92 118 PRO E C 1
ATOM 5306 O O . PRO E 1 118 ? 26.911 73.652 101.130 1.00 56.71 118 PRO E O 1
ATOM 5310 N N . ASP E 1 119 ? 24.710 73.347 101.464 1.00 49.61 119 ASP E N 1
ATOM 5311 C CA . ASP E 1 119 ? 24.556 74.611 102.169 1.00 51.46 119 ASP E CA 1
ATOM 5312 C C . ASP E 1 119 ? 25.358 74.635 103.466 1.00 50.97 119 ASP E C 1
ATOM 5313 O O . ASP E 1 119 ? 25.648 75.703 104.002 1.00 52.04 119 ASP E O 1
ATOM 5318 N N . ALA E 1 120 ? 25.718 73.456 103.964 1.00 49.13 120 ALA E N 1
ATOM 5319 C CA . ALA E 1 120 ? 26.491 73.350 105.194 1.00 47.32 120 ALA E CA 1
ATOM 5320 C C . ALA E 1 120 ? 27.859 73.996 105.008 1.00 47.20 120 ALA E C 1
ATOM 5321 O O . ALA E 1 120 ? 28.510 74.394 105.974 1.00 46.79 120 ALA E O 1
ATOM 5323 N N . ILE E 1 121 ? 28.294 74.090 103.757 1.00 47.65 121 ILE E N 1
ATOM 5324 C CA . ILE E 1 121 ? 29.582 74.693 103.445 1.00 46.09 121 ILE E CA 1
ATOM 5325 C C . ILE E 1 121 ? 29.337 76.108 102.917 1.00 43.86 121 ILE E C 1
ATOM 5326 O O . ILE E 1 121 ? 28.706 76.291 101.877 1.00 42.43 121 ILE E O 1
ATOM 5331 N N . PRO E 1 122 ? 29.817 77.129 103.642 1.00 40.76 122 PRO E N 1
ATOM 5332 C CA . PRO E 1 122 ? 29.631 78.520 103.217 1.00 40.53 122 PRO E CA 1
ATOM 5333 C C . PRO E 1 122 ? 30.248 78.756 101.844 1.00 38.79 122 PRO E C 1
ATOM 5334 O O . PRO E 1 122 ? 31.425 78.480 101.632 1.00 38.70 122 PRO E O 1
ATOM 5338 N N . PRO E 1 123 ? 29.455 79.260 100.892 1.00 39.16 123 PRO E N 1
ATOM 5339 C CA . PRO E 1 123 ? 29.964 79.521 99.543 1.00 37.41 123 PRO E CA 1
ATOM 5340 C C . PRO E 1 123 ? 31.215 80.403 99.583 1.00 36.81 123 PRO E C 1
ATOM 5341 O O . PRO E 1 123 ? 32.121 80.257 98.761 1.00 36.12 123 PRO E O 1
ATOM 5345 N N . GLU E 1 124 ? 31.264 81.309 100.553 1.00 33.92 124 GLU E N 1
ATOM 5346 C CA . GLU E 1 124 ? 32.402 82.205 100.687 1.00 33.84 124 GLU E CA 1
ATOM 5347 C C . GLU E 1 124 ? 33.711 81.447 100.939 1.00 32.79 124 GLU E C 1
ATOM 5348 O O . GLU E 1 124 ? 34.770 81.849 100.443 1.00 29.98 124 GLU E O 1
ATOM 5354 N N . ASN E 1 125 ? 33.646 80.354 101.698 1.00 32.11 125 ASN E N 1
ATOM 5355 C CA . ASN E 1 125 ? 34.844 79.562 101.962 1.00 30.51 125 ASN E CA 1
ATOM 5356 C C . ASN E 1 125 ? 35.275 78.859 100.677 1.00 28.47 125 ASN E C 1
ATOM 5357 O O . ASN E 1 125 ? 36.458 78.630 100.449 1.00 27.51 125 ASN E O 1
ATOM 5362 N N . CYS E 1 126 ? 34.304 78.509 99.844 1.00 30.58 126 CYS E N 1
ATOM 5363 C CA . CYS E 1 126 ? 34.602 77.843 98.585 1.00 31.69 126 CYS E CA 1
ATOM 5364 C C . CYS E 1 126 ? 35.345 78.787 97.641 1.00 31.72 126 CYS E C 1
ATOM 5365 O O . CYS E 1 126 ? 36.235 78.360 96.900 1.00 30.29 126 CYS E O 1
ATOM 5368 N N . TYR E 1 127 ? 34.983 80.068 97.669 1.00 27.14 127 TYR E N 1
ATOM 5369 C CA . TYR E 1 127 ? 35.649 81.049 96.819 1.00 27.86 127 TYR E CA 1
ATOM 5370 C C . TYR E 1 127 ? 37.069 81.305 97.332 1.00 25.75 127 TYR E C 1
ATOM 5371 O O . TYR E 1 127 ? 38.012 81.411 96.551 1.00 24.04 127 TYR E O 1
ATOM 5380 N N . LEU E 1 128 ? 37.218 81.408 98.648 1.00 28.31 128 LEU E N 1
ATOM 5381 C CA . LEU E 1 128 ? 38.534 81.635 99.236 1.00 29.49 128 LEU E CA 1
ATOM 5382 C C . LEU E 1 128 ? 39.466 80.479 98.883 1.00 29.45 128 LEU E C 1
ATOM 5383 O O . LEU E 1 128 ? 40.621 80.689 98.517 1.00 29.03 128 LEU E O 1
ATOM 5388 N N . GLY E 1 129 ? 38.955 79.256 98.994 1.00 30.13 129 GLY E N 1
ATOM 5389 C CA . GLY E 1 129 ? 39.764 78.093 98.679 1.00 29.20 129 GLY E CA 1
ATOM 5390 C C . GLY E 1 129 ? 40.214 78.091 97.231 1.00 28.25 129 GLY E C 1
ATOM 5391 O O . GLY E 1 129 ? 41.392 77.870 96.928 1.00 28.89 129 GLY E O 1
ATOM 5392 N N . TRP E 1 130 ? 39.275 78.343 96.325 1.00 26.29 130 TRP E N 1
ATOM 5393 C CA . TRP E 1 130 ? 39.604 78.371 94.903 1.00 24.18 130 TRP E CA 1
ATOM 5394 C C . TRP E 1 130 ? 40.581 79.492 94.557 1.00 21.26 130 TRP E C 1
ATOM 5395 O O . TRP E 1 130 ? 41.509 79.288 93.779 1.00 21.76 130 TRP E O 1
ATOM 5406 N N . GLN E 1 131 ? 40.390 80.670 95.138 1.00 23.34 131 GLN E N 1
ATOM 5407 C CA . GLN E 1 131 ? 41.288 81.789 94.848 1.00 23.14 131 GLN E CA 1
ATOM 5408 C C . GLN E 1 131 ? 42.738 81.435 95.183 1.00 22.91 131 GLN E C 1
ATOM 5409 O O . GLN E 1 131 ? 43.662 81.782 94.443 1.00 22.83 131 GLN E O 1
ATOM 5415 N N . GLN E 1 132 ? 42.937 80.728 96.288 1.00 19.91 132 GLN E N 1
ATOM 5416 C CA . GLN E 1 132 ? 44.284 80.333 96.683 1.00 21.51 132 GLN E CA 1
ATOM 5417 C C . GLN E 1 132 ? 44.793 79.284 95.711 1.00 19.67 132 GLN E C 1
ATOM 5418 O O . GLN E 1 132 ? 45.907 79.385 95.203 1.00 22.60 132 GLN E O 1
ATOM 5424 N N . SER E 1 133 ? 43.964 78.282 95.441 1.00 19.57 133 SER E N 1
ATOM 5425 C CA . SER E 1 133 ? 44.335 77.215 94.519 1.00 19.30 133 SER E CA 1
ATOM 5426 C C . SER E 1 133 ? 44.662 77.753 93.127 1.00 21.67 133 SER E C 1
ATOM 5427 O O . SER E 1 133 ? 45.654 77.346 92.512 1.00 20.50 133 SER E O 1
ATOM 5430 N N . LEU E 1 134 ? 43.828 78.671 92.636 1.00 21.61 134 LEU E N 1
ATOM 5431 C CA . LEU E 1 134 ? 44.031 79.236 91.303 1.00 22.74 134 LEU E CA 1
ATOM 5432 C C . LEU E 1 134 ? 45.328 80.028 91.201 1.00 22.48 134 LEU E C 1
ATOM 5433 O O . LEU E 1 134 ? 45.960 80.071 90.147 1.00 22.72 134 LEU E O 1
ATOM 5438 N N . LYS E 1 135 ? 45.723 80.652 92.303 1.00 22.15 135 LYS E N 1
ATOM 5439 C CA . LYS E 1 135 ? 46.965 81.406 92.346 1.00 21.76 135 LYS E CA 1
ATOM 5440 C C . LYS E 1 135 ? 48.109 80.407 92.222 1.00 20.33 135 LYS E C 1
ATOM 5441 O O . LYS E 1 135 ? 49.094 80.643 91.514 1.00 18.57 135 LYS E O 1
ATOM 5447 N N . GLN E 1 136 ? 47.968 79.290 92.929 1.00 20.54 136 GLN E N 1
ATOM 5448 C CA . GLN E 1 136 ? 48.970 78.233 92.913 1.00 22.04 136 GLN E CA 1
ATOM 5449 C C . GLN E 1 136 ? 49.023 77.571 91.542 1.00 20.86 136 GLN E C 1
ATOM 5450 O O . GLN E 1 136 ? 50.091 77.174 91.078 1.00 22.08 136 GLN E O 1
ATOM 5456 N N . LEU E 1 137 ? 47.872 77.464 90.886 1.00 19.85 137 LEU E N 1
ATOM 5457 C CA . LEU E 1 137 ? 47.838 76.853 89.559 1.00 21.15 137 LEU E CA 1
ATOM 5458 C C . LEU E 1 137 ? 48.638 77.713 88.580 1.00 20.11 137 LEU E C 1
ATOM 5459 O O . LEU E 1 137 ? 49.468 77.207 87.823 1.00 21.17 137 LEU E O 1
ATOM 5464 N N . ALA E 1 138 ? 48.369 79.016 88.605 1.00 21.13 138 ALA E N 1
ATOM 5465 C CA . ALA E 1 138 ? 49.035 79.964 87.719 1.00 23.97 138 ALA E CA 1
ATOM 5466 C C . ALA E 1 138 ? 50.552 79.912 87.893 1.00 25.66 138 ALA E C 1
ATOM 5467 O O . ALA E 1 138 ? 51.297 79.945 86.914 1.00 26.37 138 ALA E O 1
ATOM 5469 N N . ALA E 1 139 ? 51.002 79.821 89.141 1.00 26.70 139 ALA E N 1
ATOM 5470 C CA . ALA E 1 139 ? 52.430 79.767 89.447 1.00 26.68 139 ALA E CA 1
ATOM 5471 C C . ALA E 1 139 ? 53.069 78.528 88.837 1.00 27.28 139 ALA E C 1
ATOM 5472 O O . ALA E 1 139 ? 54.224 78.560 88.412 1.00 27.14 139 ALA E O 1
ATOM 5474 N N . LEU E 1 140 ? 52.317 77.434 88.808 1.00 24.84 140 LEU E N 1
ATOM 5475 C CA . LEU E 1 140 ? 52.818 76.183 88.254 1.00 26.16 140 LEU E CA 1
ATOM 5476 C C . LEU E 1 140 ? 52.804 76.089 86.731 1.00 26.49 140 LEU E C 1
ATOM 5477 O O . LEU E 1 140 ? 53.739 75.551 86.127 1.00 28.10 140 LEU E O 1
ATOM 5482 N N . VAL E 1 141 ? 51.745 76.603 86.115 1.00 26.07 141 VAL E N 1
ATOM 5483 C CA . VAL E 1 141 ? 51.578 76.491 84.668 1.00 27.91 141 VAL E CA 1
ATOM 5484 C C . VAL E 1 141 ? 52.121 77.626 83.802 1.00 29.14 141 VAL E C 1
ATOM 5485 O O . VAL E 1 141 ? 52.520 77.405 82.658 1.00 28.70 141 VAL E O 1
ATOM 5489 N N . GLU E 1 142 ? 52.159 78.838 84.333 1.00 29.51 142 GLU E N 1
ATOM 5490 C CA . GLU E 1 142 ? 52.628 79.954 83.525 1.00 31.48 142 GLU E CA 1
ATOM 5491 C C . GLU E 1 142 ? 54.102 79.947 83.103 1.00 34.09 142 GLU E C 1
ATOM 5492 O O . GLU E 1 142 ? 54.440 80.436 82.028 1.00 34.26 142 GLU E O 1
ATOM 5498 N N . PRO E 1 143 ? 54.999 79.388 83.928 1.00 30.11 143 PRO E N 1
ATOM 5499 C CA . PRO E 1 143 ? 56.412 79.371 83.526 1.00 33.08 143 PRO E CA 1
ATOM 5500 C C . PRO E 1 143 ? 56.681 78.548 82.256 1.00 37.62 143 PRO E C 1
ATOM 5501 O O . PRO E 1 143 ? 55.968 77.580 81.966 1.00 36.80 143 PRO E O 1
ATOM 5505 N N . ASP E 1 144 ? 57.722 78.943 81.524 1.00 70.80 144 ASP E N 1
ATOM 5506 C CA . ASP E 1 144 ? 58.149 78.294 80.283 1.00 74.97 144 ASP E CA 1
ATOM 5507 C C . ASP E 1 144 ? 57.131 78.384 79.156 1.00 77.02 144 ASP E C 1
ATOM 5508 O O . ASP E 1 144 ? 57.027 77.394 78.397 1.00 58.76 144 ASP E O 1
ATOM 5513 N N . PRO F 1 2 ? 33.073 98.444 71.901 1.00 53.49 2 PRO F N 1
ATOM 5514 C CA . PRO F 1 2 ? 33.513 98.447 73.315 1.00 52.72 2 PRO F CA 1
ATOM 5515 C C . PRO F 1 2 ? 33.327 97.072 73.946 1.00 51.57 2 PRO F C 1
ATOM 5516 O O . PRO F 1 2 ? 32.632 96.213 73.400 1.00 50.50 2 PRO F O 1
ATOM 5520 N N . ASN F 1 3 ? 33.939 96.877 75.107 1.00 48.73 3 ASN F N 1
ATOM 5521 C CA . ASN F 1 3 ? 33.854 95.604 75.801 1.00 46.73 3 ASN F CA 1
ATOM 5522 C C . ASN F 1 3 ? 33.627 95.766 77.302 1.00 43.85 3 ASN F C 1
ATOM 5523 O O . ASN F 1 3 ? 34.018 96.769 77.901 1.00 42.88 3 ASN F O 1
ATOM 5528 N N . THR F 1 4 ? 32.990 94.767 77.900 1.00 37.36 4 THR F N 1
ATOM 5529 C CA . THR F 1 4 ? 32.731 94.775 79.329 1.00 35.10 4 THR F CA 1
ATOM 5530 C C . THR F 1 4 ? 33.317 93.523 79.983 1.00 33.20 4 THR F C 1
ATOM 5531 O O . THR F 1 4 ? 33.209 92.421 79.443 1.00 31.59 4 THR F O 1
ATOM 5535 N N . ILE F 1 5 ? 33.969 93.707 81.127 1.00 30.93 5 ILE F N 1
ATOM 5536 C CA . ILE F 1 5 ? 34.538 92.585 81.861 1.00 28.56 5 ILE F CA 1
ATOM 5537 C C . ILE F 1 5 ? 33.978 92.560 83.271 1.00 27.19 5 ILE F C 1
ATOM 5538 O O . ILE F 1 5 ? 33.526 93.582 83.798 1.00 25.79 5 ILE F O 1
ATOM 5543 N N . ARG F 1 6 ? 34.012 91.384 83.882 1.00 27.26 6 ARG F N 1
ATOM 5544 C CA . ARG F 1 6 ? 33.493 91.210 85.226 1.00 28.23 6 ARG F CA 1
ATOM 5545 C C . ARG F 1 6 ? 34.456 90.402 86.068 1.00 26.61 6 ARG F C 1
ATOM 5546 O O . ARG F 1 6 ? 35.029 89.407 85.612 1.00 22.07 6 ARG F O 1
ATOM 5554 N N . LEU F 1 7 ? 34.629 90.853 87.301 1.00 28.44 7 LEU F N 1
ATOM 5555 C CA . LEU F 1 7 ? 35.514 90.194 88.238 1.00 27.78 7 LEU F CA 1
ATOM 5556 C C . LEU F 1 7 ? 34.781 90.059 89.555 1.00 26.92 7 LEU F C 1
ATOM 5557 O O . LEU F 1 7 ? 33.915 90.876 89.882 1.00 23.76 7 LEU F O 1
ATOM 5562 N N . HIS F 1 8 ? 35.131 89.021 90.303 1.00 23.85 8 HIS F N 1
ATOM 5563 C CA . HIS F 1 8 ? 34.521 88.784 91.592 1.00 23.36 8 HIS F CA 1
ATOM 5564 C C . HIS F 1 8 ? 35.530 88.119 92.512 1.00 23.71 8 HIS F C 1
ATOM 5565 O O . HIS F 1 8 ? 36.287 87.243 92.096 1.00 22.31 8 HIS F O 1
ATOM 5572 N N . ARG F 1 9 ? 35.550 88.554 93.761 1.00 25.27 9 ARG F N 1
ATOM 5573 C CA . ARG F 1 9 ? 36.451 87.966 94.738 1.00 27.95 9 ARG F CA 1
ATOM 5574 C C . ARG F 1 9 ? 35.965 88.158 96.143 1.00 27.04 9 ARG F C 1
ATOM 5575 O O . ARG F 1 9 ? 35.290 89.141 96.461 1.00 27.61 9 ARG F O 1
ATOM 5583 N N . VAL F 1 10 ? 36.295 87.188 96.980 1.00 26.24 10 VAL F N 1
ATOM 5584 C CA . VAL F 1 10 ? 35.949 87.245 98.382 1.00 24.46 10 VAL F CA 1
ATOM 5585 C C . VAL F 1 10 ? 37.226 87.690 99.076 1.00 24.41 10 VAL F C 1
ATOM 5586 O O . VAL F 1 10 ? 38.303 87.161 98.804 1.00 27.08 10 VAL F O 1
ATOM 5590 N N . LEU F 1 11 ? 37.104 88.668 99.961 1.00 23.49 11 LEU F N 1
ATOM 5591 C CA . LEU F 1 11 ? 38.250 89.194 100.685 1.00 24.55 11 LEU F CA 1
ATOM 5592 C C . LEU F 1 11 ? 38.074 89.016 102.186 1.00 25.06 11 LEU F C 1
ATOM 5593 O O . LEU F 1 11 ? 36.973 89.172 102.722 1.00 26.05 11 LEU F O 1
ATOM 5598 N N . SER F 1 12 ? 39.159 88.677 102.861 1.00 24.64 12 SER F N 1
ATOM 5599 C CA . SER F 1 12 ? 39.115 88.497 104.303 1.00 26.46 12 SER F CA 1
ATOM 5600 C C . SER F 1 12 ? 39.286 89.863 104.943 1.00 26.59 12 SER F C 1
ATOM 5601 O O . SER F 1 12 ? 40.212 90.090 105.719 1.00 26.76 12 SER F O 1
ATOM 5604 N N . ALA F 1 13 ? 38.383 90.770 104.595 1.00 30.89 13 ALA F N 1
ATOM 5605 C CA . ALA F 1 13 ? 38.411 92.126 105.120 1.00 31.89 13 ALA F CA 1
ATOM 5606 C C . ALA F 1 13 ? 36.999 92.685 105.140 1.00 32.02 13 ALA F C 1
ATOM 5607 O O . ALA F 1 13 ? 36.165 92.314 104.311 1.00 30.63 13 ALA F O 1
ATOM 5609 N N . PRO F 1 14 ? 36.709 93.584 106.095 1.00 31.93 14 PRO F N 1
ATOM 5610 C CA . PRO F 1 14 ? 35.376 94.181 106.192 1.00 33.00 14 PRO F CA 1
ATOM 5611 C C . PRO F 1 14 ? 35.156 95.157 105.041 1.00 32.22 14 PRO F C 1
ATOM 5612 O O . PRO F 1 14 ? 36.071 95.873 104.640 1.00 31.46 14 PRO F O 1
ATOM 5616 N N . PRO F 1 15 ? 33.938 95.184 104.490 1.00 32.05 15 PRO F N 1
ATOM 5617 C CA . PRO F 1 15 ? 33.562 96.059 103.374 1.00 31.64 15 PRO F CA 1
ATOM 5618 C C . PRO F 1 15 ? 34.107 97.486 103.435 1.00 30.70 15 PRO F C 1
ATOM 5619 O O . PRO F 1 15 ? 34.609 97.995 102.441 1.00 30.46 15 PRO F O 1
ATOM 5623 N N . GLU F 1 16 ? 34.010 98.125 104.598 1.00 31.77 16 GLU F N 1
ATOM 5624 C CA . GLU F 1 16 ? 34.468 99.503 104.757 1.00 32.29 16 GLU F CA 1
ATOM 5625 C C . GLU F 1 16 ? 35.957 99.699 104.509 1.00 34.01 16 GLU F C 1
ATOM 5626 O O . GLU F 1 16 ? 36.369 100.728 103.973 1.00 33.32 16 GLU F O 1
ATOM 5632 N N . ARG F 1 17 ? 36.771 98.725 104.906 1.00 28.63 17 ARG F N 1
ATOM 5633 C CA . ARG F 1 17 ? 38.204 98.844 104.691 1.00 30.23 17 ARG F CA 1
ATOM 5634 C C . ARG F 1 17 ? 38.481 98.739 103.191 1.00 28.00 17 ARG F C 1
ATOM 5635 O O . ARG F 1 17 ? 39.270 99.503 102.647 1.00 28.41 17 ARG F O 1
ATOM 5643 N N . VAL F 1 18 ? 37.826 97.786 102.531 1.00 28.67 18 VAL F N 1
ATOM 5644 C CA . VAL F 1 18 ? 37.995 97.595 101.090 1.00 27.66 18 VAL F CA 1
ATOM 5645 C C . VAL F 1 18 ? 37.551 98.870 100.364 1.00 26.92 18 VAL F C 1
ATOM 5646 O O . VAL F 1 18 ? 38.211 99.320 99.427 1.00 27.25 18 VAL F O 1
ATOM 5650 N N . TYR F 1 19 ? 36.435 99.439 100.813 1.00 27.03 19 TYR F N 1
ATOM 5651 C CA . TYR F 1 19 ? 35.873 100.675 100.247 1.00 28.97 19 TYR F CA 1
ATOM 5652 C C . TYR F 1 19 ? 36.935 101.762 100.292 1.00 28.63 19 TYR F C 1
ATOM 5653 O O . TYR F 1 19 ? 37.228 102.418 99.299 1.00 27.57 19 TYR F O 1
ATOM 5662 N N . ARG F 1 20 ? 37.509 101.926 101.476 1.00 33.45 20 ARG F N 1
ATOM 5663 C CA . ARG F 1 20 ? 38.551 102.905 101.739 1.00 33.25 20 ARG F CA 1
ATOM 5664 C C . ARG F 1 20 ? 39.720 102.721 100.763 1.00 32.87 20 ARG F C 1
ATOM 5665 O O . ARG F 1 20 ? 40.214 103.692 100.185 1.00 31.81 20 ARG F O 1
ATOM 5673 N N . ALA F 1 21 ? 40.139 101.471 100.566 1.00 26.59 21 ALA F N 1
ATOM 5674 C CA . ALA F 1 21 ? 41.258 101.169 99.673 1.00 26.97 21 ALA F CA 1
ATOM 5675 C C . ALA F 1 21 ? 41.040 101.650 98.241 1.00 26.79 21 ALA F C 1
ATOM 5676 O O . ALA F 1 21 ? 42.004 101.956 97.530 1.00 27.59 21 ALA F O 1
ATOM 5678 N N . PHE F 1 22 ? 39.784 101.718 97.810 1.00 26.20 22 PHE F N 1
ATOM 5679 C CA . PHE F 1 22 ? 39.484 102.170 96.452 1.00 26.31 22 PHE F CA 1
ATOM 5680 C C . PHE F 1 22 ? 39.529 103.697 96.320 1.00 27.00 22 PHE F C 1
ATOM 5681 O O . PHE F 1 22 ? 39.580 104.223 95.214 1.00 25.59 22 PHE F O 1
ATOM 5689 N N . LEU F 1 23 ? 39.538 104.399 97.447 1.00 32.29 23 LEU F N 1
ATOM 5690 C CA . LEU F 1 23 ? 39.540 105.856 97.432 1.00 33.75 23 LEU F CA 1
ATOM 5691 C C . LEU F 1 23 ? 40.801 106.529 97.992 1.00 34.33 23 LEU F C 1
ATOM 5692 O O . LEU F 1 23 ? 41.163 107.621 97.560 1.00 35.96 23 LEU F O 1
ATOM 5697 N N . ASP F 1 24 ? 41.468 105.886 98.944 1.00 28.63 24 ASP F N 1
ATOM 5698 C CA . ASP F 1 24 ? 42.674 106.464 99.549 1.00 28.43 24 ASP F CA 1
ATOM 5699 C C . ASP F 1 24 ? 43.826 106.491 98.535 1.00 27.31 24 ASP F C 1
ATOM 5700 O O . ASP F 1 24 ? 44.279 105.448 98.056 1.00 27.78 24 ASP F O 1
ATOM 5705 N N . PRO F 1 25 ? 44.311 107.693 98.189 1.00 31.37 25 PRO F N 1
ATOM 5706 C CA . PRO F 1 25 ? 45.406 107.833 97.225 1.00 32.10 25 PRO F CA 1
ATOM 5707 C C . PRO F 1 25 ? 46.675 107.067 97.576 1.00 31.10 25 PRO F C 1
ATOM 5708 O O . PRO F 1 25 ? 47.377 106.592 96.687 1.00 33.18 25 PRO F O 1
ATOM 5712 N N . LEU F 1 26 ? 46.970 106.944 98.864 1.00 26.13 26 LEU F N 1
ATOM 5713 C CA . LEU F 1 26 ? 48.163 106.213 99.281 1.00 25.34 26 LEU F CA 1
ATOM 5714 C C . LEU F 1 26 ? 47.955 104.719 99.007 1.00 25.13 26 LEU F C 1
ATOM 5715 O O . LEU F 1 26 ? 48.866 104.025 98.578 1.00 27.82 26 LEU F O 1
ATOM 5720 N N . ALA F 1 27 ? 46.745 104.229 99.248 1.00 24.19 27 ALA F N 1
ATOM 5721 C CA . ALA F 1 27 ? 46.442 102.826 99.001 1.00 22.06 27 ALA F CA 1
ATOM 5722 C C . ALA F 1 27 ? 46.447 102.529 97.502 1.00 22.71 27 ALA F C 1
ATOM 5723 O O . ALA F 1 27 ? 47.016 101.530 97.057 1.00 22.84 27 ALA F O 1
ATOM 5725 N N . LEU F 1 28 ? 45.812 103.403 96.723 1.00 23.01 28 LEU F N 1
ATOM 5726 C CA . LEU F 1 28 ? 45.743 103.227 95.273 1.00 23.25 28 LEU F CA 1
ATOM 5727 C C . LEU F 1 28 ? 47.114 103.191 94.621 1.00 23.46 28 LEU F C 1
ATOM 5728 O O . LEU F 1 28 ? 47.360 102.386 93.720 1.00 23.75 28 LEU F O 1
ATOM 5733 N N . ALA F 1 29 ? 48.010 104.064 95.071 1.00 23.88 29 ALA F N 1
ATOM 5734 C CA . ALA F 1 29 ? 49.355 104.114 94.514 1.00 24.81 29 ALA F CA 1
ATOM 5735 C C . ALA F 1 29 ? 50.084 102.792 94.744 1.00 26.54 29 ALA F C 1
ATOM 5736 O O . ALA F 1 29 ? 51.026 102.450 94.017 1.00 27.40 29 ALA F O 1
ATOM 5738 N N . LYS F 1 30 ? 49.648 102.044 95.751 1.00 23.23 30 LYS F N 1
ATOM 5739 C CA . LYS F 1 30 ? 50.288 100.769 96.036 1.00 23.79 30 LYS F CA 1
ATOM 5740 C C . LYS F 1 30 ? 49.626 99.547 95.384 1.00 21.86 30 LYS F C 1
ATOM 5741 O O . LYS F 1 30 ? 50.315 98.704 94.822 1.00 21.47 30 LYS F O 1
ATOM 5747 N N . TRP F 1 31 ? 48.303 99.445 95.440 1.00 25.44 31 TRP F N 1
ATOM 5748 C CA . TRP F 1 31 ? 47.653 98.269 94.864 1.00 25.41 31 TRP F CA 1
ATOM 5749 C C . TRP F 1 31 ? 47.117 98.352 93.429 1.00 25.53 31 TRP F C 1
ATOM 5750 O O . TRP F 1 31 ? 47.076 97.338 92.737 1.00 27.15 31 TRP F O 1
ATOM 5761 N N . LEU F 1 32 ? 46.722 99.539 92.974 1.00 27.28 32 LEU F N 1
ATOM 5762 C CA . LEU F 1 32 ? 46.155 99.693 91.628 1.00 25.59 32 LEU F CA 1
ATOM 5763 C C . LEU F 1 32 ? 47.072 99.317 90.459 1.00 26.39 32 LEU F C 1
ATOM 5764 O O . LEU F 1 32 ? 46.722 98.470 89.636 1.00 26.43 32 LEU F O 1
ATOM 5769 N N . PRO F 1 33 ? 48.250 99.952 90.350 1.00 24.47 33 PRO F N 1
ATOM 5770 C CA . PRO F 1 33 ? 49.123 99.584 89.227 1.00 23.16 33 PRO F CA 1
ATOM 5771 C C . PRO F 1 33 ? 49.541 98.117 89.299 1.00 24.88 33 PRO F C 1
ATOM 5772 O O . PRO F 1 33 ? 50.028 97.653 90.337 1.00 23.61 33 PRO F O 1
ATOM 5776 N N . PRO F 1 34 ? 49.349 97.366 88.198 1.00 26.39 34 PRO F N 1
ATOM 5777 C CA . PRO F 1 34 ? 49.714 95.947 88.149 1.00 26.80 34 PRO F CA 1
ATOM 5778 C C . PRO F 1 34 ? 51.217 95.706 88.243 1.00 28.01 34 PRO F C 1
ATOM 5779 O O . PRO F 1 34 ? 51.994 96.655 88.366 1.00 27.64 34 PRO F O 1
ATOM 5783 N N . GLU F 1 35 ? 51.618 94.438 88.172 1.00 24.88 35 GLU F N 1
ATOM 5784 C CA . GLU F 1 35 ? 53.026 94.064 88.288 1.00 27.35 35 GLU F CA 1
ATOM 5785 C C . GLU F 1 35 ? 53.944 94.768 87.300 1.00 27.62 35 GLU F C 1
ATOM 5786 O O . GLU F 1 35 ? 53.650 94.838 86.108 1.00 24.22 35 GLU F O 1
ATOM 5792 N N . GLY F 1 36 ? 55.057 95.293 87.816 1.00 26.49 36 GLY F N 1
ATOM 5793 C CA . GLY F 1 36 ? 56.010 95.988 86.974 1.00 25.86 36 GLY F CA 1
ATOM 5794 C C . GLY F 1 36 ? 55.647 97.433 86.663 1.00 26.16 36 GLY F C 1
ATOM 5795 O O . GLY F 1 36 ? 56.341 98.096 85.893 1.00 26.03 36 GLY F O 1
ATOM 5796 N N . PHE F 1 37 ? 54.559 97.920 87.252 1.00 21.70 37 PHE F N 1
ATOM 5797 C CA . PHE F 1 37 ? 54.115 99.295 87.041 1.00 21.93 37 PHE F CA 1
ATOM 5798 C C . PHE F 1 37 ? 54.064 100.062 88.361 1.00 23.70 37 PHE F C 1
ATOM 5799 O O . PHE F 1 37 ? 53.834 99.470 89.423 1.00 21.55 37 PHE F O 1
ATOM 5807 N N . VAL F 1 38 ? 54.289 101.374 88.287 1.00 23.46 38 VAL F N 1
ATOM 5808 C CA . VAL F 1 38 ? 54.199 102.246 89.451 1.00 23.82 38 VAL F CA 1
ATOM 5809 C C . VAL F 1 38 ? 53.083 103.237 89.131 1.00 25.25 38 VAL F C 1
ATOM 5810 O O . VAL F 1 38 ? 52.711 103.408 87.963 1.00 24.56 38 VAL F O 1
ATOM 5814 N N . CYS F 1 39 ? 52.550 103.885 90.159 1.00 24.23 39 CYS F N 1
ATOM 5815 C CA . CYS F 1 39 ? 51.465 104.832 89.973 1.00 27.55 39 CYS F CA 1
ATOM 5816 C C . CYS F 1 39 ? 51.658 106.150 90.711 1.00 28.91 39 CYS F C 1
ATOM 5817 O O . CYS F 1 39 ? 52.131 106.179 91.850 1.00 28.60 39 CYS F O 1
ATOM 5820 N N . LYS F 1 40 ? 51.280 107.239 90.051 1.00 29.22 40 LYS F N 1
ATOM 5821 C CA . LYS F 1 40 ? 51.359 108.564 90.652 1.00 29.51 40 LYS F CA 1
ATOM 5822 C C . LYS F 1 40 ? 49.945 109.123 90.647 1.00 30.14 40 LYS F C 1
ATOM 5823 O O . LYS F 1 40 ? 49.321 109.216 89.596 1.00 31.58 40 LYS F O 1
ATOM 5829 N N . VAL F 1 41 ? 49.427 109.471 91.819 1.00 29.52 41 VAL F N 1
ATOM 5830 C CA . VAL F 1 41 ? 48.086 110.018 91.907 1.00 30.67 41 VAL F CA 1
ATOM 5831 C C . VAL F 1 41 ? 48.155 111.543 91.764 1.00 32.88 41 VAL F C 1
ATOM 5832 O O . VAL F 1 41 ? 48.721 112.229 92.613 1.00 33.30 41 VAL F O 1
ATOM 5836 N N . LEU F 1 42 ? 47.577 112.059 90.683 1.00 34.36 42 LEU F N 1
ATOM 5837 C CA . LEU F 1 42 ? 47.579 113.493 90.394 1.00 37.36 42 LEU F CA 1
ATOM 5838 C C . LEU F 1 42 ? 46.401 114.261 91.005 1.00 38.90 42 LEU F C 1
ATOM 5839 O O . LEU F 1 42 ? 46.541 115.423 91.380 1.00 39.21 42 LEU F O 1
ATOM 5844 N N . GLU F 1 43 ? 45.243 113.617 91.103 1.00 38.66 43 GLU F N 1
ATOM 5845 C CA . GLU F 1 43 ? 44.057 114.263 91.656 1.00 40.42 43 GLU F CA 1
ATOM 5846 C C . GLU F 1 43 ? 43.202 113.188 92.314 1.00 39.71 43 GLU F C 1
ATOM 5847 O O . GLU F 1 43 ? 43.091 112.086 91.787 1.00 40.95 43 GLU F O 1
ATOM 5853 N N . HIS F 1 44 ? 42.593 113.495 93.453 1.00 45.70 44 HIS F N 1
ATOM 5854 C CA . HIS F 1 44 ? 41.781 112.497 94.139 1.00 44.90 44 HIS F CA 1
ATOM 5855 C C . HIS F 1 44 ? 40.637 113.067 94.973 1.00 45.16 44 HIS F C 1
ATOM 5856 O O . HIS F 1 44 ? 40.591 112.887 96.191 1.00 44.87 44 HIS F O 1
ATOM 5863 N N . ASP F 1 45 ? 39.703 113.737 94.307 1.00 35.69 45 ASP F N 1
ATOM 5864 C CA . ASP F 1 45 ? 38.555 114.322 94.984 1.00 35.31 45 ASP F CA 1
ATOM 5865 C C . ASP F 1 45 ? 37.484 113.248 95.127 1.00 35.42 45 ASP F C 1
ATOM 5866 O O . ASP F 1 45 ? 36.662 113.054 94.224 1.00 34.18 45 ASP F O 1
ATOM 5871 N N . ALA F 1 46 ? 37.498 112.549 96.262 1.00 34.56 46 ALA F N 1
ATOM 5872 C CA . ALA F 1 46 ? 36.545 111.470 96.502 1.00 35.82 46 ALA F CA 1
ATOM 5873 C C . ALA F 1 46 ? 35.141 111.922 96.894 1.00 35.85 46 ALA F C 1
ATOM 5874 O O . ALA F 1 46 ? 34.659 111.626 97.988 1.00 35.28 46 ALA F O 1
ATOM 5876 N N . ARG F 1 47 ? 34.485 112.629 95.981 1.00 36.16 47 ARG F N 1
ATOM 5877 C CA . ARG F 1 47 ? 33.123 113.110 96.196 1.00 37.77 47 ARG F CA 1
ATOM 5878 C C . ARG F 1 47 ? 32.331 112.792 94.938 1.00 36.91 47 ARG F C 1
ATOM 5879 O O . ARG F 1 47 ? 32.893 112.753 93.842 1.00 33.63 47 ARG F O 1
ATOM 5887 N N . VAL F 1 48 ? 31.031 112.561 95.080 1.00 36.88 48 VAL F N 1
ATOM 5888 C CA . VAL F 1 48 ? 30.235 112.286 93.902 1.00 37.71 48 VAL F CA 1
ATOM 5889 C C . VAL F 1 48 ? 30.374 113.511 92.999 1.00 37.25 48 VAL F C 1
ATOM 5890 O O . VAL F 1 48 ? 30.129 114.633 93.427 1.00 36.32 48 VAL F O 1
ATOM 5894 N N . GLY F 1 49 ? 30.789 113.287 91.757 1.00 42.98 49 GLY F N 1
ATOM 5895 C CA . GLY F 1 49 ? 30.973 114.384 90.828 1.00 41.66 49 GLY F CA 1
ATOM 5896 C C . GLY F 1 49 ? 32.414 114.864 90.780 1.00 42.15 49 GLY F C 1
ATOM 5897 O O . GLY F 1 49 ? 32.803 115.589 89.864 1.00 41.87 49 GLY F O 1
ATOM 5898 N N . GLY F 1 50 ? 33.211 114.455 91.766 1.00 37.59 50 GLY F N 1
ATOM 5899 C CA . GLY F 1 50 ? 34.606 114.861 91.816 1.00 35.58 50 GLY F CA 1
ATOM 5900 C C . GLY F 1 50 ? 35.519 114.092 90.874 1.00 35.30 50 GLY F C 1
ATOM 5901 O O . GLY F 1 50 ? 35.230 112.959 90.484 1.00 36.13 50 GLY F O 1
ATOM 5902 N N . ALA F 1 51 ? 36.638 114.707 90.510 1.00 31.68 51 ALA F N 1
ATOM 5903 C CA . ALA F 1 51 ? 37.580 114.073 89.603 1.00 31.72 51 ALA F CA 1
ATOM 5904 C C . ALA F 1 51 ? 38.769 113.414 90.304 1.00 32.36 51 ALA F C 1
ATOM 5905 O O . ALA F 1 51 ? 39.144 113.777 91.414 1.00 30.55 51 ALA F O 1
ATOM 5907 N N . TYR F 1 52 ? 39.341 112.423 89.633 1.00 36.12 52 TYR F N 1
ATOM 5908 C CA . TYR F 1 52 ? 40.511 111.717 90.123 1.00 37.03 52 TYR F CA 1
ATOM 5909 C C . TYR F 1 52 ? 41.365 111.615 88.875 1.00 37.57 52 TYR F C 1
ATOM 5910 O O . TYR F 1 52 ? 40.839 111.596 87.761 1.00 37.88 52 TYR F O 1
ATOM 5919 N N . LYS F 1 53 ? 42.678 111.571 89.045 1.00 31.17 53 LYS F N 1
ATOM 5920 C CA . LYS F 1 53 ? 43.559 111.476 87.895 1.00 31.76 53 LYS F CA 1
ATOM 5921 C C . LYS F 1 53 ? 44.843 110.790 88.330 1.00 31.86 53 LYS F C 1
ATOM 5922 O O . LYS F 1 53 ? 45.406 111.108 89.381 1.00 30.73 53 LYS F O 1
ATOM 5936 N N . GLU F 1 55 ? 48.483 108.294 86.757 1.00 35.47 55 GLU F N 1
ATOM 5937 C CA . GLU F 1 55 ? 49.294 107.854 85.641 1.00 34.43 55 GLU F CA 1
ATOM 5938 C C . GLU F 1 55 ? 50.059 106.603 86.042 1.00 32.94 55 GLU F C 1
ATOM 5939 O O . GLU F 1 55 ? 50.576 106.507 87.156 1.00 32.39 55 GLU F O 1
ATOM 5945 N N . PHE F 1 56 ? 50.085 105.629 85.141 1.00 30.92 56 PHE F N 1
ATOM 5946 C CA . PHE F 1 56 ? 50.811 104.393 85.367 1.00 31.17 56 PHE F CA 1
ATOM 5947 C C . PHE F 1 56 ? 52.075 104.494 84.530 1.00 30.88 56 PHE F C 1
ATOM 5948 O O . PHE F 1 56 ? 52.029 104.971 83.395 1.00 28.19 56 PHE F O 1
ATOM 5956 N N . LEU F 1 57 ? 53.197 104.056 85.094 1.00 29.93 57 LEU F N 1
ATOM 5957 C CA . LEU F 1 57 ? 54.464 104.050 84.378 1.00 29.86 57 LEU F CA 1
ATOM 5958 C C . LEU F 1 57 ? 55.042 102.650 84.464 1.00 28.85 57 LEU F C 1
ATOM 5959 O O . LEU F 1 57 ? 55.138 102.085 85.553 1.00 28.77 57 LEU F O 1
ATOM 5964 N N . ALA F 1 58 ? 55.394 102.076 83.318 1.00 28.36 58 ALA F N 1
ATOM 5965 C CA . ALA F 1 58 ? 56.005 100.756 83.313 1.00 29.30 58 ALA F CA 1
ATOM 5966 C C . ALA F 1 58 ? 57.386 101.059 83.882 1.00 29.85 58 ALA F C 1
ATOM 5967 O O . ALA F 1 58 ? 58.133 101.870 83.328 1.00 28.88 58 ALA F O 1
ATOM 5969 N N . PHE F 1 59 ? 57.725 100.429 84.999 1.00 33.22 59 PHE F N 1
ATOM 5970 C CA . PHE F 1 59 ? 59.006 100.711 85.628 1.00 32.34 59 PHE F CA 1
ATOM 5971 C C . PHE F 1 59 ? 60.233 100.508 84.750 1.00 32.20 59 PHE F C 1
ATOM 5972 O O . PHE F 1 59 ? 61.110 101.363 84.703 1.00 33.77 59 PHE F O 1
ATOM 5980 N N . ALA F 1 60 ? 60.297 99.383 84.052 1.00 29.21 60 ALA F N 1
ATOM 5981 C CA . ALA F 1 60 ? 61.455 99.083 83.215 1.00 32.61 60 ALA F CA 1
ATOM 5982 C C . ALA F 1 60 ? 61.728 100.033 82.048 1.00 34.33 60 ALA F C 1
ATOM 5983 O O . ALA F 1 60 ? 62.877 100.398 81.807 1.00 35.31 60 ALA F O 1
ATOM 5985 N N . SER F 1 61 ? 60.686 100.433 81.325 1.00 42.96 61 SER F N 1
ATOM 5986 C CA . SER F 1 61 ? 60.874 101.304 80.167 1.00 44.16 61 SER F CA 1
ATOM 5987 C C . SER F 1 61 ? 60.562 102.771 80.397 1.00 43.96 61 SER F C 1
ATOM 5988 O O . SER F 1 61 ? 61.069 103.626 79.679 1.00 46.59 61 SER F O 1
ATOM 5991 N N . GLY F 1 62 ? 59.726 103.067 81.386 1.00 38.75 62 GLY F N 1
ATOM 5992 C CA . GLY F 1 62 ? 59.373 104.450 81.649 1.00 38.00 62 GLY F CA 1
ATOM 5993 C C . GLY F 1 62 ? 58.102 104.860 80.924 1.00 38.69 62 GLY F C 1
ATOM 5994 O O . GLY F 1 62 ? 57.614 105.977 81.096 1.00 38.07 62 GLY F O 1
ATOM 5995 N N . GLN F 1 63 ? 57.567 103.953 80.111 1.00 34.45 63 GLN F N 1
ATOM 5996 C CA . GLN F 1 63 ? 56.337 104.199 79.358 1.00 36.22 63 GLN F CA 1
ATOM 5997 C C . GLN F 1 63 ? 55.221 104.690 80.280 1.00 36.26 63 GLN F C 1
ATOM 5998 O O . GLN F 1 63 ? 54.864 104.004 81.242 1.00 33.95 63 GLN F O 1
ATOM 6004 N N . LYS F 1 64 ? 54.667 105.866 79.981 1.00 37.86 64 LYS F N 1
ATOM 6005 C CA . LYS F 1 64 ? 53.601 106.444 80.798 1.00 39.27 64 LYS F CA 1
ATOM 6006 C C . LYS F 1 64 ? 52.208 106.355 80.181 1.00 38.55 64 LYS F C 1
ATOM 6007 O O . LYS F 1 64 ? 52.043 106.391 78.963 1.00 38.77 64 LYS F O 1
ATOM 6013 N N . HIS F 1 65 ? 51.205 106.238 81.043 1.00 38.42 65 HIS F N 1
ATOM 6014 C CA . HIS F 1 65 ? 49.811 106.180 80.618 1.00 38.01 65 HIS F CA 1
ATOM 6015 C C . HIS F 1 65 ? 48.997 106.964 81.627 1.00 36.33 65 HIS F C 1
ATOM 6016 O O . HIS F 1 65 ? 49.001 106.644 82.817 1.00 34.78 65 HIS F O 1
ATOM 6023 N N . ALA F 1 66 ? 48.306 107.997 81.159 1.00 33.68 66 ALA F N 1
ATOM 6024 C CA . ALA F 1 66 ? 47.495 108.813 82.054 1.00 32.98 66 ALA F CA 1
ATOM 6025 C C . ALA F 1 66 ? 46.012 108.549 81.853 1.00 31.85 66 ALA F C 1
ATOM 6026 O O . ALA F 1 66 ? 45.556 108.333 80.731 1.00 32.14 66 ALA F O 1
ATOM 6028 N N . PHE F 1 67 ? 45.262 108.557 82.946 1.00 33.52 67 PHE F N 1
ATOM 6029 C CA . PHE F 1 67 ? 43.826 108.343 82.874 1.00 34.32 67 PHE F CA 1
ATOM 6030 C C . PHE F 1 67 ? 43.163 109.043 84.043 1.00 33.79 67 PHE F C 1
ATOM 6031 O O . PHE F 1 67 ? 43.833 109.485 84.977 1.00 34.94 67 PHE F O 1
ATOM 6039 N N . GLY F 1 68 ? 41.844 109.160 83.980 1.00 31.87 68 GLY F N 1
ATOM 6040 C CA . GLY F 1 68 ? 41.120 109.807 85.050 1.00 32.90 68 GLY F CA 1
ATOM 6041 C C . GLY F 1 68 ? 39.646 109.806 84.736 1.00 32.57 68 GLY F C 1
ATOM 6042 O O . GLY F 1 68 ? 39.230 109.320 83.690 1.00 33.19 68 GLY F O 1
ATOM 6043 N N . GLY F 1 69 ? 38.851 110.358 85.637 1.00 31.74 69 GLY F N 1
ATOM 6044 C CA . GLY F 1 69 ? 37.422 110.401 85.413 1.00 31.24 69 GLY F CA 1
ATOM 6045 C C . GLY F 1 69 ? 36.754 111.032 86.606 1.00 30.91 69 GLY F C 1
ATOM 6046 O O . GLY F 1 69 ? 37.396 111.739 87.379 1.00 32.38 69 GLY F O 1
ATOM 6047 N N . ARG F 1 70 ? 35.462 110.780 86.757 1.00 32.81 70 ARG F N 1
ATOM 6048 C CA . ARG F 1 70 ? 34.716 111.333 87.867 1.00 32.84 70 ARG F CA 1
ATOM 6049 C C . ARG F 1 70 ? 33.852 110.275 88.536 1.00 32.66 70 ARG F C 1
ATOM 6050 O O . ARG F 1 70 ? 33.389 109.329 87.893 1.00 34.16 70 ARG F O 1
ATOM 6058 N N . TYR F 1 71 ? 33.659 110.434 89.839 1.00 30.71 71 TYR F N 1
ATOM 6059 C CA . TYR F 1 71 ? 32.851 109.511 90.622 1.00 31.44 71 TYR F CA 1
ATOM 6060 C C . TYR F 1 71 ? 31.380 109.839 90.414 1.00 31.66 71 TYR F C 1
ATOM 6061 O O . TYR F 1 71 ? 30.990 111.006 90.453 1.00 31.08 71 TYR F O 1
ATOM 6070 N N . LEU F 1 72 ? 30.576 108.807 90.196 1.00 31.71 72 LEU F N 1
ATOM 6071 C CA . LEU F 1 72 ? 29.147 108.966 89.982 1.00 33.89 72 LEU F CA 1
ATOM 6072 C C . LEU F 1 72 ? 28.381 108.515 91.226 1.00 35.87 72 LEU F C 1
ATOM 6073 O O . LEU F 1 72 ? 27.340 109.077 91.562 1.00 37.74 72 LEU F O 1
ATOM 6078 N N . GLU F 1 73 ? 28.906 107.504 91.912 1.00 38.89 73 GLU F N 1
ATOM 6079 C CA . GLU F 1 73 ? 28.271 106.982 93.119 1.00 39.90 73 GLU F CA 1
ATOM 6080 C C . GLU F 1 73 ? 29.303 106.680 94.209 1.00 40.14 73 GLU F C 1
ATOM 6081 O O . GLU F 1 73 ? 30.392 106.178 93.928 1.00 39.41 73 GLU F O 1
ATOM 6087 N N . LEU F 1 74 ? 28.948 106.990 95.451 1.00 38.79 74 LEU F N 1
ATOM 6088 C CA . LEU F 1 74 ? 29.821 106.736 96.585 1.00 39.19 74 LEU F CA 1
ATOM 6089 C C . LEU F 1 74 ? 29.008 106.384 97.826 1.00 39.78 74 LEU F C 1
ATOM 6090 O O . LEU F 1 74 ? 28.674 107.253 98.628 1.00 42.58 74 LEU F O 1
ATOM 6095 N N . VAL F 1 75 ? 28.687 105.102 97.972 1.00 36.40 75 VAL F N 1
ATOM 6096 C CA . VAL F 1 75 ? 27.920 104.618 99.118 1.00 35.84 75 VAL F CA 1
ATOM 6097 C C . VAL F 1 75 ? 28.906 103.905 100.045 1.00 36.82 75 VAL F C 1
ATOM 6098 O O . VAL F 1 75 ? 29.321 102.779 99.777 1.00 36.00 75 VAL F O 1
ATOM 6102 N N . PRO F 1 76 ? 29.295 104.561 101.151 1.00 48.73 76 PRO F N 1
ATOM 6103 C CA . PRO F 1 76 ? 30.241 104.007 102.125 1.00 47.26 76 PRO F CA 1
ATOM 6104 C C . PRO F 1 76 ? 30.137 102.508 102.388 1.00 46.73 76 PRO F C 1
ATOM 6105 O O . PRO F 1 76 ? 29.151 102.027 102.943 1.00 47.00 76 PRO F O 1
ATOM 6109 N N . GLY F 1 77 ? 31.174 101.784 101.976 1.00 36.48 77 GLY F N 1
ATOM 6110 C CA . GLY F 1 77 ? 31.230 100.350 102.181 1.00 33.26 77 GLY F CA 1
ATOM 6111 C C . GLY F 1 77 ? 30.288 99.510 101.348 1.00 33.56 77 GLY F C 1
ATOM 6112 O O . GLY F 1 77 ? 30.070 98.342 101.669 1.00 32.47 77 GLY F O 1
ATOM 6113 N N . GLU F 1 78 ? 29.744 100.071 100.270 1.00 30.96 78 GLU F N 1
ATOM 6114 C CA . GLU F 1 78 ? 28.811 99.315 99.439 1.00 30.31 78 GLU F CA 1
ATOM 6115 C C . GLU F 1 78 ? 28.959 99.466 97.935 1.00 30.05 78 GLU F C 1
ATOM 6116 O O . GLU F 1 78 ? 28.861 98.486 97.195 1.00 29.03 78 GLU F O 1
ATOM 6122 N N . ARG F 1 79 ? 29.168 100.694 97.476 1.00 31.73 79 ARG F N 1
ATOM 6123 C CA . ARG F 1 79 ? 29.254 100.944 96.047 1.00 30.79 79 ARG F CA 1
ATOM 6124 C C . ARG F 1 79 ? 30.113 102.133 95.666 1.00 30.42 79 ARG F C 1
ATOM 6125 O O . ARG F 1 79 ? 30.131 103.155 96.349 1.00 31.16 79 ARG F O 1
ATOM 6133 N N . ILE F 1 80 ? 30.833 101.972 94.564 1.00 31.82 80 ILE F N 1
ATOM 6134 C CA . ILE F 1 80 ? 31.681 103.014 94.017 1.00 31.55 80 ILE F CA 1
ATOM 6135 C C . ILE F 1 80 ? 31.533 102.892 92.515 1.00 32.72 80 ILE F C 1
ATOM 6136 O O . ILE F 1 80 ? 31.691 101.805 91.955 1.00 32.29 80 ILE F O 1
ATOM 6141 N N . ARG F 1 81 ? 31.196 103.998 91.867 1.00 28.15 81 ARG F N 1
ATOM 6142 C CA . ARG F 1 81 ? 31.057 104.002 90.422 1.00 28.53 81 ARG F CA 1
ATOM 6143 C C . ARG F 1 81 ? 31.780 105.224 89.905 1.00 28.08 81 ARG F C 1
ATOM 6144 O O . ARG F 1 81 ? 31.651 106.310 90.460 1.00 29.99 81 ARG F O 1
ATOM 6152 N N . TYR F 1 82 ? 32.557 105.052 88.850 1.00 28.62 82 TYR F N 1
ATOM 6153 C CA . TYR F 1 82 ? 33.288 106.180 88.308 1.00 30.35 82 TYR F CA 1
ATOM 6154 C C . TYR F 1 82 ? 33.588 105.964 86.846 1.00 30.61 82 TYR F C 1
ATOM 6155 O O . TYR F 1 82 ? 33.577 104.834 86.355 1.00 30.07 82 TYR F O 1
ATOM 6164 N N . THR F 1 83 ? 33.847 107.062 86.148 1.00 34.92 83 THR F N 1
ATOM 6165 C CA . THR F 1 83 ? 34.172 106.997 84.738 1.00 34.64 83 THR F CA 1
ATOM 6166 C C . THR F 1 83 ? 35.681 106.873 84.636 1.00 36.44 83 THR F C 1
ATOM 6167 O O . THR F 1 83 ? 36.404 107.196 85.577 1.00 36.65 83 THR F O 1
ATOM 6171 N N . ASP F 1 84 ? 36.154 106.399 83.494 1.00 31.73 84 ASP F N 1
ATOM 6172 C CA . ASP F 1 84 ? 37.582 106.233 83.288 1.00 35.39 84 ASP F CA 1
ATOM 6173 C C . ASP F 1 84 ? 37.872 106.507 81.825 1.00 35.83 84 ASP F C 1
ATOM 6174 O O . ASP F 1 84 ? 37.155 106.034 80.949 1.00 34.79 84 ASP F O 1
ATOM 6179 N N . ARG F 1 85 ? 38.922 107.271 81.560 1.00 36.39 85 ARG F N 1
ATOM 6180 C CA . ARG F 1 85 ? 39.287 107.590 80.193 1.00 40.15 85 ARG F CA 1
ATOM 6181 C C . ARG F 1 85 ? 40.775 107.906 80.054 1.00 41.98 85 ARG F C 1
ATOM 6182 O O . ARG F 1 85 ? 41.316 108.724 80.801 1.00 41.79 85 ARG F O 1
ATOM 6190 N N . PHE F 1 86 ? 41.424 107.218 79.114 1.00 47.86 86 PHE F N 1
ATOM 6191 C CA . PHE F 1 86 ? 42.835 107.418 78.810 1.00 51.47 86 PHE F CA 1
ATOM 6192 C C . PHE F 1 86 ? 42.903 108.623 77.910 1.00 54.53 86 PHE F C 1
ATOM 6193 O O . PHE F 1 86 ? 41.879 109.276 77.643 1.00 55.71 86 PHE F O 1
ATOM 6201 N N . ASP F 1 87 ? 44.133 108.882 77.456 1.00 62.23 87 ASP F N 1
ATOM 6202 C CA . ASP F 1 87 ? 44.342 109.956 76.520 1.00 65.80 87 ASP F CA 1
ATOM 6203 C C . ASP F 1 87 ? 45.299 109.898 75.374 1.00 68.02 87 ASP F C 1
ATOM 6204 O O . ASP F 1 87 ? 45.427 110.876 74.675 1.00 68.19 87 ASP F O 1
ATOM 6209 N N . ASP F 1 88 ? 45.719 108.678 75.022 1.00 77.45 88 ASP F N 1
ATOM 6210 C CA . ASP F 1 88 ? 46.585 108.503 73.866 1.00 80.64 88 ASP F CA 1
ATOM 6211 C C . ASP F 1 88 ? 46.436 107.717 72.507 1.00 82.07 88 ASP F C 1
ATOM 6212 O O . ASP F 1 88 ? 46.159 108.287 71.438 1.00 83.07 88 ASP F O 1
ATOM 6217 N N . ALA F 1 89 ? 46.847 106.453 72.586 1.00 83.46 89 ALA F N 1
ATOM 6218 C CA . ALA F 1 89 ? 46.944 105.482 71.485 1.00 84.56 89 ALA F CA 1
ATOM 6219 C C . ALA F 1 89 ? 46.690 104.157 72.063 1.00 85.58 89 ALA F C 1
ATOM 6220 O O . ALA F 1 89 ? 47.487 103.420 72.653 1.00 85.77 89 ALA F O 1
ATOM 6222 N N . GLY F 1 90 ? 45.458 103.902 71.795 1.00 83.46 90 GLY F N 1
ATOM 6223 C CA . GLY F 1 90 ? 44.868 102.685 72.299 1.00 84.56 90 GLY F CA 1
ATOM 6224 C C . GLY F 1 90 ? 43.777 103.452 72.969 1.00 85.58 90 GLY F C 1
ATOM 6225 O O . GLY F 1 90 ? 43.618 103.230 74.078 1.00 85.77 90 GLY F O 1
ATOM 6226 N N . LEU F 1 91 ? 42.821 103.940 72.224 1.00 86.44 91 LEU F N 1
ATOM 6227 C CA . LEU F 1 91 ? 41.957 104.922 72.736 1.00 86.77 91 LEU F CA 1
ATOM 6228 C C . LEU F 1 91 ? 40.517 105.193 73.315 1.00 86.43 91 LEU F C 1
ATOM 6229 O O . LEU F 1 91 ? 40.370 105.425 74.525 1.00 87.31 91 LEU F O 1
ATOM 6234 N N . PRO F 1 92 ? 39.595 105.583 72.408 1.00 90.53 92 PRO F N 1
ATOM 6235 C CA . PRO F 1 92 ? 38.204 105.943 72.595 1.00 89.67 92 PRO F CA 1
ATOM 6236 C C . PRO F 1 92 ? 37.309 105.823 73.798 1.00 88.52 92 PRO F C 1
ATOM 6237 O O . PRO F 1 92 ? 36.954 104.751 74.293 1.00 89.77 92 PRO F O 1
ATOM 6241 N N . GLY F 1 93 ? 36.940 107.035 74.221 1.00 81.12 93 GLY F N 1
ATOM 6242 C CA . GLY F 1 93 ? 36.016 107.283 75.297 1.00 76.92 93 GLY F CA 1
ATOM 6243 C C . GLY F 1 93 ? 35.944 106.635 76.648 1.00 73.71 93 GLY F C 1
ATOM 6244 O O . GLY F 1 93 ? 36.659 105.703 77.021 1.00 74.33 93 GLY F O 1
ATOM 6245 N N . ASP F 1 94 ? 34.982 107.169 77.379 1.00 59.16 94 ASP F N 1
ATOM 6246 C CA . ASP F 1 94 ? 34.717 106.759 78.735 1.00 54.36 94 ASP F CA 1
ATOM 6247 C C . ASP F 1 94 ? 34.309 105.320 78.978 1.00 50.84 94 ASP F C 1
ATOM 6248 O O . ASP F 1 94 ? 33.490 104.732 78.254 1.00 49.40 94 ASP F O 1
ATOM 6261 N N . ILE F 1 96 ? 33.024 102.877 82.236 1.00 34.57 96 ILE F N 1
ATOM 6262 C CA . ILE F 1 96 ? 32.391 103.099 83.524 1.00 34.02 96 ILE F CA 1
ATOM 6263 C C . ILE F 1 96 ? 32.666 101.840 84.315 1.00 32.84 96 ILE F C 1
ATOM 6264 O O . ILE F 1 96 ? 32.374 100.732 83.858 1.00 32.68 96 ILE F O 1
ATOM 6269 N N . THR F 1 97 ? 33.264 101.996 85.486 1.00 34.59 97 THR F N 1
ATOM 6270 C CA . THR F 1 97 ? 33.547 100.829 86.299 1.00 34.90 97 THR F CA 1
ATOM 6271 C C . THR F 1 97 ? 32.698 100.924 87.548 1.00 32.52 97 THR F C 1
ATOM 6272 O O . THR F 1 97 ? 32.623 101.981 88.182 1.00 31.64 97 THR F O 1
ATOM 6276 N N . THR F 1 98 ? 32.046 99.818 87.888 1.00 27.11 98 THR F N 1
ATOM 6277 C CA . THR F 1 98 ? 31.186 99.769 89.060 1.00 26.77 98 THR F CA 1
ATOM 6278 C C . THR F 1 98 ? 31.716 98.773 90.096 1.00 26.53 98 THR F C 1
ATOM 6279 O O . THR F 1 98 ? 31.956 97.601 89.794 1.00 23.91 98 THR F O 1
ATOM 6283 N N . ILE F 1 99 ? 31.900 99.251 91.321 1.00 27.85 99 ILE F N 1
ATOM 6284 C CA . ILE F 1 99 ? 32.393 98.405 92.399 1.00 28.67 99 ILE F CA 1
ATOM 6285 C C . ILE F 1 99 ? 31.288 98.185 93.420 1.00 28.52 99 ILE F C 1
ATOM 6286 O O . ILE F 1 99 ? 30.695 99.142 93.908 1.00 29.08 99 ILE F O 1
ATOM 6291 N N . THR F 1 100 ? 31.007 96.924 93.737 1.00 27.86 100 THR F N 1
ATOM 6292 C CA . THR F 1 100 ? 29.961 96.609 94.703 1.00 29.29 100 THR F CA 1
ATOM 6293 C C . THR F 1 100 ? 30.491 95.743 95.837 1.00 28.46 100 THR F C 1
ATOM 6294 O O . THR F 1 100 ? 31.118 94.704 95.607 1.00 26.54 100 THR F O 1
ATOM 6298 N N . LEU F 1 101 ? 30.223 96.170 97.063 1.00 29.36 101 LEU F N 1
ATOM 6299 C CA . LEU F 1 101 ? 30.674 95.442 98.238 1.00 31.81 101 LEU F CA 1
ATOM 6300 C C . LEU F 1 101 ? 29.496 95.011 99.093 1.00 33.26 101 LEU F C 1
ATOM 6301 O O . LEU F 1 101 ? 28.540 95.766 99.266 1.00 35.60 101 LEU F O 1
ATOM 6306 N N . ALA F 1 102 ? 29.576 93.792 99.618 1.00 34.08 102 ALA F N 1
ATOM 6307 C CA . ALA F 1 102 ? 28.545 93.236 100.488 1.00 35.70 102 ALA F CA 1
ATOM 6308 C C . ALA F 1 102 ? 29.268 92.538 101.640 1.00 36.05 102 ALA F C 1
ATOM 6309 O O . ALA F 1 102 ? 30.364 91.999 101.460 1.00 35.72 102 ALA F O 1
ATOM 6311 N N . PRO F 1 103 ? 28.678 92.556 102.844 1.00 33.00 103 PRO F N 1
ATOM 6312 C CA . PRO F 1 103 ? 29.321 91.905 103.987 1.00 32.74 103 PRO F CA 1
ATOM 6313 C C . PRO F 1 103 ? 29.218 90.375 103.985 1.00 33.93 103 PRO F C 1
ATOM 6314 O O . PRO F 1 103 ? 28.271 89.793 103.451 1.00 33.76 103 PRO F O 1
ATOM 6318 N N . LEU F 1 104 ? 30.227 89.739 104.569 1.00 34.26 104 LEU F N 1
ATOM 6319 C CA . LEU F 1 104 ? 30.291 88.287 104.694 1.00 35.08 104 LEU F CA 1
ATOM 6320 C C . LEU F 1 104 ? 30.892 88.052 106.071 1.00 34.92 104 LEU F C 1
ATOM 6321 O O . LEU F 1 104 ? 31.653 88.884 106.564 1.00 34.87 104 LEU F O 1
ATOM 6326 N N . SER F 1 105 ? 30.553 86.934 106.700 1.00 38.16 105 SER F N 1
ATOM 6327 C CA . SER F 1 105 ? 31.103 86.655 108.017 1.00 39.89 105 SER F CA 1
ATOM 6328 C C . SER F 1 105 ? 32.628 86.625 107.947 1.00 40.01 105 SER F C 1
ATOM 6329 O O . SER F 1 105 ? 33.304 86.988 108.909 1.00 41.41 105 SER F O 1
ATOM 6332 N N . CYS F 1 106 ? 33.171 86.207 106.805 1.00 40.13 106 CYS F N 1
ATOM 6333 C CA . CYS F 1 106 ? 34.621 86.138 106.647 1.00 41.70 106 CYS F CA 1
ATOM 6334 C C . CYS F 1 106 ? 35.204 87.495 106.269 1.00 41.90 106 CYS F C 1
ATOM 6335 O O . CYS F 1 106 ? 36.413 87.714 106.382 1.00 42.19 106 CYS F O 1
ATOM 6338 N N . GLY F 1 107 ? 34.348 88.406 105.813 1.00 38.83 107 GLY F N 1
ATOM 6339 C CA . GLY F 1 107 ? 34.831 89.721 105.436 1.00 36.82 107 GLY F CA 1
ATOM 6340 C C . GLY F 1 107 ? 33.955 90.466 104.447 1.00 36.11 107 GLY F C 1
ATOM 6341 O O . GLY F 1 107 ? 32.977 91.113 104.838 1.00 34.90 107 GLY F O 1
ATOM 6342 N N . ALA F 1 108 ? 34.295 90.369 103.163 1.00 33.11 108 ALA F N 1
ATOM 6343 C CA . ALA F 1 108 ? 33.539 91.071 102.133 1.00 31.81 108 ALA F CA 1
ATOM 6344 C C . ALA F 1 108 ? 33.516 90.396 100.777 1.00 32.06 108 ALA F C 1
ATOM 6345 O O . ALA F 1 108 ? 34.472 89.732 100.377 1.00 33.25 108 ALA F O 1
ATOM 6347 N N . ASP F 1 109 ? 32.412 90.587 100.066 1.00 32.21 109 ASP F N 1
ATOM 6348 C CA . ASP F 1 109 ? 32.269 90.053 98.728 1.00 32.95 109 ASP F CA 1
ATOM 6349 C C . ASP F 1 109 ? 32.491 91.254 97.819 1.00 31.47 109 ASP F C 1
ATOM 6350 O O . ASP F 1 109 ? 31.865 92.298 98.001 1.00 33.22 109 ASP F O 1
ATOM 6355 N N . LEU F 1 110 ? 33.391 91.110 96.856 1.00 30.74 110 LEU F N 1
ATOM 6356 C CA . LEU F 1 110 ? 33.718 92.195 95.939 1.00 27.54 110 LEU F CA 1
ATOM 6357 C C . LEU F 1 110 ? 33.381 91.828 94.508 1.00 28.13 110 LEU F C 1
ATOM 6358 O O . LEU F 1 110 ? 33.786 90.775 94.015 1.00 25.26 110 LEU F O 1
ATOM 6363 N N . SER F 1 111 ? 32.631 92.705 93.847 1.00 28.34 111 SER F N 1
ATOM 6364 C CA . SER F 1 111 ? 32.257 92.501 92.455 1.00 28.76 111 SER F CA 1
ATOM 6365 C C . SER F 1 111 ? 32.639 93.745 91.688 1.00 28.06 111 SER F C 1
ATOM 6366 O O . SER F 1 111 ? 32.416 94.863 92.146 1.00 28.30 111 SER F O 1
ATOM 6369 N N . ILE F 1 112 ? 33.208 93.546 90.512 1.00 26.88 112 ILE F N 1
ATOM 6370 C CA . ILE F 1 112 ? 33.610 94.666 89.701 1.00 27.42 112 ILE F CA 1
ATOM 6371 C C . ILE F 1 112 ? 33.105 94.481 88.282 1.00 28.81 112 ILE F C 1
ATOM 6372 O O . ILE F 1 112 ? 33.215 93.398 87.704 1.00 28.25 112 ILE F O 1
ATOM 6377 N N . VAL F 1 113 ? 32.527 95.542 87.737 1.00 28.59 113 VAL F N 1
ATOM 6378 C CA . VAL F 1 113 ? 32.055 95.519 86.366 1.00 29.46 113 VAL F CA 1
ATOM 6379 C C . VAL F 1 113 ? 32.700 96.719 85.684 1.00 29.55 113 VAL F C 1
ATOM 6380 O O . VAL F 1 113 ? 32.588 97.848 86.159 1.00 28.75 113 VAL F O 1
ATOM 6384 N N . GLN F 1 114 ? 33.410 96.461 84.593 1.00 26.61 114 GLN F N 1
ATOM 6385 C CA . GLN F 1 114 ? 34.061 97.522 83.845 1.00 29.23 114 GLN F CA 1
ATOM 6386 C C . GLN F 1 114 ? 33.545 97.469 82.408 1.00 30.57 114 GLN F C 1
ATOM 6387 O O . GLN F 1 114 ? 33.897 96.563 81.644 1.00 28.00 114 GLN F O 1
ATOM 6393 N N . GLU F 1 115 ? 32.709 98.444 82.055 1.00 32.26 115 GLU F N 1
ATOM 6394 C CA . GLU F 1 115 ? 32.117 98.516 80.722 1.00 35.19 115 GLU F CA 1
ATOM 6395 C C . GLU F 1 115 ? 32.637 99.663 79.860 1.00 35.45 115 GLU F C 1
ATOM 6396 O O . GLU F 1 115 ? 33.067 100.697 80.370 1.00 35.32 115 GLU F O 1
ATOM 6402 N N . GLY F 1 116 ? 32.600 99.462 78.546 1.00 38.39 116 GLY F N 1
ATOM 6403 C CA . GLY F 1 116 ? 33.049 100.486 77.622 1.00 37.29 116 GLY F CA 1
ATOM 6404 C C . GLY F 1 116 ? 34.524 100.471 77.281 1.00 37.75 116 GLY F C 1
ATOM 6405 O O . GLY F 1 116 ? 35.037 101.450 76.741 1.00 37.78 116 GLY F O 1
ATOM 6406 N N . ILE F 1 117 ? 35.213 99.375 77.588 1.00 33.48 117 ILE F N 1
ATOM 6407 C CA . ILE F 1 117 ? 36.639 99.271 77.284 1.00 33.86 117 ILE F CA 1
ATOM 6408 C C . ILE F 1 117 ? 36.844 99.326 75.763 1.00 36.91 117 ILE F C 1
ATOM 6409 O O . ILE F 1 117 ? 36.258 98.532 75.024 1.00 36.26 117 ILE F O 1
ATOM 6414 N N . PRO F 1 118 ? 37.681 100.255 75.276 1.00 49.33 118 PRO F N 1
ATOM 6415 C CA . PRO F 1 118 ? 37.919 100.354 73.832 1.00 52.07 118 PRO F CA 1
ATOM 6416 C C . PRO F 1 118 ? 38.413 99.046 73.219 1.00 54.28 118 PRO F C 1
ATOM 6417 O O . PRO F 1 118 ? 39.252 98.357 73.796 1.00 55.62 118 PRO F O 1
ATOM 6421 N N . ASP F 1 119 ? 37.882 98.718 72.045 1.00 50.91 119 ASP F N 1
ATOM 6422 C CA . ASP F 1 119 ? 38.242 97.492 71.340 1.00 52.26 119 ASP F CA 1
ATOM 6423 C C . ASP F 1 119 ? 39.737 97.390 71.062 1.00 51.49 119 ASP F C 1
ATOM 6424 O O . ASP F 1 119 ? 40.243 96.313 70.752 1.00 51.89 119 ASP F O 1
ATOM 6429 N N . ALA F 1 120 ? 40.445 98.508 71.168 1.00 49.19 120 ALA F N 1
ATOM 6430 C CA . ALA F 1 120 ? 41.885 98.508 70.926 1.00 48.91 120 ALA F CA 1
ATOM 6431 C C . ALA F 1 120 ? 42.614 97.727 72.020 1.00 48.51 120 ALA F C 1
ATOM 6432 O O . ALA F 1 120 ? 43.683 97.165 71.788 1.00 48.68 120 ALA F O 1
ATOM 6434 N N . ILE F 1 121 ? 42.028 97.692 73.213 1.00 48.58 121 ILE F N 1
ATOM 6435 C CA . ILE F 1 121 ? 42.628 96.983 74.337 1.00 47.18 121 ILE F CA 1
ATOM 6436 C C . ILE F 1 121 ? 42.144 95.536 74.399 1.00 46.05 121 ILE F C 1
ATOM 6437 O O . ILE F 1 121 ? 40.959 95.287 74.621 1.00 45.67 121 ILE F O 1
ATOM 6442 N N . PRO F 1 122 ? 43.052 94.564 74.202 1.00 46.60 122 PRO F N 1
ATOM 6443 C CA . PRO F 1 122 ? 42.634 93.159 74.259 1.00 46.68 122 PRO F CA 1
ATOM 6444 C C . PRO F 1 122 ? 42.017 92.896 75.634 1.00 46.60 122 PRO F C 1
ATOM 6445 O O . PRO F 1 122 ? 42.638 93.167 76.666 1.00 46.47 122 PRO F O 1
ATOM 6449 N N . PRO F 1 123 ? 40.779 92.383 75.663 1.00 42.81 123 PRO F N 1
ATOM 6450 C CA . PRO F 1 123 ? 40.107 92.101 76.932 1.00 41.80 123 PRO F CA 1
ATOM 6451 C C . PRO F 1 123 ? 40.925 91.230 77.877 1.00 39.42 123 PRO F C 1
ATOM 6452 O O . PRO F 1 123 ? 40.911 91.435 79.089 1.00 40.31 123 PRO F O 1
ATOM 6456 N N . GLU F 1 124 ? 41.652 90.271 77.319 1.00 37.52 124 GLU F N 1
ATOM 6457 C CA . GLU F 1 124 ? 42.444 89.374 78.140 1.00 37.09 124 GLU F CA 1
ATOM 6458 C C . GLU F 1 124 ? 43.487 90.116 78.968 1.00 36.26 124 GLU F C 1
ATOM 6459 O O . GLU F 1 124 ? 43.815 89.692 80.077 1.00 35.11 124 GLU F O 1
ATOM 6465 N N . ASN F 1 125 ? 43.998 91.223 78.437 1.00 33.76 125 ASN F N 1
ATOM 6466 C CA . ASN F 1 125 ? 44.997 92.017 79.147 1.00 33.00 125 ASN F CA 1
ATOM 6467 C C . ASN F 1 125 ? 44.341 92.772 80.301 1.00 31.23 125 ASN F C 1
ATOM 6468 O O . ASN F 1 125 ? 44.993 93.117 81.291 1.00 28.94 125 ASN F O 1
ATOM 6473 N N . CYS F 1 126 ? 43.047 93.038 80.164 1.00 29.83 126 CYS F N 1
ATOM 6474 C CA . CYS F 1 126 ? 42.315 93.737 81.204 1.00 29.93 126 CYS F CA 1
ATOM 6475 C C . CYS F 1 126 ? 42.120 92.785 82.386 1.00 30.21 126 CYS F C 1
ATOM 6476 O O . CYS F 1 126 ? 42.193 93.200 83.543 1.00 29.01 126 CYS F O 1
ATOM 6479 N N . TYR F 1 127 ? 41.873 91.512 82.084 1.00 27.60 127 TYR F N 1
ATOM 6480 C CA . TYR F 1 127 ? 41.685 90.506 83.116 1.00 28.49 127 TYR F CA 1
ATOM 6481 C C . TYR F 1 127 ? 43.024 90.243 83.793 1.00 26.98 127 TYR F C 1
ATOM 6482 O O . TYR F 1 127 ? 43.095 90.134 85.012 1.00 27.82 127 TYR F O 1
ATOM 6491 N N . LEU F 1 128 ? 44.084 90.145 82.997 1.00 28.84 128 LEU F N 1
ATOM 6492 C CA . LEU F 1 128 ? 45.417 89.911 83.536 1.00 28.81 128 LEU F CA 1
ATOM 6493 C C . LEU F 1 128 ? 45.835 91.066 84.434 1.00 28.12 128 LEU F C 1
ATOM 6494 O O . LEU F 1 128 ? 46.433 90.854 85.486 1.00 28.84 128 LEU F O 1
ATOM 6499 N N . GLY F 1 129 ? 45.520 92.287 84.009 1.00 27.27 129 GLY F N 1
ATOM 6500 C CA . GLY F 1 129 ? 45.855 93.463 84.793 1.00 25.75 129 GLY F CA 1
ATOM 6501 C C . GLY F 1 129 ? 45.103 93.489 86.111 1.00 27.06 129 GLY F C 1
ATOM 6502 O O . GLY F 1 129 ? 45.704 93.684 87.175 1.00 24.54 129 GLY F O 1
ATOM 6503 N N . TRP F 1 130 ? 43.787 93.275 86.047 1.00 25.59 130 TRP F N 1
ATOM 6504 C CA . TRP F 1 130 ? 42.959 93.277 87.244 1.00 25.17 130 TRP F CA 1
ATOM 6505 C C . TRP F 1 130 ? 43.269 92.117 88.190 1.00 22.79 130 TRP F C 1
ATOM 6506 O O . TRP F 1 130 ? 43.158 92.269 89.401 1.00 23.20 130 TRP F O 1
ATOM 6517 N N . GLN F 1 131 ? 43.653 90.965 87.650 1.00 22.39 131 GLN F N 1
ATOM 6518 C CA . GLN F 1 131 ? 43.980 89.824 88.507 1.00 23.03 131 GLN F CA 1
ATOM 6519 C C . GLN F 1 131 ? 45.192 90.187 89.364 1.00 22.71 131 GLN F C 1
ATOM 6520 O O . GLN F 1 131 ? 45.249 89.870 90.544 1.00 21.11 131 GLN F O 1
ATOM 6526 N N . GLN F 1 132 ? 46.146 90.874 88.751 1.00 22.68 132 GLN F N 1
ATOM 6527 C CA . GLN F 1 132 ? 47.354 91.291 89.438 1.00 23.76 132 GLN F CA 1
ATOM 6528 C C . GLN F 1 132 ? 47.070 92.366 90.485 1.00 21.96 132 GLN F C 1
ATOM 6529 O O . GLN F 1 132 ? 47.572 92.290 91.603 1.00 23.52 132 GLN F O 1
ATOM 6535 N N . SER F 1 133 ? 46.246 93.347 90.136 1.00 21.01 133 SER F N 1
ATOM 6536 C CA . SER F 1 133 ? 45.909 94.418 91.070 1.00 20.62 133 SER F CA 1
ATOM 6537 C C . SER F 1 133 ? 45.045 93.909 92.222 1.00 21.61 133 SER F C 1
ATOM 6538 O O . SER F 1 133 ? 45.152 94.400 93.345 1.00 19.15 133 SER F O 1
ATOM 6541 N N . LEU F 1 134 ? 44.178 92.938 91.945 1.00 20.46 134 LEU F N 1
ATOM 6542 C CA . LEU F 1 134 ? 43.306 92.409 92.993 1.00 19.60 134 LEU F CA 1
ATOM 6543 C C . LEU F 1 134 ? 44.122 91.609 93.997 1.00 19.79 134 LEU F C 1
ATOM 6544 O O . LEU F 1 134 ? 43.795 91.568 95.178 1.00 17.30 134 LEU F O 1
ATOM 6549 N N . LYS F 1 135 ? 45.184 90.969 93.516 1.00 23.46 135 LYS F N 1
ATOM 6550 C CA . LYS F 1 135 ? 46.053 90.201 94.394 1.00 24.72 135 LYS F CA 1
ATOM 6551 C C . LYS F 1 135 ? 46.749 91.199 95.333 1.00 22.86 135 LYS F C 1
ATOM 6552 O O . LYS F 1 135 ? 46.895 90.941 96.525 1.00 22.42 135 LYS F O 1
ATOM 6558 N N . GLN F 1 136 ? 47.157 92.346 94.791 1.00 19.80 136 GLN F N 1
ATOM 6559 C CA . GLN F 1 136 ? 47.827 93.369 95.595 1.00 22.07 136 GLN F CA 1
ATOM 6560 C C . GLN F 1 136 ? 46.842 94.013 96.577 1.00 23.17 136 GLN F C 1
ATOM 6561 O O . GLN F 1 136 ? 47.208 94.357 97.700 1.00 23.20 136 GLN F O 1
ATOM 6567 N N . LEU F 1 137 ? 45.592 94.170 96.151 1.00 22.96 137 LEU F N 1
ATOM 6568 C CA . LEU F 1 137 ? 44.570 94.763 97.008 1.00 23.02 137 LEU F CA 1
ATOM 6569 C C . LEU F 1 137 ? 44.365 93.898 98.261 1.00 23.48 137 LEU F C 1
ATOM 6570 O O . LEU F 1 137 ? 44.308 94.406 99.378 1.00 22.09 137 LEU F O 1
ATOM 6575 N N . ALA F 1 138 ? 44.238 92.592 98.052 1.00 21.23 138 ALA F N 1
ATOM 6576 C CA . ALA F 1 138 ? 44.051 91.638 99.142 1.00 22.94 138 ALA F CA 1
ATOM 6577 C C . ALA F 1 138 ? 45.199 91.700 100.156 1.00 22.46 138 ALA F C 1
ATOM 6578 O O . ALA F 1 138 ? 44.967 91.680 101.364 1.00 23.57 138 ALA F O 1
ATOM 6580 N N . ALA F 1 139 ? 46.433 91.771 99.662 1.00 27.83 139 ALA F N 1
ATOM 6581 C CA . ALA F 1 139 ? 47.601 91.823 100.542 1.00 28.04 139 ALA F CA 1
ATOM 6582 C C . ALA F 1 139 ? 47.567 93.078 101.403 1.00 28.59 139 ALA F C 1
ATOM 6583 O O . ALA F 1 139 ? 48.025 93.077 102.545 1.00 28.56 139 ALA F O 1
ATOM 6585 N N . LEU F 1 140 ? 47.005 94.150 100.859 1.00 24.27 140 LEU F N 1
ATOM 6586 C CA . LEU F 1 140 ? 46.928 95.405 101.590 1.00 24.48 140 LEU F CA 1
ATOM 6587 C C . LEU F 1 140 ? 45.817 95.450 102.626 1.00 25.65 140 LEU F C 1
ATOM 6588 O O . LEU F 1 140 ? 46.034 95.861 103.765 1.00 24.53 140 LEU F O 1
ATOM 6593 N N . VAL F 1 141 ? 44.630 95.012 102.225 1.00 24.87 141 VAL F N 1
ATOM 6594 C CA . VAL F 1 141 ? 43.453 95.090 103.080 1.00 25.95 141 VAL F CA 1
ATOM 6595 C C . VAL F 1 141 ? 43.183 93.945 104.053 1.00 25.95 141 VAL F C 1
ATOM 6596 O O . VAL F 1 141 ? 42.590 94.156 105.110 1.00 24.23 141 VAL F O 1
ATOM 6600 N N . GLU F 1 142 ? 43.619 92.741 103.724 1.00 22.64 142 GLU F N 1
ATOM 6601 C CA . GLU F 1 142 ? 43.338 91.624 104.616 1.00 27.01 142 GLU F CA 1
ATOM 6602 C C . GLU F 1 142 ? 43.985 91.675 106.011 1.00 28.11 142 GLU F C 1
ATOM 6603 O O . GLU F 1 142 ? 43.345 91.316 106.994 1.00 29.03 142 GLU F O 1
ATOM 6609 N N . PRO F 1 143 ? 45.237 92.153 106.124 1.00 34.57 143 PRO F N 1
ATOM 6610 C CA . PRO F 1 143 ? 45.890 92.222 107.439 1.00 38.07 143 PRO F CA 1
ATOM 6611 C C . PRO F 1 143 ? 45.128 93.006 108.516 1.00 41.63 143 PRO F C 1
ATOM 6612 O O . PRO F 1 143 ? 44.392 93.949 108.214 1.00 41.66 143 PRO F O 1
ATOM 6616 N N . ASP F 1 144 ? 45.328 92.601 109.771 1.00 63.22 144 ASP F N 1
ATOM 6617 C CA . ASP F 1 144 ? 44.705 93.221 110.944 1.00 67.89 144 ASP F CA 1
ATOM 6618 C C . ASP F 1 144 ? 43.188 93.099 110.987 1.00 69.37 144 ASP F C 1
ATOM 6619 O O . ASP F 1 144 ? 42.522 94.145 110.855 1.00 53.73 144 ASP F O 1
#

Solvent-accessible surface area: 37767 Å² total

Radius of gyration: 37.44 Å; Cα contacts (8 Å, |Δi|>4): 1977; chains: 6; bounding box: 63×107×80 Å

Nearest PDB structures (foldseek):
  1z94-assembly1_A  TM=9.804E-01  e=2.709E-25  Chromobacterium violaceum ATCC 12472
  1xuv-assembly2_B-2  TM=9.176E-01  e=9.026E-10  Methanosarcina mazei Go1
  3pu2-assembly1_A  TM=8.745E-01  e=3.943E-09  Cereibacter sphaeroides 2.4.1
  3pu2-assembly2_B  TM=8.783E-01  e=4.437E-09  Cereibacter sphaeroides 2.4.1
  2il5-assembly1_A  TM=7.627E-01  e=3.925E-07  Staphylococcus aureus subsp. aureus USA300

Sequence (838 aa):
PNTIRLHRVLSAPPERVYRAFLDPLALAKWLPPEGFVCKVLEHDARVGGAYKEFLAFASGQKHAFGGRYLELVPGERIRYTDRFDDAGDITTITLAPLSCGADLSIVQEGIPDAIPPENCYLGWQQSLKQLAALVEPDPNTIRLHRVLSAPPERVYRAFLDPLALAKWLPPEGFVCKVLEHDARVGGAYKEFLAFASGQKHAFGGRYLELVPGERIRYTDRFDDAGLPGDITTITLAPLSCGADLSIVQEGIPDAIPPENCYLGWQQSLKQLAALVEPDPNTIRLHRVLSAPPERVYRAFLDPLALAKWLPPEGFVCKVLEHDARVGGAYKEFLAFASGQKHAFGGRYLELVPGERIRYTDRFDDAGLPGDITTITLAPLSCGADLSIVQEGIPDAIPPENCYLGWQQSLKQLAALVEPDPNTIRLHRVLSAPPERVYRAFLDPLALAKWLPPEGFVCKVLEHDARVGGAYKEFLAFASGQKHAFGGRYLELVPGERIRYTDRFDDAGLPGDITTITLAPLSCGADLSIVQEGIPDAIPPENCYLGWQQSLKQLAALVEPDPNTIRLHRVLSAPPERVYRAFLDPLALAKWLPPEGFVCKVLEHDARVGGAYKEFLAFASGQKHAFGGRYLELVPGERIRYTDRFDGDITTITLAPLSCGADLSIVQEGIPDAIPPENCYLGWQQSLKQLAALVEPDPNTIRLHRVLSAPPERVYRAFLDPLALAKWLPPEGFVCKVLEHDARVGGAYKEFLAFASGQKHAFGGRYLELVPGERIRYTDRFDDAGLPGDITTITLAPLSCGADLSIVQEGIPDAIPPENCYLGWQQSLKQLAALVEPD